Protein AF-0000000081414280 (afdb_homodimer)

Radius of gyration: 25.93 Å; Cα contacts (8 Å, |Δi|>4): 1846; chains: 2; bounding box: 60×74×64 Å

InterPro domains:
  IPR003673 CoA-transferase family III [PF02515] (8-376)
  IPR050509 Coenzyme A-transferase family III [PTHR48228] (6-399)

Solvent-accessible surface area (backbone atoms only — not comparable to full-atom values): 38990 Å² total; per-residue (Å²): 121,80,77,72,66,26,47,34,46,90,38,34,34,40,31,64,24,55,65,49,28,26,32,53,28,50,24,56,42,18,29,28,40,21,46,28,40,34,52,24,42,61,77,80,39,49,70,38,37,52,35,56,59,60,58,95,77,34,10,49,40,30,36,58,51,34,23,41,38,38,28,31,31,34,23,71,88,32,72,65,18,39,51,52,51,50,57,52,53,50,72,28,44,31,39,32,28,44,57,55,57,60,55,49,45,74,72,65,54,30,67,71,52,44,38,71,63,20,51,60,31,30,37,33,42,39,23,28,50,24,85,52,48,87,47,14,75,44,59,48,47,29,66,40,6,26,17,55,19,30,56,28,44,18,10,21,45,73,90,54,76,61,24,39,64,69,57,67,56,22,21,53,50,28,11,52,40,43,44,44,35,50,52,37,44,48,38,22,31,74,72,69,70,48,53,32,40,43,27,42,32,19,17,19,54,44,39,35,64,69,45,53,52,51,42,32,39,26,63,74,69,64,45,67,82,60,27,52,28,46,55,46,84,40,45,29,48,37,35,67,39,48,19,52,74,72,41,58,35,39,37,53,33,43,47,50,71,34,32,30,36,49,29,45,74,72,69,33,54,71,62,39,68,32,76,63,48,54,42,34,57,42,27,35,76,43,36,68,61,52,51,50,54,50,42,54,54,38,37,71,30,45,52,69,56,46,51,53,52,31,54,73,49,61,30,23,60,31,57,58,20,49,64,67,51,46,78,69,30,66,46,41,60,62,63,48,42,64,36,83,48,57,47,96,88,60,48,73,43,42,35,65,37,72,79,47,40,33,72,78,44,50,51,55,80,84,47,52,31,59,55,90,37,66,33,36,67,62,57,41,40,76,72,68,46,50,72,68,55,50,51,48,35,44,74,72,53,20,57,123,79,79,70,66,27,47,35,46,91,38,34,34,40,31,62,25,53,66,49,28,29,32,52,28,49,26,55,42,19,30,27,39,20,46,27,41,34,52,25,43,62,77,80,39,49,69,38,36,50,35,56,60,59,56,96,76,34,11,50,42,32,37,57,52,33,24,42,37,40,29,31,32,34,22,70,87,33,72,65,18,39,51,53,50,50,56,51,53,50,70,29,42,31,40,33,28,43,57,54,57,60,55,49,45,74,72,64,53,29,66,72,52,44,38,71,64,20,52,61,32,29,38,34,42,39,23,29,52,23,85,52,48,86,46,15,74,44,60,50,48,31,66,40,7,26,15,55,18,31,56,29,43,17,10,21,44,72,89,54,74,60,24,39,64,68,56,66,56,22,22,52,49,28,11,53,42,44,44,43,34,50,51,37,43,48,38,23,29,74,73,69,71,48,53,32,38,43,26,40,32,19,18,19,54,42,40,34,66,70,45,53,52,53,43,30,38,26,66,74,69,66,46,66,81,61,27,52,27,46,54,44,84,41,46,28,49,36,36,67,40,49,19,51,74,70,42,59,36,39,39,51,34,41,50,50,72,34,32,30,36,48,28,45,74,72,70,33,53,71,63,39,68,31,76,63,48,54,42,34,55,42,27,37,76,42,37,69,61,52,50,51,54,50,41,55,54,39,35,70,30,45,53,70,57,48,50,52,53,32,54,74,50,61,31,26,60,30,57,59,20,49,65,67,51,46,78,70,30,66,45,42,61,63,63,49,42,63,35,84,48,58,46,96,88,61,51,75,44,40,36,66,37,72,80,46,41,35,72,76,44,51,51,55,80,83,46,52,31,60,57,90,39,68,32,37,68,60,56,41,41,76,72,67,45,49,73,69,55,51,52,49,36,43,74,72,52,20,58

Structure (mmCIF, N/CA/C/O backbone):
data_AF-0000000081414280-model_v1
#
loop_
_entity.id
_entity.type
_entity.pdbx_description
1 polymer 'CoA transferase'
#
loop_
_atom_site.group_PDB
_atom_site.id
_atom_site.type_symbol
_atom_site.label_atom_id
_atom_site.label_alt_id
_atom_site.label_comp_id
_atom_site.label_asym_id
_atom_site.label_entity_id
_atom_site.label_seq_id
_atom_site.pdbx_PDB_ins_code
_atom_site.Cartn_x
_atom_site.Cartn_y
_atom_site.Cartn_z
_atom_site.occupancy
_atom_site.B_iso_or_equiv
_atom_site.auth_seq_id
_atom_site.auth_comp_id
_atom_site.auth_asym_id
_atom_site.auth_atom_id
_atom_site.pdbx_PDB_model_num
ATOM 1 N N . MET A 1 1 ? 22.859 9.977 -25.156 1 25.2 1 MET A N 1
ATOM 2 C CA . MET A 1 1 ? 22.969 10.328 -23.75 1 25.2 1 MET A CA 1
ATOM 3 C C . MET A 1 1 ? 23.219 9.086 -22.891 1 25.2 1 MET A C 1
ATOM 5 O O . MET A 1 1 ? 22.641 8.031 -23.141 1 25.2 1 MET A O 1
ATOM 9 N N . PRO A 1 2 ? 24.219 8.953 -22.219 1 37.75 2 PRO A N 1
ATOM 10 C CA . PRO A 1 2 ? 24.5 7.664 -21.594 1 37.75 2 PRO A CA 1
ATOM 11 C C . PRO A 1 2 ? 23.297 7.074 -20.875 1 37.75 2 PRO A C 1
ATOM 13 O O . PRO A 1 2 ? 22.438 7.816 -20.391 1 37.75 2 PRO A O 1
ATOM 16 N N . PHE A 1 3 ? 22.594 6.043 -21.234 1 42.84 3 PHE A N 1
ATOM 17 C CA . PHE A 1 3 ? 21.391 5.414 -20.688 1 42.84 3 PHE A CA 1
ATOM 18 C C . PHE A 1 3 ? 21.281 5.676 -19.188 1 42.84 3 PHE A C 1
ATOM 20 O O . PHE A 1 3 ? 22.109 5.211 -18.406 1 42.84 3 PHE A O 1
ATOM 27 N N . ALA A 1 4 ? 20.984 6.84 -18.875 1 52.62 4 ALA A N 1
ATOM 28 C CA . ALA A 1 4 ? 20.797 7.172 -17.469 1 52.62 4 ALA A CA 1
ATOM 29 C C . ALA A 1 4 ? 20.266 5.973 -16.68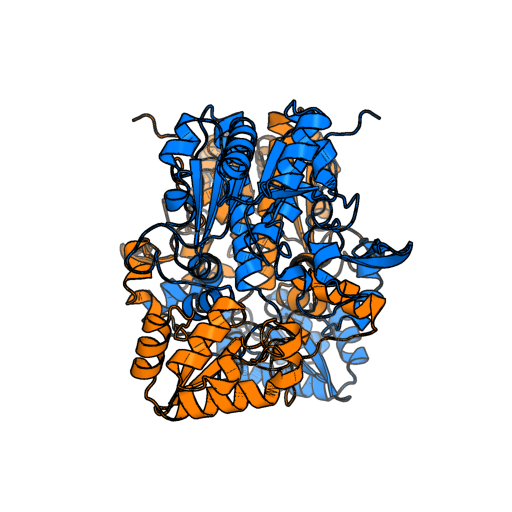8 1 52.62 4 ALA A C 1
ATOM 31 O O . ALA A 1 4 ? 19.219 5.422 -17.031 1 52.62 4 ALA A O 1
ATOM 32 N N . ASN A 1 5 ? 21 5.172 -15.922 1 83.19 5 ASN A N 1
ATOM 33 C CA . ASN A 1 5 ? 20.781 3.926 -15.203 1 83.19 5 ASN A CA 1
ATOM 34 C C . ASN A 1 5 ? 19.609 4.043 -14.234 1 83.19 5 ASN A C 1
ATOM 36 O O . ASN A 1 5 ? 19.5 5.023 -13.492 1 83.19 5 ASN A O 1
ATOM 40 N N . LYS A 1 6 ? 18.484 3.328 -14.602 1 96.38 6 LYS A N 1
ATOM 41 C CA . LYS A 1 6 ? 17.359 3.229 -13.664 1 96.38 6 LYS A CA 1
ATOM 42 C C . LYS A 1 6 ? 17.859 2.879 -12.266 1 96.38 6 LYS A C 1
ATOM 44 O O . LYS A 1 6 ? 18.969 2.379 -12.094 1 96.38 6 LYS A O 1
ATOM 49 N N . PRO A 1 7 ? 17.125 3.229 -11.344 1 98.19 7 PRO A N 1
ATOM 50 C CA . PRO A 1 7 ? 17.594 3.125 -9.961 1 98.19 7 PRO A CA 1
ATOM 51 C C . PRO A 1 7 ? 18.094 1.727 -9.609 1 98.19 7 PRO A C 1
ATOM 53 O O . PRO A 1 7 ? 19.047 1.586 -8.836 1 98.19 7 PRO A O 1
ATOM 56 N N . LEU A 1 8 ? 17.531 0.677 -10.258 1 98.44 8 LEU A N 1
ATOM 57 C CA . LEU A 1 8 ? 17.875 -0.673 -9.828 1 98.44 8 LEU A CA 1
ATOM 58 C C . LEU A 1 8 ? 18.688 -1.39 -10.906 1 98.44 8 LEU A C 1
ATOM 60 O O . LEU A 1 8 ? 18.844 -2.611 -10.859 1 98.44 8 LEU A O 1
ATOM 64 N N . SER A 1 9 ? 19.125 -0.619 -11.883 1 97.44 9 SER A N 1
ATOM 65 C CA . SER A 1 9 ? 20 -1.192 -12.891 1 97.44 9 SER A CA 1
ATOM 66 C C . SER A 1 9 ? 21.219 -1.868 -12.258 1 97.44 9 SER A C 1
ATOM 68 O O . SER A 1 9 ? 21.797 -1.344 -11.305 1 97.44 9 SER A O 1
ATOM 70 N N . GLY A 1 10 ? 21.531 -3.066 -12.781 1 96.69 10 GLY A N 1
ATOM 71 C CA . GLY A 1 10 ? 22.688 -3.801 -12.281 1 96.69 10 GLY A CA 1
ATOM 72 C C . GLY A 1 10 ? 22.328 -4.82 -11.211 1 96.69 10 GLY A C 1
ATOM 73 O O . GLY A 1 10 ? 23.156 -5.645 -10.836 1 96.69 10 GLY A O 1
ATOM 74 N N . LEU A 1 11 ? 21.125 -4.777 -10.75 1 98.31 11 LEU A N 1
ATOM 75 C CA . LEU A 1 11 ? 20.703 -5.73 -9.734 1 98.31 11 LEU A CA 1
ATOM 76 C C . LEU A 1 11 ? 20.031 -6.941 -10.375 1 98.31 11 LEU A C 1
ATOM 78 O O . LEU A 1 11 ? 19.312 -6.805 -11.367 1 98.31 11 LEU A O 1
ATOM 82 N N . LYS A 1 12 ? 20.234 -8.078 -9.805 1 98.75 12 LYS A N 1
ATOM 83 C CA . LYS A 1 12 ? 19.578 -9.328 -10.195 1 98.75 12 LYS A CA 1
ATOM 84 C C . LYS A 1 12 ? 18.578 -9.781 -9.133 1 98.75 12 LYS A C 1
ATOM 86 O O . LYS A 1 12 ? 18.953 -9.969 -7.969 1 98.75 12 LYS A O 1
ATOM 91 N N . VAL A 1 13 ? 17.359 -9.93 -9.531 1 98.94 13 VAL A N 1
ATOM 92 C CA . VAL A 1 13 ? 16.281 -10.375 -8.664 1 98.94 13 VAL A CA 1
ATOM 93 C C . VAL A 1 13 ? 15.789 -11.75 -9.109 1 98.94 13 VAL A C 1
ATOM 95 O O . VAL A 1 13 ? 15.391 -11.93 -10.258 1 98.94 13 VAL A O 1
ATOM 98 N N . ILE A 1 14 ? 15.812 -12.711 -8.188 1 98.94 14 ILE A N 1
ATOM 99 C CA . ILE A 1 14 ? 15.219 -14.023 -8.43 1 98.94 14 ILE A CA 1
ATOM 100 C C . ILE A 1 14 ? 13.844 -14.102 -7.77 1 98.94 14 ILE A C 1
ATOM 102 O O . ILE A 1 14 ? 13.703 -13.828 -6.574 1 98.94 14 ILE A O 1
ATOM 106 N N . GLU A 1 15 ? 12.844 -14.375 -8.57 1 98.94 15 GLU A N 1
ATOM 107 C CA . GLU A 1 15 ? 11.477 -14.492 -8.078 1 98.94 15 GLU A CA 1
ATOM 108 C C . GLU A 1 15 ? 11.047 -15.961 -8.008 1 98.94 15 GLU A C 1
ATOM 110 O O . GLU A 1 15 ? 11.031 -16.656 -9.023 1 98.94 15 GLU A O 1
ATOM 115 N N . LEU A 1 16 ? 10.734 -16.375 -6.824 1 98.75 16 LEU A N 1
ATOM 116 C CA . LEU A 1 16 ? 10.109 -17.672 -6.621 1 98.75 16 LEU A CA 1
ATOM 117 C C . LEU A 1 16 ? 8.625 -17.516 -6.309 1 98.75 16 LEU A C 1
ATOM 119 O O . LEU A 1 16 ? 7.895 -18.5 -6.211 1 98.75 16 LEU A O 1
ATOM 123 N N . GLY A 1 17 ? 8.188 -16.266 -6.195 1 96.5 17 GLY A N 1
ATOM 124 C CA . GLY A 1 17 ? 6.809 -15.984 -5.836 1 96.5 17 GLY A CA 1
ATOM 125 C C . GLY A 1 17 ? 5.82 -16.359 -6.926 1 96.5 17 GLY A C 1
ATOM 126 O O . GLY A 1 17 ? 6.176 -16.391 -8.109 1 96.5 17 GLY A O 1
ATOM 127 N N . THR A 1 18 ? 4.555 -16.578 -6.516 1 95.81 18 THR A N 1
ATOM 128 C CA . THR A 1 18 ? 3.475 -16.891 -7.445 1 95.81 18 THR A CA 1
ATOM 129 C C . THR A 1 18 ? 2.287 -15.953 -7.227 1 95.81 18 THR A C 1
ATOM 131 O O . THR A 1 18 ? 2.215 -15.258 -6.207 1 95.81 18 THR A O 1
ATOM 134 N N . LEU A 1 19 ? 1.47 -15.867 -8.195 1 94.44 19 LEU A N 1
ATOM 135 C CA . LEU A 1 19 ? 0.201 -15.148 -8.156 1 94.44 19 LEU A CA 1
ATOM 136 C C . LEU A 1 19 ? 0.432 -13.648 -7.977 1 94.44 19 LEU A C 1
ATOM 138 O O . LEU A 1 19 ? 0.915 -12.977 -8.891 1 94.44 19 LEU A O 1
ATOM 142 N N . ILE A 1 20 ? 0.331 -13.117 -6.664 1 95.69 20 ILE A N 1
ATOM 143 C CA . ILE A 1 20 ? 0.207 -11.664 -6.664 1 95.69 20 ILE A CA 1
ATOM 144 C C . ILE A 1 20 ? 1.298 -11.047 -5.785 1 95.69 20 ILE A C 1
ATOM 146 O O . ILE A 1 20 ? 2.162 -10.32 -6.281 1 95.69 20 ILE A O 1
ATOM 150 N N . ALA A 1 21 ? 1.458 -11.344 -4.551 1 97.81 21 ALA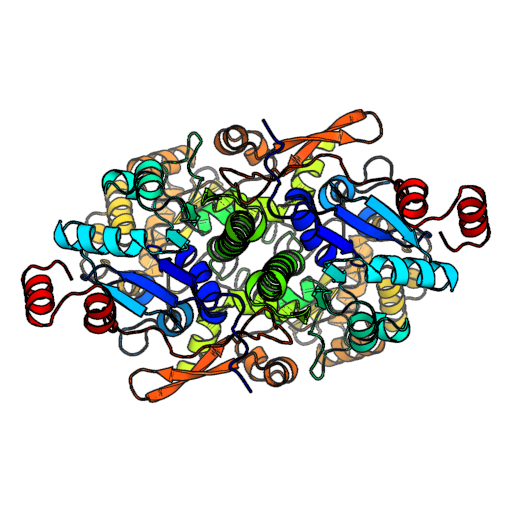 A N 1
ATOM 151 C CA . ALA A 1 21 ? 2.281 -10.578 -3.617 1 97.81 21 ALA A CA 1
ATOM 152 C C . ALA A 1 21 ? 3.738 -10.547 -4.074 1 97.81 21 ALA A C 1
ATOM 154 O O . ALA A 1 21 ? 4.305 -9.469 -4.285 1 97.81 21 ALA A O 1
ATOM 155 N N . GLY A 1 22 ? 4.336 -11.719 -4.219 1 98.44 22 GLY A N 1
ATOM 156 C CA . GLY A 1 22 ? 5.711 -11.789 -4.688 1 98.44 22 GLY A CA 1
ATOM 157 C C . GLY A 1 22 ? 5.902 -11.172 -6.062 1 98.44 22 GLY A C 1
ATOM 158 O O . GLY A 1 22 ? 6.707 -10.258 -6.23 1 98.44 22 GLY A O 1
ATOM 159 N N . PRO A 1 23 ? 5.102 -11.648 -7.016 1 98.62 23 PRO A N 1
ATOM 160 C CA . PRO A 1 23 ? 5.246 -11.18 -8.391 1 98.62 23 PRO A CA 1
ATOM 161 C C . PRO A 1 23 ? 4.992 -9.68 -8.531 1 98.62 23 PRO A C 1
ATOM 163 O O . PRO A 1 23 ? 5.629 -9.016 -9.352 1 98.62 23 PRO A O 1
ATOM 166 N N . PHE A 1 24 ? 4.043 -9.055 -7.762 1 98.69 24 PHE A N 1
ATOM 167 C CA . PHE A 1 24 ? 3.824 -7.609 -7.777 1 98.69 24 PHE A CA 1
ATOM 168 C C . PHE A 1 24 ? 5.074 -6.867 -7.328 1 98.69 24 PHE A C 1
ATOM 170 O O . PHE A 1 24 ? 5.457 -5.859 -7.93 1 98.69 24 PHE A O 1
ATOM 177 N N . ALA A 1 25 ? 5.703 -7.363 -6.305 1 98.88 25 ALA A N 1
ATOM 178 C CA . ALA A 1 25 ? 6.93 -6.766 -5.785 1 98.88 25 ALA A CA 1
ATOM 179 C C . ALA A 1 25 ? 8.047 -6.82 -6.824 1 98.88 25 ALA A C 1
ATOM 181 O O . ALA A 1 25 ? 8.703 -5.812 -7.094 1 98.88 25 ALA A O 1
ATOM 182 N N . SER A 1 26 ? 8.273 -8 -7.418 1 98.88 26 SER A N 1
ATOM 183 C CA . SER A 1 26 ? 9.359 -8.148 -8.383 1 98.88 26 SER A CA 1
ATOM 184 C C . SER A 1 26 ? 9.086 -7.355 -9.656 1 98.88 26 SER A C 1
ATOM 186 O O . SER A 1 26 ? 10.023 -6.883 -10.305 1 98.88 26 SER A O 1
ATOM 188 N N . ARG A 1 27 ? 7.797 -7.199 -9.992 1 98.75 27 ARG A N 1
ATOM 189 C CA . ARG A 1 27 ? 7.461 -6.375 -11.148 1 98.75 27 ARG A CA 1
ATOM 190 C C . ARG A 1 27 ? 7.941 -4.941 -10.953 1 98.75 27 ARG A C 1
ATOM 192 O O . ARG A 1 27 ? 8.516 -4.348 -11.867 1 98.75 27 ARG A O 1
ATOM 199 N N . ILE A 1 28 ? 7.688 -4.414 -9.766 1 98.88 28 ILE A N 1
ATOM 200 C CA . ILE A 1 28 ? 8.141 -3.062 -9.469 1 98.88 28 ILE A CA 1
ATOM 201 C C . ILE A 1 28 ? 9.656 -2.977 -9.656 1 98.88 28 ILE A C 1
ATOM 203 O O . ILE A 1 28 ? 10.164 -2.027 -10.258 1 98.88 28 ILE A O 1
ATOM 207 N N . CYS A 1 29 ? 10.383 -4.012 -9.203 1 98.88 29 CYS A N 1
ATOM 208 C CA . CYS A 1 29 ? 11.828 -4.031 -9.367 1 98.88 29 CYS A CA 1
ATOM 209 C C . CYS A 1 29 ? 12.211 -4.004 -10.844 1 98.88 29 CYS A C 1
ATOM 211 O O . CYS A 1 29 ? 13.086 -3.238 -11.258 1 98.88 29 CYS A O 1
ATOM 213 N N . GLY A 1 30 ? 11.539 -4.809 -11.617 1 98.81 30 GLY A N 1
ATOM 214 C CA . GLY A 1 30 ? 11.82 -4.871 -13.047 1 98.81 30 GLY A CA 1
ATOM 215 C C . GLY A 1 30 ? 11.539 -3.568 -13.766 1 98.81 30 GLY A C 1
ATOM 216 O O . GLY A 1 30 ? 12.289 -3.17 -14.656 1 98.81 30 GLY A O 1
ATOM 217 N N . GLU A 1 31 ? 10.477 -2.869 -13.414 1 98.62 31 GLU A N 1
ATOM 218 C CA . GLU A 1 31 ? 10.094 -1.603 -14.023 1 98.62 31 GLU A CA 1
ATOM 219 C C . GLU A 1 31 ? 11.156 -0.533 -13.805 1 98.62 31 GLU A C 1
ATOM 221 O O . GLU A 1 31 ? 11.305 0.383 -14.609 1 98.62 31 GLU A O 1
ATOM 226 N N . PHE A 1 32 ? 11.906 -0.694 -12.75 1 98.75 32 PHE A N 1
ATOM 227 C CA . PHE A 1 32 ? 12.883 0.334 -12.422 1 98.75 32 PHE A CA 1
ATOM 228 C C . PHE A 1 32 ? 14.305 -0.175 -12.656 1 98.75 32 PHE A C 1
ATOM 230 O O . PHE A 1 32 ? 15.266 0.365 -12.102 1 98.75 32 PHE A O 1
ATOM 237 N N . GLY A 1 33 ? 14.438 -1.302 -13.438 1 98.44 33 GLY A N 1
ATOM 238 C CA . GLY A 1 33 ? 15.727 -1.549 -14.07 1 98.44 33 GLY A CA 1
ATOM 239 C C . GLY A 1 33 ? 16.375 -2.85 -13.625 1 98.44 33 GLY A C 1
ATOM 240 O O . GLY A 1 33 ? 17.344 -3.305 -14.227 1 98.44 33 GLY A O 1
ATOM 241 N N . ALA A 1 34 ? 15.852 -3.539 -12.617 1 98.69 34 ALA A N 1
ATOM 242 C CA . ALA A 1 34 ? 16.438 -4.805 -12.18 1 98.69 34 ALA A CA 1
ATOM 243 C C . ALA A 1 34 ? 16.203 -5.906 -13.211 1 98.69 34 ALA A C 1
ATOM 245 O O . ALA A 1 34 ? 15.188 -5.91 -13.906 1 98.69 34 ALA A O 1
ATOM 246 N N . GLU A 1 35 ? 17.141 -6.75 -13.312 1 98.69 35 GLU A N 1
ATOM 247 C CA . GLU A 1 35 ? 16.906 -7.992 -14.039 1 98.69 35 GLU A CA 1
ATOM 248 C C . GLU A 1 35 ? 16.141 -8.992 -13.18 1 98.69 35 GLU A C 1
ATOM 250 O O . GLU A 1 35 ? 16.656 -9.484 -12.18 1 98.69 35 GLU A O 1
ATOM 255 N N . VAL A 1 36 ? 14.961 -9.266 -13.594 1 98.94 36 VAL A N 1
ATOM 256 C CA . VAL A 1 36 ? 14.125 -10.188 -12.828 1 98.94 36 VAL A CA 1
ATOM 257 C C . VAL A 1 36 ? 14.016 -11.523 -13.562 1 98.94 36 VAL A C 1
ATOM 259 O O . VAL A 1 36 ? 13.539 -11.57 -14.695 1 98.94 36 VAL A O 1
ATOM 262 N N . ILE A 1 37 ? 14.445 -12.578 -12.914 1 98.94 37 ILE A N 1
ATOM 263 C CA . ILE A 1 37 ? 14.281 -13.938 -13.414 1 98.94 37 ILE A CA 1
ATOM 264 C C . ILE A 1 37 ? 13.25 -14.672 -12.57 1 98.94 37 ILE A C 1
ATOM 266 O O . ILE A 1 37 ? 13.477 -14.945 -11.391 1 98.94 37 ILE A O 1
ATOM 270 N N . LYS A 1 38 ? 12.141 -14.891 -13.164 1 98.94 38 LYS A N 1
ATOM 271 C CA . LYS A 1 38 ? 11.078 -15.648 -12.508 1 98.94 38 LYS A CA 1
ATOM 272 C C . LYS A 1 38 ? 11.258 -17.156 -12.719 1 98.94 38 LYS A C 1
ATOM 274 O O . LYS A 1 38 ? 11.375 -17.609 -13.859 1 98.94 38 LYS A O 1
ATOM 279 N N . ILE A 1 39 ? 11.32 -17.859 -11.617 1 98.94 39 ILE A N 1
ATOM 280 C CA . ILE A 1 39 ? 11.398 -19.312 -11.656 1 98.94 39 ILE A CA 1
ATOM 281 C C . ILE A 1 39 ? 9.992 -19.906 -11.664 1 98.94 39 ILE A C 1
ATOM 283 O O . ILE A 1 39 ? 9.164 -19.578 -10.812 1 98.94 39 ILE A O 1
ATOM 287 N N . GLU A 1 40 ? 9.734 -20.719 -12.617 1 98.62 40 GLU A N 1
ATOM 288 C CA . GLU A 1 40 ? 8.414 -21.344 -12.75 1 98.62 40 GLU A CA 1
ATOM 289 C C . GLU A 1 40 ? 8.523 -22.859 -12.891 1 98.62 40 GLU A C 1
ATOM 291 O O . GLU A 1 40 ? 9.516 -23.359 -13.422 1 98.62 40 GLU A O 1
ATOM 296 N N . SER A 1 41 ? 7.539 -23.547 -12.391 1 97.25 41 SER A N 1
ATOM 297 C CA . SER A 1 41 ? 7.461 -24.969 -12.656 1 97.25 41 SER A CA 1
ATOM 298 C C . SER A 1 41 ? 7.305 -25.25 -14.148 1 97.25 41 SER A C 1
ATOM 300 O O . SER A 1 41 ? 6.535 -24.578 -14.828 1 97.25 41 SER A O 1
ATOM 302 N N . PRO A 1 42 ? 8.07 -26.266 -14.656 1 97.44 42 PRO A N 1
ATOM 303 C CA . PRO A 1 42 ? 7.863 -26.609 -16.062 1 97.44 42 PRO A CA 1
ATOM 304 C C . PRO A 1 42 ? 6.453 -27.141 -16.328 1 97.44 42 PRO A C 1
ATOM 306 O O . PRO A 1 42 ? 6.027 -27.203 -17.484 1 97.44 42 PRO A O 1
ATOM 309 N N . ASP A 1 43 ? 5.863 -27.484 -15.211 1 93.69 43 ASP A N 1
ATOM 310 C CA . ASP A 1 43 ? 4.504 -28.016 -15.32 1 93.69 43 ASP A CA 1
ATOM 311 C C . ASP A 1 43 ? 3.473 -26.891 -15.141 1 93.69 43 ASP A C 1
ATOM 313 O O . ASP A 1 43 ? 2.908 -26.75 -14.055 1 93.69 43 ASP A O 1
ATOM 317 N N . GLY A 1 44 ? 3.195 -26.141 -16.141 1 92.38 44 GLY A N 1
ATOM 318 C CA . GLY A 1 44 ? 2.082 -25.203 -16.156 1 92.38 44 GLY A CA 1
ATOM 319 C C . GLY A 1 44 ? 2.471 -23.812 -15.703 1 92.38 44 GLY A C 1
ATOM 320 O O . GLY A 1 44 ? 1.766 -22.844 -16 1 92.38 44 GLY A O 1
ATOM 321 N N . GLY A 1 45 ? 3.604 -23.609 -14.969 1 96.56 45 GLY A N 1
ATOM 322 C CA . GLY A 1 45 ? 4.074 -22.297 -14.586 1 96.56 45 GLY A CA 1
ATOM 323 C C . GLY A 1 45 ? 3.258 -21.672 -13.469 1 96.56 45 GLY A C 1
ATOM 324 O O . GLY A 1 45 ? 2.721 -22.375 -12.617 1 96.56 45 GLY A O 1
ATOM 325 N N . ASP A 1 46 ? 3.246 -20.391 -13.336 1 96.75 46 ASP A N 1
ATOM 326 C CA . ASP A 1 46 ? 2.486 -19.641 -12.344 1 96.75 46 ASP A CA 1
ATOM 327 C C . ASP A 1 46 ? 0.984 -19.781 -12.578 1 96.75 46 ASP A C 1
ATOM 329 O O . ASP A 1 46 ? 0.494 -19.547 -13.688 1 96.75 46 ASP A O 1
ATOM 333 N N . PRO A 1 47 ? 0.25 -20.094 -11.516 1 93.69 47 PRO A N 1
ATOM 334 C CA . PRO A 1 47 ? -1.196 -20.266 -11.664 1 93.69 47 PRO A CA 1
ATOM 335 C C . PRO A 1 47 ? -1.893 -19.016 -12.18 1 93.69 47 PRO A C 1
ATOM 337 O O . PRO A 1 47 ? -2.984 -19.094 -12.75 1 93.69 47 PRO A O 1
ATOM 340 N N . LEU A 1 48 ? -1.265 -17.828 -12.078 1 95.44 48 LEU A N 1
ATOM 341 C CA . LEU A 1 48 ? -1.858 -16.578 -12.547 1 95.44 48 LEU A CA 1
ATOM 342 C C . LEU A 1 48 ? -2.145 -16.641 -14.047 1 95.44 48 LEU A C 1
ATOM 344 O O . LEU A 1 48 ? -3.031 -15.945 -14.539 1 95.44 48 LEU A O 1
ATOM 348 N N . ARG A 1 49 ? -1.443 -17.516 -14.75 1 95.88 49 ARG A N 1
ATOM 349 C CA . ARG A 1 49 ? -1.61 -17.656 -16.188 1 95.88 49 ARG A CA 1
ATOM 350 C C . ARG A 1 49 ? -3.029 -18.094 -16.531 1 95.88 49 ARG A C 1
ATOM 352 O O . ARG A 1 49 ? -3.469 -17.953 -17.688 1 95.88 49 ARG A O 1
ATOM 359 N N . LYS A 1 50 ? -3.766 -18.562 -15.516 1 92.88 50 LYS A N 1
ATOM 360 C CA . LYS A 1 50 ? -5.098 -19.109 -15.766 1 92.88 50 LYS A CA 1
ATOM 361 C C . LYS A 1 50 ? -6.16 -18.359 -14.969 1 92.88 50 LYS A C 1
ATOM 363 O O . LYS A 1 50 ? -7.27 -18.859 -14.781 1 92.88 50 LYS A O 1
ATOM 368 N N . TRP A 1 51 ? -5.824 -17.188 -14.422 1 92.5 51 TRP A N 1
ATOM 369 C CA . TRP A 1 51 ? -6.762 -16.438 -13.586 1 92.5 51 TRP A CA 1
ATOM 370 C C . TRP A 1 51 ? -7.484 -15.375 -14.406 1 92.5 51 TRP A C 1
ATOM 372 O O . TRP A 1 51 ? -6.91 -14.789 -15.32 1 92.5 51 TRP A O 1
ATOM 382 N N . ARG A 1 52 ? -8.781 -15.039 -14.023 1 93.19 52 ARG A N 1
ATOM 383 C CA . ARG A 1 52 ? -9.57 -13.914 -14.516 1 93.19 52 ARG A CA 1
ATOM 384 C C . ARG A 1 52 ? -9.898 -14.07 -15.992 1 93.19 52 ARG A C 1
ATOM 386 O O . ARG A 1 52 ? -10.438 -15.102 -16.406 1 93.19 52 ARG A O 1
ATOM 393 N N . LYS A 1 53 ? -9.57 -13.078 -16.797 1 95.12 53 LYS A N 1
ATOM 394 C CA . LYS A 1 53 ? -9.938 -13.133 -18.203 1 95.12 53 LYS A CA 1
ATOM 395 C C . LYS A 1 53 ? -8.789 -13.664 -19.062 1 95.12 53 LYS A C 1
ATOM 397 O O . LYS A 1 53 ? -7.684 -13.125 -19.031 1 95.12 53 LYS A O 1
ATOM 402 N N . LEU A 1 54 ? -9.047 -14.758 -19.797 1 95.25 54 LEU A N 1
ATOM 403 C CA . LEU A 1 54 ? -8.031 -15.422 -20.594 1 95.25 54 LEU A CA 1
ATOM 404 C C . LEU A 1 54 ? -8.109 -14.984 -22.062 1 95.25 54 LEU A C 1
ATOM 406 O O . LEU A 1 54 ? -9.195 -14.922 -22.641 1 95.25 54 LEU A O 1
ATOM 410 N N . TYR A 1 55 ? -7.035 -14.539 -22.578 1 97.12 55 TYR A N 1
ATOM 411 C CA . TYR A 1 55 ? -6.852 -14.312 -24 1 97.12 55 TYR A CA 1
ATOM 412 C C . TYR A 1 55 ? -6.07 -15.453 -24.641 1 97.12 55 TYR A C 1
ATOM 414 O O . TYR A 1 55 ? -4.879 -15.625 -24.375 1 97.12 55 TYR A O 1
ATOM 422 N N . GLU A 1 56 ? -6.727 -16.266 -25.469 1 96.19 56 GLU A N 1
ATOM 423 C CA . GLU A 1 56 ? -6.137 -17.422 -26.109 1 96.19 56 GLU A CA 1
ATOM 424 C C . GLU A 1 56 ? -5.48 -18.344 -25.094 1 96.19 56 GLU A C 1
ATOM 426 O O . GLU A 1 56 ? -4.324 -18.75 -25.25 1 96.19 56 GLU A O 1
ATOM 431 N N . GLY A 1 57 ? -6.07 -18.484 -24 1 94.12 57 GLY A N 1
ATOM 432 C CA . GLY A 1 57 ? -5.699 -19.484 -23 1 94.12 57 GLY A CA 1
ATOM 433 C C . GLY A 1 57 ? -4.789 -18.938 -21.922 1 94.12 57 GLY A C 1
ATOM 434 O O . GLY A 1 57 ? -4.488 -19.625 -20.953 1 94.12 57 GLY A O 1
ATOM 435 N N . THR A 1 58 ? -4.305 -17.703 -22.078 1 96.44 58 THR A N 1
ATOM 436 C CA . THR A 1 58 ? -3.426 -17.094 -21.078 1 96.44 58 THR A CA 1
ATOM 437 C C . THR A 1 58 ? -4.074 -15.859 -20.469 1 96.44 58 THR A C 1
ATOM 439 O O . THR A 1 58 ? -4.664 -15.047 -21.188 1 96.44 58 THR A O 1
ATOM 442 N N . SER A 1 59 ? -3.98 -15.734 -19.188 1 96.81 59 SER A N 1
ATOM 443 C CA . SER A 1 59 ? -4.547 -14.602 -18.469 1 96.81 59 SER A CA 1
ATOM 444 C C . SER A 1 59 ? -4.004 -13.281 -18.984 1 96.81 59 SER A C 1
ATOM 446 O O . SER A 1 59 ? -2.793 -13.117 -19.141 1 96.81 59 SER A O 1
ATOM 448 N N . LEU A 1 60 ? -4.91 -12.289 -19.25 1 97.88 60 LEU A N 1
ATOM 449 C CA . LEU A 1 60 ? -4.457 -10.945 -19.594 1 97.88 60 LEU A CA 1
ATOM 450 C C . LEU A 1 60 ? -3.627 -10.344 -18.469 1 97.88 60 LEU A C 1
ATOM 452 O O . LEU A 1 60 ? -2.709 -9.555 -18.703 1 97.88 60 LEU A O 1
ATOM 456 N N . TRP A 1 61 ? -3.947 -10.75 -17.25 1 97.75 61 TRP A N 1
ATOM 457 C CA . TRP A 1 61 ? -3.232 -10.273 -16.062 1 97.75 61 TRP A CA 1
ATOM 458 C C . TRP A 1 61 ? -1.773 -10.711 -16.094 1 97.75 61 TRP A C 1
ATOM 460 O O . TRP A 1 61 ? -0.888 -9.984 -15.648 1 97.75 61 TRP A O 1
ATOM 470 N N . TRP A 1 62 ? -1.482 -11.875 -16.625 1 98.31 62 TRP A N 1
ATOM 471 C CA . TRP A 1 62 ? -0.119 -12.391 -16.719 1 98.31 62 TRP A CA 1
ATOM 472 C C . TRP A 1 62 ? 0.765 -11.445 -17.531 1 98.31 62 TRP A C 1
ATOM 474 O O . TRP A 1 62 ? 1.879 -11.117 -17.109 1 98.31 62 TRP A O 1
ATOM 484 N N . PHE A 1 63 ? 0.257 -10.945 -18.625 1 98.31 63 PHE A N 1
ATOM 485 C CA . PHE A 1 63 ? 1.041 -10.109 -19.531 1 98.31 63 PHE A CA 1
ATOM 486 C C . PHE A 1 63 ? 1.431 -8.797 -18.844 1 98.31 63 PHE A C 1
ATOM 488 O O . PHE A 1 63 ? 2.459 -8.203 -19.172 1 98.31 63 PHE A O 1
ATOM 495 N N . VAL A 1 64 ? 0.628 -8.398 -17.875 1 97.88 64 VAL A N 1
ATOM 496 C CA . VAL A 1 64 ? 0.87 -7.164 -17.125 1 97.88 64 VAL A CA 1
ATOM 497 C C . VAL A 1 64 ? 1.77 -7.445 -15.93 1 97.88 64 VAL A C 1
ATOM 499 O O . VAL A 1 64 ? 2.814 -6.809 -15.766 1 97.88 64 VAL A O 1
ATOM 502 N N . GLN A 1 65 ? 1.458 -8.398 -15.172 1 98.12 65 GLN A N 1
ATOM 503 C CA . GLN A 1 65 ? 2.137 -8.688 -13.914 1 98.12 65 GLN A CA 1
ATOM 504 C C . GLN A 1 65 ? 3.562 -9.18 -14.148 1 98.12 65 GLN A C 1
ATOM 506 O O . GLN A 1 65 ? 4.449 -8.953 -13.328 1 98.12 65 GLN A O 1
ATOM 511 N N . ALA A 1 66 ? 3.805 -9.828 -15.258 1 98.69 66 ALA A N 1
ATOM 512 C CA . ALA A 1 66 ? 5.117 -10.422 -15.508 1 98.69 66 ALA A CA 1
ATOM 513 C C . ALA A 1 66 ? 5.914 -9.578 -16.5 1 98.69 66 ALA A C 1
ATOM 515 O O . ALA A 1 66 ? 6.934 -10.031 -17.031 1 98.69 66 ALA A O 1
ATOM 516 N N . ARG A 1 67 ? 5.414 -8.352 -16.75 1 98.5 67 ARG A N 1
ATOM 517 C CA . ARG A 1 67 ? 6.172 -7.48 -17.641 1 98.5 67 ARG A CA 1
ATOM 518 C C . ARG A 1 67 ? 7.594 -7.277 -17.125 1 98.5 67 ARG A C 1
ATOM 520 O O . ARG A 1 67 ? 7.824 -7.207 -15.922 1 98.5 67 ARG A O 1
ATOM 527 N N . ASN A 1 68 ? 8.562 -7.203 -18.031 1 98.62 68 ASN A N 1
ATOM 528 C CA . ASN A 1 68 ? 9.984 -6.961 -17.812 1 98.62 68 ASN A CA 1
ATOM 529 C C . ASN A 1 68 ? 10.664 -8.172 -17.188 1 98.62 68 ASN A C 1
ATOM 531 O O . ASN A 1 68 ? 11.867 -8.133 -16.906 1 98.62 68 ASN A O 1
ATOM 535 N N . LYS A 1 69 ? 9.945 -9.344 -17 1 98.81 69 LYS A N 1
ATOM 536 C CA . LYS A 1 69 ? 10.57 -10.5 -16.359 1 98.81 69 LYS A CA 1
ATOM 537 C C . LYS A 1 69 ? 11.031 -11.516 -17.406 1 98.81 69 LYS A C 1
ATOM 539 O O . LYS A 1 69 ? 10.453 -11.602 -18.5 1 98.81 69 LYS A O 1
ATOM 544 N N . LYS A 1 70 ? 12.055 -12.258 -17.047 1 98.88 70 LYS A N 1
ATOM 545 C CA . LYS A 1 70 ? 12.453 -13.453 -17.766 1 98.88 70 LYS A CA 1
ATOM 546 C C . LYS A 1 70 ? 11.883 -14.711 -17.125 1 98.88 70 LYS A C 1
ATOM 548 O O . LYS A 1 70 ? 11.852 -14.82 -15.891 1 98.88 70 LYS A O 1
ATOM 553 N N . SER A 1 71 ? 11.375 -15.586 -17.891 1 98.88 71 SER A N 1
ATOM 554 C CA . SER A 1 71 ? 10.836 -16.844 -17.391 1 98.88 71 SER A CA 1
ATOM 555 C C . SER A 1 71 ? 11.836 -17.984 -17.547 1 98.88 71 SER A C 1
ATOM 557 O O . SER A 1 71 ? 12.25 -18.297 -18.672 1 98.88 71 SER A O 1
ATOM 559 N N . LEU A 1 72 ? 12.234 -18.547 -16.484 1 98.94 72 LEU A N 1
ATOM 560 C CA . LEU A 1 72 ? 13.047 -19.75 -16.422 1 98.94 72 LEU A CA 1
ATOM 561 C C . LEU A 1 72 ? 12.281 -20.891 -15.758 1 98.94 72 LEU A C 1
ATOM 563 O O . LEU A 1 72 ? 11.797 -20.734 -14.633 1 98.94 72 LEU A O 1
ATOM 567 N N . THR A 1 73 ? 12.156 -22 -16.453 1 98.88 73 THR A N 1
ATOM 568 C CA . THR A 1 73 ? 11.5 -23.141 -15.844 1 98.88 73 THR A CA 1
ATOM 569 C C . THR A 1 73 ? 12.516 -24.016 -15.102 1 98.88 73 THR A C 1
ATOM 571 O O . THR A 1 73 ? 13.586 -24.312 -15.633 1 98.88 73 THR A O 1
ATOM 574 N N . LEU A 1 74 ? 12.219 -24.344 -13.875 1 98.81 74 LEU A N 1
ATOM 575 C CA . LEU A 1 74 ? 13.016 -25.266 -13.07 1 98.81 74 LEU A CA 1
ATOM 576 C C . LEU A 1 74 ? 12.109 -26.219 -12.297 1 98.81 74 LEU A C 1
ATOM 578 O O . LEU A 1 74 ? 11.203 -25.781 -11.586 1 98.81 74 LEU A O 1
ATOM 582 N N . ASN A 1 75 ? 12.328 -27.453 -12.477 1 98.56 75 ASN A N 1
ATOM 583 C CA . ASN A 1 75 ? 11.758 -28.453 -11.586 1 98.56 75 ASN A CA 1
ATOM 584 C C . ASN A 1 75 ? 12.555 -28.578 -10.289 1 98.56 75 ASN A C 1
ATOM 586 O O . ASN A 1 75 ? 13.602 -29.234 -10.25 1 98.56 75 ASN A O 1
ATOM 590 N N . LEU A 1 76 ? 12.055 -28.078 -9.211 1 97.38 76 LEU A N 1
ATOM 591 C CA . LEU A 1 76 ? 12.82 -27.953 -7.984 1 97.38 76 LEU A CA 1
ATOM 592 C C . LEU A 1 76 ? 12.844 -29.281 -7.219 1 97.38 76 LEU A C 1
ATOM 594 O O . LEU A 1 76 ? 13.578 -29.422 -6.238 1 97.38 76 LEU A O 1
ATOM 598 N N . LYS A 1 77 ? 12.078 -30.25 -7.742 1 95.69 77 LYS A N 1
ATOM 599 C CA . LYS A 1 77 ? 12.156 -31.609 -7.199 1 95.69 77 LYS A CA 1
ATOM 600 C C . LYS A 1 77 ? 13.312 -32.375 -7.824 1 95.69 77 LYS A C 1
ATOM 602 O O . LYS A 1 77 ? 13.711 -33.438 -7.309 1 95.69 77 LYS A O 1
ATOM 607 N N . HIS A 1 78 ? 13.734 -31.953 -8.938 1 97.25 78 HIS A N 1
ATOM 608 C CA . HIS A 1 78 ? 14.883 -32.531 -9.617 1 97.25 78 HIS A CA 1
ATOM 609 C C . HIS A 1 78 ? 16.188 -31.953 -9.102 1 97.25 78 HIS A C 1
ATOM 611 O O . HIS A 1 78 ? 16.328 -30.734 -8.961 1 97.25 78 HIS A O 1
ATOM 617 N N . PRO A 1 79 ? 17.219 -32.781 -8.852 1 97.62 79 PRO A N 1
ATOM 618 C CA . PRO A 1 79 ? 18.484 -32.281 -8.305 1 97.62 79 PRO A CA 1
ATOM 619 C C . PRO A 1 79 ? 19.141 -31.234 -9.203 1 97.62 79 PRO A C 1
ATOM 621 O O . PRO A 1 79 ? 19.688 -30.25 -8.695 1 97.62 79 PRO A O 1
ATOM 624 N N . ASP A 1 80 ? 19.016 -31.406 -10.484 1 98.19 80 ASP A N 1
ATOM 625 C CA . ASP A 1 80 ? 19.625 -30.453 -11.391 1 98.19 80 ASP A CA 1
ATOM 626 C C . ASP A 1 80 ? 18.906 -29.109 -11.359 1 98.19 80 ASP A C 1
ATOM 628 O O . ASP A 1 80 ? 19.531 -28.062 -11.469 1 98.19 80 ASP A O 1
ATOM 632 N N . GLY A 1 81 ? 17.562 -29.156 -11.258 1 98.44 81 GLY A N 1
ATOM 633 C CA . GLY A 1 81 ? 16.812 -27.922 -11.117 1 98.44 81 GLY A CA 1
ATOM 634 C C . GLY A 1 81 ? 17.188 -27.141 -9.883 1 98.44 81 GLY A C 1
ATOM 635 O O . GLY A 1 81 ? 17.359 -25.922 -9.945 1 98.44 81 GLY A O 1
ATOM 636 N N . LEU A 1 82 ? 17.375 -27.844 -8.82 1 98.31 82 LEU A N 1
ATOM 637 C CA . LEU A 1 82 ? 17.766 -27.219 -7.559 1 98.31 82 LEU A CA 1
ATOM 638 C C . LEU A 1 82 ? 19.172 -26.656 -7.648 1 98.31 82 LEU A C 1
ATOM 640 O O . LEU A 1 82 ? 19.453 -25.578 -7.113 1 98.31 82 LEU A O 1
ATOM 644 N N . ALA A 1 83 ? 20.078 -27.391 -8.305 1 98.06 83 ALA A N 1
ATOM 645 C CA . ALA A 1 83 ? 21.469 -26.953 -8.461 1 98.06 83 ALA A CA 1
ATOM 646 C C . ALA A 1 83 ? 21.531 -25.641 -9.25 1 98.06 83 ALA A C 1
ATOM 648 O O . ALA A 1 83 ? 22.328 -24.75 -8.938 1 98.06 83 ALA A O 1
ATOM 649 N N . ILE A 1 84 ? 20.734 -25.547 -10.273 1 98.62 84 ILE A N 1
ATOM 650 C CA . ILE A 1 84 ? 20.688 -24.344 -11.094 1 98.62 84 ILE A CA 1
ATOM 651 C C . ILE A 1 84 ? 20.172 -23.172 -10.266 1 98.62 84 ILE A C 1
ATOM 653 O O . ILE A 1 84 ? 20.734 -22.062 -10.328 1 98.62 84 ILE A O 1
ATOM 657 N N . LEU A 1 85 ? 19.109 -23.391 -9.477 1 98.81 85 LEU A N 1
ATOM 658 C CA . LEU A 1 85 ? 18.578 -22.328 -8.617 1 98.81 85 LEU A CA 1
ATOM 659 C C . LEU A 1 85 ? 19.641 -21.844 -7.629 1 98.81 85 LEU A C 1
ATOM 661 O O . LEU A 1 85 ? 19.797 -20.641 -7.414 1 98.81 85 LEU A O 1
ATOM 665 N N . LYS A 1 86 ? 20.359 -22.734 -7.062 1 98.38 86 LYS A N 1
ATOM 666 C CA . LYS A 1 86 ? 21.406 -22.375 -6.109 1 98.38 86 LYS A CA 1
ATOM 667 C C . LYS A 1 86 ? 22.5 -21.531 -6.773 1 98.38 86 LYS A C 1
ATOM 669 O O . LYS A 1 86 ? 23 -20.594 -6.176 1 98.38 86 LYS A O 1
ATOM 674 N N . LYS A 1 87 ? 22.859 -21.922 -7.992 1 98.19 87 LYS A N 1
ATOM 675 C CA . LYS A 1 87 ? 23.828 -21.141 -8.742 1 98.19 87 LYS A CA 1
ATOM 676 C C . LYS A 1 87 ? 23.344 -19.719 -8.969 1 98.19 87 LYS A C 1
ATOM 678 O O . LYS A 1 87 ? 24.094 -18.766 -8.805 1 98.19 87 LYS A O 1
ATOM 683 N N . LEU A 1 88 ? 22.094 -19.578 -9.344 1 98.69 88 LEU A N 1
ATOM 684 C CA . LEU A 1 88 ? 21.5 -18.266 -9.555 1 98.69 88 LEU A CA 1
ATOM 685 C C . LEU A 1 88 ? 21.5 -17.438 -8.273 1 98.69 88 LEU A C 1
ATOM 687 O O . LEU A 1 88 ? 21.828 -16.25 -8.297 1 98.69 88 LEU A O 1
ATOM 691 N N . LEU A 1 89 ? 21.141 -18.062 -7.172 1 98.69 89 LEU A N 1
ATOM 692 C CA . LEU A 1 89 ? 21.031 -17.375 -5.891 1 98.69 89 LEU A CA 1
ATOM 693 C C . LEU A 1 89 ? 22.406 -16.969 -5.375 1 98.69 89 LEU A C 1
ATOM 695 O O . LEU A 1 89 ? 22.531 -15.992 -4.629 1 98.69 89 LEU A O 1
ATOM 699 N N . GLY A 1 90 ? 23.422 -17.672 -5.82 1 98.12 90 GLY A N 1
ATOM 700 C CA . GLY A 1 90 ? 24.781 -17.328 -5.453 1 98.12 90 GLY A CA 1
ATOM 701 C C . GLY A 1 90 ? 25.234 -15.984 -6.008 1 98.12 90 GLY A C 1
ATOM 702 O O . GLY A 1 90 ? 26.156 -15.367 -5.473 1 98.12 90 GLY A O 1
ATOM 703 N N . GLU A 1 91 ? 24.516 -15.523 -7.043 1 96.56 91 GLU A N 1
ATOM 704 C CA . GLU A 1 91 ? 24.922 -14.281 -7.703 1 96.56 91 GLU A CA 1
ATOM 705 C C . GLU A 1 91 ? 23.812 -13.234 -7.617 1 96.56 91 GLU A C 1
ATOM 707 O O . GLU A 1 91 ? 23.984 -12.102 -8.078 1 96.56 91 GLU A O 1
ATOM 712 N N . ALA A 1 92 ? 22.75 -13.586 -7.004 1 98.69 92 ALA A N 1
ATOM 713 C CA . ALA A 1 92 ? 21.578 -12.711 -6.973 1 98.69 92 ALA A CA 1
ATOM 714 C C . ALA A 1 92 ? 21.75 -11.602 -5.934 1 98.69 92 ALA A C 1
ATOM 716 O O . ALA A 1 92 ? 22.453 -11.781 -4.941 1 98.69 92 ALA A O 1
ATOM 717 N N . ASP A 1 93 ? 21.094 -10.484 -6.18 1 98.81 93 ASP A N 1
ATOM 718 C CA . ASP A 1 93 ? 21.031 -9.414 -5.188 1 98.81 93 ASP A CA 1
ATOM 719 C C . ASP A 1 93 ? 19.828 -9.594 -4.27 1 98.81 93 ASP A C 1
ATOM 721 O O . ASP A 1 93 ? 19.906 -9.328 -3.066 1 98.81 93 ASP A O 1
ATOM 725 N N . ILE A 1 94 ? 18.734 -9.977 -4.82 1 98.94 94 ILE A N 1
ATOM 726 C CA . ILE A 1 94 ? 17.484 -10.109 -4.078 1 98.94 94 ILE A CA 1
ATOM 727 C C . ILE A 1 94 ? 16.797 -11.414 -4.457 1 98.94 94 ILE A C 1
ATOM 729 O O . ILE A 1 94 ? 16.75 -11.789 -5.633 1 98.94 94 ILE A O 1
ATOM 733 N N . LEU A 1 95 ? 16.312 -12.148 -3.496 1 98.94 95 LEU A N 1
ATOM 734 C CA . LEU A 1 95 ? 15.359 -13.234 -3.652 1 98.94 95 LEU A CA 1
ATOM 735 C C . LEU A 1 95 ? 13.992 -12.844 -3.105 1 98.94 95 LEU A C 1
ATOM 737 O O . LEU A 1 95 ? 13.875 -12.414 -1.955 1 98.94 95 LEU A O 1
ATOM 741 N N . ILE A 1 96 ? 12.938 -12.953 -3.924 1 98.94 96 ILE A N 1
ATOM 742 C CA . ILE A 1 96 ? 11.57 -12.688 -3.494 1 98.94 96 ILE A CA 1
ATOM 743 C C . ILE A 1 96 ? 10.742 -13.969 -3.568 1 98.94 96 ILE A C 1
ATOM 745 O O . ILE A 1 96 ? 10.633 -14.578 -4.633 1 98.94 96 ILE A O 1
ATOM 749 N N . GLU A 1 97 ? 10.203 -14.344 -2.461 1 98.62 97 GLU A N 1
ATOM 750 C CA . GLU A 1 97 ? 9.352 -15.539 -2.412 1 98.62 97 GLU A CA 1
ATOM 751 C C . GLU A 1 97 ? 8.117 -15.297 -1.547 1 98.62 97 GLU A C 1
ATOM 753 O O . GLU A 1 97 ? 8.102 -14.391 -0.711 1 98.62 97 GLU A O 1
ATOM 758 N N . ASN A 1 98 ? 7.031 -16.016 -1.792 1 97.81 98 ASN A N 1
ATOM 759 C CA . ASN A 1 98 ? 5.836 -15.93 -0.963 1 97.81 98 ASN A CA 1
ATOM 760 C C . ASN A 1 98 ? 5.281 -17.312 -0.631 1 97.81 98 ASN A C 1
ATOM 762 O O . ASN A 1 98 ? 4.074 -17.547 -0.751 1 97.81 98 ASN A O 1
ATOM 766 N N . PHE A 1 99 ? 6.168 -18.219 -0.256 1 95.62 99 PHE A N 1
ATOM 767 C CA . PHE A 1 99 ? 5.797 -19.547 0.184 1 95.62 99 PHE A CA 1
ATOM 768 C C . PHE A 1 99 ? 5.391 -19.547 1.652 1 95.62 99 PHE A C 1
ATOM 770 O O . PHE A 1 99 ? 5.766 -18.641 2.402 1 95.62 99 PHE A O 1
ATOM 777 N N . ARG A 1 100 ? 4.648 -20.578 1.979 1 93.5 100 ARG A N 1
ATOM 778 C CA . ARG A 1 100 ? 4.496 -20.875 3.4 1 93.5 100 ARG A CA 1
ATOM 779 C C . ARG A 1 100 ? 5.848 -21.156 4.051 1 93.5 100 ARG A C 1
ATOM 781 O O . ARG A 1 100 ? 6.688 -21.844 3.471 1 93.5 100 ARG A O 1
ATOM 788 N N . PRO A 1 101 ? 6 -20.578 5.297 1 95.88 101 PRO A N 1
ATOM 789 C CA . PRO A 1 101 ? 7.262 -20.875 5.977 1 95.88 101 PRO A CA 1
ATOM 790 C C . PRO A 1 101 ? 7.555 -22.375 6.039 1 95.88 101 PRO A C 1
ATOM 7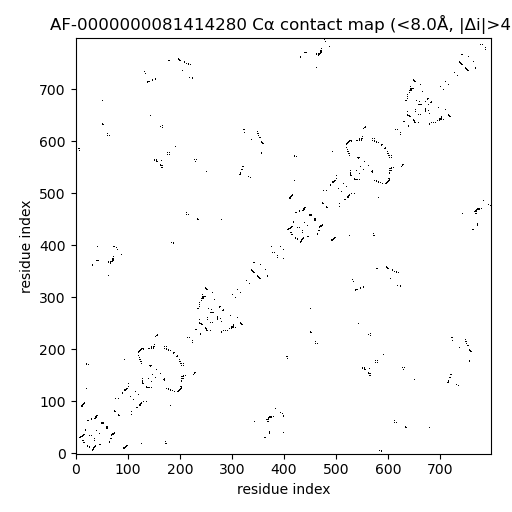92 O O . PRO A 1 101 ? 6.648 -23.172 6.277 1 95.88 101 PRO A O 1
ATOM 795 N N . GLY A 1 102 ? 8.859 -22.766 5.754 1 95.62 102 GLY A N 1
ATOM 796 C CA . GLY A 1 102 ? 9.25 -24.172 5.781 1 95.62 102 GLY A CA 1
ATOM 797 C C . GLY A 1 102 ? 9.461 -24.75 4.398 1 95.62 102 GLY A C 1
ATOM 798 O O . GLY A 1 102 ? 10.234 -25.703 4.23 1 95.62 102 GLY A O 1
ATOM 799 N N . VAL A 1 103 ? 8.852 -24.172 3.391 1 94.94 103 VAL A N 1
ATOM 800 C CA . VAL A 1 103 ? 8.922 -24.734 2.041 1 94.94 103 VAL A CA 1
ATOM 801 C C . VAL A 1 103 ? 10.344 -24.625 1.506 1 94.94 103 VAL A C 1
ATOM 803 O O . VAL A 1 103 ? 10.906 -25.594 1.015 1 94.94 103 VAL A O 1
ATOM 806 N N . LEU A 1 104 ? 10.961 -23.453 1.552 1 96.62 104 LEU A N 1
ATOM 807 C CA . LEU A 1 104 ? 12.328 -23.281 1.069 1 96.62 104 LEU A CA 1
ATOM 808 C C . LEU A 1 104 ? 13.312 -24.078 1.914 1 96.62 104 LEU A C 1
ATOM 810 O O . LEU A 1 104 ? 14.305 -24.594 1.396 1 96.62 104 LEU A O 1
ATOM 814 N N . GLU A 1 105 ? 13.008 -24.156 3.225 1 97.25 105 GLU A N 1
ATOM 815 C CA . GLU A 1 105 ? 13.852 -24.938 4.125 1 97.25 105 GLU A CA 1
ATOM 816 C C . GLU A 1 105 ? 13.859 -26.422 3.732 1 97.25 105 GLU A C 1
ATOM 818 O O . GLU A 1 105 ? 14.914 -27.062 3.734 1 97.25 105 GLU A O 1
ATOM 823 N N . LYS A 1 106 ? 12.727 -26.922 3.348 1 96.69 106 LYS A N 1
ATOM 824 C CA . LYS A 1 106 ? 12.609 -28.312 2.934 1 96.69 106 LYS A CA 1
ATOM 825 C C . LYS A 1 106 ? 13.398 -28.578 1.654 1 96.69 106 LYS A C 1
ATOM 827 O O . LYS A 1 106 ? 13.852 -29.703 1.412 1 96.69 106 LYS A O 1
ATOM 832 N N . LEU A 1 107 ? 13.602 -27.531 0.88 1 96.62 107 LEU A N 1
ATOM 833 C CA . LEU A 1 107 ? 14.367 -27.641 -0.362 1 96.62 107 LEU A CA 1
ATOM 834 C C . LEU A 1 107 ? 15.852 -27.438 -0.108 1 96.62 107 LEU A C 1
ATOM 836 O O . LEU A 1 107 ? 16.656 -27.438 -1.047 1 96.62 107 LEU A O 1
ATOM 840 N N . GLY A 1 108 ? 16.188 -27.172 1.149 1 97.06 108 GLY A N 1
ATOM 841 C CA . GLY A 1 108 ? 17.578 -26.906 1.489 1 97.06 108 GLY A CA 1
ATOM 842 C C . GLY A 1 108 ? 18 -25.469 1.208 1 97.06 108 GLY A C 1
ATOM 843 O O . GLY A 1 108 ? 19.188 -25.188 1.039 1 97.06 108 GLY A O 1
ATOM 844 N N . LEU A 1 109 ? 17.062 -24.609 1.112 1 98.19 109 LEU A N 1
ATOM 845 C CA . LEU A 1 109 ? 17.328 -23.219 0.792 1 98.19 109 LEU A CA 1
ATOM 846 C C . LEU A 1 109 ? 16.906 -22.312 1.943 1 98.19 109 LEU A C 1
ATOM 848 O O . LEU A 1 109 ? 16.219 -21.297 1.729 1 98.19 109 LEU A O 1
ATOM 852 N N . SER A 1 110 ? 17.234 -22.75 3.162 1 98.06 110 SER A N 1
ATOM 853 C CA . SER A 1 110 ? 17 -21.906 4.332 1 98.06 110 SER A CA 1
A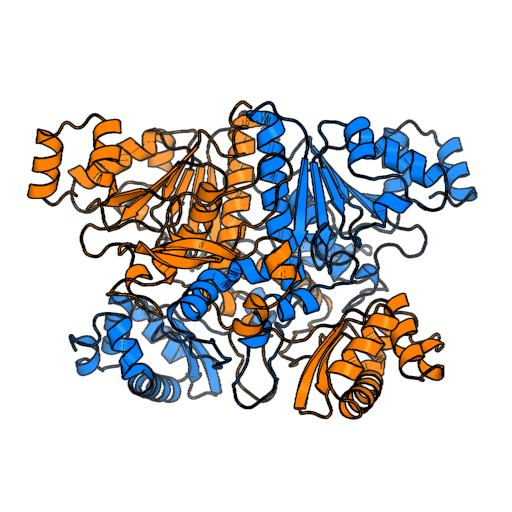TOM 854 C C . SER A 1 110 ? 17.828 -20.625 4.27 1 98.06 110 SER A C 1
ATOM 856 O O . SER A 1 110 ? 18.781 -20.531 3.49 1 98.06 110 SER A O 1
ATOM 858 N N . TRP A 1 111 ? 17.406 -19.688 5.039 1 98.19 111 TRP A N 1
ATOM 859 C CA . TRP A 1 111 ? 18.172 -18.453 5.105 1 98.19 111 TRP A CA 1
ATOM 860 C C . TRP A 1 111 ? 19.625 -18.734 5.457 1 98.19 111 TRP A C 1
ATOM 862 O O . TRP A 1 111 ? 20.531 -18.172 4.848 1 98.19 111 TRP A O 1
ATOM 872 N N . GLU A 1 112 ? 19.844 -19.562 6.461 1 98.12 112 GLU A N 1
ATOM 873 C CA . GLU A 1 112 ? 21.203 -19.875 6.879 1 98.12 112 GLU A CA 1
ATOM 874 C C . GLU A 1 112 ? 22.031 -20.422 5.715 1 98.12 112 GLU A C 1
ATOM 876 O O . GLU A 1 112 ? 23.172 -20 5.512 1 98.12 112 GLU A O 1
ATOM 881 N N . THR A 1 113 ? 21.438 -21.281 4.992 1 98.44 113 THR A N 1
ATOM 882 C CA . THR A 1 113 ? 22.109 -21.875 3.842 1 98.44 113 THR A CA 1
ATOM 883 C C . THR A 1 113 ? 22.391 -20.812 2.781 1 98.44 113 THR A C 1
ATOM 885 O O . THR A 1 113 ? 23.5 -20.719 2.266 1 98.44 113 THR A O 1
ATOM 888 N N . LEU A 1 114 ? 21.422 -20.031 2.465 1 98.69 114 LEU A N 1
ATOM 889 C CA . LEU A 1 114 ? 21.547 -19.031 1.408 1 98.69 114 LEU A CA 1
ATOM 890 C C . LEU A 1 114 ? 22.531 -17.938 1.805 1 98.69 114 LEU A C 1
ATOM 892 O O . LEU A 1 114 ? 23.281 -17.438 0.965 1 98.69 114 LEU A O 1
ATOM 896 N N . HIS A 1 115 ? 22.484 -17.578 3.074 1 98.38 115 HIS A N 1
ATOM 897 C CA . HIS A 1 115 ? 23.391 -16.531 3.561 1 98.38 115 HIS A CA 1
ATOM 898 C C . HIS A 1 115 ? 24.828 -17.016 3.52 1 98.38 115 HIS A C 1
ATOM 900 O O . HIS A 1 115 ? 25.75 -16.219 3.287 1 98.38 115 HIS A O 1
ATOM 906 N N . ALA A 1 116 ? 25.047 -18.219 3.811 1 98.38 116 ALA A N 1
ATOM 907 C CA . ALA A 1 116 ? 26.375 -18.797 3.697 1 98.38 116 ALA A CA 1
ATOM 908 C C . ALA A 1 116 ? 26.859 -18.797 2.246 1 98.38 116 ALA A C 1
ATOM 910 O O . ALA A 1 116 ? 28.031 -18.547 1.973 1 98.38 116 ALA A O 1
ATOM 911 N N . LEU A 1 117 ? 25.984 -19.031 1.364 1 98.38 117 LEU A N 1
ATOM 912 C CA . LEU A 1 117 ? 26.281 -19.094 -0.065 1 98.38 117 LEU A CA 1
ATOM 913 C C . LEU A 1 117 ? 26.531 -17.688 -0.619 1 98.38 117 LEU A C 1
ATOM 915 O O . LEU A 1 117 ? 27.422 -17.5 -1.454 1 98.38 117 LEU A O 1
ATOM 919 N N . ASN A 1 118 ? 25.781 -16.734 -0.202 1 98.69 118 ASN A N 1
ATOM 920 C CA . ASN A 1 118 ? 25.781 -15.352 -0.671 1 98.69 118 ASN A CA 1
ATOM 921 C C . ASN A 1 118 ? 25.453 -14.375 0.458 1 98.69 118 ASN A C 1
ATOM 923 O O . ASN A 1 118 ? 24.312 -13.945 0.607 1 98.69 118 ASN A O 1
ATOM 927 N N . PRO A 1 119 ? 26.453 -13.953 1.185 1 98.44 119 PRO A N 1
ATOM 928 C CA . PRO A 1 119 ? 26.234 -13.117 2.367 1 98.44 119 PRO A CA 1
ATOM 929 C C . PRO A 1 119 ? 25.578 -11.781 2.033 1 98.44 119 PRO A C 1
ATOM 931 O O . PRO A 1 119 ? 25.062 -11.102 2.924 1 98.44 119 PRO A O 1
ATOM 934 N N . LYS A 1 120 ? 25.547 -11.406 0.774 1 98.19 120 LYS A N 1
ATOM 935 C CA . LYS A 1 120 ? 25.031 -10.102 0.376 1 98.19 120 LYS A CA 1
ATOM 936 C C . LYS A 1 120 ? 23.562 -10.203 -0.054 1 98.19 120 LYS A C 1
ATOM 938 O O . LYS A 1 120 ? 22.922 -9.188 -0.306 1 98.19 120 LYS A O 1
ATOM 943 N N . LEU A 1 121 ? 23 -11.383 -0.027 1 98.81 121 LEU A N 1
ATOM 944 C CA . LEU A 1 121 ? 21.641 -11.625 -0.529 1 98.81 121 LEU A CA 1
ATOM 945 C C . LEU A 1 121 ? 20.609 -10.953 0.363 1 98.81 121 LEU A C 1
ATOM 947 O O . LEU A 1 121 ? 20.656 -11.094 1.588 1 98.81 121 LEU A O 1
ATOM 951 N N . VAL A 1 122 ? 19.75 -10.164 -0.202 1 98.94 122 VAL A N 1
ATOM 952 C CA . VAL A 1 122 ? 18.516 -9.719 0.459 1 98.94 122 VAL A CA 1
ATOM 953 C C . VAL A 1 122 ? 17.391 -10.688 0.163 1 98.94 122 VAL A C 1
ATOM 955 O O . VAL A 1 122 ? 17.031 -10.906 -0.999 1 98.94 122 VAL A O 1
ATOM 958 N N . MET A 1 123 ? 16.828 -11.312 1.172 1 98.94 123 MET A N 1
ATOM 959 C CA . MET A 1 123 ? 15.75 -12.281 1.007 1 98.94 123 MET A CA 1
ATOM 960 C C . MET A 1 123 ? 14.422 -11.703 1.491 1 98.94 123 MET A C 1
ATOM 962 O O . MET A 1 123 ? 14.25 -11.453 2.686 1 98.94 123 MET A O 1
ATOM 966 N N . VAL A 1 124 ? 13.492 -11.508 0.558 1 98.94 124 VAL A N 1
ATOM 967 C CA . VAL A 1 124 ? 12.156 -11.008 0.873 1 98.94 124 VAL A CA 1
ATOM 968 C C . VAL A 1 124 ? 11.18 -12.18 0.971 1 98.94 124 VAL A C 1
ATOM 970 O O . VAL A 1 124 ? 10.977 -12.914 -0.001 1 98.94 124 VAL A O 1
ATOM 973 N N . ARG A 1 125 ? 10.602 -12.312 2.129 1 98.81 125 ARG A N 1
ATOM 974 C CA . ARG A 1 125 ? 9.672 -13.414 2.387 1 98.81 125 ARG A CA 1
ATOM 975 C C . ARG A 1 125 ? 8.273 -12.883 2.713 1 98.81 125 ARG A C 1
ATOM 977 O O . ARG A 1 125 ? 8.07 -12.25 3.75 1 98.81 125 ARG A O 1
ATOM 984 N N . LEU A 1 126 ? 7.352 -13.094 1.798 1 98.44 126 LEU A N 1
ATOM 985 C CA . LEU A 1 126 ? 5.965 -12.68 1.971 1 98.44 126 LEU A CA 1
ATOM 986 C C . LEU A 1 126 ? 5.078 -13.875 2.311 1 98.44 126 LEU A C 1
ATOM 988 O O . LEU A 1 126 ? 4.879 -14.758 1.477 1 98.44 126 LEU A O 1
ATOM 992 N N . SER A 1 127 ? 4.586 -13.945 3.506 1 97.38 127 SER A N 1
ATOM 993 C CA . SER A 1 127 ? 3.742 -15.062 3.926 1 97.38 127 SER A CA 1
ATOM 994 C C . SER A 1 127 ? 2.492 -14.57 4.648 1 97.38 127 SER A C 1
ATOM 996 O O . SER A 1 127 ? 2.361 -13.375 4.93 1 97.38 127 SER A O 1
ATOM 998 N N . GLY A 1 128 ? 1.562 -15.43 4.867 1 95.94 128 GLY A N 1
ATOM 999 C CA . GLY A 1 128 ? 0.297 -15.055 5.477 1 95.94 128 GLY A CA 1
ATOM 1000 C C . GLY A 1 128 ? 0.458 -14.445 6.855 1 95.94 128 GLY A C 1
ATOM 1001 O O . GLY A 1 128 ? -0.098 -13.383 7.141 1 95.94 128 GLY A O 1
ATOM 1002 N N . PHE A 1 129 ? 1.372 -15.133 7.648 1 96.81 129 PHE A N 1
ATOM 1003 C CA . PHE A 1 129 ? 1.347 -14.812 9.07 1 96.81 129 PHE A CA 1
ATOM 1004 C C . PHE A 1 129 ? 2.746 -14.477 9.57 1 96.81 129 PHE A C 1
ATOM 1006 O O . PHE A 1 129 ? 2.953 -14.305 10.773 1 96.81 129 PHE A O 1
ATOM 1013 N N . GLY A 1 130 ? 3.76 -14.359 8.664 1 97.5 130 GLY A N 1
ATOM 1014 C CA . GLY A 1 130 ? 5.133 -14.094 9.062 1 97.5 130 GLY A CA 1
ATOM 1015 C C . GLY A 1 130 ? 5.949 -15.359 9.281 1 97.5 130 GLY A C 1
ATOM 1016 O O . GLY A 1 130 ? 5.406 -16.469 9.242 1 97.5 130 GLY A O 1
ATOM 1017 N N . GLN A 1 131 ? 7.227 -15.203 9.484 1 98.06 131 GLN A N 1
ATOM 1018 C CA . GLN A 1 131 ? 8.164 -16.312 9.594 1 98.06 131 GLN A CA 1
ATOM 1019 C C . GLN A 1 131 ? 8.219 -16.844 11.023 1 98.06 131 GLN A C 1
ATOM 1021 O O . GLN A 1 131 ? 8.844 -17.891 11.281 1 98.06 131 GLN A O 1
ATOM 1026 N N . THR A 1 132 ? 7.594 -16.141 11.945 1 98.06 132 THR A N 1
ATOM 1027 C CA . THR A 1 132 ? 7.609 -16.531 13.352 1 98.06 132 THR A CA 1
ATOM 1028 C C . THR A 1 132 ? 6.203 -16.469 13.945 1 98.06 132 THR A C 1
ATOM 1030 O O . THR A 1 132 ? 5.262 -16.031 13.281 1 98.06 132 THR A O 1
ATOM 1033 N N . GLY A 1 133 ? 6.047 -16.984 15.172 1 97.69 133 GLY A N 1
ATOM 1034 C CA . GLY A 1 133 ? 4.766 -16.969 15.859 1 97.69 133 GLY A CA 1
ATOM 1035 C C . GLY A 1 133 ? 3.977 -18.25 15.688 1 97.69 133 GLY A C 1
ATOM 1036 O O . GLY A 1 133 ? 4.34 -19.094 14.875 1 97.69 133 GLY A O 1
ATOM 1037 N N . PRO A 1 134 ? 2.902 -18.375 16.438 1 97.19 134 PRO A N 1
ATOM 1038 C CA . PRO A 1 134 ? 2.168 -19.641 16.5 1 97.19 134 PRO A CA 1
ATOM 1039 C C . PRO A 1 134 ? 1.445 -19.969 15.195 1 97.19 134 PRO A C 1
ATOM 1041 O O . PRO A 1 134 ? 1.109 -21.125 14.945 1 97.19 134 PRO A O 1
ATOM 1044 N N . MET A 1 135 ? 1.22 -18.984 14.344 1 94.31 135 MET A N 1
ATOM 1045 C CA . MET A 1 135 ? 0.443 -19.234 13.133 1 94.31 135 MET A CA 1
ATOM 1046 C C . MET A 1 135 ? 1.348 -19.266 11.906 1 94.31 135 MET A C 1
ATOM 1048 O O . MET A 1 135 ? 0.864 -19.328 10.773 1 94.31 135 MET A O 1
ATOM 1052 N N . LYS A 1 136 ? 2.645 -19.234 12.094 1 95.5 136 LYS A N 1
ATOM 1053 C CA . LYS A 1 136 ? 3.59 -19.062 10.992 1 95.5 136 LYS A CA 1
ATOM 1054 C C . LYS A 1 136 ? 3.42 -20.172 9.945 1 95.5 136 LYS A C 1
ATOM 1056 O O . LYS A 1 136 ? 3.689 -19.953 8.766 1 95.5 136 LYS A O 1
ATOM 1061 N N . ASP A 1 137 ? 2.906 -21.359 10.336 1 92.88 137 ASP A N 1
ATOM 1062 C CA . ASP A 1 137 ? 2.842 -22.5 9.438 1 92.88 137 ASP A CA 1
ATOM 1063 C C . ASP A 1 137 ? 1.48 -22.594 8.75 1 92.88 137 ASP A C 1
ATOM 1065 O O . ASP A 1 137 ? 1.254 -23.469 7.91 1 92.88 137 ASP A O 1
ATOM 1069 N N . GLN A 1 138 ? 0.607 -21.719 9.086 1 90.19 138 GLN A N 1
ATOM 1070 C CA . GLN A 1 138 ? -0.721 -21.719 8.484 1 90.19 138 GLN A CA 1
ATOM 1071 C C . GLN A 1 138 ? -0.691 -21.109 7.086 1 90.19 138 GLN A C 1
ATOM 1073 O O . GLN A 1 138 ? 0.039 -20.141 6.84 1 90.19 138 GLN A O 1
ATOM 1078 N N . PRO A 1 139 ? -1.472 -21.766 6.238 1 89 139 PRO A N 1
ATOM 1079 C CA . PRO A 1 139 ? -1.582 -21.156 4.91 1 89 139 PRO A CA 1
ATOM 1080 C C . PRO A 1 139 ? -2.35 -19.844 4.93 1 89 139 PRO A C 1
ATOM 1082 O O . PRO A 1 139 ? -3.271 -19.672 5.734 1 89 139 PRO A O 1
ATOM 1085 N N . GLY A 1 140 ? -1.915 -18.906 4.129 1 86.56 140 GLY A N 1
ATOM 1086 C CA . GLY A 1 140 ? -2.594 -17.609 4.078 1 86.56 140 GLY A CA 1
ATOM 1087 C C . GLY A 1 140 ? -2.525 -16.953 2.715 1 86.56 140 GLY A C 1
ATOM 1088 O O . GLY A 1 140 ? -1.511 -17.047 2.021 1 86.56 140 GLY A O 1
ATOM 1089 N N . PHE A 1 141 ? -3.688 -16.344 2.307 1 84.19 141 PHE A N 1
ATOM 1090 C CA . PHE A 1 141 ? -3.795 -15.531 1.102 1 84.19 141 PHE A CA 1
ATOM 1091 C C . PHE A 1 141 ? -4.129 -14.086 1.453 1 84.19 141 PHE A C 1
ATOM 1093 O O . PHE A 1 141 ? -4.312 -13.75 2.627 1 84.19 141 PHE A O 1
ATOM 1100 N N . GLY A 1 142 ? -4.109 -13.289 0.453 1 87.94 142 GLY A N 1
ATOM 1101 C CA . GLY A 1 142 ? -4.41 -11.875 0.623 1 87.94 142 GLY A CA 1
ATOM 1102 C C . GLY A 1 142 ? -5.727 -11.625 1.334 1 87.94 142 GLY A C 1
ATOM 1103 O O . GLY A 1 142 ? -5.836 -10.703 2.141 1 87.94 142 GLY A O 1
ATOM 1104 N N . ALA A 1 143 ? -6.668 -12.461 1.082 1 89.38 143 ALA A N 1
ATOM 1105 C CA . ALA A 1 143 ? -7.992 -12.297 1.68 1 89.38 143 ALA A CA 1
ATOM 1106 C C . ALA A 1 143 ? -7.941 -12.516 3.189 1 89.38 143 ALA A C 1
ATOM 1108 O O . ALA A 1 143 ? -8.625 -11.828 3.947 1 89.38 143 ALA A O 1
ATOM 1109 N N . VAL A 1 144 ? -7.219 -13.492 3.531 1 89.06 144 VAL A N 1
ATOM 1110 C CA . VAL A 1 144 ? -7.047 -13.758 4.957 1 89.06 144 VAL A CA 1
ATOM 1111 C C . VAL A 1 144 ? -6.328 -12.594 5.621 1 89.06 144 VAL A C 1
ATOM 1113 O O . VAL A 1 144 ? -6.68 -12.188 6.734 1 89.06 144 VAL A O 1
ATOM 1116 N N . GLY A 1 145 ? -5.348 -12.023 4.922 1 93.12 145 GLY A N 1
ATOM 1117 C CA . GLY A 1 145 ? -4.668 -10.844 5.426 1 93.12 145 GLY A CA 1
ATOM 1118 C C . GLY A 1 145 ? -5.598 -9.664 5.641 1 93.12 145 GLY A C 1
ATOM 1119 O O . GLY A 1 145 ? -5.535 -8.992 6.672 1 93.12 145 GLY A O 1
ATOM 1120 N N . GLU A 1 146 ? -6.48 -9.461 4.719 1 95.06 146 GLU A N 1
ATOM 1121 C CA . GLU A 1 146 ? -7.457 -8.375 4.805 1 95.06 146 GLU A CA 1
ATOM 1122 C C . GLU A 1 146 ? -8.398 -8.57 5.996 1 95.06 146 GLU A C 1
ATOM 1124 O O . GLU A 1 146 ? -8.828 -7.602 6.621 1 95.06 146 GLU A O 1
ATOM 1129 N N . SER A 1 147 ? -8.711 -9.781 6.246 1 95.69 147 SER A N 1
ATOM 1130 C CA . SER A 1 147 ? -9.656 -10.117 7.309 1 95.69 147 SER A CA 1
ATOM 1131 C C . SER A 1 147 ? -9.008 -9.984 8.68 1 95.69 147 SER A C 1
ATOM 1133 O O . SER A 1 147 ? -9.531 -9.289 9.562 1 95.69 147 SER A O 1
ATOM 1135 N N . MET A 1 148 ? -7.855 -10.562 8.781 1 96.19 148 MET A N 1
ATOM 1136 C CA . MET A 1 148 ? -7.16 -10.547 10.062 1 96.19 148 MET A CA 1
ATOM 1137 C C . MET A 1 148 ? -6.535 -9.18 10.32 1 96.19 148 MET A C 1
ATOM 1139 O O . MET A 1 148 ? -6.387 -8.766 11.477 1 96.19 148 MET A O 1
ATOM 1143 N N . GLY A 1 149 ? -6.207 -8.477 9.25 1 97.06 149 GLY A N 1
ATOM 1144 C CA . GLY A 1 149 ? -5.594 -7.164 9.375 1 97.06 149 GLY A CA 1
ATOM 1145 C C . GLY A 1 149 ? -6.598 -6.066 9.688 1 97.06 149 GLY A C 1
ATOM 1146 O O . GLY A 1 149 ? -6.215 -4.918 9.922 1 97.06 149 GLY A O 1
ATOM 1147 N N . GLY A 1 150 ? -7.859 -6.383 9.648 1 96.62 150 GLY A N 1
ATOM 1148 C CA . GLY A 1 150 ? -8.875 -5.484 10.172 1 96.62 150 GLY A CA 1
ATOM 1149 C C . GLY A 1 150 ? -9.633 -4.742 9.086 1 96.62 150 GLY A C 1
ATOM 1150 O O . GLY A 1 150 ? -10.719 -4.223 9.328 1 96.62 150 GLY A O 1
ATOM 1151 N N . LEU A 1 151 ? -9.094 -4.652 7.879 1 96.88 151 LEU A N 1
ATOM 1152 C CA . LEU A 1 151 ? -9.695 -3.838 6.828 1 96.88 151 LEU A CA 1
ATOM 1153 C C . LEU A 1 151 ? -11.086 -4.352 6.465 1 96.88 151 LEU A C 1
ATOM 1155 O O . LEU A 1 151 ? -12.023 -3.566 6.297 1 96.88 151 LEU A O 1
ATOM 1159 N N . ARG A 1 152 ? -11.219 -5.664 6.383 1 95.94 152 ARG A N 1
ATOM 1160 C CA . ARG A 1 152 ? -12.5 -6.266 6.02 1 95.94 152 ARG A CA 1
ATOM 1161 C C . ARG A 1 152 ? -13.578 -5.918 7.039 1 95.94 152 ARG A C 1
ATOM 1163 O O . ARG A 1 152 ? -14.719 -5.645 6.676 1 95.94 152 ARG A O 1
ATOM 1170 N N . TYR A 1 153 ? -13.234 -5.891 8.258 1 95.75 153 TYR A N 1
ATOM 1171 C CA . TYR A 1 153 ? -14.172 -5.668 9.352 1 95.75 153 TYR A CA 1
ATOM 1172 C C . TYR A 1 153 ? -14.836 -4.301 9.227 1 95.75 153 TYR A C 1
ATOM 1174 O O . TYR A 1 153 ? -16.016 -4.148 9.531 1 95.75 153 TYR A O 1
ATOM 1182 N N . ILE A 1 154 ? -14.109 -3.32 8.75 1 95.06 154 ILE A N 1
ATOM 1183 C CA . ILE A 1 154 ? -14.602 -1.948 8.82 1 95.06 154 ILE A CA 1
ATOM 1184 C C . ILE A 1 154 ? -15.031 -1.483 7.43 1 95.06 154 ILE A C 1
ATOM 1186 O O . ILE A 1 154 ? -15.227 -0.287 7.199 1 95.06 154 ILE A O 1
ATOM 1190 N N . THR A 1 155 ? -15.141 -2.363 6.473 1 95.25 155 THR A N 1
ATOM 1191 C CA . THR A 1 155 ? -15.57 -2.018 5.125 1 95.25 155 THR A CA 1
ATOM 1192 C C . THR A 1 155 ? -16.984 -2.529 4.867 1 95.25 155 THR A C 1
ATOM 1194 O O . THR A 1 155 ? -17.25 -3.727 4.996 1 95.25 155 THR A O 1
ATOM 1197 N N . GLY A 1 156 ? -17.844 -1.654 4.508 1 94.06 156 GLY A N 1
ATOM 1198 C CA . GLY A 1 156 ? -19.219 -2.029 4.219 1 94.06 156 GLY A CA 1
ATOM 1199 C C . GLY A 1 156 ? -20.234 -1.238 5.023 1 94.06 156 GLY A C 1
ATOM 1200 O O . GLY A 1 156 ? -19.859 -0.339 5.781 1 94.06 156 GLY A O 1
ATOM 1201 N N . PHE A 1 157 ? -21.484 -1.518 4.75 1 92.75 157 PHE A N 1
ATOM 1202 C CA . PHE A 1 157 ? -22.609 -0.965 5.508 1 92.75 157 PHE A CA 1
ATOM 1203 C C . PHE A 1 157 ? -22.875 -1.799 6.758 1 92.75 157 PHE A C 1
ATOM 1205 O O . PHE A 1 157 ? -22.531 -2.984 6.801 1 92.75 157 PHE A O 1
ATOM 1212 N N . ASP A 1 158 ? -23.438 -1.215 7.762 1 89.88 158 ASP A N 1
ATOM 1213 C CA . ASP A 1 158 ? -23.609 -1.877 9.055 1 89.88 158 ASP A CA 1
ATOM 1214 C C . ASP A 1 158 ? -24.812 -2.816 9.031 1 89.88 158 ASP A C 1
ATOM 1216 O O . ASP A 1 158 ? -25.016 -3.596 9.969 1 89.88 158 ASP A O 1
ATOM 1220 N N . ASP A 1 159 ? -25.594 -2.873 7.988 1 90.75 159 ASP A N 1
ATOM 1221 C CA . ASP A 1 159 ? -26.828 -3.645 7.953 1 90.75 159 ASP A CA 1
ATOM 1222 C C . ASP A 1 159 ? -26.625 -4.961 7.207 1 90.75 159 ASP A C 1
ATOM 1224 O O . ASP A 1 159 ? -27.594 -5.668 6.922 1 90.75 159 ASP A O 1
ATOM 1228 N N . ARG A 1 160 ? -25.453 -5.305 6.828 1 88.75 160 ARG A N 1
ATOM 1229 C CA . ARG A 1 160 ? -25.125 -6.535 6.113 1 88.75 160 ARG A CA 1
ATOM 1230 C C . ARG A 1 160 ? -23.688 -6.953 6.375 1 88.75 160 ARG A C 1
ATOM 1232 O O . ARG A 1 160 ? -22.922 -6.223 7.016 1 88.75 160 ARG A O 1
ATOM 1239 N N . PRO A 1 161 ? -23.281 -8.172 5.922 1 88.06 161 PRO A N 1
ATOM 1240 C CA . PRO A 1 161 ? -21.922 -8.633 6.172 1 88.06 161 PRO A CA 1
ATOM 1241 C C . PRO A 1 161 ? -20.859 -7.703 5.586 1 88.06 161 PRO A C 1
ATOM 1243 O O . PRO A 1 161 ? -21.141 -6.965 4.641 1 88.06 161 PRO A O 1
ATOM 1246 N N . PRO A 1 162 ? -19.672 -7.727 6.199 1 92.94 162 PRO A N 1
ATOM 1247 C CA . PRO A 1 162 ? -18.578 -6.945 5.633 1 92.94 162 PRO A CA 1
ATOM 1248 C C . PRO A 1 162 ? -18.297 -7.281 4.168 1 92.94 162 PRO A C 1
ATOM 1250 O O . PRO A 1 162 ? -18.641 -8.375 3.709 1 92.94 162 PRO A O 1
ATOM 1253 N N . VAL A 1 163 ? -17.734 -6.355 3.486 1 93.12 163 VAL A N 1
ATOM 1254 C CA . VAL A 1 163 ? -17.5 -6.566 2.062 1 93.12 163 VAL A CA 1
ATOM 1255 C C . VAL A 1 163 ? -16 -6.445 1.761 1 93.12 163 VAL A C 1
ATOM 1257 O O . VAL A 1 163 ? -15.281 -5.742 2.469 1 93.12 163 VAL A O 1
ATOM 1260 N N . ARG A 1 164 ? -15.539 -7.18 0.773 1 91.75 164 ARG A N 1
ATOM 1261 C CA . ARG A 1 164 ? -14.148 -7.09 0.332 1 91.75 164 ARG A CA 1
ATOM 1262 C C . ARG A 1 164 ? -13.961 -5.941 -0.652 1 91.75 164 ARG A C 1
ATOM 1264 O O . ARG A 1 164 ? -14.922 -5.5 -1.289 1 91.75 164 ARG A O 1
ATOM 1271 N N . THR A 1 165 ? -12.68 -5.562 -0.696 1 90.81 165 THR A N 1
ATOM 1272 C CA . THR A 1 165 ? -12.344 -4.691 -1.817 1 90.81 165 THR A CA 1
ATOM 1273 C C . THR A 1 165 ? -12.336 -5.477 -3.127 1 90.81 165 THR A C 1
ATOM 1275 O O . THR A 1 165 ? -12.102 -6.688 -3.131 1 90.81 165 THR A O 1
ATOM 1278 N N . GLY A 1 166 ? -12.672 -4.988 -4.238 1 89.12 166 GLY A N 1
ATOM 1279 C CA . GLY A 1 166 ? -12.836 -5.652 -5.523 1 89.12 166 GLY A CA 1
ATOM 1280 C C . GLY A 1 166 ? -11.523 -6.094 -6.141 1 89.12 166 GLY A C 1
ATOM 1281 O O . GLY A 1 166 ? -11.477 -6.43 -7.328 1 89.12 166 GLY A O 1
ATOM 1282 N N . ILE A 1 167 ? -10.391 -6.078 -5.352 1 92.75 167 ILE A N 1
ATOM 1283 C CA . ILE A 1 167 ? -9.086 -6.551 -5.797 1 92.75 167 ILE A CA 1
ATOM 1284 C C . ILE A 1 167 ? -8.375 -7.262 -4.648 1 92.75 167 ILE A C 1
ATOM 1286 O O . ILE A 1 167 ? -8.883 -7.301 -3.525 1 92.75 167 ILE A O 1
ATOM 1290 N N . SER A 1 168 ? -7.238 -7.918 -4.988 1 92.31 168 SER A N 1
ATOM 1291 C CA . SER A 1 168 ? -6.418 -8.57 -3.975 1 92.31 168 SER A CA 1
ATOM 1292 C C . SER A 1 168 ? -5.516 -7.566 -3.264 1 92.31 168 SER A C 1
ATOM 1294 O O . SER A 1 168 ? -4.289 -7.695 -3.301 1 92.31 168 SER A O 1
ATOM 1296 N N . ILE A 1 169 ? -6.152 -6.668 -2.545 1 94.88 169 ILE A N 1
ATOM 1297 C CA . ILE A 1 169 ? -5.477 -5.496 -1.997 1 94.88 169 ILE A CA 1
ATOM 1298 C C . ILE A 1 169 ? -4.492 -5.93 -0.91 1 94.88 169 ILE A C 1
ATOM 1300 O O . ILE A 1 169 ? -3.441 -5.312 -0.734 1 94.88 169 ILE A O 1
ATOM 1304 N N . GLY A 1 170 ? -4.852 -7.027 -0.192 1 95.56 170 GLY A N 1
ATOM 1305 C CA . GLY A 1 170 ? -3.938 -7.539 0.818 1 95.56 170 GLY A CA 1
ATOM 1306 C C . GLY A 1 170 ? -2.598 -7.965 0.251 1 95.56 170 GLY A C 1
ATOM 1307 O O . GLY A 1 170 ? -1.551 -7.676 0.835 1 95.56 170 GLY A O 1
ATOM 1308 N N . ASP A 1 171 ? -2.613 -8.609 -0.872 1 96.81 171 ASP A N 1
ATOM 1309 C CA . ASP A 1 171 ? -1.393 -9.047 -1.545 1 96.81 171 ASP A CA 1
ATOM 1310 C C . ASP A 1 171 ? -0.607 -7.848 -2.078 1 96.81 171 ASP A C 1
ATOM 1312 O O . ASP A 1 171 ? 0.613 -7.777 -1.92 1 96.81 171 ASP A O 1
ATOM 1316 N N . SER A 1 172 ? -1.328 -6.934 -2.676 1 97.88 172 SER A N 1
ATOM 1317 C CA . SER A 1 172 ? -0.673 -5.797 -3.318 1 97.88 172 SER A CA 1
ATOM 1318 C C . SER A 1 172 ? -0.001 -4.895 -2.291 1 97.88 172 SER A C 1
ATOM 1320 O O . SER A 1 172 ? 1.119 -4.426 -2.506 1 97.88 172 SER A O 1
ATOM 1322 N N . ILE A 1 173 ? -0.679 -4.652 -1.184 1 98.38 173 ILE A N 1
ATOM 1323 C CA . ILE A 1 173 ? -0.099 -3.809 -0.145 1 98.38 173 ILE A CA 1
ATOM 1324 C C . ILE A 1 173 ? 1.104 -4.512 0.478 1 98.38 173 ILE A C 1
ATOM 1326 O O . ILE A 1 173 ? 2.129 -3.879 0.748 1 98.38 173 ILE A O 1
ATOM 1330 N N . ALA A 1 174 ? 0.985 -5.805 0.681 1 98.69 174 ALA A N 1
ATOM 1331 C CA . ALA A 1 174 ? 2.121 -6.566 1.191 1 98.69 174 ALA A CA 1
ATOM 1332 C C . ALA A 1 174 ? 3.322 -6.457 0.254 1 98.69 174 ALA A C 1
ATOM 1334 O O . ALA A 1 174 ? 4.461 -6.344 0.708 1 98.69 174 ALA A O 1
ATOM 1335 N N . ALA A 1 175 ? 3.068 -6.512 -1.013 1 98.81 175 ALA A N 1
ATOM 1336 C CA . ALA A 1 175 ? 4.133 -6.375 -2.006 1 98.81 175 ALA A CA 1
ATOM 1337 C C . ALA A 1 175 ? 4.844 -5.031 -1.867 1 98.81 175 ALA A C 1
ATOM 1339 O O . ALA A 1 175 ? 6.07 -4.961 -1.962 1 98.81 175 ALA A O 1
ATOM 1340 N N . LEU A 1 176 ? 4.07 -3.955 -1.643 1 98.88 176 LEU A N 1
ATOM 1341 C CA . LEU A 1 176 ? 4.672 -2.635 -1.482 1 98.88 176 LEU A CA 1
ATOM 1342 C C . LEU A 1 176 ? 5.586 -2.6 -0.261 1 98.88 176 LEU A C 1
ATOM 1344 O O . LEU A 1 176 ? 6.703 -2.08 -0.331 1 98.88 176 LEU A O 1
ATOM 1348 N N . TRP A 1 177 ? 5.137 -3.18 0.825 1 98.94 177 TRP A N 1
ATOM 1349 C CA . TRP A 1 177 ? 5.969 -3.268 2.02 1 98.94 177 TRP A CA 1
ATOM 1350 C C . TRP A 1 177 ? 7.223 -4.09 1.75 1 98.94 177 TRP A C 1
ATOM 1352 O O . TRP A 1 177 ? 8.305 -3.777 2.262 1 98.94 177 TRP A O 1
ATOM 1362 N N . GLY A 1 178 ? 7.055 -5.176 0.955 1 98.94 178 GLY A N 1
ATOM 1363 C CA . GLY A 1 178 ? 8.203 -5.984 0.573 1 98.94 178 GLY A CA 1
ATOM 1364 C C . GLY A 1 178 ? 9.258 -5.203 -0.188 1 98.94 178 GLY A C 1
ATOM 1365 O O . GLY A 1 178 ? 10.453 -5.34 0.084 1 98.94 178 GLY A O 1
ATOM 1366 N N . VAL A 1 179 ? 8.828 -4.371 -1.129 1 98.94 179 VAL A N 1
ATOM 1367 C CA . VAL A 1 179 ? 9.742 -3.564 -1.929 1 98.94 179 VAL A CA 1
ATOM 1368 C C . VAL A 1 179 ? 10.438 -2.537 -1.038 1 98.94 179 VAL A C 1
ATOM 1370 O O . VAL A 1 179 ? 11.641 -2.322 -1.153 1 98.94 179 VAL A O 1
ATOM 1373 N N . ILE A 1 180 ? 9.695 -1.904 -0.112 1 98.94 180 ILE A N 1
ATOM 1374 C CA . ILE A 1 180 ? 10.273 -0.947 0.826 1 98.94 180 ILE A CA 1
ATOM 1375 C C . ILE A 1 180 ? 11.359 -1.629 1.656 1 98.94 180 ILE A C 1
ATOM 1377 O O . ILE A 1 180 ? 12.469 -1.115 1.776 1 98.94 180 ILE A O 1
ATOM 1381 N N . GLY A 1 181 ? 11 -2.83 2.172 1 98.94 181 GLY A N 1
ATOM 1382 C CA . GLY A 1 181 ? 11.977 -3.584 2.945 1 98.94 181 GLY A CA 1
ATOM 1383 C C . GLY A 1 181 ? 13.211 -3.965 2.145 1 98.94 181 GLY A C 1
ATOM 1384 O O . GLY A 1 181 ? 14.328 -3.877 2.645 1 98.94 181 GLY A O 1
ATOM 1385 N N . ALA A 1 182 ? 13.008 -4.402 0.911 1 98.94 182 ALA A N 1
ATOM 1386 C CA . ALA A 1 182 ? 14.117 -4.789 0.045 1 98.94 182 ALA A CA 1
ATOM 1387 C C . ALA A 1 182 ? 15.055 -3.611 -0.207 1 98.94 182 ALA A C 1
ATOM 1389 O O . ALA A 1 182 ? 16.281 -3.754 -0.133 1 98.94 182 ALA A O 1
ATOM 1390 N N . LEU A 1 183 ? 14.469 -2.422 -0.487 1 98.88 183 LEU A N 1
ATOM 1391 C CA . LEU A 1 183 ? 15.266 -1.231 -0.775 1 98.88 183 LEU A CA 1
ATOM 1392 C C . LEU A 1 183 ? 16.016 -0.765 0.468 1 98.88 183 LEU A C 1
ATOM 1394 O O . LEU A 1 183 ? 17.156 -0.302 0.373 1 98.88 183 LEU A O 1
ATOM 1398 N N . MET A 1 184 ? 15.414 -0.9 1.649 1 98.75 184 MET A N 1
ATOM 1399 C CA . MET A 1 184 ? 16.078 -0.573 2.908 1 98.75 184 MET A CA 1
ATOM 1400 C C . MET A 1 184 ? 17.25 -1.514 3.162 1 98.75 184 MET A C 1
ATOM 1402 O O . MET A 1 184 ? 18.344 -1.068 3.525 1 98.75 184 MET A O 1
ATOM 1406 N N . ALA A 1 185 ? 16.984 -2.799 2.953 1 98.69 185 ALA A N 1
ATOM 1407 C CA . ALA A 1 185 ? 18.031 -3.803 3.141 1 98.69 185 ALA A CA 1
ATOM 1408 C C . ALA A 1 185 ? 19.172 -3.594 2.152 1 98.69 185 ALA A C 1
ATOM 1410 O O . ALA A 1 185 ? 20.344 -3.754 2.508 1 98.69 185 ALA A O 1
ATOM 1411 N N . LEU A 1 186 ? 18.859 -3.254 0.896 1 98.5 186 LEU A N 1
ATOM 1412 C CA . LEU A 1 186 ? 19.875 -2.965 -0.121 1 98.5 186 LEU A CA 1
ATOM 1413 C C . LEU A 1 186 ? 20.734 -1.771 0.287 1 98.5 186 LEU A C 1
ATOM 1415 O O . LEU A 1 186 ? 21.953 -1.795 0.121 1 98.5 186 LEU A O 1
ATOM 1419 N N . ARG A 1 187 ? 20.094 -0.715 0.792 1 97.75 187 ARG A N 1
ATOM 1420 C CA . ARG A 1 187 ? 20.859 0.463 1.199 1 97.75 187 ARG A CA 1
ATOM 1421 C C . ARG A 1 187 ? 21.812 0.132 2.34 1 97.75 187 ARG A C 1
ATOM 1423 O O . ARG A 1 187 ? 22.953 0.6 2.355 1 97.75 187 ARG A O 1
ATOM 1430 N N . HIS A 1 188 ? 21.312 -0.65 3.291 1 97.06 188 HIS A N 1
ATOM 1431 C CA . HIS A 1 188 ? 22.156 -1.092 4.391 1 97.06 188 HIS A CA 1
ATOM 1432 C C . HIS A 1 188 ? 23.406 -1.785 3.877 1 97.06 188 HIS A C 1
ATOM 1434 O O . HIS A 1 188 ? 24.516 -1.509 4.352 1 97.06 188 HIS A O 1
ATOM 1440 N N . ARG A 1 189 ? 23.266 -2.576 2.906 1 95.56 189 ARG A N 1
ATOM 1441 C CA . ARG A 1 189 ? 24.375 -3.354 2.371 1 95.56 189 ARG A CA 1
ATOM 1442 C C . ARG A 1 189 ? 25.266 -2.488 1.494 1 95.56 189 ARG A C 1
ATOM 1444 O O . ARG A 1 189 ? 26.5 -2.611 1.543 1 95.56 189 ARG A O 1
ATOM 1451 N N . GLU A 1 190 ? 24.672 -1.571 0.729 1 96.31 190 GLU A N 1
ATOM 1452 C CA . GLU A 1 190 ? 25.422 -0.843 -0.294 1 96.31 190 GLU A CA 1
ATOM 1453 C C . GLU A 1 190 ? 26.047 0.429 0.277 1 96.31 190 GLU A C 1
ATOM 1455 O O . GLU A 1 190 ? 27.078 0.883 -0.197 1 96.31 190 GLU A O 1
ATOM 1460 N N . VAL A 1 191 ? 25.422 1.003 1.303 1 94.94 191 VAL A N 1
ATOM 1461 C CA . VAL A 1 191 ? 25.828 2.328 1.76 1 94.94 191 VAL A CA 1
ATOM 1462 C C . VAL A 1 191 ? 26.344 2.242 3.191 1 94.94 191 VAL A C 1
ATOM 1464 O O . VAL A 1 191 ? 27.344 2.881 3.535 1 94.94 191 VAL A O 1
ATOM 1467 N N . ASN A 1 192 ? 25.734 1.374 4.02 1 93.44 192 ASN A N 1
ATOM 1468 C CA . ASN A 1 192 ? 26.078 1.338 5.434 1 93.44 192 ASN A CA 1
ATOM 1469 C C . ASN A 1 192 ? 27.141 0.283 5.719 1 93.44 192 ASN A C 1
ATOM 1471 O O . ASN A 1 192 ? 27.578 0.125 6.863 1 93.44 192 ASN A O 1
ATOM 1475 N N . GLY A 1 193 ? 27.516 -0.496 4.727 1 92.19 193 GLY A N 1
ATOM 1476 C CA . GLY A 1 193 ? 28.578 -1.469 4.883 1 92.19 193 GLY A CA 1
ATOM 1477 C C . GLY A 1 193 ? 28.125 -2.773 5.5 1 92.19 193 GLY A C 1
ATOM 1478 O O . GLY A 1 193 ? 28.922 -3.545 6.02 1 92.19 193 GLY A O 1
ATOM 1479 N N . GLY A 1 194 ? 26.828 -2.992 5.406 1 95 194 GLY A N 1
ATOM 1480 C CA . GLY A 1 194 ? 26.281 -4.215 5.973 1 95 194 GLY A CA 1
ATOM 1481 C C . GLY A 1 194 ? 26.25 -5.371 4.988 1 95 194 GLY A C 1
ATOM 1482 O O . GLY A 1 194 ? 26.922 -5.324 3.955 1 95 194 GLY A O 1
ATOM 1483 N N . LEU A 1 195 ? 25.594 -6.461 5.418 1 96.88 195 LEU A N 1
ATOM 1484 C CA . LEU A 1 195 ? 25.375 -7.645 4.598 1 96.88 195 LEU A CA 1
ATOM 1485 C C . LEU A 1 195 ? 23.906 -7.762 4.199 1 96.88 195 LEU A C 1
ATOM 1487 O O . LEU A 1 195 ? 23.141 -6.82 4.383 1 96.88 195 LEU A O 1
ATOM 1491 N N . GLY A 1 196 ? 23.609 -8.812 3.49 1 98 196 GLY A N 1
ATOM 1492 C CA . GLY A 1 196 ? 22.219 -9.109 3.223 1 98 196 GLY A CA 1
ATOM 1493 C C . GLY A 1 196 ? 21.438 -9.477 4.469 1 98 196 GLY A C 1
ATOM 1494 O O . GLY A 1 196 ? 22.016 -9.688 5.535 1 98 196 GLY A O 1
ATOM 1495 N N . GLN A 1 197 ? 20.141 -9.461 4.375 1 98.56 197 GLN A N 1
ATOM 1496 C CA . GLN A 1 197 ? 19.266 -9.805 5.492 1 98.56 197 GLN A CA 1
ATOM 1497 C C . GLN A 1 197 ? 17.906 -10.258 4.996 1 98.56 197 GLN A C 1
ATOM 1499 O O . GLN A 1 197 ? 17.609 -10.164 3.803 1 98.56 197 GLN A O 1
ATOM 1504 N N . VAL A 1 198 ? 17.094 -10.719 5.898 1 98.81 198 VAL A N 1
ATOM 1505 C CA . VAL A 1 198 ? 15.734 -11.164 5.605 1 98.81 198 VAL A CA 1
ATOM 1506 C C . VAL A 1 198 ? 14.766 -10 5.805 1 98.81 198 VAL A C 1
ATOM 1508 O O . VAL A 1 198 ? 14.852 -9.273 6.797 1 98.81 198 VAL A O 1
ATOM 1511 N N . VAL A 1 199 ? 13.961 -9.766 4.832 1 98.88 199 VAL A N 1
ATOM 1512 C CA . VAL A 1 199 ? 12.781 -8.914 4.938 1 98.88 199 VAL A CA 1
ATOM 1513 C C . VAL A 1 199 ? 11.539 -9.781 5.129 1 98.88 199 VAL A C 1
ATOM 1515 O O . VAL A 1 199 ? 11.117 -10.492 4.207 1 98.88 199 VAL A O 1
ATOM 1518 N N . ASP A 1 200 ? 10.945 -9.719 6.273 1 98.88 200 ASP A N 1
ATOM 1519 C CA . ASP A 1 200 ? 9.797 -10.539 6.641 1 98.88 200 ASP A CA 1
ATOM 1520 C C . ASP A 1 200 ? 8.508 -9.719 6.629 1 98.88 200 ASP A C 1
ATOM 1522 O O . ASP A 1 200 ? 8.328 -8.828 7.457 1 98.88 200 ASP A O 1
ATOM 1526 N N . VAL A 1 201 ? 7.605 -10.031 5.695 1 98.69 201 VAL A N 1
ATOM 1527 C CA . VAL A 1 201 ? 6.324 -9.344 5.574 1 98.69 201 VAL A CA 1
ATOM 1528 C C . VAL A 1 201 ? 5.18 -10.344 5.734 1 98.69 201 VAL A C 1
ATOM 1530 O O . VAL A 1 201 ? 5.051 -11.273 4.938 1 98.69 201 VAL A O 1
ATOM 1533 N N . ALA A 1 202 ? 4.398 -10.156 6.719 1 98.62 202 ALA A N 1
ATOM 1534 C CA . ALA A 1 202 ? 3.168 -10.93 6.887 1 98.62 202 ALA A CA 1
ATOM 1535 C C . ALA A 1 202 ? 1.979 -10.195 6.266 1 98.62 202 ALA A C 1
ATOM 1537 O O . ALA A 1 202 ? 1.805 -8.992 6.469 1 98.62 202 ALA A O 1
ATOM 1538 N N . LEU A 1 203 ? 1.164 -10.93 5.559 1 97.94 203 LEU A N 1
ATOM 1539 C CA . LEU A 1 203 ? 0.054 -10.312 4.836 1 97.94 203 LEU A CA 1
ATOM 1540 C C . LEU A 1 203 ? -0.879 -9.586 5.797 1 97.94 203 LEU A C 1
ATOM 1542 O O . LEU A 1 203 ? -1.329 -8.477 5.508 1 97.94 203 LEU A O 1
ATOM 1546 N N . TYR A 1 204 ? -1.18 -10.164 6.938 1 97.69 204 TYR A N 1
ATOM 1547 C CA . TYR A 1 204 ? -2.102 -9.508 7.863 1 97.69 204 TYR A CA 1
ATOM 1548 C C . TYR A 1 204 ? -1.471 -8.266 8.477 1 97.69 204 TYR A C 1
ATOM 1550 O O . TYR A 1 204 ? -2.15 -7.262 8.695 1 97.69 204 TYR A O 1
ATOM 1558 N N . GLU A 1 205 ? -0.123 -8.32 8.719 1 98.56 205 GLU A N 1
ATOM 1559 C CA . GLU A 1 205 ? 0.574 -7.164 9.281 1 98.56 205 GLU A CA 1
ATOM 1560 C C . GLU A 1 205 ? 0.629 -6.012 8.289 1 98.56 205 GLU A C 1
ATOM 1562 O O . GLU A 1 205 ? 0.58 -4.844 8.672 1 98.56 205 GLU A O 1
ATOM 1567 N N . ALA A 1 206 ? 0.761 -6.414 7.012 1 98.5 206 ALA A N 1
ATOM 1568 C CA . ALA A 1 206 ? 0.784 -5.398 5.957 1 98.5 206 ALA A CA 1
ATOM 1569 C C . ALA A 1 206 ? -0.492 -4.562 5.973 1 98.5 206 ALA A C 1
ATOM 1571 O O . ALA A 1 206 ? -0.441 -3.34 5.832 1 98.5 206 ALA A O 1
ATOM 1572 N N . ILE A 1 207 ? -1.643 -5.195 6.16 1 98.12 207 ILE A N 1
ATOM 1573 C CA . ILE A 1 207 ? -2.93 -4.512 6.223 1 98.12 207 ILE A CA 1
ATOM 1574 C C . ILE A 1 207 ? -3.061 -3.785 7.559 1 98.12 207 ILE A C 1
ATOM 1576 O O . ILE A 1 207 ? -3.469 -2.621 7.602 1 98.12 207 ILE A O 1
ATOM 1580 N N . PHE A 1 208 ? -2.568 -4.445 8.664 1 98.5 208 PHE A N 1
ATOM 1581 C CA . PHE A 1 208 ? -2.629 -3.881 10.008 1 98.5 208 PHE A CA 1
ATOM 1582 C C . PHE A 1 208 ? -1.874 -2.559 10.078 1 98.5 208 PHE A C 1
ATOM 1584 O O . PHE A 1 208 ? -2.318 -1.615 10.734 1 98.5 208 PHE A O 1
ATOM 1591 N N . ALA A 1 209 ? -0.826 -2.48 9.336 1 98.19 209 ALA A N 1
ATOM 1592 C CA . ALA A 1 209 ? 0.034 -1.3 9.344 1 98.19 209 ALA A CA 1
ATOM 1593 C C . ALA A 1 209 ? -0.689 -0.088 8.766 1 98.19 209 ALA A C 1
ATOM 1595 O O . ALA A 1 209 ? -0.265 1.052 8.969 1 98.19 209 ALA A O 1
ATOM 1596 N N . MET A 1 210 ? -1.77 -0.318 8.039 1 97.12 210 MET A N 1
ATOM 1597 C CA . MET A 1 210 ? -2.551 0.77 7.461 1 97.12 210 MET A CA 1
ATOM 1598 C C . MET A 1 210 ? -3.635 1.237 8.43 1 97.12 210 MET A C 1
ATOM 1600 O O . MET A 1 210 ? -4.281 2.258 8.188 1 97.12 210 MET A O 1
ATOM 1604 N N . MET A 1 211 ? -3.842 0.541 9.531 1 95.38 211 MET A N 1
ATOM 1605 C CA . MET A 1 211 ? -4.969 0.761 10.43 1 95.38 211 MET A CA 1
ATOM 1606 C C . MET A 1 211 ? -4.555 1.626 11.617 1 95.38 211 MET A C 1
ATOM 1608 O O . MET A 1 211 ? -5.129 1.517 12.703 1 95.38 211 MET A O 1
ATOM 1612 N N . GLU A 1 212 ? -3.734 2.494 11.562 1 90.94 212 GLU A N 1
ATOM 1613 C CA . GLU A 1 212 ? -2.93 3.152 12.586 1 90.94 212 GLU A CA 1
ATOM 1614 C C . GLU A 1 212 ? -3.795 3.613 13.758 1 90.94 212 GLU A C 1
ATOM 1616 O O . GLU A 1 212 ? -3.662 3.105 14.875 1 90.94 212 GLU A O 1
ATOM 1621 N N . SER A 1 213 ? -4.789 4.465 13.461 1 92.81 213 SER A N 1
ATOM 1622 C CA . SER A 1 213 ? -5.492 5.141 14.547 1 92.81 213 SER A CA 1
ATOM 1623 C C . SER A 1 213 ? -6.34 4.16 15.352 1 92.81 213 SER A C 1
ATOM 1625 O O . SER A 1 213 ? -6.684 4.43 16.5 1 92.81 213 SER A O 1
ATOM 1627 N N . MET A 1 214 ? -6.625 3.025 14.797 1 94.81 214 MET A N 1
ATOM 1628 C CA . MET A 1 214 ? -7.535 2.064 15.414 1 94.81 214 MET A CA 1
ATOM 1629 C C . MET A 1 214 ? -6.938 1.494 16.688 1 94.81 214 MET A C 1
ATOM 1631 O O . MET A 1 214 ? -7.66 1.24 17.656 1 94.81 214 MET A O 1
ATOM 1635 N N . VAL A 1 215 ? -5.648 1.379 16.75 1 96.31 215 VAL A N 1
ATOM 1636 C CA . VAL A 1 215 ? -4.977 0.708 17.859 1 96.31 215 VAL A CA 1
ATOM 1637 C C . VAL A 1 215 ? -5.074 1.565 19.125 1 96.31 215 VAL A C 1
ATOM 1639 O O . VAL A 1 215 ? -5.641 1.137 20.125 1 96.31 215 VAL A O 1
ATOM 1642 N N . PRO A 1 216 ? -4.605 2.82 19.031 1 97.62 216 PRO A N 1
ATOM 1643 C CA . PRO A 1 216 ? -4.707 3.607 20.266 1 97.62 216 PRO A CA 1
ATOM 1644 C C . PRO A 1 216 ? -6.152 3.949 20.625 1 97.62 216 PRO A C 1
ATOM 1646 O O . PRO A 1 216 ? -6.473 4.105 21.812 1 97.62 216 PRO A O 1
ATOM 1649 N N . GLU A 1 217 ? -7.023 4.086 19.672 1 97.38 217 GLU A N 1
ATOM 1650 C CA . GLU A 1 217 ? -8.422 4.375 19.953 1 97.38 217 GLU A CA 1
ATOM 1651 C C . GLU A 1 217 ? -9.07 3.238 20.75 1 97.38 217 GLU A C 1
ATOM 1653 O O . GLU A 1 217 ? -9.836 3.482 21.672 1 97.38 217 GLU A O 1
ATOM 1658 N N . PHE A 1 218 ? -8.758 2.051 20.359 1 98.06 218 PHE A N 1
ATOM 1659 C CA . PHE A 1 218 ? -9.266 0.909 21.109 1 98.06 218 PHE A CA 1
ATOM 1660 C C . PHE A 1 218 ? -8.586 0.81 22.469 1 98.06 218 PHE A C 1
ATOM 1662 O O . PHE A 1 218 ? -9.25 0.625 23.5 1 98.06 218 PHE A O 1
ATOM 1669 N N . ASP A 1 219 ? -7.316 0.932 22.469 1 98.12 219 ASP A N 1
ATOM 1670 C CA . ASP A 1 219 ? -6.543 0.722 23.688 1 98.12 219 ASP A CA 1
ATOM 1671 C C . ASP A 1 219 ? -6.918 1.743 24.766 1 98.12 219 ASP A C 1
ATOM 1673 O O . ASP A 1 219 ? -7.129 1.385 25.922 1 98.12 219 ASP A O 1
ATOM 1677 N N . VAL A 1 220 ? -7.016 3.02 24.422 1 98.12 220 VAL A N 1
ATOM 1678 C CA . VAL A 1 220 ? -7.195 4.109 25.375 1 98.12 220 VAL A CA 1
ATOM 1679 C C . VAL A 1 220 ? -8.68 4.273 25.703 1 98.12 220 VAL A C 1
ATOM 1681 O O . VAL A 1 220 ? -9.047 4.508 26.859 1 98.12 220 VAL A O 1
ATOM 1684 N N . PHE A 1 221 ? -9.578 4.102 24.672 1 97.44 221 PHE A N 1
ATOM 1685 C CA . PHE A 1 221 ? -10.977 4.465 24.875 1 97.44 221 PHE A CA 1
ATOM 1686 C C . PHE A 1 221 ? -11.875 3.238 24.781 1 97.44 221 PHE A C 1
ATOM 1688 O O . PHE A 1 221 ? -13.086 3.326 25 1 97.44 221 PHE A O 1
ATOM 1695 N N . GLY A 1 222 ? -11.336 2.082 24.406 1 97.44 222 GLY A N 1
ATOM 1696 C CA . GLY A 1 222 ? -12.164 0.914 24.172 1 97.44 222 GLY A CA 1
ATOM 1697 C C . GLY A 1 222 ? -13.023 1.039 22.922 1 97.44 222 GLY A C 1
ATOM 1698 O O . GLY A 1 222 ? -13.992 0.294 22.75 1 97.44 222 GLY A O 1
ATOM 1699 N N . PHE A 1 223 ? -12.68 1.961 22.078 1 96.12 223 PHE A N 1
ATOM 1700 C CA . PHE A 1 223 ? -13.484 2.24 20.891 1 96.12 223 PHE A CA 1
ATOM 1701 C C . PHE A 1 223 ? -13.219 1.203 19.797 1 96.12 223 PHE A C 1
ATOM 1703 O O . PHE A 1 223 ? -12.086 1.049 19.344 1 96.12 223 PHE A O 1
ATOM 1710 N N . ILE A 1 224 ? -14.188 0.472 19.406 1 96.19 224 ILE A N 1
ATOM 1711 C CA . ILE A 1 224 ? -14.109 -0.473 18.297 1 96.19 224 ILE A CA 1
ATOM 1712 C C . ILE A 1 224 ? -14.719 0.15 17.047 1 96.19 224 ILE A C 1
ATOM 1714 O O . ILE A 1 224 ? -15.93 0.38 16.984 1 96.19 224 ILE A O 1
ATOM 1718 N N . ARG A 1 225 ? -13.938 0.449 16.078 1 94.31 225 ARG A N 1
ATOM 1719 C CA . ARG A 1 225 ? -14.422 1.008 14.82 1 94.31 225 ARG A CA 1
ATOM 1720 C C . ARG A 1 225 ? -15.266 -0.008 14.062 1 94.31 225 ARG A C 1
ATOM 1722 O O . ARG A 1 225 ? -14.867 -1.164 13.906 1 94.31 225 ARG A O 1
ATOM 1729 N N . GLU A 1 226 ? -16.359 0.404 13.578 1 94.19 226 GLU A N 1
ATOM 1730 C CA . GLU A 1 226 ? -17.297 -0.453 12.867 1 94.19 226 GLU A CA 1
ATOM 1731 C C . GLU A 1 226 ? -17.453 -0.015 11.414 1 94.19 226 GLU A C 1
ATOM 1733 O O . GLU A 1 226 ? -16.938 1.033 11.016 1 94.19 226 GLU A O 1
ATOM 1738 N N . ARG A 1 227 ? -18.031 -0.922 10.609 1 93.12 227 ARG A N 1
ATOM 1739 C CA . ARG A 1 227 ? -18.406 -0.516 9.258 1 93.12 227 ARG A CA 1
ATOM 1740 C C . ARG A 1 227 ? -19.484 0.561 9.289 1 93.12 227 ARG A C 1
ATOM 1742 O O . ARG A 1 227 ? -20.5 0.401 9.961 1 93.12 227 ARG A O 1
ATOM 1749 N N . THR A 1 228 ? -19.25 1.654 8.578 1 91.44 228 THR A N 1
ATOM 1750 C CA . THR A 1 228 ? -20.172 2.797 8.641 1 91.44 228 THR A CA 1
ATOM 1751 C C . THR A 1 228 ? -20.578 3.23 7.234 1 91.44 228 THR A C 1
ATOM 1753 O O . THR A 1 228 ? -20.984 4.375 7.031 1 91.44 228 THR A O 1
ATOM 1756 N N . GLY A 1 229 ? -20.453 2.324 6.332 1 91.81 229 GLY A N 1
ATOM 1757 C CA . GLY A 1 229 ? -20.75 2.719 4.961 1 91.81 229 GLY A CA 1
ATOM 1758 C C . GLY A 1 229 ? -19.812 3.789 4.434 1 91.81 229 GLY A C 1
ATOM 1759 O O . GLY A 1 229 ? -18.594 3.629 4.477 1 91.81 229 GLY A O 1
ATOM 1760 N N . ASN A 1 230 ? -20.422 5.012 4.066 1 91.44 230 ASN A N 1
ATOM 1761 C CA . ASN A 1 230 ? -19.594 6.023 3.408 1 91.44 230 ASN A CA 1
ATOM 1762 C C . ASN A 1 230 ? -19.266 7.18 4.348 1 91.44 230 ASN A C 1
ATOM 1764 O O . ASN A 1 230 ? -18.688 8.18 3.928 1 91.44 230 ASN A O 1
ATOM 1768 N N . ILE A 1 231 ? -19.625 6.996 5.566 1 86.56 231 ILE A N 1
ATOM 1769 C CA . ILE A 1 231 ? -19.266 7.98 6.582 1 86.56 231 ILE A CA 1
ATOM 1770 C C . ILE A 1 231 ? -17.922 7.602 7.215 1 86.56 231 ILE A C 1
ATOM 1772 O O . ILE A 1 231 ? -17.719 6.445 7.594 1 86.56 231 ILE A O 1
ATOM 1776 N N . MET A 1 232 ? -16.984 8.547 7.227 1 84.25 232 MET A N 1
ATOM 1777 C CA . MET A 1 232 ? -15.734 8.367 7.969 1 84.25 232 MET A CA 1
ATOM 1778 C C . MET A 1 232 ? -15.875 8.898 9.391 1 84.25 232 MET A C 1
ATOM 1780 O O . MET A 1 232 ? -15.812 10.109 9.625 1 84.25 232 MET A O 1
ATOM 1784 N N . PRO A 1 233 ? -15.93 8 10.273 1 82.88 233 PRO A N 1
ATOM 1785 C CA . PRO A 1 233 ? -16.141 8.477 11.641 1 82.88 233 PRO A CA 1
ATOM 1786 C C . PRO A 1 233 ? -15.039 9.422 12.117 1 82.88 233 PRO A C 1
ATOM 1788 O O . PRO A 1 233 ? -13.852 9.086 12.016 1 82.88 233 PRO A O 1
ATOM 1791 N N . GLY A 1 234 ? -15.477 10.57 12.57 1 86.62 234 GLY A N 1
ATOM 1792 C CA . GLY A 1 234 ? -14.539 11.516 13.156 1 86.62 234 GLY A CA 1
ATOM 1793 C C . GLY A 1 234 ? -13.961 12.484 12.148 1 86.62 234 GLY A C 1
ATOM 1794 O O . GLY A 1 234 ? -13.188 13.375 12.508 1 86.62 234 GLY A O 1
ATOM 1795 N N . ILE A 1 235 ? -14.242 12.289 10.891 1 89.56 235 ILE A N 1
ATOM 1796 C CA . ILE A 1 235 ? -13.781 13.172 9.828 1 89.56 235 ILE A CA 1
ATOM 1797 C C . ILE A 1 235 ? -14.977 13.672 9.016 1 89.56 235 ILE A C 1
ATOM 1799 O O . ILE A 1 235 ? -15.508 12.945 8.164 1 89.56 235 ILE A O 1
ATOM 1803 N N . THR A 1 236 ? -15.391 14.922 9.234 1 93.12 236 THR A N 1
ATOM 1804 C CA . THR A 1 236 ? -16.656 15.43 8.727 1 93.12 236 THR A CA 1
ATOM 1805 C C . THR A 1 236 ? -16.469 16.797 8.078 1 93.12 236 THR A C 1
ATOM 1807 O O . THR A 1 236 ? -15.883 17.703 8.688 1 93.12 236 THR A O 1
ATOM 1810 N N . PRO A 1 237 ? -16.938 16.953 6.855 1 94.62 237 PRO A N 1
ATOM 1811 C CA . PRO A 1 237 ? -17.672 15.992 6.023 1 94.62 237 PRO A CA 1
ATOM 1812 C C . PRO A 1 237 ? -16.797 15.352 4.953 1 94.62 237 PRO A C 1
ATOM 1814 O O . PRO A 1 237 ? -15.969 16.031 4.34 1 94.62 237 PRO A O 1
ATOM 1817 N N . SER A 1 238 ? -16.844 14.164 4.77 1 92.88 238 SER A N 1
ATOM 1818 C CA . SER A 1 238 ? -16.234 13.383 3.691 1 92.88 238 SER A CA 1
ATOM 1819 C C . SER A 1 238 ? -17.062 12.141 3.381 1 92.88 238 SER A C 1
ATOM 1821 O O . SER A 1 238 ? -17.031 11.164 4.141 1 92.88 238 SER A O 1
ATOM 1823 N N . SER A 1 239 ? -17.766 12.156 2.246 1 93.38 239 SER A N 1
ATOM 1824 C CA . SER A 1 239 ? -18.688 11.055 1.98 1 93.38 239 SER A CA 1
ATOM 1825 C C . SER A 1 239 ? -19.109 11.023 0.514 1 93.38 239 SER A C 1
ATOM 1827 O O . SER A 1 239 ? -18.75 11.922 -0.255 1 93.38 239 SER A O 1
ATOM 1829 N N . ILE A 1 240 ? -19.75 9.922 0.173 1 93.56 240 ILE A N 1
ATOM 1830 C CA . ILE A 1 240 ? -20.391 9.789 -1.134 1 93.56 240 ILE A CA 1
ATOM 1831 C C . ILE A 1 240 ? -21.844 10.234 -1.05 1 93.56 240 ILE A C 1
ATOM 1833 O O . ILE A 1 240 ? -22.531 9.938 -0.072 1 93.56 240 ILE A O 1
ATOM 1837 N N . HIS A 1 241 ? -22.25 10.984 -2.037 1 95.12 241 HIS A N 1
ATOM 1838 C CA . HIS A 1 241 ? -23.625 11.461 -2.15 1 95.12 241 HIS A CA 1
ATOM 1839 C C . HIS A 1 241 ? -24.219 11.125 -3.514 1 95.12 241 HIS A C 1
ATOM 1841 O O . HIS A 1 241 ? -23.484 10.82 -4.457 1 95.12 241 HIS A O 1
ATOM 1847 N N . THR A 1 242 ? -25.5 11.109 -3.574 1 95.31 242 THR A N 1
ATOM 1848 C CA . THR A 1 242 ? -26.203 10.789 -4.812 1 95.31 242 THR A CA 1
ATOM 1849 C C . THR A 1 242 ? -26.891 12.023 -5.379 1 95.31 242 THR A C 1
ATOM 1851 O O . THR A 1 242 ? -27.641 12.703 -4.668 1 95.31 242 THR A O 1
ATOM 1854 N N . SER A 1 243 ? -26.609 12.273 -6.602 1 97.62 243 SER A N 1
ATOM 1855 C CA . SER A 1 243 ? -27.172 13.445 -7.277 1 97.62 243 SER A CA 1
ATOM 1856 C C . SER A 1 243 ? -28.594 13.172 -7.754 1 97.62 243 SER A C 1
ATOM 1858 O O . SER A 1 243 ? -29.094 12.055 -7.629 1 97.62 243 SER A O 1
ATOM 1860 N N . ALA A 1 244 ? -29.219 14.219 -8.289 1 97.88 244 ALA A N 1
ATOM 1861 C CA . ALA A 1 244 ? -30.625 14.148 -8.727 1 97.88 244 ALA A CA 1
ATOM 1862 C C . ALA A 1 244 ? -30.781 13.148 -9.867 1 97.88 244 ALA A C 1
ATOM 1864 O O . ALA A 1 244 ? -31.828 12.508 -9.984 1 97.88 244 ALA A O 1
ATOM 1865 N N . ASP A 1 245 ? -29.828 12.953 -10.641 1 97.25 245 ASP A N 1
ATOM 1866 C CA . ASP A 1 245 ? -29.906 12.047 -11.789 1 97.25 245 ASP A CA 1
ATOM 1867 C C . ASP A 1 245 ? -29.406 10.656 -11.414 1 97.25 245 ASP A C 1
ATOM 1869 O O . ASP A 1 245 ? -29.094 9.852 -12.289 1 97.25 245 ASP A O 1
ATOM 1873 N N . GLY A 1 246 ? -29.203 10.398 -10.227 1 93.5 246 GLY A N 1
ATOM 1874 C CA . GLY A 1 246 ? -28.953 9.055 -9.727 1 93.5 246 GLY A CA 1
ATOM 1875 C C . GLY A 1 246 ? -27.484 8.672 -9.758 1 93.5 246 GLY A C 1
ATOM 1876 O O . GLY A 1 246 ? -27.141 7.516 -9.531 1 93.5 246 GLY A O 1
ATOM 1877 N N . LYS A 1 247 ? -26.656 9.625 -9.992 1 93.5 247 LYS A N 1
ATOM 1878 C CA . LYS A 1 247 ? -25.219 9.367 -10.031 1 93.5 247 LYS A CA 1
ATOM 1879 C C . LYS A 1 247 ? -24.562 9.68 -8.688 1 93.5 247 LYS A C 1
ATOM 1881 O O . LYS A 1 247 ? -25.156 10.375 -7.852 1 93.5 247 LYS A O 1
ATOM 1886 N N . HIS A 1 248 ? -23.375 9.133 -8.5 1 93.88 248 HIS A N 1
ATOM 1887 C CA . HIS A 1 248 ? -22.703 9.266 -7.215 1 93.88 248 HIS A CA 1
ATOM 1888 C C . HIS A 1 248 ? -21.5 10.195 -7.316 1 93.88 248 HIS A C 1
ATOM 1890 O O . HIS A 1 248 ? -20.828 10.234 -8.352 1 93.88 248 HIS A O 1
ATOM 1896 N N . VAL A 1 249 ? -21.312 10.93 -6.207 1 95.5 249 VAL A N 1
ATOM 1897 C CA . VAL A 1 249 ? -20.203 11.859 -6.156 1 95.5 249 VAL A CA 1
ATOM 1898 C C . VAL A 1 249 ? -19.516 11.781 -4.789 1 95.5 249 VAL A C 1
ATOM 1900 O O . VAL A 1 249 ? -20.203 11.719 -3.758 1 95.5 249 VAL A O 1
ATOM 1903 N N . GLN A 1 250 ? -18.219 11.609 -4.809 1 95.31 250 GLN A N 1
ATOM 1904 C CA . GLN A 1 250 ? -17.406 11.734 -3.604 1 95.31 250 GLN A CA 1
ATOM 1905 C C . GLN A 1 250 ? -17.062 13.188 -3.318 1 95.31 250 GLN A C 1
ATOM 1907 O O . GLN A 1 250 ? -16.516 13.883 -4.184 1 95.31 250 GLN A O 1
ATOM 1912 N N . ILE A 1 251 ? -17.375 13.664 -2.102 1 95.38 251 ILE A N 1
ATOM 1913 C CA . ILE A 1 251 ? -17.031 15.016 -1.682 1 95.38 251 ILE A CA 1
ATOM 1914 C C . ILE A 1 251 ? -16.141 14.961 -0.446 1 95.38 251 ILE A C 1
ATOM 1916 O O . ILE A 1 251 ? -16.469 14.305 0.543 1 95.38 251 ILE A O 1
ATOM 1920 N N . GLY A 1 252 ? -14.953 15.484 -0.552 1 93.56 252 GLY A N 1
ATOM 1921 C CA . GLY A 1 252 ? -14.039 15.641 0.57 1 93.56 252 GLY A CA 1
ATOM 1922 C C . GLY A 1 252 ? -13.898 17.078 1.026 1 93.56 252 GLY A C 1
ATOM 1923 O O . GLY A 1 252 ? -13.016 17.797 0.556 1 93.56 252 GLY A O 1
ATOM 1924 N N . ALA A 1 253 ? -14.695 17.453 2.012 1 93.81 253 ALA A N 1
ATOM 1925 C CA . ALA A 1 253 ? -14.727 18.844 2.457 1 93.81 253 ALA A CA 1
ATOM 1926 C C . ALA A 1 253 ? -14.391 18.953 3.941 1 93.81 253 ALA A C 1
ATOM 1928 O O . ALA A 1 253 ? -14.93 19.812 4.645 1 93.81 253 ALA A O 1
ATOM 1929 N N . ASN A 1 254 ? -13.508 18.094 4.387 1 91.12 254 ASN A N 1
ATOM 1930 C CA . ASN A 1 254 ? -13.227 18 5.816 1 91.12 254 ASN A CA 1
ATOM 1931 C C . ASN A 1 254 ? -12.164 19 6.25 1 91.12 254 ASN A C 1
ATOM 1933 O O . ASN A 1 254 ? -11.984 19.25 7.445 1 91.12 254 ASN A O 1
ATOM 1937 N N . GLY A 1 255 ? -11.43 19.609 5.363 1 90.38 255 GLY A N 1
ATOM 1938 C CA . GLY A 1 255 ? -10.555 20.703 5.734 1 90.38 255 GLY A CA 1
ATOM 1939 C C . GLY A 1 255 ? -11.305 21.938 6.191 1 90.38 255 GLY A C 1
ATOM 1940 O O . GLY A 1 255 ? -12.344 22.281 5.625 1 90.38 255 GLY A O 1
ATOM 1941 N N . ASP A 1 256 ? -10.766 22.641 7.133 1 91.12 256 ASP A N 1
ATOM 1942 C CA . ASP A 1 256 ? -11.492 23.75 7.762 1 91.12 256 ASP A CA 1
ATOM 1943 C C . ASP A 1 256 ? -11.859 24.812 6.738 1 91.12 256 ASP A C 1
ATOM 1945 O O . ASP A 1 256 ? -13.023 25.203 6.625 1 91.12 256 ASP A O 1
ATOM 1949 N N . ALA A 1 257 ? -10.852 25.25 6.031 1 91.94 257 ALA A N 1
ATOM 1950 C CA . ALA A 1 257 ? -11.109 26.281 5.027 1 91.94 257 ALA A CA 1
ATOM 1951 C C . ALA A 1 257 ? -12 25.75 3.91 1 91.94 257 ALA A C 1
ATOM 1953 O O . ALA A 1 257 ? -12.82 26.484 3.354 1 91.94 257 ALA A O 1
ATOM 1954 N N . ILE A 1 258 ? -11.883 24.5 3.598 1 94.31 258 ILE A N 1
ATOM 1955 C CA . ILE A 1 258 ? -12.656 23.859 2.535 1 94.31 258 ILE A CA 1
ATOM 1956 C C . ILE A 1 258 ? -14.125 23.766 2.945 1 94.31 258 ILE A C 1
ATOM 1958 O O . ILE A 1 258 ? -15.016 24.047 2.143 1 94.31 258 ILE A O 1
ATOM 1962 N N . PHE A 1 259 ? -14.336 23.391 4.223 1 96.56 259 PHE A N 1
ATOM 1963 C CA . PHE A 1 259 ? -15.695 23.297 4.738 1 96.56 259 PHE A CA 1
ATOM 1964 C C . PHE A 1 259 ? -16.406 24.641 4.602 1 96.56 259 PHE A C 1
ATOM 1966 O O . PHE A 1 259 ? -17.547 24.703 4.133 1 96.56 259 PHE A O 1
ATOM 1973 N N . LYS A 1 260 ? -15.75 25.625 4.984 1 97.19 260 LYS A N 1
ATOM 1974 C CA . LYS A 1 260 ? -16.328 26.969 4.922 1 97.19 260 LYS A CA 1
ATOM 1975 C C . LYS A 1 260 ? -16.719 27.328 3.49 1 97.19 260 LYS A C 1
ATOM 1977 O O . LYS A 1 260 ? -17.828 27.781 3.236 1 97.19 260 LYS A O 1
ATOM 1982 N N . ARG A 1 261 ? -15.836 27.109 2.527 1 97.25 261 ARG A N 1
ATOM 1983 C CA . ARG A 1 261 ? -16.109 27.422 1.13 1 97.25 261 ARG A CA 1
ATOM 1984 C C . ARG A 1 261 ? -17.281 26.578 0.607 1 97.25 261 ARG A C 1
ATOM 1986 O O . ARG A 1 261 ? -18.094 27.062 -0.174 1 97.25 261 ARG A O 1
ATOM 1993 N N . PHE A 1 262 ? -17.312 25.297 1.039 1 98 262 PHE A N 1
ATOM 1994 C CA . PHE A 1 262 ? -18.375 24.406 0.621 1 98 262 PHE A CA 1
ATOM 1995 C C . PHE A 1 262 ? -19.734 24.906 1.099 1 98 262 PHE A C 1
ATOM 1997 O O . PHE A 1 262 ? -20.672 25.016 0.311 1 98 262 PHE A O 1
ATOM 2004 N N . MET A 1 263 ? -19.812 25.281 2.371 1 98.44 263 MET A N 1
ATOM 2005 C CA . MET A 1 263 ? -21.078 25.766 2.924 1 98.44 263 MET A CA 1
ATOM 2006 C C . MET A 1 263 ? -21.5 27.078 2.262 1 98.44 263 MET A C 1
ATOM 2008 O O . MET A 1 263 ? -22.688 27.312 2.018 1 98.44 263 MET A O 1
ATOM 2012 N N . LEU A 1 264 ? -20.562 27.953 1.926 1 98.12 264 LEU A N 1
ATOM 2013 C CA . LEU A 1 264 ? -20.875 29.219 1.278 1 98.12 264 LEU A CA 1
ATOM 2014 C C . LEU A 1 264 ? -21.453 28.984 -0.113 1 98.12 264 LEU A C 1
ATOM 2016 O O . LEU A 1 264 ? -22.469 29.594 -0.472 1 98.12 264 LEU A O 1
ATOM 2020 N N . ILE A 1 265 ? -20.828 28.078 -0.925 1 97.75 265 ILE A N 1
ATOM 2021 C CA . ILE A 1 265 ? -21.25 27.891 -2.312 1 97.75 265 ILE A CA 1
ATOM 2022 C C . ILE A 1 265 ? -22.625 27.25 -2.359 1 97.75 265 ILE A C 1
ATOM 2024 O O . ILE A 1 265 ? -23.359 27.406 -3.328 1 97.75 265 ILE A O 1
ATOM 2028 N N . ILE A 1 266 ? -23 26.547 -1.266 1 97.62 266 ILE A N 1
ATOM 2029 C CA . ILE A 1 266 ? -24.297 25.891 -1.301 1 97.62 266 ILE A CA 1
ATOM 2030 C C . ILE A 1 266 ? -25.328 26.734 -0.564 1 97.62 266 ILE A C 1
ATOM 2032 O O . ILE A 1 266 ? -26.422 26.266 -0.254 1 97.62 266 ILE A O 1
ATOM 2036 N N . GLY A 1 267 ? -24.953 27.953 -0.18 1 97.12 267 GLY A N 1
ATOM 2037 C CA . GLY A 1 267 ? -25.875 28.953 0.342 1 97.12 267 GLY A CA 1
ATOM 2038 C C . GLY A 1 267 ? -26.125 28.797 1.828 1 97.12 267 GLY A C 1
ATOM 2039 O O . GLY A 1 267 ? -27.188 29.188 2.32 1 97.12 267 GLY A O 1
ATOM 2040 N N . ARG A 1 268 ? -25.281 28.141 2.449 1 98 268 ARG A N 1
ATOM 2041 C CA . ARG A 1 268 ? -25.438 27.953 3.887 1 98 268 ARG A CA 1
ATOM 2042 C C . ARG A 1 268 ? -24.422 28.781 4.668 1 98 268 ARG A C 1
ATOM 2044 O O . ARG A 1 268 ? -23.578 28.219 5.379 1 98 268 ARG A O 1
ATOM 2051 N N . GLU A 1 269 ? -24.547 30.047 4.723 1 97.94 269 GLU A N 1
ATOM 2052 C CA . GLU A 1 269 ? -23.672 30.984 5.426 1 97.94 269 GLU A CA 1
ATOM 2053 C C . GLU A 1 269 ? -23.734 30.781 6.934 1 97.94 269 GLU A C 1
ATOM 2055 O O . GLU A 1 269 ? -22.75 30.984 7.637 1 97.94 269 GLU A O 1
ATOM 2060 N N . ASP A 1 270 ? -24.906 30.391 7.352 1 98.06 270 ASP A N 1
ATOM 2061 C CA . ASP A 1 270 ? -25.094 30.125 8.773 1 98.06 270 ASP A CA 1
ATOM 2062 C C . ASP A 1 270 ? -24.156 29.031 9.258 1 98.06 270 ASP A C 1
ATOM 2064 O O . ASP A 1 270 ? -23.547 29.141 10.328 1 98.06 270 ASP A O 1
ATOM 2068 N N . LEU A 1 271 ? -23.953 28 8.469 1 98.25 271 LEU A N 1
ATOM 2069 C CA . LEU A 1 271 ? -23.062 26.906 8.828 1 98.25 271 LEU A CA 1
ATOM 2070 C C . LEU A 1 271 ? -21.609 27.297 8.57 1 98.25 271 LEU A C 1
ATOM 2072 O O . LEU A 1 271 ? -20.719 26.953 9.359 1 98.25 271 LEU A O 1
ATOM 2076 N N . ALA A 1 272 ? -21.344 28.062 7.523 1 97.88 272 ALA A N 1
ATOM 2077 C CA . ALA A 1 272 ? -20 28.484 7.145 1 97.88 272 ALA A CA 1
ATOM 2078 C C . ALA A 1 272 ? -19.359 29.328 8.242 1 97.88 272 ALA A C 1
ATOM 2080 O O . ALA A 1 272 ? -18.141 29.266 8.453 1 97.88 272 ALA A O 1
ATOM 2081 N N . ASN A 1 273 ? -20.188 30.078 8.93 1 97.38 273 ASN A N 1
ATOM 2082 C CA . ASN A 1 273 ? -19.656 31.078 9.859 1 97.38 273 ASN A CA 1
ATOM 2083 C C . ASN A 1 273 ? -19.938 30.688 11.312 1 97.38 273 ASN A C 1
ATOM 2085 O O . ASN A 1 273 ? -19.719 31.484 12.227 1 97.38 273 ASN A O 1
ATOM 2089 N N . ASP A 1 274 ? -20.453 29.5 11.539 1 97.62 274 ASP A N 1
ATOM 2090 C CA . ASP A 1 274 ? -20.656 29 12.891 1 97.62 274 ASP A CA 1
ATOM 2091 C C . ASP A 1 274 ? -19.328 28.625 13.547 1 97.62 274 ASP A C 1
ATOM 2093 O O . ASP A 1 274 ? -18.656 27.688 13.109 1 97.62 274 ASP A O 1
ATOM 2097 N N . PRO A 1 275 ? -18.953 29.312 14.609 1 96.75 275 PRO A N 1
ATOM 2098 C CA . PRO A 1 275 ? -17.672 29.047 15.266 1 96.75 275 PRO A CA 1
ATOM 2099 C C . PRO A 1 275 ? -17.547 27.594 15.742 1 96.75 275 PRO A C 1
ATOM 2101 O O . PRO A 1 275 ? -16.438 27.047 15.781 1 96.75 275 PRO A O 1
ATOM 2104 N N . ALA A 1 276 ? -18.656 26.984 15.984 1 96.38 276 ALA A N 1
ATOM 2105 C CA . ALA A 1 276 ? -18.656 25.594 16.469 1 96.38 276 ALA A CA 1
ATOM 2106 C C . ALA A 1 276 ? -18.234 24.625 15.375 1 96.38 276 ALA A C 1
ATOM 2108 O O . ALA A 1 276 ? -17.844 23.5 15.648 1 96.38 276 ALA A O 1
ATOM 2109 N N . LEU A 1 277 ? -18.266 25.109 14.109 1 97.19 277 LEU A N 1
ATOM 2110 C CA . LEU A 1 277 ? -17.984 24.234 12.977 1 97.19 277 LEU A CA 1
ATOM 2111 C C . LEU A 1 277 ? -16.641 24.578 12.344 1 97.19 277 LEU A C 1
ATOM 2113 O O . LEU A 1 277 ? -16.312 24.062 11.273 1 97.19 277 LEU A O 1
ATOM 2117 N N . ALA A 1 278 ? -15.906 25.375 13.07 1 93.31 278 ALA A N 1
ATOM 2118 C CA . ALA A 1 278 ? -14.656 25.875 12.516 1 93.31 278 ALA A CA 1
ATOM 2119 C C . ALA A 1 278 ? -13.609 24.781 12.414 1 93.31 278 ALA A C 1
ATOM 2121 O O . ALA A 1 278 ? -12.695 24.859 11.594 1 93.31 278 ALA A O 1
ATOM 2122 N N . SER A 1 279 ? -13.75 23.766 13.258 1 91.62 279 SER A N 1
ATOM 2123 C CA . SER A 1 279 ? -12.805 22.656 13.273 1 91.62 279 SER A CA 1
ATOM 2124 C C . SER A 1 279 ? -13.516 21.328 13.133 1 91.62 279 SER A C 1
ATOM 2126 O O . SER A 1 279 ? -14.734 21.234 13.32 1 91.62 279 SER A O 1
ATOM 2128 N N . ASN A 1 280 ? -12.734 20.297 12.773 1 93.12 280 ASN A N 1
ATOM 2129 C CA . ASN A 1 280 ? -13.297 18.984 12.477 1 93.12 280 ASN A CA 1
ATOM 2130 C C . ASN A 1 280 ? -14.094 18.438 13.648 1 93.12 280 ASN A C 1
ATOM 2132 O O . ASN A 1 280 ? -15.141 17.812 13.453 1 93.12 280 ASN A O 1
ATOM 2136 N N . ASP A 1 281 ? -13.523 18.578 14.859 1 92 281 ASP A N 1
ATOM 2137 C CA . ASP A 1 281 ? -14.188 18 16.016 1 92 281 ASP A CA 1
ATOM 2138 C C . ASP A 1 281 ? -15.594 18.578 16.188 1 92 281 ASP A C 1
ATOM 2140 O O . ASP A 1 281 ? -16.547 17.859 16.484 1 92 281 ASP A O 1
ATOM 2144 N N . GLY A 1 282 ? -15.773 19.875 16 1 93.94 282 GLY A N 1
ATOM 2145 C CA . GLY A 1 282 ? -17.078 20.5 16.047 1 93.94 282 GLY A CA 1
ATOM 2146 C C . GLY A 1 282 ? -18.016 20.016 14.961 1 93.94 282 GLY A C 1
ATOM 2147 O O . GLY A 1 282 ? -19.203 19.781 15.211 1 93.94 282 GLY A O 1
ATOM 2148 N N . ARG A 1 283 ? -17.516 19.859 13.781 1 96.75 283 ARG A N 1
ATOM 2149 C CA . ARG A 1 283 ? -18.297 19.375 12.656 1 96.75 283 ARG A CA 1
ATOM 2150 C C . ARG A 1 283 ? -18.734 17.922 12.867 1 96.75 283 ARG A C 1
ATOM 2152 O O . ARG A 1 283 ? -19.875 17.562 12.57 1 96.75 283 ARG A O 1
ATOM 2159 N N . ASP A 1 284 ? -17.828 17.141 13.414 1 93.88 284 ASP A N 1
ATOM 2160 C CA . ASP A 1 284 ? -18.156 15.734 13.633 1 93.88 284 ASP A CA 1
ATOM 2161 C C . ASP A 1 284 ? -19.266 15.578 14.672 1 93.88 284 ASP A C 1
ATOM 2163 O O . ASP A 1 284 ? -20.078 14.656 14.602 1 93.88 284 ASP A O 1
ATOM 2167 N N . ALA A 1 285 ? -19.266 16.469 15.633 1 94.31 285 ALA A N 1
ATOM 2168 C CA . ALA A 1 285 ? -20.312 16.453 16.656 1 94.31 285 ALA A CA 1
ATOM 2169 C C . ALA A 1 285 ? -21.688 16.734 16.047 1 94.31 285 ALA A C 1
ATOM 2171 O O . ALA A 1 285 ? -22.719 16.344 16.594 1 94.31 285 ALA A O 1
ATOM 2172 N N . ARG A 1 286 ? -21.766 17.344 14.922 1 96.62 286 ARG A N 1
ATOM 2173 C CA . ARG A 1 286 ? -23 17.688 14.234 1 96.62 286 ARG A CA 1
ATOM 2174 C C . ARG A 1 286 ? -23.062 17 12.867 1 96.62 286 ARG A C 1
ATOM 2176 O O . ARG A 1 286 ? -23.625 17.547 11.922 1 96.62 286 ARG A O 1
ATOM 2183 N N . ARG A 1 287 ? -22.516 15.906 12.75 1 95 287 ARG A N 1
ATOM 2184 C CA . ARG A 1 287 ? -22.297 15.195 11.5 1 95 287 ARG A CA 1
ATOM 2185 C C . ARG A 1 287 ? -23.609 14.906 10.789 1 95 287 ARG A C 1
ATOM 2187 O O . ARG A 1 287 ? -23.719 15.109 9.578 1 95 287 ARG A O 1
ATOM 2194 N N . ASP A 1 288 ? -24.641 14.445 11.492 1 94.75 288 ASP A N 1
ATOM 2195 C CA . ASP A 1 288 ? -25.906 14.078 10.867 1 94.75 288 ASP A CA 1
ATOM 2196 C C . ASP A 1 288 ? -26.578 15.281 10.211 1 94.75 288 ASP A C 1
ATOM 2198 O O . ASP A 1 288 ? -27.109 15.18 9.109 1 94.75 288 ASP A O 1
ATOM 2202 N N . GLU A 1 289 ? -26.516 16.344 10.938 1 97.06 289 GLU A N 1
ATOM 2203 C CA . GLU A 1 289 ? -27.062 17.578 10.383 1 97.06 289 GLU A CA 1
ATOM 2204 C C . GLU A 1 289 ? -26.328 17.984 9.109 1 97.06 289 GLU A C 1
ATOM 2206 O O . GLU A 1 289 ? -26.969 18.297 8.094 1 97.06 289 GLU A O 1
ATOM 2211 N N . LEU A 1 290 ? -25.047 17.969 9.18 1 97.81 290 LEU A N 1
ATOM 2212 C CA . LEU A 1 290 ? -24.219 18.406 8.055 1 97.81 290 LEU A CA 1
ATOM 2213 C C . LEU A 1 290 ? -24.422 17.516 6.844 1 97.81 290 LEU A C 1
ATOM 2215 O O . LEU A 1 290 ? -24.578 18 5.723 1 97.81 290 LEU A O 1
ATOM 2219 N N . TYR A 1 291 ? -24.438 16.234 7.027 1 96.38 291 TYR A N 1
ATOM 2220 C CA . TYR A 1 291 ? -24.641 15.312 5.91 1 96.38 291 TYR A CA 1
ATOM 2221 C C . TYR A 1 291 ? -26.047 15.438 5.348 1 96.38 291 TYR A C 1
ATOM 2223 O O . TYR A 1 291 ? -26.266 15.281 4.145 1 96.38 291 TYR A O 1
ATOM 2231 N N . GLY A 1 292 ? -27.031 15.68 6.242 1 97.12 292 GLY A N 1
ATOM 2232 C CA . GLY A 1 292 ? -28.375 15.945 5.75 1 97.12 292 GLY A CA 1
ATOM 2233 C C . GLY A 1 292 ? -28.453 17.141 4.809 1 97.12 292 GLY A C 1
ATOM 2234 O O . GLY A 1 292 ? -29.094 17.062 3.758 1 97.12 292 GLY A O 1
ATOM 2235 N N . VAL A 1 293 ? -27.781 18.188 5.219 1 98.06 293 VAL A N 1
ATOM 2236 C CA . VAL A 1 293 ? -27.734 19.406 4.418 1 98.06 293 VAL A CA 1
ATOM 2237 C C . VAL A 1 293 ? -27.062 19.125 3.074 1 98.06 293 VAL A C 1
ATOM 2239 O O . VAL A 1 293 ? -27.578 19.5 2.023 1 98.06 293 VAL A O 1
ATOM 2242 N N . ILE A 1 294 ? -25.984 18.453 3.059 1 98.19 294 ILE A N 1
ATOM 2243 C CA . ILE A 1 294 ? -25.203 18.172 1.863 1 98.19 294 ILE A CA 1
ATOM 2244 C C . ILE A 1 294 ? -25.969 17.219 0.945 1 98.19 294 ILE A C 1
ATOM 2246 O O . ILE A 1 294 ? -26.047 17.453 -0.266 1 98.19 294 ILE A O 1
ATOM 2250 N N . ASP A 1 295 ? -26.562 16.219 1.502 1 97.5 295 ASP A N 1
ATOM 2251 C CA . ASP A 1 295 ? -27.328 15.242 0.725 1 97.5 295 ASP A CA 1
ATOM 2252 C C . ASP A 1 295 ? -28.5 15.906 -0.001 1 97.5 295 ASP A C 1
ATOM 2254 O O . ASP A 1 295 ? -28.75 15.617 -1.172 1 97.5 295 ASP A O 1
ATOM 2258 N N . ARG A 1 296 ? -29.234 16.734 0.741 1 98 296 ARG A N 1
ATOM 2259 C CA . ARG A 1 296 ? -30.359 17.438 0.131 1 98 296 ARG A CA 1
ATOM 2260 C C . ARG A 1 296 ? -29.891 18.312 -1.029 1 98 296 ARG A C 1
ATOM 2262 O O . ARG A 1 296 ? -30.531 18.344 -2.08 1 98 296 ARG A O 1
ATOM 2269 N N . TRP A 1 297 ? -28.812 18.953 -0.802 1 98.5 297 TRP A N 1
ATOM 2270 C CA . TRP A 1 297 ? -28.281 19.828 -1.845 1 98.5 297 TRP A CA 1
ATOM 2271 C C . TRP A 1 297 ? -27.844 19.016 -3.064 1 98.5 297 TRP A C 1
ATOM 2273 O O . TRP A 1 297 ? -28.234 19.328 -4.195 1 98.5 297 TRP A O 1
ATOM 2283 N N . VAL A 1 298 ? -27.062 17.984 -2.918 1 98.5 298 VAL A N 1
ATOM 2284 C CA . VAL A 1 298 ? -26.562 17.172 -4.02 1 98.5 298 VAL A CA 1
ATOM 2285 C C . VAL A 1 298 ? -27.719 16.531 -4.762 1 98.5 298 VAL A C 1
ATOM 2287 O O . VAL A 1 298 ? -27.719 16.453 -5.996 1 98.5 298 VAL A O 1
ATOM 2290 N N . ASN A 1 299 ? -28.703 16.125 -4 1 98.12 299 ASN A N 1
ATOM 2291 C CA . ASN A 1 299 ? -29.859 15.445 -4.582 1 98.12 299 ASN A CA 1
ATOM 2292 C C . ASN A 1 299 ? -30.75 16.406 -5.352 1 98.12 299 ASN A C 1
ATOM 2294 O O . ASN A 1 299 ? -31.656 15.984 -6.078 1 98.12 299 ASN A O 1
ATOM 2298 N N . SER A 1 300 ? -30.531 17.641 -5.215 1 98.31 300 SER A N 1
ATOM 2299 C CA . SER A 1 300 ? -31.359 18.641 -5.883 1 98.31 300 SER A CA 1
ATOM 2300 C C . SER A 1 300 ? -30.781 19.016 -7.242 1 98.31 300 SER A C 1
ATOM 2302 O O . SER A 1 300 ? -31.438 19.719 -8.023 1 98.31 300 SER A O 1
ATOM 2304 N N . LEU A 1 301 ? -29.578 18.594 -7.605 1 98.44 301 LEU A N 1
ATOM 2305 C CA . LEU A 1 301 ? -28.891 19 -8.828 1 98.44 301 LEU A CA 1
ATOM 2306 C C . LEU A 1 301 ? -28.359 17.781 -9.586 1 98.44 301 LEU A C 1
ATOM 2308 O O . LEU A 1 301 ? -28.031 16.766 -8.984 1 98.44 301 LEU A O 1
ATOM 2312 N N . PRO A 1 302 ? -28.344 17.891 -10.922 1 98.06 302 PRO A N 1
ATOM 2313 C CA . PRO A 1 302 ? -27.609 16.859 -11.641 1 98.06 302 PRO A CA 1
ATOM 2314 C C . PRO A 1 302 ? -26.125 16.844 -11.281 1 98.06 302 PRO A C 1
ATOM 2316 O O . PRO A 1 302 ? -25.562 17.875 -10.898 1 98.06 302 PRO A O 1
ATOM 2319 N N . LEU A 1 303 ? -25.516 15.703 -11.469 1 97.25 303 LEU A N 1
ATOM 2320 C CA . LEU A 1 303 ? -24.141 15.484 -11.039 1 97.25 303 LEU A CA 1
ATOM 2321 C C . LEU A 1 303 ? -23.203 16.547 -11.609 1 97.25 303 LEU A C 1
ATOM 2323 O O . LEU A 1 303 ? -22.375 17.109 -10.891 1 97.25 303 LEU A O 1
ATOM 2327 N N . GLN A 1 304 ? -23.344 16.844 -12.883 1 97 304 GLN A N 1
ATOM 2328 C CA . GLN A 1 304 ? -22.438 17.797 -13.523 1 97 304 GLN A CA 1
ATOM 2329 C C . GLN A 1 304 ? -22.531 19.172 -12.875 1 97 304 GLN A C 1
ATOM 2331 O O . GLN A 1 304 ? -21.516 19.844 -12.695 1 97 304 GLN A O 1
ATOM 2336 N N . SER A 1 305 ? -23.719 19.562 -12.477 1 98.19 305 SER A N 1
ATOM 2337 C CA . SER A 1 305 ? -23.906 20.844 -11.789 1 98.19 305 SER A CA 1
ATOM 2338 C C . SER A 1 305 ? -23.266 20.844 -10.414 1 98.19 305 SER A C 1
ATOM 2340 O O . SER A 1 305 ? -22.672 21.828 -10 1 98.19 305 SER A O 1
ATOM 2342 N N . VAL A 1 306 ? -23.422 19.719 -9.758 1 98.25 306 VAL A N 1
ATOM 2343 C CA . VAL A 1 306 ? -22.781 19.562 -8.453 1 98.25 306 VAL A CA 1
ATOM 2344 C C . VAL A 1 306 ? -21.266 19.734 -8.586 1 98.25 306 VAL A C 1
ATOM 2346 O O . VAL A 1 306 ? -20.656 20.516 -7.852 1 98.25 306 VAL A O 1
ATOM 2349 N N . LEU A 1 307 ? -20.703 19.062 -9.562 1 96.38 307 LEU A N 1
ATOM 2350 C CA . LEU A 1 307 ? -19.266 19.078 -9.773 1 96.38 307 LEU A CA 1
ATOM 2351 C C . LEU A 1 307 ? -18.781 20.484 -10.164 1 96.38 307 LEU A C 1
ATOM 2353 O O . LEU A 1 307 ? -17.75 20.938 -9.68 1 96.38 307 LEU A O 1
ATOM 2357 N N . ASP A 1 308 ? -19.516 21.141 -10.984 1 96.62 308 ASP A N 1
ATOM 2358 C CA . ASP A 1 308 ? -19.156 22.484 -11.422 1 96.62 308 ASP A CA 1
ATOM 2359 C C . ASP A 1 308 ? -19.125 23.453 -10.242 1 96.62 308 ASP A C 1
ATOM 2361 O O . ASP A 1 308 ? -18.188 24.266 -10.117 1 96.62 308 ASP A O 1
ATOM 2365 N N . LEU A 1 309 ? -20.078 23.391 -9.391 1 97.56 309 LEU A N 1
ATOM 2366 C CA . LEU A 1 309 ? -20.156 24.281 -8.234 1 97.56 309 LEU A CA 1
ATOM 2367 C C . LEU A 1 309 ? -19.047 23.984 -7.242 1 97.56 309 LEU A C 1
ATOM 2369 O O . LEU A 1 309 ? -18.422 24.906 -6.703 1 97.56 309 LEU A O 1
ATOM 2373 N N . LEU A 1 310 ? -18.812 22.719 -7.008 1 96.81 310 LEU A N 1
ATOM 2374 C CA . LEU A 1 310 ? -17.75 22.328 -6.102 1 96.81 310 LEU A CA 1
ATOM 2375 C C . LEU A 1 310 ? -16.391 22.766 -6.645 1 96.81 310 LEU A C 1
ATOM 2377 O O . LEU A 1 310 ? -15.531 23.234 -5.887 1 96.81 310 LEU A O 1
ATOM 2381 N N . ASN A 1 311 ? -16.219 22.594 -7.914 1 92.88 311 ASN A N 1
ATOM 2382 C CA . ASN A 1 311 ? -14.992 23.031 -8.555 1 92.88 311 ASN A CA 1
ATOM 2383 C C . ASN A 1 311 ? -14.82 24.547 -8.43 1 92.88 311 ASN A C 1
ATOM 2385 O O . ASN A 1 311 ? -13.711 25.031 -8.188 1 92.88 311 ASN A O 1
ATOM 2389 N N . GLN A 1 312 ? -15.852 25.281 -8.594 1 94.94 312 GLN A N 1
ATOM 2390 C CA . GLN A 1 312 ? -15.828 26.734 -8.461 1 94.94 312 GLN A CA 1
ATOM 2391 C C . GLN A 1 312 ? -15.359 27.156 -7.074 1 94.94 312 GLN A C 1
ATOM 2393 O O . GLN A 1 312 ? -14.664 28.156 -6.926 1 94.94 312 GLN A O 1
ATOM 2398 N N . ALA A 1 313 ? -15.719 26.406 -6.117 1 96 313 ALA A N 1
ATOM 2399 C CA . ALA A 1 313 ? -15.398 26.734 -4.73 1 96 313 ALA A CA 1
ATOM 2400 C C . ALA A 1 313 ? -14.117 26.047 -4.281 1 96 313 ALA A C 1
ATOM 2402 O O . ALA A 1 313 ? -13.75 26.094 -3.105 1 96 313 ALA A O 1
ATOM 2403 N N . ASP A 1 314 ? -13.453 25.281 -5.121 1 93.5 314 ASP A N 1
ATOM 2404 C CA . ASP A 1 314 ? -12.227 24.547 -4.816 1 93.5 314 ASP A CA 1
ATOM 2405 C C . ASP A 1 314 ? -12.469 23.5 -3.723 1 93.5 314 ASP A C 1
ATOM 2407 O O . ASP A 1 314 ? -11.68 23.391 -2.781 1 93.5 314 ASP A O 1
ATOM 2411 N N . VAL A 1 315 ? -13.602 22.891 -3.811 1 95.19 315 VAL A N 1
ATOM 2412 C CA . VAL A 1 315 ? -13.93 21.781 -2.928 1 95.19 315 VAL A CA 1
ATOM 2413 C C . VAL A 1 315 ? -13.578 20.453 -3.611 1 95.19 315 VAL A C 1
ATOM 2415 O O . VAL A 1 315 ? -14.086 20.156 -4.699 1 95.19 315 VAL A O 1
ATOM 2418 N N . PRO A 1 316 ? -12.695 19.656 -2.986 1 93.81 316 PRO A N 1
ATOM 2419 C CA . PRO A 1 316 ? -12.344 18.359 -3.602 1 93.81 316 PRO A CA 1
ATOM 2420 C C . PRO A 1 316 ? -13.562 17.469 -3.82 1 93.81 316 PRO A C 1
ATOM 2422 O O . PRO A 1 316 ? -14.32 17.203 -2.881 1 93.81 316 PRO A O 1
ATOM 2425 N N . ALA A 1 317 ? -13.789 17.078 -5.035 1 94.56 317 ALA A N 1
ATOM 2426 C CA . ALA A 1 317 ? -14.883 16.188 -5.406 1 94.56 317 ALA A CA 1
ATOM 2427 C C . ALA A 1 317 ? -14.523 15.367 -6.645 1 94.56 317 ALA A C 1
ATOM 2429 O O . ALA A 1 317 ? -13.664 15.766 -7.434 1 94.56 317 ALA A O 1
ATOM 2430 N N . SER A 1 318 ? -15.102 14.219 -6.684 1 93.38 318 SER A N 1
ATOM 2431 C CA . SER A 1 318 ? -14.852 13.367 -7.84 1 93.38 318 SER A CA 1
ATOM 2432 C C . SER A 1 318 ? -16.047 12.461 -8.125 1 93.38 318 SER A C 1
ATOM 2434 O O . SER A 1 318 ? -16.75 12.039 -7.207 1 93.38 318 SER A O 1
ATOM 2436 N N . ARG A 1 319 ? -16.234 12.211 -9.422 1 94.31 319 ARG A N 1
ATOM 2437 C CA . ARG A 1 319 ? -17.062 11.07 -9.797 1 94.31 319 ARG A CA 1
ATOM 2438 C C . ARG A 1 319 ? -16.406 9.758 -9.359 1 94.31 319 ARG A C 1
ATOM 2440 O O . ARG A 1 319 ? -15.242 9.742 -8.961 1 94.31 319 ARG A O 1
ATOM 2447 N N . ILE A 1 320 ? -17.141 8.766 -9.359 1 95.69 320 ILE A N 1
ATOM 2448 C CA . ILE A 1 320 ? -16.625 7.422 -9.117 1 95.69 320 ILE A CA 1
ATOM 2449 C C . ILE A 1 320 ? -16.312 6.738 -10.445 1 95.69 320 ILE A C 1
ATOM 2451 O O . ILE A 1 320 ? -17.219 6.367 -11.195 1 95.69 320 ILE A O 1
ATOM 2455 N N . PHE A 1 321 ? -15.008 6.477 -10.703 1 96.75 321 PHE A N 1
ATOM 2456 C CA . PHE A 1 321 ? -14.562 6.09 -12.039 1 96.75 321 PHE A CA 1
ATOM 2457 C C . PHE A 1 321 ? -14.672 4.582 -12.234 1 96.75 321 PHE A C 1
ATOM 2459 O O . PHE A 1 321 ? -14.219 3.807 -11.383 1 96.75 321 PHE A O 1
ATOM 2466 N N . SER A 1 322 ? -15.297 4.172 -13.305 1 96.06 322 SER A N 1
ATOM 2467 C CA . SER A 1 322 ? -15.141 2.838 -13.867 1 96.06 322 SER A CA 1
ATOM 2468 C C . SER A 1 322 ? -13.891 2.754 -14.75 1 96.06 322 SER A C 1
ATOM 2470 O O . SER A 1 322 ? -13.242 3.766 -15.008 1 96.06 322 SER A O 1
ATOM 2472 N N . ALA A 1 323 ? -13.602 1.552 -15.203 1 96.88 323 ALA A N 1
ATOM 2473 C CA . ALA A 1 323 ? -12.5 1.395 -16.156 1 96.88 323 ALA A CA 1
ATOM 2474 C C . ALA A 1 323 ? -12.734 2.24 -17.406 1 96.88 323 ALA A C 1
ATOM 2476 O O . ALA A 1 323 ? -11.805 2.865 -17.922 1 96.88 323 ALA A O 1
ATOM 2477 N N . GLU A 1 324 ? -13.945 2.26 -17.844 1 97.38 324 GLU A N 1
ATOM 2478 C CA . GLU A 1 324 ? -14.281 3.041 -19.031 1 97.38 324 GLU A CA 1
ATOM 2479 C C . GLU A 1 324 ? -14.023 4.527 -18.812 1 97.38 324 GLU A C 1
ATOM 2481 O O . GLU A 1 324 ? -13.492 5.215 -19.688 1 97.38 324 GLU A O 1
ATOM 2486 N N . ASP A 1 325 ? -14.414 5.023 -17.656 1 96.75 325 ASP A N 1
ATOM 2487 C CA . ASP A 1 325 ? -14.18 6.426 -17.312 1 96.75 325 ASP A CA 1
ATOM 2488 C C . ASP A 1 325 ? -12.688 6.754 -17.344 1 96.75 325 ASP A C 1
ATOM 2490 O O . ASP A 1 325 ? -12.297 7.824 -17.812 1 96.75 325 ASP A O 1
ATOM 2494 N N . MET A 1 326 ? -11.875 5.883 -16.875 1 97.69 326 MET A N 1
ATOM 2495 C CA . MET A 1 326 ? -10.438 6.09 -16.812 1 97.69 326 MET A CA 1
ATOM 2496 C C . MET A 1 326 ? -9.844 6.219 -18.219 1 97.69 326 MET A C 1
ATOM 2498 O O . MET A 1 326 ? -9.039 7.113 -18.469 1 97.69 326 MET A O 1
ATOM 2502 N N . PHE A 1 327 ? -10.266 5.355 -19.109 1 97.31 327 PHE A N 1
ATOM 2503 C CA . PHE A 1 327 ? -9.695 5.273 -20.453 1 97.31 327 PHE A CA 1
ATOM 2504 C C . PHE A 1 327 ? -9.977 6.551 -21.234 1 97.31 327 PHE A C 1
ATOM 2506 O O . PHE A 1 327 ? -9.234 6.898 -22.156 1 97.31 327 PHE A O 1
ATOM 2513 N N . ASN A 1 328 ? -11.008 7.23 -20.812 1 96.19 328 ASN A N 1
ATOM 2514 C CA . ASN A 1 328 ? -11.422 8.422 -21.562 1 96.19 328 ASN A CA 1
ATOM 2515 C C . ASN A 1 328 ? -11.07 9.695 -20.812 1 96.19 328 ASN A C 1
ATOM 2517 O O . ASN A 1 328 ? -11.359 10.797 -21.281 1 96.19 328 ASN A O 1
ATOM 2521 N N . ASP A 1 329 ? -10.445 9.617 -19.688 1 97.12 329 ASP A N 1
ATOM 2522 C CA . ASP A 1 329 ? -10.18 10.773 -18.844 1 97.12 329 ASP A CA 1
ATOM 2523 C C . ASP A 1 329 ? -8.945 11.531 -19.297 1 97.12 329 ASP A C 1
ATOM 2525 O O . ASP A 1 329 ? -7.875 10.938 -19.469 1 97.12 329 ASP A O 1
ATOM 2529 N N . PRO A 1 330 ? -9.023 12.852 -19.438 1 97.56 330 PRO A N 1
ATOM 2530 C CA . PRO A 1 330 ? -7.898 13.641 -19.953 1 97.56 330 PRO A CA 1
ATOM 2531 C C . PRO A 1 330 ? -6.68 13.602 -19.047 1 97.56 330 PRO A C 1
ATOM 2533 O O . PRO A 1 330 ? -5.543 13.672 -19.516 1 97.56 330 PRO A O 1
ATOM 2536 N N . GLN A 1 331 ? -6.859 13.555 -17.781 1 97.75 331 GLN A N 1
ATOM 2537 C CA . GLN A 1 331 ? -5.746 13.508 -16.828 1 97.75 331 GLN A CA 1
ATOM 2538 C C . GLN A 1 331 ? -4.988 12.188 -16.938 1 97.75 331 GLN A C 1
ATOM 2540 O O . GLN A 1 331 ? -3.754 12.18 -16.953 1 97.75 331 GLN A O 1
ATOM 2545 N N . TYR A 1 332 ? -5.719 11.062 -17.047 1 98.25 332 TYR A N 1
ATOM 2546 C CA . TYR A 1 332 ? -5.102 9.758 -17.234 1 98.25 332 TYR A CA 1
ATOM 2547 C C . TYR A 1 332 ? -4.234 9.742 -18.484 1 98.25 332 TYR A C 1
ATOM 2549 O O . TYR A 1 332 ? -3.111 9.234 -18.469 1 98.25 332 TYR A O 1
ATOM 2557 N N . LEU A 1 333 ? -4.805 10.273 -19.547 1 98.19 333 LEU A N 1
ATOM 2558 C CA . LEU A 1 333 ? -4.105 10.281 -20.828 1 98.19 333 LEU A CA 1
ATOM 2559 C C . LEU A 1 333 ? -2.879 11.188 -20.766 1 98.19 333 LEU A C 1
ATOM 2561 O O . LEU A 1 333 ? -1.797 10.805 -21.219 1 98.19 333 LEU A O 1
ATOM 2565 N N . ALA A 1 334 ? -3 12.352 -20.156 1 98.44 334 ALA A N 1
ATOM 2566 C CA . ALA A 1 334 ? -1.911 13.32 -20.078 1 98.44 334 ALA A CA 1
ATOM 2567 C C . ALA A 1 334 ? -0.759 12.797 -19.234 1 98.44 334 ALA A C 1
ATOM 2569 O O . ALA A 1 334 ? 0.405 13.117 -19.484 1 98.44 334 ALA A O 1
ATOM 2570 N N . ARG A 1 335 ? -1.103 11.961 -18.297 1 98.25 335 ARG A N 1
ATOM 2571 C CA . ARG A 1 335 ? -0.084 11.484 -17.359 1 98.25 335 ARG A CA 1
ATOM 2572 C C . ARG A 1 335 ? 0.393 10.086 -17.734 1 98.25 335 ARG A C 1
ATOM 2574 O O . ARG A 1 335 ? 1.048 9.414 -16.938 1 98.25 335 ARG A O 1
ATOM 2581 N N . GLU A 1 336 ? 0.022 9.633 -18.875 1 97.81 336 GLU A N 1
ATOM 2582 C CA . GLU A 1 336 ? 0.53 8.406 -19.5 1 97.81 336 GLU A CA 1
ATOM 2583 C C . GLU A 1 336 ? 0.27 7.195 -18.609 1 97.81 336 GLU A C 1
ATOM 2585 O O . GLU A 1 336 ? 1.176 6.395 -18.359 1 97.81 336 GLU A O 1
ATOM 2590 N N . MET A 1 337 ? -0.966 7.066 -18.203 1 98.38 337 MET A N 1
ATOM 2591 C CA . MET A 1 337 ? -1.305 5.977 -17.297 1 98.38 337 MET A CA 1
ATOM 2592 C C . MET A 1 337 ? -1.729 4.73 -18.062 1 98.38 337 MET A C 1
ATOM 2594 O O . MET A 1 337 ? -2.029 3.697 -17.469 1 98.38 337 MET A O 1
ATOM 2598 N N . PHE A 1 338 ? -1.721 4.844 -19.406 1 98.25 338 PHE A N 1
ATOM 2599 C CA . PHE A 1 338 ? -1.939 3.684 -20.266 1 98.25 338 PHE A CA 1
ATOM 2600 C C . PHE A 1 338 ? -0.769 3.488 -21.219 1 98.25 338 PHE A C 1
ATOM 2602 O O . PHE A 1 338 ? -0.515 4.332 -22.078 1 98.25 338 PHE A O 1
ATOM 2609 N N . LEU A 1 339 ? -0.068 2.402 -21.062 1 97.88 339 LEU A N 1
ATOM 2610 C CA . LEU A 1 339 ? 1.052 2.047 -21.922 1 97.88 339 LEU A CA 1
ATOM 2611 C C . LEU A 1 339 ? 0.59 1.16 -23.078 1 97.88 339 LEU A C 1
ATOM 2613 O O . LEU A 1 339 ? -0.3 0.324 -22.906 1 97.88 339 LEU A O 1
ATOM 2617 N N . HIS A 1 340 ? 1.235 1.338 -24.141 1 97.5 340 HIS A N 1
ATOM 2618 C CA . HIS A 1 340 ? 0.949 0.503 -25.312 1 97.5 340 HIS A CA 1
ATOM 2619 C C . HIS A 1 340 ? 1.855 -0.723 -25.344 1 97.5 340 HIS A C 1
ATOM 2621 O O . HIS A 1 340 ? 3.055 -0.621 -25.078 1 97.5 340 HIS A O 1
ATOM 2627 N N . ALA A 1 341 ? 1.243 -1.863 -25.594 1 97.81 341 ALA A N 1
ATOM 2628 C CA . ALA A 1 341 ? 1.959 -3.129 -25.734 1 97.81 341 ALA A CA 1
ATOM 2629 C C . ALA A 1 341 ? 1.259 -4.043 -26.734 1 97.81 341 ALA A C 1
ATOM 2631 O O . ALA A 1 341 ? 0.275 -3.645 -27.375 1 97.81 341 ALA A O 1
ATOM 2632 N N . ARG A 1 342 ? 1.875 -5.156 -27.016 1 97.94 342 ARG A N 1
ATOM 2633 C CA . ARG A 1 342 ? 1.292 -6.121 -27.938 1 97.94 342 ARG A CA 1
ATOM 2634 C C . ARG A 1 342 ? 1.224 -7.508 -27.312 1 97.94 342 ARG A C 1
ATOM 2636 O O . ARG A 1 342 ? 2.145 -7.922 -26.609 1 97.94 342 ARG A O 1
ATOM 2643 N N . LEU A 1 343 ? 0.164 -8.172 -27.562 1 97.5 343 LEU A N 1
ATOM 2644 C CA . LEU A 1 343 ? 0.018 -9.578 -27.188 1 97.5 343 LEU A CA 1
ATOM 2645 C C . LEU A 1 343 ? 0.848 -10.469 -28.109 1 97.5 343 LEU A C 1
ATOM 2647 O O . LEU A 1 343 ? 1.374 -10.008 -29.125 1 97.5 343 LEU A O 1
ATOM 2651 N N . PRO A 1 344 ? 0.987 -11.719 -27.734 1 95 344 PRO A N 1
ATOM 2652 C CA . PRO A 1 344 ? 1.875 -12.602 -28.5 1 95 344 PRO A CA 1
ATOM 2653 C C . PRO A 1 344 ? 1.516 -12.68 -29.984 1 95 344 PRO A C 1
ATOM 2655 O O . PRO A 1 344 ? 2.396 -12.859 -30.828 1 95 344 PRO A O 1
ATOM 2658 N N . ASP A 1 345 ? 0.283 -12.555 -30.312 1 96.44 345 ASP A N 1
ATOM 2659 C CA . ASP A 1 345 ? -0.144 -12.648 -31.703 1 96.44 345 ASP A CA 1
ATOM 2660 C C . ASP A 1 345 ? -0.016 -11.297 -32.406 1 96.44 345 ASP A C 1
ATOM 2662 O O . ASP A 1 345 ? -0.409 -11.164 -33.562 1 96.44 345 ASP A O 1
ATOM 2666 N N . GLY A 1 346 ? 0.447 -10.25 -31.719 1 96.81 346 GLY A N 1
ATOM 2667 C CA . GLY A 1 346 ? 0.677 -8.938 -32.312 1 96.81 346 GLY A CA 1
ATOM 2668 C C . GLY A 1 346 ? -0.452 -7.961 -32.062 1 96.81 346 GLY A C 1
ATOM 2669 O O . GLY A 1 346 ? -0.321 -6.766 -32.344 1 96.81 346 GLY A O 1
ATOM 2670 N N . LYS A 1 347 ? -1.485 -8.391 -31.453 1 97.5 347 LYS A N 1
ATOM 2671 C CA . LYS A 1 347 ? -2.609 -7.508 -31.156 1 97.5 347 LYS A CA 1
ATOM 2672 C C . LYS A 1 347 ? -2.215 -6.43 -30.141 1 97.5 347 LYS A C 1
ATOM 2674 O O . LYS A 1 347 ? -1.65 -6.738 -29.094 1 97.5 347 LYS A O 1
ATOM 2679 N N . PRO A 1 348 ? -2.508 -5.223 -30.5 1 98 348 PRO A N 1
ATOM 2680 C CA . PRO A 1 348 ? -2.215 -4.156 -29.547 1 98 348 PRO A CA 1
ATOM 2681 C C . PRO A 1 348 ? -3.15 -4.176 -28.328 1 98 348 PRO A C 1
ATOM 2683 O O . PRO A 1 348 ? -4.328 -4.52 -28.469 1 98 348 PRO A O 1
ATOM 2686 N N . PHE A 1 349 ? -2.641 -3.83 -27.188 1 98.12 349 PHE A N 1
ATOM 2687 C CA . PHE A 1 349 ? -3.455 -3.629 -26 1 98.12 349 PHE A CA 1
ATOM 2688 C C . PHE A 1 349 ? -2.781 -2.656 -25.031 1 98.12 349 PHE A C 1
ATOM 2690 O O . PHE A 1 349 ? -1.65 -2.227 -25.266 1 98.12 349 PHE A O 1
ATOM 2697 N N . LYS A 1 350 ? -3.549 -2.279 -23.969 1 98 350 LYS A N 1
ATOM 2698 C CA . LYS A 1 350 ? -3.062 -1.293 -23.016 1 98 350 LYS A CA 1
ATOM 2699 C C . LYS A 1 350 ? -2.803 -1.932 -21.641 1 98 350 LYS A C 1
ATOM 2701 O O . LYS A 1 350 ? -3.508 -2.861 -21.25 1 98 350 LYS A O 1
ATOM 2706 N N . MET A 1 351 ? -1.783 -1.481 -21.016 1 97.06 351 MET A N 1
ATOM 2707 C CA . MET A 1 351 ? -1.411 -1.855 -19.656 1 97.06 351 MET A CA 1
ATOM 2708 C C . MET A 1 351 ? -1.28 -0.622 -18.766 1 97.06 351 MET A C 1
ATOM 2710 O O . MET A 1 351 ? -1.1 0.49 -19.266 1 97.06 351 MET A O 1
ATOM 2714 N N . PRO A 1 352 ? -1.407 -0.791 -17.484 1 97.94 352 PRO A N 1
ATOM 2715 C CA . PRO A 1 352 ? -1.259 0.361 -16.594 1 97.94 352 PRO A CA 1
ATOM 2716 C C . PRO A 1 352 ? 0.122 1.005 -16.688 1 97.94 352 PRO A C 1
ATOM 2718 O O . PRO A 1 352 ? 1.126 0.304 -16.844 1 97.94 352 PRO A O 1
ATOM 2721 N N . GLY A 1 353 ? 0.143 2.326 -16.547 1 98 353 GLY A N 1
ATOM 2722 C CA . GLY A 1 353 ? 1.392 3.07 -16.516 1 98 353 GLY A CA 1
ATOM 2723 C C . GLY A 1 353 ? 2.223 2.783 -15.281 1 98 353 GLY A C 1
ATOM 2724 O O . GLY A 1 353 ? 1.882 1.903 -14.484 1 98 353 GLY A O 1
ATOM 2725 N N . ILE A 1 354 ? 3.369 3.479 -15.172 1 97.81 354 ILE A N 1
ATOM 2726 C CA . ILE A 1 354 ? 4.359 3.209 -14.141 1 97.81 354 ILE A CA 1
ATOM 2727 C C . ILE A 1 354 ? 4.195 4.203 -12.992 1 97.81 354 ILE A C 1
ATOM 2729 O O . ILE A 1 354 ? 4.062 5.41 -13.219 1 97.81 354 ILE A O 1
ATOM 2733 N N . VAL A 1 355 ? 4.121 3.701 -11.805 1 98 355 VAL A N 1
ATOM 2734 C CA . VAL A 1 355 ? 4.105 4.484 -10.57 1 98 355 VAL A CA 1
ATOM 2735 C C . VAL A 1 355 ? 5.242 4.031 -9.656 1 98 355 VAL A C 1
ATOM 2737 O O . VAL A 1 355 ? 5.594 2.852 -9.625 1 98 355 VAL A O 1
ATOM 2740 N N . PRO A 1 356 ? 5.887 4.957 -8.875 1 98.12 356 PRO A N 1
ATOM 2741 C CA . PRO A 1 356 ? 5.746 6.41 -8.984 1 98.12 356 PRO A CA 1
ATOM 2742 C C . PRO A 1 356 ? 6.469 6.988 -10.195 1 98.12 356 PRO A C 1
ATOM 2744 O O . PRO A 1 356 ? 7.152 6.258 -10.922 1 98.12 356 PRO A O 1
ATOM 2747 N N . LYS A 1 357 ? 6.242 8.242 -10.484 1 98.56 357 LYS A N 1
ATOM 2748 C CA . LYS A 1 357 ? 6.984 8.93 -11.539 1 98.56 357 LYS A CA 1
ATOM 2749 C C . LYS A 1 357 ? 8.25 9.578 -10.992 1 98.56 357 LYS A C 1
ATOM 2751 O O . LYS A 1 357 ? 8.18 10.414 -10.086 1 98.56 357 LYS A O 1
ATOM 2756 N N . LEU A 1 358 ? 9.398 9.156 -11.484 1 98.62 358 LEU A N 1
ATOM 2757 C CA . LEU A 1 358 ? 10.688 9.758 -11.164 1 98.62 358 LEU A CA 1
ATOM 2758 C C . LEU A 1 358 ? 11.141 10.695 -12.281 1 98.62 358 LEU A C 1
ATOM 2760 O O . LEU A 1 358 ? 11.109 10.328 -13.461 1 98.62 358 LEU A O 1
ATOM 2764 N N . SER A 1 359 ? 11.57 11.844 -11.898 1 98.19 359 SER A N 1
ATOM 2765 C CA . SER A 1 359 ? 11.836 12.875 -12.898 1 98.19 359 SER A CA 1
ATOM 2766 C C . SER A 1 359 ? 13.078 12.547 -13.711 1 98.19 359 SER A C 1
ATOM 2768 O O . SER A 1 359 ? 13.133 12.82 -14.914 1 98.19 359 SER A O 1
ATOM 2770 N N . GLU A 1 360 ? 14.094 11.914 -13.102 1 97.56 360 GLU A N 1
ATOM 2771 C CA . GLU A 1 360 ? 15.375 11.703 -13.773 1 97.56 360 GLU A CA 1
ATOM 2772 C C . GLU A 1 360 ? 15.531 10.25 -14.203 1 97.56 360 GLU A C 1
ATOM 2774 O O . GLU A 1 360 ? 16.188 9.961 -15.203 1 97.56 360 GLU A O 1
ATOM 2779 N N . THR A 1 361 ? 14.961 9.367 -13.484 1 98 361 THR A N 1
ATOM 2780 C CA . THR A 1 361 ? 15.133 7.938 -13.734 1 98 361 THR A CA 1
ATOM 2781 C C . THR A 1 361 ? 13.789 7.227 -13.773 1 98 361 THR A C 1
ATOM 2783 O O . THR A 1 361 ? 13.555 6.285 -13.016 1 98 361 THR A O 1
ATOM 2786 N N . PRO A 1 362 ? 12.914 7.605 -14.688 1 97.94 362 PRO A N 1
ATOM 2787 C CA . PRO A 1 362 ? 11.578 7.012 -14.75 1 97.94 362 PRO A CA 1
ATOM 2788 C C . PRO A 1 362 ? 11.609 5.512 -15.039 1 97.94 362 PRO A C 1
ATOM 2790 O O . PRO A 1 362 ? 12.516 5.031 -15.719 1 97.94 362 PRO A O 1
ATOM 2793 N N . GLY A 1 363 ? 10.648 4.789 -14.477 1 97.75 363 GLY A N 1
ATOM 2794 C CA . GLY A 1 363 ? 10.477 3.391 -14.836 1 97.75 363 GLY A CA 1
ATOM 2795 C C . GLY A 1 363 ? 9.906 3.199 -16.234 1 97.75 363 GLY A C 1
ATOM 2796 O O . GLY A 1 363 ? 9.492 4.164 -16.875 1 97.75 363 GLY A O 1
ATOM 2797 N N . SER A 1 364 ? 9.969 1.921 -16.672 1 97.69 364 SER A N 1
ATOM 2798 C CA . SER A 1 364 ? 9.43 1.605 -17.984 1 97.69 364 SER A CA 1
ATOM 2799 C C . SER A 1 364 ? 9.016 0.142 -18.078 1 97.69 364 SER A C 1
ATOM 2801 O O . SER A 1 364 ? 9.359 -0.665 -17.219 1 97.69 364 SER A O 1
ATOM 2803 N N . SER A 1 365 ? 8.195 -0.137 -18.969 1 97.5 365 SER A N 1
ATOM 2804 C CA . SER A 1 365 ? 7.855 -1.491 -19.391 1 97.5 365 SER A CA 1
ATOM 2805 C C . SER A 1 365 ? 8.438 -1.8 -20.766 1 97.5 365 SER A C 1
ATOM 2807 O O . SER A 1 365 ? 8.062 -1.17 -21.766 1 97.5 365 SER A O 1
ATOM 2809 N N . GLU A 1 366 ? 9.281 -2.775 -20.828 1 97.19 366 GLU A N 1
ATOM 2810 C CA . GLU A 1 366 ? 10.008 -3.045 -22.062 1 97.19 366 GLU A CA 1
ATOM 2811 C C . GLU A 1 366 ? 9.375 -4.199 -22.828 1 97.19 366 GLU A C 1
AT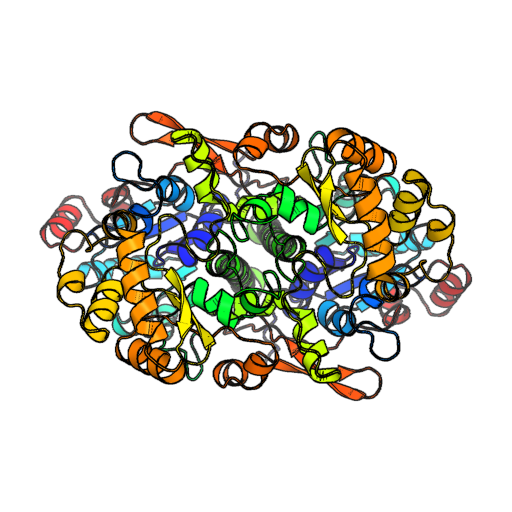OM 2813 O O . GLU A 1 366 ? 9.406 -4.219 -24.062 1 97.19 366 GLU A O 1
ATOM 2818 N N . TRP A 1 367 ? 8.914 -5.23 -22.188 1 97.94 367 TRP A N 1
ATOM 2819 C CA . TRP A 1 367 ? 8.203 -6.344 -22.812 1 97.94 367 TRP A CA 1
ATOM 2820 C C . TRP A 1 367 ? 7.117 -6.887 -21.875 1 97.94 367 TRP A C 1
ATOM 2822 O O . TRP A 1 367 ? 7.105 -6.582 -20.688 1 97.94 367 TRP A O 1
ATOM 2832 N N . VAL A 1 368 ? 6.148 -7.648 -22.406 1 98.25 368 VAL A N 1
ATOM 2833 C CA . VAL A 1 368 ? 5.027 -8.195 -21.656 1 98.25 368 VAL A CA 1
ATOM 2834 C C . VAL A 1 368 ? 5.426 -9.547 -21.047 1 98.25 368 VAL A C 1
ATOM 2836 O O . VAL A 1 368 ? 6.523 -10.039 -21.297 1 98.25 368 VAL A O 1
ATOM 2839 N N . GLY A 1 369 ? 4.527 -10.109 -20.234 1 98.56 369 GLY A N 1
ATOM 2840 C CA . GLY A 1 369 ? 4.809 -11.406 -19.641 1 98.56 369 GLY A CA 1
ATOM 2841 C C . GLY A 1 369 ? 5.195 -12.461 -20.656 1 98.56 369 GLY A C 1
ATOM 2842 O O . GLY A 1 369 ? 4.504 -12.641 -21.672 1 98.56 369 GLY A O 1
ATOM 2843 N N . PRO A 1 370 ? 6.211 -13.188 -20.422 1 98.5 370 PRO A N 1
ATOM 2844 C CA . PRO A 1 370 ? 6.742 -14.141 -21.391 1 98.5 370 PRO A CA 1
ATOM 2845 C C . PRO A 1 370 ? 5.98 -15.469 -21.391 1 98.5 370 PRO A C 1
ATOM 2847 O O . PRO A 1 370 ? 5.199 -15.734 -20.469 1 98.5 370 PRO A O 1
ATOM 2850 N N . THR A 1 371 ? 6.199 -16.188 -22.484 1 98.06 371 THR A N 1
ATOM 2851 C CA . THR A 1 371 ? 5.727 -17.578 -22.469 1 98.06 371 THR A CA 1
ATOM 2852 C C . THR A 1 371 ? 6.523 -18.406 -21.484 1 98.06 371 THR A C 1
ATOM 2854 O O . THR A 1 371 ? 7.609 -18.016 -21.062 1 98.06 371 THR A O 1
ATOM 2857 N N . LEU A 1 372 ? 5.961 -19.531 -21.109 1 98.25 372 LEU A N 1
ATOM 2858 C CA . LEU A 1 372 ? 6.586 -20.391 -20.109 1 98.25 372 LEU A CA 1
ATOM 2859 C C . LEU A 1 372 ? 7.938 -20.891 -20.594 1 98.25 372 LEU A C 1
ATOM 2861 O O . LEU A 1 372 ? 8.016 -21.547 -21.641 1 98.25 372 LEU A O 1
ATOM 2865 N N . GLY A 1 373 ? 9.023 -20.547 -19.938 1 98.5 373 GLY A N 1
ATOM 2866 C CA . GLY A 1 373 ? 10.367 -21 -20.281 1 98.5 373 GLY A CA 1
ATOM 2867 C C . GLY A 1 373 ? 10.961 -20.266 -21.469 1 98.5 373 GLY A C 1
ATOM 2868 O O . GLY A 1 373 ? 11.961 -20.719 -22.031 1 98.5 373 GLY A O 1
ATOM 2869 N N . GLU A 1 374 ? 10.406 -19.172 -21.781 1 98.25 374 GLU A N 1
ATOM 2870 C CA . GLU A 1 374 ? 10.852 -18.391 -22.953 1 98.25 374 GLU A CA 1
ATOM 2871 C C . GLU A 1 374 ? 12.344 -18.094 -22.859 1 98.25 374 GLU A C 1
ATOM 2873 O O . GLU A 1 374 ? 13.023 -18.016 -23.891 1 98.25 374 GLU A O 1
ATOM 2878 N N . HIS A 1 375 ? 12.891 -17.984 -21.703 1 98.75 375 HIS A N 1
ATOM 2879 C CA . HIS A 1 375 ? 14.258 -17.5 -21.531 1 98.75 375 HIS A CA 1
ATOM 2880 C C . HIS A 1 375 ? 15.164 -18.594 -21 1 98.75 375 HIS A C 1
ATOM 2882 O O . HIS A 1 375 ? 16.25 -18.312 -20.5 1 98.75 375 HIS A O 1
ATOM 2888 N N . ASN A 1 376 ? 14.75 -19.859 -21.078 1 98.75 376 ASN A N 1
ATOM 2889 C CA . ASN A 1 376 ? 15.562 -20.969 -20.609 1 98.75 376 ASN A CA 1
ATOM 2890 C C . ASN A 1 376 ? 16.953 -20.938 -21.203 1 98.75 376 ASN A C 1
ATOM 2892 O O . ASN A 1 376 ? 17.953 -20.922 -20.484 1 98.75 376 ASN A O 1
ATOM 2896 N N . ALA A 1 377 ? 17.016 -20.906 -22.516 1 98.38 377 ALA A N 1
ATOM 2897 C CA . ALA A 1 377 ? 18.297 -20.969 -23.203 1 98.38 377 ALA A CA 1
ATOM 2898 C C . ALA A 1 377 ? 19.188 -19.797 -22.828 1 98.38 377 ALA A C 1
ATOM 2900 O O . ALA A 1 377 ? 20.359 -20 -22.484 1 98.38 377 ALA A O 1
ATOM 2901 N N . GLN A 1 378 ? 18.656 -18.625 -22.828 1 98.38 378 GLN A N 1
ATOM 2902 C CA . GLN A 1 378 ? 19.438 -17.422 -22.562 1 98.38 378 GLN A CA 1
ATOM 2903 C C . GLN A 1 378 ? 20.016 -17.438 -21.141 1 98.38 378 GLN A C 1
ATOM 2905 O O . GLN A 1 378 ? 21.219 -17.234 -20.953 1 98.38 378 GLN A O 1
ATOM 2910 N N . VAL A 1 379 ? 19.141 -17.672 -20.172 1 98.69 379 VAL A N 1
ATOM 2911 C CA . VAL A 1 379 ? 19.547 -17.609 -18.766 1 98.69 379 VAL A CA 1
ATOM 2912 C C . VAL A 1 379 ? 20.547 -18.734 -18.469 1 98.69 379 VAL A C 1
ATOM 2914 O O . VAL A 1 379 ? 21.547 -18.516 -17.766 1 98.69 379 VAL A O 1
ATOM 2917 N N . LEU A 1 380 ? 20.312 -19.938 -19.016 1 98.75 380 LEU A N 1
ATOM 2918 C CA . LEU A 1 380 ? 21.203 -21.062 -18.75 1 98.75 380 LEU A CA 1
ATOM 2919 C C . LEU A 1 380 ? 22.531 -20.875 -19.453 1 98.75 380 LEU A C 1
ATOM 2921 O O . LEU A 1 380 ? 23.578 -21.234 -18.906 1 98.75 380 LEU A O 1
ATOM 2925 N N . HIS A 1 381 ? 22.547 -20.297 -20.656 1 98.31 381 HIS A N 1
ATOM 2926 C CA . HIS A 1 381 ? 23.797 -19.969 -21.328 1 98.31 381 HIS A CA 1
ATOM 2927 C C . HIS A 1 381 ? 24.625 -18.984 -20.5 1 98.31 381 HIS A C 1
ATOM 2929 O O . HIS A 1 381 ? 25.844 -19.125 -20.391 1 98.31 381 HIS A O 1
ATOM 2935 N N . ASP A 1 382 ? 23.938 -18.016 -19.953 1 97.38 382 ASP A N 1
ATOM 2936 C CA . ASP A 1 382 ? 24.625 -17.016 -19.125 1 97.38 382 ASP A CA 1
ATOM 2937 C C . ASP A 1 382 ? 25.234 -17.656 -17.891 1 97.38 382 ASP A C 1
ATOM 2939 O O . ASP A 1 382 ? 26.219 -17.156 -17.344 1 97.38 382 ASP A O 1
ATOM 2943 N N . LEU A 1 383 ? 24.703 -18.844 -17.469 1 97.62 383 LEU A N 1
ATOM 2944 C CA . LEU A 1 383 ? 25.188 -19.562 -16.312 1 97.62 383 LEU A CA 1
ATOM 2945 C C . LEU A 1 383 ? 26.297 -20.547 -16.703 1 97.62 383 LEU A C 1
ATOM 2947 O O . LEU A 1 383 ? 26.859 -21.219 -15.852 1 97.62 383 LEU A O 1
ATOM 2951 N N . GLY A 1 384 ? 26.516 -20.719 -18.031 1 97.44 384 GLY A N 1
ATOM 2952 C CA . GLY A 1 384 ? 27.641 -21.531 -18.5 1 97.44 384 GLY A CA 1
ATOM 2953 C C . GLY A 1 384 ? 27.203 -22.859 -19.094 1 97.44 384 GLY A C 1
ATOM 2954 O O . GLY A 1 384 ? 28.047 -23.656 -19.5 1 97.44 384 GLY A O 1
ATOM 2955 N N . TYR A 1 385 ? 25.938 -23.047 -19.203 1 98.19 385 TYR A N 1
ATOM 2956 C CA . TYR A 1 385 ? 25.469 -24.297 -19.812 1 98.19 385 TYR A CA 1
ATOM 2957 C C . TYR A 1 385 ? 25.516 -24.203 -21.344 1 98.19 385 TYR A C 1
ATOM 2959 O O . TYR A 1 385 ? 25.156 -23.188 -21.922 1 98.19 385 TYR A O 1
ATOM 2967 N N . ASP A 1 386 ? 25.984 -25.234 -21.969 1 97.88 386 ASP A N 1
ATOM 2968 C CA . ASP A 1 386 ? 25.984 -25.234 -23.438 1 97.88 386 ASP A CA 1
ATOM 2969 C C . ASP A 1 386 ? 24.703 -25.859 -23.984 1 97.88 386 ASP A C 1
ATOM 2971 O O . ASP A 1 386 ? 23.844 -26.281 -23.203 1 97.88 386 ASP A O 1
ATOM 2975 N N . GLU A 1 387 ? 24.625 -25.938 -25.25 1 97.81 387 GLU A N 1
ATOM 2976 C CA . GLU A 1 387 ? 23.406 -26.391 -25.906 1 97.81 387 GLU A CA 1
ATOM 2977 C C . GLU A 1 387 ? 23.109 -27.844 -25.594 1 97.81 387 GLU A C 1
ATOM 2979 O O . GLU A 1 387 ? 21.938 -28.219 -25.406 1 97.81 387 GLU A O 1
ATOM 2984 N N . LYS A 1 388 ? 24.141 -28.594 -25.562 1 98.06 388 LYS A N 1
ATOM 2985 C CA . LYS A 1 388 ? 23.969 -30.016 -25.281 1 98.06 388 LYS A CA 1
ATOM 2986 C C . LYS A 1 388 ? 23.5 -30.234 -23.844 1 98.06 388 LYS A C 1
ATOM 2988 O O . LYS A 1 388 ? 22.625 -31.078 -23.594 1 98.06 388 LYS A O 1
ATOM 2993 N N . GLN A 1 389 ? 24.047 -29.516 -22.922 1 98 389 GLN A N 1
ATOM 2994 C CA . GLN A 1 389 ? 23.656 -29.609 -21.516 1 98 389 GLN A CA 1
ATOM 2995 C C . GLN A 1 389 ? 22.203 -29.188 -21.328 1 98 389 GLN A C 1
ATOM 2997 O O . GLN A 1 389 ? 21.453 -29.844 -20.594 1 98 389 GLN A O 1
ATOM 3002 N N . ILE A 1 390 ? 21.797 -28.172 -21.984 1 98.25 390 ILE A N 1
ATOM 3003 C CA . ILE A 1 390 ? 20.438 -27.656 -21.875 1 98.25 390 ILE A CA 1
ATOM 3004 C C . ILE A 1 390 ? 19.453 -28.672 -22.438 1 98.25 390 ILE A C 1
ATOM 3006 O O . ILE A 1 390 ? 18.391 -28.906 -21.844 1 98.25 390 ILE A O 1
ATOM 3010 N N . ALA A 1 391 ? 19.828 -29.281 -23.531 1 98 391 ALA A N 1
ATOM 3011 C CA . ALA A 1 391 ? 18.969 -30.312 -24.125 1 98 391 ALA A CA 1
ATOM 3012 C C . ALA A 1 391 ? 18.781 -31.484 -23.172 1 98 391 ALA A C 1
ATOM 3014 O O . ALA A 1 391 ? 17.688 -32.031 -23.062 1 98 391 ALA A O 1
ATOM 3015 N N . ARG A 1 392 ? 19.812 -31.844 -22.5 1 98.12 392 ARG A N 1
ATOM 3016 C CA . ARG A 1 392 ? 19.766 -32.938 -21.547 1 98.12 392 ARG A CA 1
ATOM 3017 C C . ARG A 1 392 ? 18.875 -32.594 -20.359 1 98.12 392 ARG A C 1
ATOM 3019 O O . ARG A 1 392 ? 18.109 -33.438 -19.875 1 98.12 392 ARG A O 1
ATOM 3026 N N . LEU A 1 393 ? 19.031 -31.375 -19.828 1 98.5 393 LEU A N 1
ATOM 3027 C CA . LEU A 1 393 ? 18.203 -30.906 -18.734 1 98.5 393 LEU A CA 1
ATOM 3028 C C . LEU A 1 393 ? 16.719 -30.984 -19.078 1 98.5 393 LEU A C 1
ATOM 3030 O O . LEU A 1 393 ? 15.898 -31.344 -18.234 1 98.5 393 LEU A O 1
ATOM 3034 N N . ARG A 1 394 ? 16.422 -30.625 -20.344 1 97.69 394 ARG A N 1
ATOM 3035 C CA . ARG A 1 394 ? 15.039 -30.688 -20.828 1 97.69 394 ARG A CA 1
ATOM 3036 C C . ARG A 1 394 ? 14.539 -32.125 -20.891 1 97.69 394 ARG A C 1
ATOM 3038 O O . ARG A 1 394 ? 13.445 -32.438 -20.422 1 97.69 394 ARG A O 1
ATOM 3045 N N . GLU A 1 395 ? 15.352 -32.938 -21.422 1 97.75 395 GLU A N 1
ATOM 3046 C CA . GLU A 1 395 ? 15.008 -34.344 -21.578 1 97.75 395 GLU A CA 1
ATOM 3047 C C . GLU A 1 395 ? 14.812 -35.031 -20.234 1 97.75 395 GLU A C 1
ATOM 3049 O O . GLU A 1 395 ? 13.938 -35.875 -20.078 1 97.75 395 GLU A O 1
ATOM 3054 N N . ASP A 1 396 ? 15.57 -34.594 -19.281 1 97.62 396 ASP A N 1
ATOM 3055 C CA . ASP A 1 396 ? 15.547 -35.219 -17.953 1 97.62 396 ASP A CA 1
ATOM 3056 C C . ASP A 1 396 ? 14.43 -34.656 -17.094 1 97.62 396 ASP A C 1
ATOM 3058 O O . ASP A 1 396 ? 14.141 -35.156 -16.016 1 97.62 396 ASP A O 1
ATOM 3062 N N . GLY A 1 397 ? 13.867 -33.562 -17.531 1 97.75 397 GLY A N 1
ATOM 3063 C CA . GLY A 1 397 ? 12.734 -33 -16.812 1 97.75 397 GLY A CA 1
ATOM 3064 C C . GLY A 1 397 ? 13.133 -31.953 -15.781 1 97.75 397 GLY A C 1
ATOM 3065 O O . GLY A 1 397 ? 12.32 -31.562 -14.945 1 97.75 397 GLY A O 1
ATOM 3066 N N . ALA A 1 398 ? 14.391 -31.484 -15.859 1 98.5 398 ALA A N 1
ATOM 3067 C CA . ALA A 1 398 ? 14.875 -30.5 -14.898 1 98.5 398 ALA A CA 1
ATOM 3068 C C . ALA A 1 398 ? 14.375 -29.109 -15.242 1 98.5 398 ALA A C 1
ATOM 3070 O O . ALA A 1 398 ? 14.273 -28.234 -14.367 1 98.5 398 ALA A O 1
ATOM 3071 N N . ILE A 1 399 ? 14.156 -28.938 -16.578 1 98.38 399 ILE A N 1
ATOM 3072 C CA . ILE A 1 399 ? 13.656 -27.641 -17.031 1 98.38 399 ILE A CA 1
ATOM 3073 C C . ILE A 1 399 ? 12.43 -27.828 -17.922 1 98.38 399 ILE A C 1
ATOM 3075 O O . ILE A 1 399 ? 12.203 -28.922 -18.438 1 98.38 399 ILE A O 1
ATOM 3079 N N . MET B 1 1 ? 27.453 -3.875 21.172 1 25.7 1 MET B N 1
ATOM 3080 C CA . MET B 1 1 ? 27.5 -4.16 19.734 1 25.7 1 MET B CA 1
ATOM 3081 C C . MET B 1 1 ? 27.328 -2.885 18.922 1 25.7 1 MET B C 1
ATOM 3083 O O . MET B 1 1 ? 26.5 -2.037 19.25 1 25.7 1 MET B O 1
ATOM 3087 N N . PRO B 1 2 ? 28.141 -2.516 18.172 1 38.41 2 PRO B N 1
ATOM 3088 C CA . PRO B 1 2 ? 28.016 -1.174 17.609 1 38.41 2 PRO B CA 1
ATOM 3089 C C . PRO B 1 2 ? 26.625 -0.905 17.016 1 38.41 2 PRO B C 1
ATOM 3091 O O . PRO B 1 2 ? 25.969 -1.83 16.562 1 38.41 2 PRO B O 1
ATOM 3094 N N . PHE B 1 3 ? 25.719 -0.058 17.516 1 43.28 3 PHE B N 1
ATOM 3095 C CA . PHE B 1 3 ? 24.391 0.344 17.062 1 43.28 3 PHE B CA 1
ATOM 3096 C C . PHE B 1 3 ? 24.219 0.082 15.57 1 43.28 3 PHE B C 1
ATOM 3098 O O . PHE B 1 3 ? 24.844 0.743 14.742 1 43.28 3 PHE B O 1
ATOM 3105 N N . ALA B 1 4 ? 24.172 -1.148 15.289 1 52.06 4 ALA B N 1
ATOM 3106 C CA . ALA B 1 4 ? 23.969 -1.469 13.883 1 52.06 4 ALA B CA 1
ATOM 3107 C C . ALA B 1 4 ? 23.078 -0.426 13.203 1 52.06 4 ALA B C 1
ATOM 3109 O O . ALA B 1 4 ? 21.953 -0.173 13.656 1 52.06 4 ALA B O 1
ATOM 3110 N N . ASN B 1 5 ? 23.484 0.486 12.445 1 83.44 5 ASN B N 1
ATOM 3111 C CA . ASN B 1 5 ? 22.859 1.634 11.797 1 83.44 5 ASN B CA 1
ATOM 3112 C C . ASN B 1 5 ? 21.625 1.221 10.977 1 83.44 5 ASN B C 1
ATOM 3114 O O . ASN B 1 5 ? 21.688 0.25 10.219 1 83.44 5 ASN B O 1
ATOM 3118 N N . LYS B 1 6 ? 20.406 1.642 11.477 1 96.44 6 LYS B N 1
ATOM 3119 C CA . LYS B 1 6 ? 19.188 1.45 10.688 1 96.44 6 LYS B CA 1
ATOM 3120 C C . LYS B 1 6 ? 19.391 1.894 9.242 1 96.44 6 LYS B C 1
ATOM 3122 O O . LYS B 1 6 ? 20.312 2.664 8.945 1 96.44 6 LYS B O 1
ATOM 3127 N N . PRO B 1 7 ? 18.672 1.362 8.414 1 98.25 7 PRO B N 1
ATOM 3128 C CA . PRO B 1 7 ? 18.906 1.56 6.984 1 98.25 7 PRO B CA 1
ATOM 3129 C C . PRO B 1 7 ? 19 3.033 6.598 1 98.25 7 PRO B C 1
ATOM 3131 O O . PRO B 1 7 ? 19.781 3.4 5.715 1 98.25 7 PRO B O 1
ATOM 3134 N N . LEU B 1 8 ? 18.25 3.916 7.32 1 98.44 8 LEU B N 1
ATOM 3135 C CA . LEU B 1 8 ? 18.203 5.305 6.875 1 98.44 8 LEU B CA 1
ATOM 3136 C C . LEU B 1 8 ? 18.922 6.219 7.852 1 98.44 8 LEU B C 1
ATOM 3138 O O . LEU B 1 8 ? 18.766 7.438 7.809 1 98.44 8 LEU B O 1
ATOM 3142 N N . SER B 1 9 ? 19.672 5.609 8.742 1 97.5 9 SER B N 1
ATOM 3143 C CA . SER B 1 9 ? 20.5 6.402 9.648 1 97.5 9 SER B CA 1
ATOM 3144 C C . SER B 1 9 ? 21.422 7.352 8.875 1 97.5 9 SER B C 1
ATOM 3146 O O . SER B 1 9 ? 21.984 6.973 7.844 1 97.5 9 SER B O 1
ATOM 3148 N N . GLY B 1 10 ? 21.484 8.594 9.367 1 96.75 10 GLY B N 1
ATOM 3149 C CA . GLY B 1 10 ? 22.344 9.586 8.742 1 96.75 10 GLY B CA 1
ATOM 3150 C C . GLY B 1 10 ? 21.609 10.461 7.746 1 96.75 10 GLY B C 1
ATOM 3151 O O . GLY B 1 10 ? 22.156 11.461 7.273 1 96.75 10 GLY B O 1
ATOM 3152 N N . LEU B 1 11 ? 20.391 10.117 7.449 1 98.38 11 LEU B N 1
ATOM 3153 C CA . LEU B 1 11 ? 19.609 10.914 6.516 1 98.38 11 LEU B CA 1
ATOM 3154 C C . LEU B 1 11 ? 18.75 11.922 7.254 1 98.38 11 LEU B C 1
ATOM 3156 O O . LEU B 1 11 ? 18.219 11.625 8.328 1 98.38 11 LEU B O 1
ATOM 3160 N N . LYS B 1 12 ? 18.578 13.07 6.68 1 98.75 12 LYS B N 1
ATOM 3161 C CA . LYS B 1 12 ? 17.688 14.117 7.164 1 98.75 12 LYS B CA 1
ATOM 3162 C C . LYS B 1 12 ? 16.484 14.289 6.246 1 98.75 12 LYS B C 1
ATOM 3164 O O . LYS B 1 12 ? 16.641 14.539 5.051 1 98.75 12 LYS B O 1
ATOM 3169 N N . VAL B 1 13 ? 15.312 14.125 6.801 1 98.94 13 VAL B N 1
ATOM 3170 C CA . VAL B 1 13 ? 14.055 14.266 6.086 1 98.94 13 VAL B CA 1
ATOM 3171 C C . VAL B 1 13 ? 13.297 15.484 6.613 1 98.94 13 VAL B C 1
ATOM 3173 O O . VAL B 1 13 ? 13.008 15.578 7.809 1 98.94 13 VAL B O 1
ATOM 3176 N N . ILE B 1 14 ? 12.953 16.422 5.719 1 98.94 14 ILE B N 1
ATOM 3177 C CA . ILE B 1 14 ? 12.086 17.531 6.055 1 98.94 14 ILE B CA 1
ATOM 3178 C C . ILE B 1 14 ? 10.664 17.25 5.582 1 98.94 14 ILE B C 1
ATOM 3180 O O . ILE B 1 14 ? 10.445 16.922 4.41 1 98.94 14 ILE B O 1
ATOM 3184 N N . GLU B 1 15 ? 9.742 17.266 6.504 1 98.94 15 GLU B N 1
ATOM 3185 C CA . GLU B 1 15 ? 8.336 17.031 6.188 1 98.94 15 GLU B CA 1
ATOM 3186 C C . GLU B 1 15 ? 7.539 18.344 6.199 1 98.94 15 GLU B C 1
ATOM 3188 O O . GLU B 1 15 ? 7.477 19.031 7.223 1 98.94 15 GLU B O 1
ATOM 3193 N N . LEU B 1 16 ? 6.98 18.641 5.07 1 98.75 16 LEU B N 1
ATOM 3194 C CA . LEU B 1 16 ? 6.02 19.734 4.973 1 98.75 16 LEU B CA 1
ATOM 3195 C C . LEU B 1 16 ? 4.598 19.203 4.852 1 98.75 16 LEU B C 1
ATOM 3197 O O . LEU B 1 16 ? 3.637 19.984 4.875 1 98.75 16 LEU B O 1
ATOM 3201 N N . GLY B 1 17 ? 4.488 17.891 4.766 1 96.56 17 GLY B N 1
ATOM 3202 C CA . GLY B 1 17 ? 3.189 17.266 4.586 1 96.56 17 GLY B CA 1
ATOM 3203 C C . GLY B 1 17 ? 2.289 17.391 5.797 1 96.56 17 GLY B C 1
ATOM 3204 O O . GLY B 1 17 ? 2.773 17.531 6.922 1 96.56 17 GLY B O 1
ATOM 3205 N N . THR B 1 18 ? 0.969 17.266 5.559 1 95.94 18 THR B N 1
ATOM 3206 C CA . THR B 1 18 ? -0.025 17.297 6.625 1 95.94 18 THR B CA 1
ATOM 3207 C C . THR B 1 18 ? -0.954 16.094 6.543 1 95.94 18 THR B C 1
ATOM 3209 O O . THR B 1 18 ? -0.974 15.391 5.531 1 95.94 18 THR B O 1
ATOM 3212 N N . LEU B 1 19 ? -1.597 15.82 7.613 1 94.62 19 LEU B N 1
ATOM 3213 C CA . LEU B 1 19 ? -2.635 14.805 7.723 1 94.62 19 LEU B CA 1
ATOM 3214 C C . LEU B 1 19 ? -2.059 13.406 7.488 1 94.62 19 LEU B C 1
ATOM 3216 O O . LEU B 1 19 ? -1.309 12.898 8.32 1 94.62 19 LEU B O 1
ATOM 3220 N N . ILE B 1 20 ? -2.18 12.844 6.191 1 95.81 20 ILE B N 1
ATOM 3221 C CA . ILE B 1 20 ? -1.932 11.406 6.184 1 95.81 20 ILE B CA 1
ATOM 3222 C C . ILE B 1 20 ? -0.843 11.078 5.164 1 95.81 20 ILE B C 1
ATOM 3224 O O . ILE B 1 20 ? 0.234 10.602 5.527 1 95.81 20 ILE B O 1
ATOM 3228 N N . ALA B 1 21 ? -0.919 11.383 3.918 1 97.81 21 ALA B N 1
ATOM 3229 C CA . ALA B 1 21 ? -0.054 10.836 2.875 1 97.81 21 ALA B CA 1
ATOM 3230 C C . ALA B 1 21 ? 1.409 11.18 3.143 1 97.81 21 ALA B C 1
ATOM 3232 O O . ALA B 1 21 ? 2.25 10.289 3.262 1 97.81 21 ALA B O 1
ATOM 3233 N N . GLY B 1 22 ? 1.703 12.477 3.229 1 98.44 22 GLY B N 1
ATOM 3234 C CA . GLY B 1 22 ? 3.062 12.898 3.521 1 98.44 22 GLY B CA 1
ATOM 3235 C C . GLY B 1 22 ? 3.578 12.375 4.848 1 98.44 22 GLY B C 1
ATOM 3236 O O . GLY B 1 22 ? 4.602 11.688 4.898 1 98.44 22 GLY B O 1
ATOM 3237 N N . PRO B 1 23 ? 2.803 12.648 5.906 1 98.69 23 PRO B N 1
ATOM 3238 C CA . PRO B 1 23 ? 3.24 12.25 7.246 1 98.69 23 PRO B CA 1
ATOM 3239 C C . PRO B 1 23 ? 3.395 10.742 7.391 1 98.69 23 PRO B C 1
ATOM 3241 O O . PRO B 1 23 ? 4.273 10.273 8.117 1 98.69 23 PRO B O 1
ATOM 3244 N N . PHE B 1 24 ? 2.555 9.875 6.734 1 98.69 24 PHE B N 1
ATOM 3245 C CA . PHE B 1 24 ? 2.715 8.43 6.758 1 98.69 24 PHE B CA 1
ATOM 3246 C C . PHE B 1 24 ? 4.047 8.023 6.137 1 98.69 24 PHE B C 1
ATOM 3248 O O . PHE B 1 24 ? 4.746 7.156 6.664 1 98.69 24 PHE B O 1
ATOM 3255 N N . ALA B 1 25 ? 4.383 8.641 5.047 1 98.88 25 ALA B N 1
ATOM 3256 C CA . ALA B 1 25 ? 5.645 8.367 4.363 1 98.88 25 ALA B CA 1
ATOM 3257 C C . ALA B 1 25 ? 6.836 8.719 5.25 1 98.88 25 ALA B C 1
ATOM 3259 O O . ALA B 1 25 ? 7.754 7.914 5.418 1 98.88 25 ALA B O 1
ATOM 3260 N N . SER B 1 26 ? 6.824 9.938 5.84 1 98.88 26 SER B N 1
ATOM 3261 C CA . SER B 1 26 ? 7.957 10.367 6.652 1 98.88 26 SER B CA 1
ATOM 3262 C C . SER B 1 26 ? 8.055 9.555 7.938 1 98.88 26 SER B C 1
ATOM 3264 O O . SER B 1 26 ? 9.156 9.344 8.461 1 98.88 26 SER B O 1
ATOM 3266 N N . ARG B 1 27 ? 6.906 9.07 8.438 1 98.75 27 ARG B N 1
ATOM 3267 C CA . ARG B 1 27 ? 6.941 8.211 9.617 1 98.75 27 ARG B CA 1
ATOM 3268 C C . ARG B 1 27 ? 7.738 6.938 9.336 1 98.75 27 ARG B C 1
ATOM 3270 O O . ARG B 1 27 ? 8.562 6.52 10.164 1 98.75 27 ARG B O 1
ATOM 3277 N N . ILE B 1 28 ? 7.48 6.348 8.188 1 98.88 28 ILE B N 1
ATOM 3278 C CA . ILE B 1 28 ? 8.227 5.152 7.809 1 98.88 28 ILE B CA 1
ATOM 3279 C C . ILE B 1 28 ? 9.719 5.453 7.793 1 98.88 28 ILE B C 1
ATOM 3281 O O . ILE B 1 28 ? 10.523 4.676 8.312 1 98.88 28 ILE B O 1
ATOM 3285 N N . CYS B 1 29 ? 10.086 6.633 7.266 1 98.88 29 CYS B N 1
ATOM 3286 C CA . CYS B 1 29 ? 11.492 7.023 7.25 1 98.88 29 CYS B CA 1
ATOM 3287 C C . CYS B 1 29 ? 12.047 7.117 8.664 1 98.88 29 CYS B C 1
ATOM 3289 O O . CYS B 1 29 ? 13.133 6.605 8.945 1 98.88 29 CYS B O 1
ATOM 3291 N N . GLY B 1 30 ? 11.305 7.746 9.531 1 98.81 30 GLY B N 1
ATOM 3292 C CA . GLY B 1 30 ? 11.734 7.902 10.906 1 98.81 30 GLY B CA 1
ATOM 3293 C C . GLY B 1 30 ? 11.891 6.578 11.641 1 98.81 30 GLY B C 1
ATOM 3294 O O . GLY B 1 30 ? 12.82 6.398 12.422 1 98.81 30 GLY B O 1
ATOM 3295 N N . GLU B 1 31 ? 11.008 5.617 11.414 1 98.69 31 GLU B N 1
ATOM 3296 C CA . GLU B 1 31 ? 11.039 4.305 12.055 1 98.69 31 GLU B CA 1
ATOM 3297 C C . GLU B 1 31 ? 12.297 3.535 11.68 1 98.69 31 GLU B C 1
ATOM 3299 O O . GLU B 1 31 ? 12.773 2.699 12.445 1 98.69 31 GLU B O 1
ATOM 3304 N N . PHE B 1 32 ? 12.844 3.867 10.539 1 98.75 32 PHE B N 1
ATOM 3305 C CA . PHE B 1 32 ? 14.008 3.113 10.07 1 98.75 32 PHE B CA 1
ATOM 3306 C C . PHE B 1 32 ? 15.266 3.969 10.133 1 98.75 32 PHE B C 1
ATOM 3308 O O . PHE B 1 32 ? 16.25 3.68 9.445 1 98.75 32 PHE B O 1
ATOM 3315 N N . GLY B 1 33 ? 15.219 5.109 10.906 1 98.44 33 GLY B N 1
ATOM 3316 C CA . GLY B 1 33 ? 16.469 5.684 11.367 1 98.44 33 GLY B CA 1
ATOM 3317 C C . GLY B 1 33 ? 16.703 7.098 10.867 1 98.44 33 GLY B C 1
ATOM 3318 O O . GLY B 1 33 ? 17.594 7.793 11.344 1 98.44 33 GLY B O 1
ATOM 3319 N N . ALA B 1 34 ? 15.891 7.613 9.953 1 98.69 34 ALA B N 1
ATOM 3320 C CA . ALA B 1 34 ? 16.078 8.977 9.453 1 98.69 34 ALA B CA 1
ATOM 3321 C C . ALA B 1 34 ? 15.703 10 10.531 1 98.69 34 ALA B C 1
ATOM 3323 O O . ALA B 1 34 ? 14.812 9.758 11.344 1 98.69 34 ALA B O 1
ATOM 3324 N N . GLU B 1 35 ? 16.406 11.055 10.531 1 98.75 35 GLU B N 1
ATOM 3325 C CA . GLU B 1 35 ? 15.961 12.211 11.305 1 98.75 35 GLU B CA 1
ATOM 3326 C C . GLU B 1 35 ? 14.859 12.969 10.57 1 98.75 35 GLU B C 1
ATOM 3328 O O . GLU B 1 35 ? 15.102 13.562 9.516 1 98.75 35 GLU B O 1
ATOM 3333 N N . VAL B 1 36 ? 13.703 12.945 11.133 1 98.94 36 VAL B N 1
ATOM 3334 C CA . VAL B 1 36 ? 12.57 13.609 10.492 1 98.94 36 VAL B CA 1
ATOM 3335 C C . VAL B 1 36 ? 12.227 14.883 11.258 1 98.94 36 VAL B C 1
ATOM 3337 O O . VAL B 1 36 ? 11.906 14.836 12.445 1 98.94 36 VAL B O 1
ATOM 3340 N N . ILE B 1 37 ? 12.289 16.016 10.578 1 98.94 37 ILE B N 1
ATOM 3341 C CA . ILE B 1 37 ? 11.852 17.297 11.117 1 98.94 37 ILE B CA 1
ATOM 3342 C C . ILE B 1 37 ? 10.562 17.734 10.422 1 98.94 37 ILE B C 1
ATOM 3344 O O . ILE B 1 37 ? 10.57 18.031 9.227 1 98.94 37 ILE B O 1
ATOM 3348 N N . LYS B 1 38 ? 9.523 17.672 11.164 1 98.94 38 LYS B N 1
ATOM 3349 C CA . LYS B 1 38 ? 8.227 18.125 10.656 1 98.94 38 LYS B CA 1
ATOM 3350 C C . LYS B 1 38 ? 8.047 19.625 10.867 1 98.94 38 LYS B C 1
ATOM 3352 O O . LYS B 1 38 ? 8.195 20.125 11.984 1 98.94 38 LYS B O 1
ATOM 3357 N N . ILE B 1 39 ? 7.789 20.312 9.781 1 98.94 39 ILE B N 1
ATOM 3358 C CA . ILE B 1 39 ? 7.496 21.734 9.828 1 98.94 39 ILE B CA 1
ATOM 3359 C C . ILE B 1 39 ? 5.996 21.953 10.031 1 98.94 39 ILE B C 1
ATOM 3361 O O . ILE B 1 39 ? 5.18 21.406 9.281 1 98.94 39 ILE B O 1
ATOM 3365 N N . GLU B 1 40 ? 5.664 22.688 11.023 1 98.62 40 GLU B N 1
ATOM 3366 C CA . GLU B 1 40 ? 4.262 22.953 11.328 1 98.62 40 GLU B CA 1
ATOM 3367 C C . GLU B 1 40 ? 4.004 24.453 11.484 1 98.62 40 GLU B C 1
ATOM 3369 O O . GLU B 1 40 ? 4.895 25.203 11.891 1 98.62 40 GLU B O 1
ATOM 3374 N N . SER B 1 41 ? 2.814 24.859 11.125 1 97.25 41 SER B N 1
ATOM 3375 C CA . SER B 1 41 ? 2.416 26.234 11.422 1 97.25 41 SER B CA 1
ATOM 3376 C C . SER B 1 41 ? 2.387 26.484 12.922 1 97.25 41 SER B C 1
ATOM 3378 O O . SER B 1 41 ? 1.91 25.656 13.695 1 97.25 41 SER B O 1
ATOM 3380 N N . PRO B 1 42 ? 2.941 27.656 13.344 1 97.38 42 PRO B N 1
ATOM 3381 C CA . PRO B 1 42 ? 2.83 27.969 14.773 1 97.38 42 PRO B CA 1
ATOM 3382 C C . PRO B 1 42 ? 1.383 28.125 15.234 1 97.38 42 PRO B C 1
ATOM 3384 O O . PRO B 1 42 ? 1.107 28.109 16.438 1 97.38 42 PRO B O 1
ATOM 3387 N N . ASP B 1 43 ? 0.577 28.297 14.211 1 93.75 43 ASP B N 1
ATOM 3388 C CA . ASP B 1 43 ? -0.844 28.453 14.5 1 93.75 43 ASP B CA 1
ATOM 3389 C C . ASP B 1 43 ? -1.573 27.109 14.43 1 93.75 43 ASP B C 1
ATOM 3391 O O . ASP B 1 43 ? -2.217 26.797 13.43 1 93.75 43 ASP B O 1
ATOM 3395 N N . GLY B 1 44 ? -1.519 26.344 15.445 1 92.5 44 GLY B N 1
ATOM 3396 C CA . GLY B 1 44 ? -2.346 25.156 15.586 1 92.5 44 GLY B CA 1
ATOM 3397 C C . GLY B 1 44 ? -1.678 23.891 15.07 1 92.5 44 GLY B C 1
ATOM 3398 O O . GLY B 1 44 ? -2.074 22.781 15.43 1 92.5 44 GLY B O 1
ATOM 3399 N N . GLY B 1 45 ? -0.648 23.984 14.188 1 96.62 45 GLY B N 1
ATOM 3400 C CA . GLY B 1 45 ? 0.089 22.812 13.727 1 96.62 45 GLY B CA 1
ATOM 3401 C C . GLY B 1 45 ? -0.678 21.984 12.711 1 96.62 45 GLY B C 1
ATOM 3402 O O . GLY B 1 45 ? -1.485 22.516 11.953 1 96.62 45 GLY B O 1
ATOM 3403 N N . ASP B 1 46 ? -0.379 20.734 12.562 1 96.75 46 ASP B N 1
ATOM 3404 C CA . ASP B 1 46 ? -1.043 19.797 11.664 1 96.75 46 ASP B CA 1
ATOM 3405 C C . ASP B 1 46 ? -2.492 19.562 12.086 1 96.75 46 ASP B C 1
ATOM 3407 O O . ASP B 1 46 ? -2.76 19.234 13.242 1 96.75 46 ASP B O 1
ATOM 3411 N N . PRO B 1 47 ? -3.414 19.672 11.125 1 93.94 47 PRO B N 1
ATOM 3412 C CA . PRO B 1 47 ? -4.824 19.484 11.461 1 93.94 47 PRO B CA 1
ATOM 3413 C C . PRO B 1 47 ? -5.109 18.094 12.039 1 93.94 47 PRO B C 1
ATOM 3415 O O . PRO B 1 47 ? -6.098 17.906 12.75 1 93.94 47 PRO B O 1
ATOM 3418 N N . LEU B 1 48 ? -4.215 17.109 11.844 1 95.56 48 LEU B N 1
ATOM 3419 C CA . LEU B 1 48 ? -4.406 15.75 12.359 1 95.56 48 LEU B CA 1
ATOM 3420 C C . LEU B 1 48 ? -4.508 15.758 13.883 1 95.56 48 LEU B C 1
ATOM 3422 O O . LEU B 1 48 ? -5.125 14.875 14.477 1 95.56 48 LEU B O 1
ATOM 3426 N N . ARG B 1 49 ? -3.959 16.797 14.508 1 96 49 ARG B N 1
ATOM 3427 C CA . ARG B 1 49 ? -3.973 16.906 15.961 1 96 49 ARG B CA 1
ATOM 3428 C C . ARG B 1 49 ? -5.398 16.984 16.484 1 96 49 ARG B C 1
ATOM 3430 O O . ARG B 1 49 ? -5.637 16.75 17.672 1 96 49 ARG B O 1
ATOM 3437 N N . LYS B 1 50 ? -6.367 17.234 15.578 1 93 50 LYS B N 1
ATOM 3438 C CA . LYS B 1 50 ? -7.746 17.438 16.016 1 93 50 LYS B CA 1
ATOM 3439 C C . LYS B 1 50 ? -8.68 16.438 15.344 1 93 50 LYS B C 1
ATOM 3441 O O . LYS B 1 50 ? -9.898 16.625 15.32 1 93 50 LYS B O 1
ATOM 3446 N N . TRP B 1 51 ? -8.125 15.359 14.742 1 92.69 51 TRP B N 1
ATOM 3447 C CA . TRP B 1 51 ? -8.945 14.391 14.023 1 92.69 51 TRP B CA 1
ATOM 3448 C C . TRP B 1 51 ? -9.258 13.188 14.906 1 92.69 51 TRP B C 1
ATOM 3450 O O . TRP B 1 51 ? -8.438 12.781 15.727 1 92.69 51 TRP B O 1
ATOM 3460 N N . ARG B 1 52 ? -10.461 12.523 14.688 1 93.25 52 ARG B N 1
ATOM 3461 C CA . ARG B 1 52 ? -10.867 11.242 15.258 1 93.25 52 ARG B CA 1
ATOM 3462 C C . ARG B 1 52 ? -11.023 11.344 16.766 1 93.25 52 ARG B C 1
ATOM 3464 O O . ARG B 1 52 ? -11.742 12.219 17.266 1 93.25 52 ARG B O 1
ATOM 3471 N N . LYS B 1 53 ? -10.367 10.469 17.5 1 95.19 53 LYS B N 1
ATOM 3472 C CA . LYS B 1 53 ? -10.555 10.453 18.953 1 95.19 53 LYS B CA 1
ATOM 3473 C C . LYS B 1 53 ? -9.477 11.281 19.656 1 95.19 53 LYS B C 1
ATOM 3475 O O . LYS B 1 53 ? -8.289 11.031 19.484 1 95.19 53 LYS B O 1
ATOM 3480 N N . LEU B 1 54 ? -9.906 12.281 20.438 1 95.25 54 LEU B N 1
ATOM 3481 C CA . LEU B 1 54 ? -9 13.203 21.109 1 95.25 54 LEU B CA 1
ATOM 3482 C C . LEU B 1 54 ? -8.773 12.781 22.562 1 95.25 54 LEU B C 1
ATOM 3484 O O . LEU B 1 54 ? -9.727 12.453 23.266 1 95.25 54 LEU B O 1
ATOM 3488 N N . TYR B 1 55 ? -7.566 12.641 22.938 1 97.12 55 TYR B N 1
ATOM 3489 C CA . TYR B 1 55 ? -7.152 12.492 24.328 1 97.12 55 TYR B CA 1
ATOM 3490 C C . TYR B 1 55 ? -6.609 13.805 24.875 1 97.12 55 TYR B C 1
ATOM 3492 O O . TYR B 1 55 ? -5.547 14.273 24.453 1 97.12 55 TYR B O 1
ATOM 3500 N N . GLU B 1 56 ? -7.332 14.43 25.797 1 96.12 56 GLU B N 1
ATOM 3501 C CA . GLU B 1 56 ? -6.98 15.719 26.375 1 96.12 56 GLU B CA 1
ATOM 3502 C C . GLU B 1 56 ? -6.719 16.766 25.297 1 96.12 56 GLU B C 1
ATOM 3504 O O . GLU B 1 56 ? -5.688 17.438 25.312 1 96.12 56 GLU B O 1
ATOM 3509 N N . GLY B 1 57 ? -7.469 16.719 24.281 1 94.12 57 GLY B N 1
ATOM 3510 C CA . GLY B 1 57 ? -7.492 17.766 23.266 1 94.12 57 GLY B CA 1
ATOM 3511 C C . GLY B 1 57 ? -6.621 17.438 22.062 1 94.12 57 GLY B C 1
ATOM 3512 O O . GLY B 1 57 ? -6.633 18.172 21.078 1 94.12 57 GLY B O 1
ATOM 3513 N N . THR B 1 58 ? -5.824 16.375 22.141 1 96.44 58 THR B N 1
ATOM 3514 C CA . THR B 1 58 ? -4.953 16 21.031 1 96.44 58 THR B CA 1
ATOM 3515 C C . THR B 1 58 ? -5.34 14.625 20.484 1 96.44 58 THR B C 1
ATOM 3517 O O . THR B 1 58 ? -5.613 13.703 21.266 1 96.44 58 THR B O 1
ATOM 3520 N N . SER B 1 59 ? -5.371 14.5 19.203 1 96.88 59 SER B N 1
ATOM 3521 C CA . SER B 1 59 ? -5.723 13.25 18.547 1 96.88 59 SER B CA 1
ATOM 3522 C C . SER B 1 59 ? -4.797 12.117 18.969 1 96.88 59 SER B C 1
ATOM 3524 O O . SER B 1 59 ? -3.576 12.273 18.969 1 96.88 59 SER B O 1
ATOM 3526 N N . LEU B 1 60 ? -5.387 10.93 19.328 1 97.88 60 LEU B N 1
ATOM 3527 C CA . LEU B 1 60 ? -4.566 9.75 19.594 1 97.88 60 LEU B CA 1
ATOM 3528 C C . LEU B 1 60 ? -3.768 9.359 18.359 1 97.88 60 LEU B C 1
ATOM 3530 O O . LEU B 1 60 ? -2.658 8.836 18.469 1 97.88 60 LEU B O 1
ATOM 3534 N N . TRP B 1 61 ? -4.328 9.656 17.203 1 97.75 61 TRP B N 1
ATOM 3535 C CA . TRP B 1 61 ? -3.672 9.352 15.93 1 97.75 61 TRP B CA 1
ATOM 3536 C C . TRP B 1 61 ? -2.379 10.148 15.789 1 97.75 61 TRP B C 1
ATOM 3538 O O . TRP B 1 61 ? -1.401 9.656 15.219 1 97.75 61 TRP B O 1
ATOM 3548 N N . TRP B 1 62 ? -2.328 11.367 16.297 1 98.31 62 TRP B N 1
ATOM 3549 C CA . TRP B 1 62 ? -1.139 12.211 16.219 1 98.31 62 TRP B CA 1
ATOM 3550 C C . TRP B 1 62 ? 0.05 11.531 16.891 1 98.31 62 TRP B C 1
ATOM 3552 O O . TRP B 1 62 ? 1.148 11.492 16.328 1 98.31 62 TRP B O 1
ATOM 3562 N N . PHE B 1 63 ? -0.174 10.93 18.031 1 98.31 63 PHE B N 1
ATOM 3563 C CA . PHE B 1 63 ? 0.904 10.336 18.812 1 98.31 63 PHE B CA 1
ATOM 3564 C C . PHE B 1 63 ? 1.521 9.156 18.078 1 98.31 63 PHE B C 1
ATOM 3566 O O . PHE B 1 63 ? 2.699 8.844 18.266 1 98.31 63 PHE B O 1
ATOM 3573 N N . VAL B 1 64 ? 0.733 8.555 17.188 1 97.88 64 VAL B N 1
ATOM 3574 C CA . VAL B 1 64 ? 1.183 7.406 16.406 1 97.88 64 VAL B CA 1
ATOM 3575 C C . VAL B 1 64 ? 1.818 7.887 15.109 1 97.88 64 VAL B C 1
ATOM 3577 O O . VAL B 1 64 ? 2.959 7.535 14.797 1 97.88 64 VAL B O 1
ATOM 3580 N N . GLN B 1 65 ? 1.176 8.727 14.414 1 98.12 65 GLN B N 1
ATOM 3581 C CA . GLN B 1 65 ? 1.589 9.156 13.078 1 98.12 65 GLN B CA 1
ATOM 3582 C C . GLN B 1 65 ? 2.865 9.992 13.148 1 98.12 65 GLN B C 1
ATOM 3584 O O . GLN B 1 65 ? 3.664 9.984 12.203 1 98.12 65 GLN B O 1
ATOM 3589 N N . ALA B 1 66 ? 3.074 10.703 14.219 1 98.69 66 ALA B N 1
ATOM 3590 C CA . ALA B 1 66 ? 4.215 11.609 14.312 1 98.69 66 ALA B CA 1
ATOM 3591 C C . ALA B 1 66 ? 5.32 11.016 15.172 1 98.69 66 ALA B C 1
ATOM 3593 O O . ALA B 1 66 ? 6.254 11.719 15.57 1 98.69 66 ALA B O 1
ATOM 3594 N N . ARG B 1 67 ? 5.188 9.695 15.461 1 98.5 67 ARG B N 1
ATOM 3595 C CA . ARG B 1 67 ? 6.246 9.062 16.234 1 98.5 67 ARG B CA 1
ATOM 3596 C C . ARG B 1 67 ? 7.602 9.219 15.547 1 98.5 67 ARG B C 1
ATOM 3598 O O . ARG B 1 67 ? 7.684 9.188 14.32 1 98.5 67 ARG B O 1
ATOM 3605 N N . ASN B 1 68 ? 8.664 9.406 16.328 1 98.62 68 ASN B N 1
ATOM 3606 C CA . ASN B 1 68 ? 10.062 9.531 15.922 1 98.62 68 ASN B CA 1
ATOM 3607 C C . ASN B 1 68 ? 10.328 10.867 15.234 1 98.62 68 ASN B C 1
ATOM 3609 O O . ASN B 1 68 ? 11.453 11.125 14.797 1 98.62 68 ASN B O 1
ATOM 3613 N N . LYS B 1 69 ? 9.32 11.805 15.156 1 98.81 69 LYS B N 1
ATOM 3614 C CA . LYS B 1 69 ? 9.547 13.07 14.461 1 98.81 69 LYS B CA 1
ATOM 3615 C C . LYS B 1 69 ? 9.867 14.188 15.453 1 98.81 69 LYS B C 1
ATOM 3617 O O . LYS B 1 69 ? 9.43 14.156 16.609 1 98.81 69 LYS B O 1
ATOM 3622 N N . LYS B 1 70 ? 10.617 15.164 14.969 1 98.88 70 LYS B N 1
ATOM 3623 C CA . LYS B 1 70 ? 10.789 16.438 15.664 1 98.88 70 LYS B CA 1
ATOM 3624 C C . LYS B 1 70 ? 9.836 17.5 15.109 1 98.88 70 LYS B C 1
ATOM 3626 O O . LYS B 1 70 ? 9.617 17.578 13.898 1 98.88 70 LYS B O 1
ATOM 3631 N N . SER B 1 71 ? 9.227 18.219 15.961 1 98.88 71 SER B N 1
ATOM 3632 C CA . SER B 1 71 ? 8.32 19.297 15.547 1 98.88 71 SER B CA 1
ATOM 3633 C C . SER B 1 71 ? 9.008 20.656 15.602 1 98.88 71 SER B C 1
ATOM 3635 O O . SER B 1 71 ? 9.469 21.078 16.656 1 98.88 71 SER B O 1
ATOM 3637 N N . LEU B 1 72 ? 9.109 21.281 14.5 1 98.94 72 LEU B N 1
ATOM 3638 C CA . LEU B 1 72 ? 9.578 22.656 14.352 1 98.94 72 LEU B CA 1
ATOM 3639 C C . LEU B 1 72 ? 8.469 23.562 13.805 1 98.94 72 LEU B C 1
ATOM 3641 O O . LEU B 1 72 ? 7.895 23.266 12.758 1 98.94 72 LEU B O 1
ATOM 3645 N N . THR B 1 73 ? 8.156 24.594 14.539 1 98.88 73 THR B N 1
ATOM 3646 C CA . THR B 1 73 ? 7.16 25.531 14.031 1 98.88 73 THR B CA 1
ATOM 3647 C C . THR B 1 73 ? 7.816 26.625 13.18 1 98.88 73 THR B C 1
ATOM 3649 O O . THR B 1 73 ? 8.836 27.188 13.57 1 98.88 73 THR B O 1
ATOM 3652 N N . LEU B 1 74 ? 7.301 26.844 12.008 1 98.81 74 LEU B N 1
ATOM 3653 C CA . LEU B 1 74 ? 7.727 27.922 11.125 1 98.81 74 LEU B CA 1
ATOM 3654 C C . LEU B 1 74 ? 6.52 28.609 10.484 1 98.81 74 LEU B C 1
ATOM 3656 O O . LEU B 1 74 ? 5.664 27.938 9.898 1 98.81 74 LEU B O 1
ATOM 3660 N N . ASN B 1 75 ? 6.434 29.859 10.656 1 98.56 75 ASN B N 1
ATOM 3661 C CA . ASN B 1 75 ? 5.52 30.672 9.859 1 98.56 75 ASN B CA 1
ATOM 3662 C C . ASN B 1 75 ? 6.086 30.969 8.477 1 98.56 75 ASN B C 1
ATOM 3664 O O . ASN B 1 75 ? 6.914 31.859 8.312 1 98.56 75 ASN B O 1
ATOM 3668 N N . LEU B 1 76 ? 5.586 30.328 7.473 1 97.38 76 LEU B N 1
ATOM 3669 C CA . LEU B 1 76 ? 6.199 30.391 6.148 1 97.38 76 LEU B CA 1
ATOM 3670 C C . LEU B 1 76 ? 5.785 31.656 5.41 1 97.38 76 LEU B C 1
ATOM 3672 O O . LEU B 1 76 ? 6.324 31.969 4.344 1 97.38 76 LEU B O 1
ATOM 3676 N N . LYS B 1 77 ? 4.875 32.438 6.043 1 95.69 77 LYS B N 1
ATOM 3677 C CA . LYS B 1 77 ? 4.543 33.75 5.516 1 95.69 77 LYS B CA 1
ATOM 3678 C C . LYS B 1 77 ? 5.535 34.781 6 1 95.69 77 LYS B C 1
ATOM 3680 O O . LYS B 1 77 ? 5.594 35.906 5.453 1 95.69 77 LYS B O 1
ATOM 3685 N N . HIS B 1 78 ? 6.191 34.5 7.031 1 97.25 78 HIS B N 1
ATOM 3686 C CA . HIS B 1 78 ? 7.227 35.375 7.574 1 97.25 78 HIS B CA 1
ATOM 3687 C C . HIS B 1 78 ? 8.562 35.125 6.887 1 97.25 78 HIS B C 1
ATOM 3689 O O . HIS B 1 78 ? 8.984 34 6.715 1 97.25 78 HIS B O 1
ATOM 3695 N N . PRO B 1 79 ? 9.305 36.188 6.523 1 97.62 79 PRO B N 1
ATOM 3696 C CA . PRO B 1 79 ? 10.578 36 5.812 1 97.62 79 PRO B CA 1
ATOM 3697 C C . PRO B 1 79 ? 11.586 35.188 6.598 1 97.62 79 PRO B C 1
ATOM 3699 O O . PRO B 1 79 ? 12.305 34.375 6.016 1 97.62 79 PRO B O 1
ATOM 3702 N N . ASP B 1 80 ? 11.578 35.344 7.895 1 98.19 80 ASP B N 1
ATOM 3703 C CA . ASP B 1 80 ? 12.531 34.594 8.703 1 98.19 80 ASP B CA 1
ATOM 3704 C C . ASP B 1 80 ? 12.172 33.125 8.742 1 98.19 80 ASP B C 1
ATOM 3706 O O . ASP B 1 80 ? 13.055 32.25 8.75 1 98.19 80 ASP B O 1
ATOM 3710 N N . GLY B 1 81 ? 10.859 32.812 8.812 1 98.44 81 GLY B N 1
ATOM 3711 C CA . GLY B 1 81 ? 10.43 31.438 8.742 1 98.44 81 GLY B CA 1
ATOM 3712 C C . GLY B 1 81 ? 10.844 30.734 7.453 1 98.44 81 GLY B C 1
ATOM 3713 O O . GLY B 1 81 ? 11.312 29.609 7.477 1 98.44 81 GLY B O 1
ATOM 3714 N N . LEU B 1 82 ? 10.711 31.453 6.398 1 98.31 82 LEU B N 1
ATOM 3715 C CA . LEU B 1 82 ? 11.078 30.938 5.09 1 98.31 82 LEU B CA 1
ATOM 3716 C C . LEU B 1 82 ? 12.586 30.734 4.988 1 98.31 82 LEU B C 1
ATOM 3718 O O . LEU B 1 82 ? 13.055 29.75 4.406 1 98.31 82 LEU B O 1
ATOM 3722 N N . ALA B 1 83 ? 13.344 31.703 5.531 1 98.06 83 ALA B N 1
ATOM 3723 C CA . ALA B 1 83 ? 14.805 31.609 5.504 1 98.06 83 ALA B CA 1
ATOM 3724 C C . ALA B 1 83 ? 15.297 30.391 6.262 1 98.06 83 ALA B C 1
ATOM 3726 O O . ALA B 1 83 ? 16.25 29.734 5.828 1 98.06 83 ALA B O 1
ATOM 3727 N N . ILE B 1 84 ? 14.68 30.109 7.375 1 98.62 84 ILE B N 1
ATOM 3728 C CA . ILE B 1 84 ? 15.055 28.938 8.172 1 98.62 84 ILE B CA 1
ATOM 3729 C C . ILE B 1 84 ? 14.758 27.672 7.391 1 98.62 84 ILE B C 1
ATOM 3731 O O . ILE B 1 84 ? 15.57 26.75 7.367 1 98.62 84 ILE B O 1
ATOM 3735 N N . LEU B 1 85 ? 13.578 27.594 6.742 1 98.81 85 LEU B N 1
ATOM 3736 C CA . LEU B 1 85 ? 13.227 26.422 5.945 1 98.81 85 LEU B CA 1
ATOM 3737 C C . LEU B 1 85 ? 14.234 26.203 4.82 1 98.81 85 LEU B C 1
ATOM 3739 O O . LEU B 1 85 ? 14.656 25.078 4.566 1 98.81 85 LEU B O 1
ATOM 3743 N N . LYS B 1 86 ? 14.641 27.25 4.184 1 98.31 86 LYS B N 1
ATOM 3744 C CA . LYS B 1 86 ? 15.609 27.156 3.1 1 98.31 86 LYS B CA 1
ATOM 3745 C C . LYS B 1 86 ? 16.953 26.625 3.605 1 98.31 86 LYS B C 1
ATOM 3747 O O . LYS B 1 86 ? 17.594 25.812 2.934 1 98.31 86 LYS B O 1
ATOM 3752 N N . LYS B 1 87 ? 17.344 27.109 4.777 1 98.12 87 LYS B N 1
ATOM 3753 C CA . LYS B 1 87 ? 18.578 26.609 5.383 1 98.12 87 LYS B CA 1
ATOM 3754 C C . LYS B 1 87 ? 18.484 25.109 5.648 1 98.12 87 LYS B C 1
ATOM 3756 O O . LYS B 1 87 ? 19.438 24.375 5.371 1 98.12 87 LYS B O 1
ATOM 3761 N N . LEU B 1 88 ? 17.391 24.656 6.168 1 98.69 88 LEU B N 1
ATOM 3762 C CA . LEU B 1 88 ? 17.172 23.234 6.438 1 98.69 88 LEU B CA 1
ATOM 3763 C C . LEU B 1 88 ? 17.219 22.422 5.148 1 98.69 88 LEU B C 1
ATOM 3765 O O . LEU B 1 88 ? 17.844 21.359 5.109 1 98.69 88 LEU B O 1
ATOM 3769 N N . LEU B 1 89 ? 16.578 22.922 4.109 1 98.69 89 LEU B N 1
ATOM 3770 C CA . LEU B 1 89 ? 16.484 22.203 2.84 1 98.69 89 LEU B CA 1
ATOM 3771 C C . LEU B 1 89 ? 17.828 22.141 2.148 1 98.69 89 LEU B C 1
ATOM 3773 O O . LEU B 1 89 ? 18.109 21.219 1.375 1 98.69 89 LEU B O 1
ATOM 3777 N N . GLY B 1 90 ? 18.688 23.094 2.475 1 98.12 90 GLY B N 1
ATOM 3778 C CA . GLY B 1 90 ? 20.047 23.109 1.931 1 98.12 90 GLY B CA 1
ATOM 3779 C C . GLY B 1 90 ? 20.875 21.938 2.402 1 98.12 90 GLY B C 1
ATOM 3780 O O . GLY B 1 90 ? 21.844 21.547 1.742 1 98.12 90 GLY B O 1
ATOM 3781 N N . GLU B 1 91 ? 20.438 21.328 3.516 1 96.5 91 GLU B N 1
ATOM 3782 C CA . GLU B 1 91 ? 21.219 20.234 4.102 1 96.5 91 GLU B CA 1
ATOM 3783 C C . GLU B 1 91 ? 20.422 18.938 4.137 1 96.5 91 GLU B C 1
ATOM 3785 O O . GLU B 1 91 ? 20.938 17.891 4.555 1 96.5 91 GLU B O 1
ATOM 3790 N N . ALA B 1 92 ? 19.234 18.984 3.668 1 98.69 92 ALA B N 1
ATOM 3791 C CA . ALA B 1 92 ? 18.328 17.844 3.773 1 98.69 92 ALA B CA 1
ATOM 3792 C C . ALA B 1 92 ? 18.641 16.797 2.701 1 98.69 92 ALA B C 1
ATOM 3794 O O . ALA B 1 92 ? 19.141 17.141 1.626 1 98.69 92 ALA B O 1
ATOM 3795 N N . ASP B 1 93 ? 18.344 15.562 3.006 1 98.81 93 ASP B N 1
ATOM 3796 C CA . ASP B 1 93 ? 18.422 14.492 2.012 1 98.81 93 ASP B CA 1
ATOM 3797 C C . ASP B 1 93 ? 17.109 14.344 1.259 1 98.81 93 ASP B C 1
ATOM 3799 O O . ASP B 1 93 ? 17.094 14.086 0.053 1 98.81 93 ASP B O 1
ATOM 3803 N N . ILE B 1 94 ? 16.031 14.453 1.957 1 98.94 94 ILE B N 1
ATOM 3804 C CA . ILE B 1 94 ? 14.703 14.242 1.385 1 98.94 94 ILE B CA 1
ATOM 3805 C C . ILE B 1 94 ? 13.758 15.344 1.869 1 98.94 94 ILE B C 1
ATOM 3807 O O . ILE B 1 94 ? 13.773 15.703 3.047 1 98.94 94 ILE B O 1
ATOM 3811 N N . LEU B 1 95 ? 12.984 15.922 0.985 1 98.94 95 LEU B N 1
ATOM 3812 C CA . LEU B 1 95 ? 11.812 16.734 1.279 1 98.94 95 LEU B CA 1
ATOM 3813 C C . LEU B 1 95 ? 10.531 16 0.907 1 98.94 95 LEU B C 1
ATOM 3815 O O . LEU B 1 95 ? 10.383 15.531 -0.226 1 98.94 95 LEU B O 1
ATOM 3819 N N . ILE B 1 96 ? 9.594 15.836 1.857 1 98.94 96 ILE B N 1
ATOM 3820 C CA . ILE B 1 96 ? 8.297 15.227 1.602 1 98.94 96 ILE B CA 1
ATOM 3821 C C . ILE B 1 96 ? 7.191 16.266 1.803 1 98.94 96 ILE B C 1
ATOM 3823 O O . ILE B 1 96 ? 7.07 16.844 2.881 1 98.94 96 ILE B O 1
ATOM 3827 N N . GLU B 1 97 ? 6.434 16.484 0.777 1 98.62 97 GLU B N 1
ATOM 3828 C CA . GLU B 1 97 ? 5.312 17.406 0.859 1 98.62 97 GLU B CA 1
ATOM 3829 C C . GLU B 1 97 ? 4.078 16.859 0.157 1 98.62 97 GLU B C 1
ATOM 3831 O O . GLU B 1 97 ? 4.188 15.961 -0.684 1 98.62 97 GLU B O 1
ATOM 3836 N N . ASN B 1 98 ? 2.887 17.266 0.556 1 97.81 98 ASN B N 1
ATOM 3837 C CA . ASN B 1 98 ? 1.654 16.875 -0.112 1 97.81 98 ASN B CA 1
ATOM 3838 C C . ASN B 1 98 ? 0.729 18.062 -0.349 1 97.81 98 ASN B C 1
ATOM 3840 O O . ASN B 1 98 ? -0.469 17.984 -0.072 1 97.81 98 ASN B O 1
ATOM 3844 N N . PHE B 1 99 ? 1.303 19.156 -0.821 1 95.75 99 PHE B N 1
ATOM 3845 C CA . PHE B 1 99 ? 0.553 20.359 -1.187 1 95.75 99 PHE B CA 1
ATOM 3846 C C . PHE B 1 99 ? -0.031 20.219 -2.588 1 95.75 99 PHE B C 1
ATOM 3848 O O . PHE B 1 99 ? 0.454 19.422 -3.395 1 95.75 99 PHE B O 1
ATOM 3855 N N . ARG B 1 100 ? -1.044 21.031 -2.797 1 93.56 100 ARG B N 1
ATOM 3856 C CA . ARG B 1 100 ? -1.449 21.25 -4.18 1 93.56 100 ARG B CA 1
ATOM 3857 C C . ARG B 1 100 ? -0.311 21.859 -4.992 1 93.56 100 ARG B C 1
ATOM 3859 O O . ARG B 1 100 ? 0.396 22.75 -4.516 1 93.56 100 ARG B O 1
ATOM 3866 N N . PRO B 1 101 ? -0.177 21.312 -6.254 1 95.88 101 PRO B N 1
ATOM 3867 C CA . PRO B 1 101 ? 0.868 21.906 -7.086 1 95.88 101 PRO B CA 1
ATOM 3868 C C . PRO B 1 101 ? 0.764 23.438 -7.16 1 95.88 101 PRO B C 1
ATOM 3870 O O . PRO B 1 101 ? -0.338 23.969 -7.27 1 95.88 101 PRO B O 1
ATOM 3873 N N . GLY B 1 102 ? 1.951 24.156 -7.039 1 95.56 102 GLY B N 1
ATOM 3874 C CA . GLY B 1 102 ? 1.968 25.609 -7.094 1 95.56 102 GLY B CA 1
ATOM 3875 C C . GLY B 1 102 ? 2.203 26.25 -5.738 1 95.56 102 GLY B C 1
ATOM 3876 O O . GLY B 1 102 ? 2.729 27.359 -5.66 1 95.56 102 GLY B O 1
ATOM 3877 N N . VAL B 1 103 ? 1.901 25.547 -4.676 1 94.94 103 VAL B N 1
ATOM 3878 C CA . VAL B 1 103 ? 2 26.125 -3.338 1 94.94 103 VAL B CA 1
ATOM 3879 C C . VAL B 1 103 ? 3.465 26.375 -2.992 1 94.94 103 VAL B C 1
ATOM 3881 O O . VAL B 1 103 ? 3.822 27.484 -2.562 1 94.94 103 VAL B O 1
ATOM 3884 N N . LEU B 1 104 ? 4.344 25.422 -3.146 1 96.56 104 LEU B N 1
ATOM 3885 C CA . LEU B 1 104 ? 5.762 25.594 -2.848 1 96.56 104 LEU B CA 1
ATOM 3886 C C . LEU B 1 104 ? 6.391 26.609 -3.797 1 96.56 104 LEU B C 1
ATOM 3888 O O . LEU B 1 104 ? 7.281 27.359 -3.4 1 96.56 104 LEU B O 1
ATOM 3892 N N . GLU B 1 105 ? 5.914 26.594 -5.043 1 97.19 105 GLU B N 1
ATOM 3893 C CA . GLU B 1 105 ? 6.41 27.547 -6.031 1 97.19 105 GLU B CA 1
ATOM 3894 C C . GLU B 1 105 ? 6.09 28.984 -5.617 1 97.19 105 GLU B C 1
ATOM 3896 O O . GLU B 1 105 ? 6.938 29.875 -5.742 1 97.19 105 GLU B O 1
ATOM 3901 N N . LYS B 1 106 ? 4.926 29.188 -5.086 1 96.69 106 LYS B N 1
ATOM 3902 C CA . LYS B 1 106 ? 4.52 30.516 -4.637 1 96.69 106 LYS B CA 1
ATOM 3903 C C . LYS B 1 106 ? 5.375 30.984 -3.463 1 96.69 106 LYS B C 1
ATOM 3905 O O . LYS B 1 106 ? 5.551 32.188 -3.262 1 96.69 106 LYS B O 1
ATOM 3910 N N . LEU B 1 107 ? 5.934 30.031 -2.748 1 96.56 107 LEU B N 1
ATOM 3911 C CA . LEU B 1 107 ? 6.797 30.344 -1.612 1 96.56 107 LEU B CA 1
ATOM 3912 C C . LEU B 1 107 ? 8.242 30.516 -2.059 1 96.56 107 LEU B C 1
ATOM 3914 O O . LEU B 1 107 ? 9.133 30.75 -1.231 1 96.56 107 LEU B O 1
ATOM 3918 N N . GLY B 1 108 ? 8.477 30.344 -3.348 1 97 108 GLY B N 1
ATOM 3919 C CA . GLY B 1 108 ? 9.828 30.438 -3.869 1 97 108 GLY B CA 1
ATOM 3920 C C . GLY B 1 108 ? 10.625 29.156 -3.67 1 97 108 GLY B C 1
ATOM 3921 O O . GLY B 1 108 ? 11.859 29.188 -3.668 1 97 108 GLY B O 1
ATOM 3922 N N . LEU B 1 109 ? 9.961 28.094 -3.467 1 98.12 109 LEU B N 1
ATOM 3923 C CA . LEU B 1 109 ? 10.609 26.812 -3.207 1 98.12 109 LEU B CA 1
ATOM 3924 C C . LEU B 1 109 ? 10.289 25.797 -4.309 1 98.12 109 LEU B C 1
ATOM 3926 O O . LEU B 1 109 ? 9.914 24.656 -4.023 1 98.12 109 LEU B O 1
ATOM 3930 N N . SER B 1 110 ? 10.336 26.297 -5.547 1 98 110 SER B N 1
ATOM 3931 C CA . SER B 1 110 ? 10.172 25.406 -6.688 1 98 110 SER B CA 1
ATOM 3932 C C . SER B 1 110 ? 11.289 24.375 -6.754 1 98 110 SER B C 1
ATOM 3934 O O . SER B 1 110 ? 12.328 24.531 -6.109 1 98 110 SER B O 1
ATOM 3936 N N . TRP B 1 111 ? 11.023 23.328 -7.484 1 98.12 111 TRP B N 1
ATOM 3937 C CA . TRP B 1 111 ? 12.062 22.328 -7.672 1 98.12 111 TRP B CA 1
ATOM 3938 C C . TRP B 1 111 ? 13.344 22.953 -8.203 1 98.12 111 TRP B C 1
ATOM 3940 O O . TRP B 1 111 ? 14.438 22.656 -7.73 1 98.12 111 TRP B O 1
ATOM 3950 N N . GLU B 1 112 ? 13.219 23.797 -9.211 1 98.12 112 GLU B N 1
ATOM 3951 C CA . GLU B 1 112 ? 14.383 24.453 -9.805 1 98.12 112 GLU B CA 1
ATOM 3952 C C . GLU B 1 112 ? 15.188 25.203 -8.742 1 98.12 112 GLU B C 1
ATOM 3954 O O . GLU B 1 112 ? 16.422 25.094 -8.695 1 98.12 112 GLU B O 1
ATOM 3959 N N . THR B 1 113 ? 14.484 25.906 -7.934 1 98.44 113 THR B N 1
ATOM 3960 C CA . THR B 1 113 ? 15.125 26.656 -6.871 1 98.44 113 THR B CA 1
ATOM 3961 C C . THR B 1 113 ? 15.805 25.734 -5.871 1 98.44 113 THR B C 1
ATOM 3963 O O . THR B 1 113 ? 16.969 25.938 -5.508 1 98.44 113 THR B O 1
ATOM 3966 N N . LEU B 1 114 ? 15.125 24.734 -5.453 1 98.69 114 LEU B N 1
ATOM 3967 C CA . LEU B 1 114 ? 15.625 23.812 -4.434 1 98.69 114 LEU B CA 1
ATOM 3968 C C . LEU B 1 114 ? 16.797 23 -4.969 1 98.69 114 LEU B C 1
ATOM 3970 O O . LEU B 1 114 ? 17.75 22.719 -4.242 1 98.69 114 LEU B O 1
ATOM 3974 N N . HIS B 1 115 ? 16.672 22.609 -6.227 1 98.38 115 HIS B N 1
ATOM 3975 C CA . HIS B 1 115 ? 17.75 21.828 -6.836 1 98.38 115 HIS B CA 1
ATOM 3976 C C . HIS B 1 115 ? 19.016 22.656 -6.977 1 98.38 115 HIS B C 1
ATOM 3978 O O . HIS B 1 115 ? 20.125 22.109 -6.871 1 98.38 115 HIS B O 1
ATOM 3984 N N . ALA B 1 116 ? 18.875 23.875 -7.273 1 98.38 116 ALA B N 1
ATOM 3985 C CA . ALA B 1 116 ? 20.031 24.766 -7.324 1 98.38 116 ALA B CA 1
ATOM 3986 C C . ALA B 1 116 ? 20.672 24.922 -5.945 1 98.38 116 ALA B C 1
ATOM 3988 O O . ALA B 1 116 ? 21.891 24.984 -5.828 1 98.38 116 ALA B O 1
ATOM 3989 N N . LEU B 1 117 ? 19.906 24.953 -4.953 1 98.38 117 LEU B N 1
ATOM 3990 C CA . LEU B 1 117 ? 20.344 25.094 -3.574 1 98.38 117 LEU B CA 1
ATOM 3991 C C . LEU B 1 117 ? 21.016 23.812 -3.078 1 98.38 117 LEU B C 1
ATOM 3993 O O . LEU B 1 117 ? 22.016 23.875 -2.367 1 98.38 117 LEU B O 1
ATOM 3997 N N . ASN B 1 118 ? 20.469 22.703 -3.412 1 98.62 118 ASN B N 1
ATOM 3998 C CA . ASN B 1 118 ? 20.891 21.375 -2.971 1 98.62 118 ASN B CA 1
ATOM 3999 C C . ASN B 1 118 ? 20.688 20.328 -4.062 1 98.62 118 ASN B C 1
ATOM 4001 O O . ASN B 1 118 ? 19.672 19.609 -4.074 1 98.62 118 ASN B O 1
ATOM 4005 N N . PRO B 1 119 ? 21.656 20.141 -4.918 1 98.44 119 PRO B N 1
ATOM 4006 C CA . PRO B 1 119 ? 21.5 19.266 -6.078 1 98.44 119 PRO B CA 1
ATOM 4007 C C . PRO B 1 119 ? 21.25 17.812 -5.684 1 98.44 119 PRO B C 1
ATOM 4009 O O . PRO B 1 119 ? 20.812 17 -6.512 1 98.44 119 PRO B O 1
ATOM 4012 N N . LYS B 1 120 ? 21.484 17.469 -4.441 1 98.25 120 LYS B N 1
ATOM 4013 C CA . LYS B 1 120 ? 21.359 16.078 -4 1 98.25 120 LYS B CA 1
ATOM 4014 C C . LYS B 1 120 ? 19.984 15.812 -3.381 1 98.25 120 LYS B C 1
ATOM 4016 O O . LYS B 1 120 ? 19.656 14.672 -3.064 1 98.25 120 LYS B O 1
ATOM 4021 N N . LEU B 1 121 ? 19.141 16.812 -3.312 1 98.81 121 LEU B N 1
ATOM 4022 C CA . LEU B 1 121 ? 17.844 16.703 -2.639 1 98.81 121 LEU B CA 1
ATOM 4023 C C . LEU B 1 121 ? 16.906 15.781 -3.4 1 98.81 121 LEU B C 1
ATOM 4025 O O . LEU B 1 121 ? 16.75 15.906 -4.617 1 98.81 121 LEU B O 1
ATOM 4029 N N . VAL B 1 122 ? 16.359 14.812 -2.75 1 98.94 122 VAL B N 1
ATOM 4030 C CA . VAL B 1 122 ? 15.211 14.055 -3.254 1 98.94 122 VAL B CA 1
ATOM 4031 C C . VAL B 1 122 ? 13.914 14.711 -2.797 1 98.94 122 VAL B C 1
ATOM 4033 O O . VAL B 1 122 ? 13.664 14.852 -1.596 1 98.94 122 VAL B O 1
ATOM 4036 N N . MET B 1 123 ? 13.094 15.156 -3.717 1 98.94 123 MET B N 1
ATOM 4037 C CA . MET B 1 123 ? 11.836 15.828 -3.398 1 98.94 123 MET B CA 1
ATOM 4038 C C . MET B 1 123 ? 10.641 14.93 -3.719 1 98.94 123 MET B C 1
ATOM 4040 O O . MET B 1 123 ? 10.391 14.617 -4.883 1 98.94 123 MET B O 1
ATOM 4044 N N . VAL B 1 124 ? 9.93 14.5 -2.68 1 98.94 124 VAL B N 1
ATOM 4045 C CA . VAL B 1 124 ? 8.727 13.68 -2.828 1 98.94 124 VAL B CA 1
ATOM 4046 C C . VAL B 1 124 ? 7.484 14.562 -2.779 1 98.94 124 VAL B C 1
ATOM 4048 O O . VAL B 1 124 ? 7.234 15.234 -1.778 1 98.94 124 VAL B O 1
ATOM 4051 N N . ARG B 1 125 ? 6.746 14.531 -3.854 1 98.81 125 ARG B N 1
ATOM 4052 C CA . ARG B 1 125 ? 5.547 15.352 -3.969 1 98.81 125 ARG B CA 1
ATOM 4053 C C . ARG B 1 125 ? 4.301 14.484 -4.121 1 98.81 125 ARG B C 1
ATOM 4055 O O . ARG B 1 125 ? 4.129 13.805 -5.137 1 98.81 125 ARG B O 1
ATOM 4062 N N . LEU B 1 126 ? 3.475 14.461 -3.096 1 98.44 126 LEU B N 1
ATOM 4063 C CA . LEU B 1 126 ? 2.225 13.711 -3.096 1 98.44 126 LEU B CA 1
ATOM 4064 C C . LEU B 1 126 ? 1.031 14.641 -3.301 1 98.44 126 LEU B C 1
ATOM 4066 O O . LEU B 1 126 ? 0.719 15.453 -2.434 1 98.44 126 LEU B O 1
ATOM 4070 N N . SER B 1 127 ? 0.387 14.57 -4.418 1 97.44 127 SER B N 1
ATOM 4071 C CA . SER B 1 127 ? -0.753 15.43 -4.711 1 97.44 127 SER B CA 1
ATOM 4072 C C . SER B 1 127 ? -1.923 14.633 -5.277 1 97.44 127 SER B C 1
ATOM 4074 O O . SER B 1 127 ? -1.785 13.438 -5.562 1 97.44 127 SER B O 1
ATOM 4076 N N . GLY B 1 128 ? -3.064 15.227 -5.359 1 96 128 GLY B N 1
ATOM 4077 C CA . GLY B 1 128 ? -4.262 14.531 -5.809 1 96 128 GLY B CA 1
ATOM 4078 C C . GLY B 1 128 ? -4.133 13.961 -7.207 1 96 128 GLY B C 1
ATOM 4079 O O . GLY B 1 128 ? -4.434 12.789 -7.434 1 96 128 GLY B O 1
ATOM 4080 N N . PHE B 1 129 ? -3.527 14.844 -8.094 1 96.94 129 PHE B N 1
ATOM 4081 C CA . PHE B 1 129 ? -3.652 14.5 -9.508 1 96.94 129 PHE B CA 1
ATOM 4082 C C . PHE B 1 129 ? -2.291 14.516 -10.188 1 96.94 129 PHE B C 1
ATOM 4084 O O . PHE B 1 129 ? -2.201 14.367 -11.414 1 96.94 129 PHE B O 1
ATOM 4091 N N . GLY B 1 130 ? -1.174 14.68 -9.422 1 97.56 130 GLY B N 1
ATOM 4092 C CA . GLY B 1 130 ? 0.16 14.766 -9.992 1 97.56 130 GLY B CA 1
ATOM 4093 C C . GLY B 1 130 ? 0.597 16.188 -10.289 1 97.56 130 GLY B C 1
ATOM 4094 O O . GLY B 1 130 ? -0.193 17.125 -10.148 1 97.56 130 GLY B O 1
ATOM 4095 N N . GLN B 1 131 ? 1.834 16.359 -10.664 1 98.12 131 GLN B N 1
ATOM 4096 C CA . GLN B 1 131 ? 2.438 17.672 -10.875 1 98.12 131 GLN B CA 1
ATOM 4097 C C . GLN B 1 131 ? 2.174 18.172 -12.289 1 98.12 131 GLN B C 1
ATOM 4099 O O . GLN B 1 131 ? 2.484 19.328 -12.609 1 98.12 131 GLN B O 1
ATOM 4104 N N . THR B 1 132 ? 1.628 17.312 -13.133 1 98.12 132 THR B N 1
ATOM 4105 C CA . THR B 1 132 ? 1.365 17.672 -14.523 1 98.12 132 THR B CA 1
ATOM 4106 C C . THR B 1 132 ? -0.043 17.25 -14.93 1 98.12 132 THR B C 1
ATOM 4108 O O . THR B 1 132 ? -0.749 16.594 -14.164 1 98.12 132 THR B O 1
ATOM 4111 N N . GLY B 1 133 ? -0.478 17.688 -16.125 1 97.75 133 GLY B N 1
ATOM 4112 C CA . GLY B 1 133 ? -1.791 17.328 -16.641 1 97.75 133 GLY B CA 1
ATOM 4113 C C . GLY B 1 133 ? -2.85 18.375 -16.344 1 97.75 133 GLY B C 1
ATOM 4114 O O . GLY B 1 133 ? -2.615 19.297 -15.57 1 97.75 133 GLY B O 1
ATOM 4115 N N . PRO B 1 134 ? -4.004 18.219 -16.953 1 97.19 134 PRO B N 1
ATOM 4116 C CA . PRO B 1 134 ? -5.031 19.25 -16.906 1 97.19 134 PRO B CA 1
ATOM 4117 C C . PRO B 1 134 ? -5.645 19.406 -15.508 1 97.19 134 PRO B C 1
ATOM 4119 O O . PRO B 1 134 ? -6.223 20.453 -15.195 1 97.19 134 PRO B O 1
ATOM 4122 N N . MET B 1 135 ? -5.508 18.422 -14.648 1 94.38 135 MET B N 1
ATOM 4123 C CA . MET B 1 135 ? -6.16 18.469 -13.344 1 94.38 135 MET B CA 1
ATOM 4124 C C . MET B 1 135 ? -5.145 18.75 -12.242 1 94.38 135 MET B C 1
ATOM 4126 O O . MET B 1 135 ? -5.484 18.719 -11.055 1 94.38 135 MET B O 1
ATOM 4130 N N . LYS B 1 136 ? -3.924 19.047 -12.602 1 95.56 136 LYS B N 1
ATOM 4131 C CA . LYS B 1 136 ? -2.834 19.141 -11.633 1 95.56 136 LYS B CA 1
ATOM 4132 C C . LYS B 1 136 ? -3.141 20.188 -10.555 1 95.56 136 LYS B C 1
ATOM 4134 O O . LYS B 1 136 ? -2.682 20.062 -9.414 1 95.56 136 LYS B O 1
ATOM 4139 N N . ASP B 1 137 ? -3.979 21.203 -10.852 1 93 137 ASP B N 1
ATOM 4140 C CA . ASP B 1 137 ? -4.211 22.312 -9.93 1 93 137 ASP B CA 1
ATOM 4141 C C . ASP B 1 137 ? -5.445 22.062 -9.07 1 93 137 ASP B C 1
ATOM 4143 O O . ASP B 1 137 ? -5.773 22.859 -8.195 1 93 137 ASP B O 1
ATOM 4147 N N . GLN B 1 138 ? -6.113 20.984 -9.312 1 90.38 138 GLN B N 1
ATOM 4148 C CA . GLN B 1 138 ? -7.309 20.672 -8.539 1 90.38 138 GLN B CA 1
ATOM 4149 C C . GLN B 1 138 ? -6.949 20.109 -7.164 1 90.38 138 GLN B C 1
ATOM 4151 O O . GLN B 1 138 ? -5.965 19.375 -7.027 1 90.38 138 GLN B O 1
ATOM 4156 N N . PRO B 1 139 ? -7.758 20.547 -6.211 1 89.19 139 PRO B N 1
ATOM 4157 C CA . PRO B 1 139 ? -7.539 19.953 -4.887 1 89.19 139 PRO B CA 1
ATOM 4158 C C . PRO B 1 139 ? -7.941 18.484 -4.828 1 89.19 139 PRO B C 1
ATOM 4160 O O . PRO B 1 139 ? -8.883 18.078 -5.508 1 89.19 139 PRO B O 1
ATOM 4163 N N . GLY B 1 140 ? -7.18 17.719 -4.105 1 86.75 140 GLY B N 1
ATOM 4164 C CA . GLY B 1 140 ? -7.496 16.297 -3.988 1 86.75 140 GLY B CA 1
ATOM 4165 C C . GLY B 1 140 ? -7.094 15.711 -2.652 1 86.75 140 GLY B C 1
ATOM 4166 O O . GLY B 1 140 ? -6.07 16.094 -2.084 1 86.75 140 GLY B O 1
ATOM 4167 N N . PHE B 1 141 ? -7.996 14.82 -2.125 1 84.44 141 PHE B N 1
ATOM 4168 C CA . PHE B 1 141 ? -7.734 14.023 -0.932 1 84.44 141 PHE B CA 1
ATOM 4169 C C . PHE B 1 141 ? -7.738 12.531 -1.261 1 84.44 141 PHE B C 1
ATOM 4171 O O . PHE B 1 141 ? -7.984 12.148 -2.404 1 84.44 141 PHE B O 1
ATOM 4178 N N . GLY B 1 142 ? -7.395 11.781 -0.282 1 88.06 142 GLY B N 1
ATOM 4179 C CA . GLY B 1 142 ? -7.344 10.336 -0.435 1 88.06 142 GLY B CA 1
ATOM 4180 C C . GLY B 1 142 ? -8.633 9.75 -0.973 1 88.06 142 GLY B C 1
ATOM 4181 O O . GLY B 1 142 ? -8.609 8.805 -1.766 1 88.06 142 GLY B O 1
ATOM 4182 N N . ALA B 1 143 ? -9.711 10.328 -0.598 1 89.56 143 ALA B N 1
ATOM 4183 C CA . ALA B 1 143 ? -11.016 9.828 -1.027 1 89.56 143 ALA B CA 1
ATOM 4184 C C . ALA B 1 143 ? -11.211 10.023 -2.527 1 89.56 143 ALA B C 1
ATOM 4186 O O . ALA B 1 143 ? -11.797 9.172 -3.201 1 89.56 143 ALA B O 1
ATOM 4187 N N . VAL B 1 144 ? -10.797 11.141 -2.947 1 89.19 144 VAL B N 1
ATOM 4188 C CA . VAL B 1 144 ? -10.883 11.422 -4.375 1 89.19 144 VAL B CA 1
ATOM 4189 C C . VAL B 1 144 ? -9.984 10.453 -5.145 1 89.19 144 VAL B C 1
ATOM 4191 O O . VAL B 1 144 ? -10.359 9.953 -6.207 1 89.19 144 VAL B O 1
ATOM 4194 N N . GLY B 1 145 ? -8.812 10.148 -4.578 1 93.19 145 GLY B N 1
ATOM 4195 C CA . GLY B 1 145 ? -7.93 9.164 -5.18 1 93.19 145 GLY B CA 1
ATOM 4196 C C . GLY B 1 145 ? -8.555 7.785 -5.285 1 93.19 145 GLY B C 1
ATOM 4197 O O . GLY B 1 145 ? -8.461 7.129 -6.324 1 93.19 145 GLY B O 1
ATOM 4198 N N . GLU B 1 146 ? -9.227 7.391 -4.254 1 95 146 GLU B N 1
ATOM 4199 C CA . GLU B 1 146 ? -9.906 6.102 -4.227 1 95 146 GLU B CA 1
ATOM 4200 C C . GLU B 1 146 ? -11.008 6.039 -5.285 1 95 146 GLU B C 1
ATOM 4202 O O . GLU B 1 146 ? -11.258 4.977 -5.863 1 95 146 GLU B O 1
ATOM 4207 N N . SER B 1 147 ? -11.656 7.133 -5.496 1 95.69 147 SER B N 1
ATOM 4208 C CA . SER B 1 147 ? -12.773 7.199 -6.426 1 95.69 147 SER B CA 1
ATOM 4209 C C . SER B 1 147 ? -12.297 7.211 -7.871 1 95.69 147 SER B C 1
ATOM 4211 O O . SER B 1 147 ? -12.727 6.391 -8.68 1 95.69 147 SER B O 1
ATOM 4213 N N . MET B 1 148 ? -11.352 8.07 -8.102 1 96.19 148 MET B N 1
ATOM 4214 C CA . MET B 1 148 ? -10.844 8.211 -9.469 1 96.19 148 MET B CA 1
ATOM 4215 C C . MET B 1 148 ? -9.938 7.039 -9.828 1 96.19 148 MET B C 1
ATOM 4217 O O . MET B 1 148 ? -9.836 6.664 -10.992 1 96.19 148 MET B O 1
ATOM 4221 N N . GLY B 1 149 ? -9.312 6.453 -8.812 1 97.06 149 GLY B N 1
ATOM 4222 C CA . GLY B 1 149 ? -8.414 5.332 -9.047 1 97.06 149 GLY B CA 1
ATOM 4223 C C . GLY B 1 149 ? -9.141 4.02 -9.242 1 97.06 149 GLY B C 1
ATOM 4224 O O . GLY B 1 149 ? -8.516 2.996 -9.539 1 97.06 149 GLY B O 1
ATOM 4225 N N . GLY B 1 150 ? -10.43 4.004 -9.039 1 96.69 150 GLY B N 1
ATOM 4226 C CA . GLY B 1 150 ? -11.25 2.869 -9.445 1 96.69 150 GLY B CA 1
ATOM 4227 C C . GLY B 1 150 ? -11.641 1.976 -8.281 1 96.69 150 GLY B C 1
ATOM 4228 O O . GLY B 1 150 ? -12.594 1.195 -8.391 1 96.69 150 GLY B O 1
ATOM 4229 N N . LEU B 1 151 ? -10.945 2.033 -7.16 1 96.94 151 LEU B N 1
ATOM 4230 C CA . LEU B 1 151 ? -11.18 1.108 -6.055 1 96.94 151 LEU B CA 1
ATOM 4231 C C . LEU B 1 151 ? -12.594 1.265 -5.508 1 96.94 151 LEU B C 1
ATOM 4233 O O . LEU B 1 151 ? -13.273 0.271 -5.238 1 96.94 151 LEU B O 1
ATOM 4237 N N . ARG B 1 152 ? -13.047 2.514 -5.375 1 95.94 152 ARG B N 1
ATOM 4238 C CA . ARG B 1 152 ? -14.375 2.777 -4.844 1 95.94 152 ARG B CA 1
ATOM 4239 C C . ARG B 1 152 ? -15.453 2.152 -5.723 1 95.94 152 ARG B C 1
ATOM 4241 O O . ARG B 1 152 ? -16.438 1.608 -5.219 1 95.94 152 ARG B O 1
ATOM 4248 N N . TYR B 1 153 ? -15.273 2.191 -6.977 1 95.75 153 TYR B N 1
ATOM 4249 C CA . TYR B 1 153 ? -16.25 1.718 -7.945 1 95.75 153 TYR B CA 1
ATOM 4250 C C . TYR B 1 153 ? -16.531 0.23 -7.762 1 95.75 153 TYR B C 1
ATOM 4252 O O . TYR B 1 153 ? -17.672 -0.221 -7.91 1 95.75 153 TYR B O 1
ATOM 4260 N N . ILE B 1 154 ? -15.523 -0.525 -7.395 1 95.06 154 ILE B N 1
ATOM 4261 C CA . ILE B 1 154 ? -15.664 -1.978 -7.426 1 95.06 154 ILE B CA 1
ATOM 4262 C C . ILE B 1 154 ? -15.781 -2.514 -6 1 95.06 154 ILE B C 1
ATOM 4264 O O . ILE B 1 154 ? -15.641 -3.715 -5.766 1 95.06 154 ILE B O 1
ATOM 4268 N N . THR B 1 155 ? -15.984 -1.675 -5.027 1 95.25 155 THR B N 1
ATOM 4269 C CA . THR B 1 155 ? -16.141 -2.096 -3.639 1 95.25 155 THR B CA 1
ATOM 4270 C C . THR B 1 155 ? -17.594 -1.957 -3.193 1 95.25 155 THR B C 1
ATOM 4272 O O . THR B 1 155 ? -18.172 -0.871 -3.27 1 95.25 155 THR B O 1
ATOM 4275 N N . GLY B 1 156 ? -18.141 -3.008 -2.748 1 93.94 156 GLY B N 1
ATOM 4276 C CA . GLY B 1 156 ? -19.516 -2.99 -2.279 1 93.94 156 GLY B CA 1
ATOM 4277 C C . GLY B 1 156 ? -20.391 -4.02 -2.963 1 93.94 156 GLY B C 1
ATOM 4278 O O . GLY B 1 156 ? -19.906 -4.805 -3.783 1 93.94 156 GLY B O 1
ATOM 4279 N N . PHE B 1 157 ? -21.625 -4.066 -2.533 1 92.62 157 PHE B N 1
ATOM 4280 C CA . PHE B 1 157 ? -22.656 -4.891 -3.158 1 92.62 157 PHE B CA 1
ATOM 4281 C C . PHE B 1 157 ? -23.281 -4.168 -4.348 1 92.62 157 PHE B C 1
ATOM 4283 O O . PHE B 1 157 ? -23.266 -2.938 -4.414 1 92.62 157 PHE B O 1
ATOM 4290 N N . ASP B 1 158 ? -23.797 -4.887 -5.285 1 89.75 158 ASP B N 1
ATOM 4291 C CA . ASP B 1 158 ? -24.297 -4.309 -6.531 1 89.75 158 ASP B CA 1
ATOM 4292 C C . ASP B 1 158 ? -25.688 -3.707 -6.348 1 89.75 158 ASP B C 1
ATOM 4294 O O . ASP B 1 158 ? -26.188 -3.025 -7.238 1 89.75 158 ASP B O 1
ATOM 4298 N N . ASP B 1 159 ? -26.312 -3.822 -5.215 1 90.56 159 ASP B N 1
ATOM 4299 C CA . ASP B 1 159 ? -27.688 -3.389 -5.008 1 90.56 159 ASP B CA 1
ATOM 4300 C C . ASP B 1 159 ? -27.75 -2.051 -4.273 1 90.56 159 ASP B C 1
ATOM 4302 O O . ASP B 1 159 ? -28.812 -1.602 -3.863 1 90.56 159 ASP B O 1
ATOM 4306 N N . ARG B 1 160 ? -26.656 -1.421 -4.027 1 88.69 160 ARG B N 1
ATOM 4307 C CA . ARG B 1 160 ? -26.562 -0.138 -3.34 1 88.69 160 ARG B CA 1
ATOM 4308 C C . ARG B 1 160 ? -25.312 0.626 -3.779 1 88.69 160 ARG B C 1
ATOM 4310 O O . ARG B 1 160 ? -24.469 0.094 -4.512 1 88.69 160 ARG B O 1
ATOM 4317 N N . PRO B 1 161 ? -25.188 1.908 -3.357 1 88.06 161 PRO B N 1
ATOM 4318 C CA . PRO B 1 161 ? -24.016 2.699 -3.773 1 88.06 161 PRO B CA 1
ATOM 4319 C C . PRO B 1 161 ? -22.688 2.074 -3.34 1 88.06 161 PRO B C 1
ATOM 4321 O O . PRO B 1 161 ? -22.656 1.306 -2.375 1 88.06 161 PRO B O 1
ATOM 4324 N N . PRO B 1 162 ? -21.641 2.389 -4.102 1 93 162 PRO B N 1
ATOM 4325 C CA . PRO B 1 162 ? -20.312 1.917 -3.689 1 93 162 PRO B CA 1
ATOM 4326 C C . PRO B 1 162 ? -19.953 2.338 -2.266 1 93 162 PRO B C 1
ATOM 4328 O O . PRO B 1 162 ? -20.5 3.32 -1.754 1 93 162 PRO B O 1
ATOM 4331 N N . VAL B 1 163 ? -19.094 1.593 -1.667 1 93.25 163 VAL B N 1
ATOM 4332 C CA . VAL B 1 163 ? -18.734 1.883 -0.281 1 93.25 163 VAL B CA 1
ATOM 4333 C C . VAL B 1 163 ? -17.234 2.139 -0.172 1 93.25 163 VAL B C 1
ATOM 4335 O O . VAL B 1 163 ? -16.453 1.626 -0.975 1 93.25 163 VAL B O 1
ATOM 4338 N N . ARG B 1 164 ? -16.859 2.98 0.75 1 91.94 164 ARG B N 1
ATOM 4339 C CA . ARG B 1 164 ? -15.445 3.252 1.003 1 91.94 164 ARG B CA 1
ATOM 4340 C C . ARG B 1 164 ? -14.844 2.201 1.928 1 91.94 164 ARG B C 1
ATOM 4342 O O . ARG B 1 164 ? -15.562 1.538 2.676 1 91.94 164 ARG B O 1
ATOM 4349 N N . THR B 1 165 ? -13.508 2.152 1.802 1 91 165 THR B N 1
ATOM 4350 C CA . THR B 1 165 ? -12.812 1.416 2.854 1 91 165 THR B CA 1
ATOM 4351 C C . THR B 1 165 ? -12.828 2.197 4.164 1 91 165 THR B C 1
ATOM 4353 O O . THR B 1 165 ? -12.883 3.43 4.156 1 91 165 THR B O 1
ATOM 4356 N N . GLY B 1 166 ? -12.898 1.667 5.293 1 89.19 166 GLY B N 1
ATOM 4357 C CA . GLY B 1 166 ? -13.062 2.289 6.598 1 89.19 166 GLY B CA 1
ATOM 4358 C C . GLY B 1 166 ? -11.844 3.057 7.055 1 89.19 166 GLY B C 1
ATOM 4359 O O . GLY B 1 166 ? -11.727 3.414 8.227 1 89.19 166 GLY B O 1
ATOM 4360 N N . ILE B 1 167 ? -10.852 3.309 6.133 1 92.75 167 ILE B N 1
ATOM 4361 C CA . ILE B 1 167 ? -9.664 4.105 6.418 1 92.75 167 ILE B CA 1
ATOM 4362 C C . ILE B 1 167 ? -9.305 4.953 5.199 1 92.75 167 ILE B C 1
ATOM 4364 O O . ILE B 1 167 ? -9.953 4.848 4.152 1 92.75 167 ILE B O 1
ATOM 4368 N N . SER B 1 168 ? -8.344 5.879 5.418 1 92.38 168 SER B N 1
ATOM 4369 C CA . SER B 1 168 ? -7.848 6.703 4.316 1 92.38 168 SER B CA 1
ATOM 4370 C C . SER B 1 168 ? -6.824 5.953 3.477 1 92.38 168 SER B C 1
ATOM 4372 O O . SER B 1 168 ? -5.676 6.387 3.354 1 92.38 168 SER B O 1
ATOM 4374 N N . ILE B 1 169 ? -7.297 4.91 2.826 1 94.88 169 ILE B N 1
ATOM 4375 C CA . ILE B 1 169 ? -6.43 3.939 2.168 1 94.88 169 ILE B CA 1
ATOM 4376 C C . ILE B 1 169 ? -5.734 4.594 0.976 1 94.88 169 ILE B C 1
ATOM 4378 O O . ILE B 1 169 ? -4.59 4.262 0.658 1 94.88 169 ILE B O 1
ATOM 4382 N N . GLY B 1 170 ? -6.449 5.555 0.327 1 95.62 170 GLY B N 1
ATOM 4383 C CA . GLY B 1 170 ? -5.836 6.266 -0.781 1 95.62 170 GLY B CA 1
ATOM 4384 C C . GLY B 1 170 ? -4.586 7.027 -0.381 1 95.62 170 GLY B C 1
ATOM 4385 O O . GLY B 1 170 ? -3.586 7.012 -1.102 1 95.62 170 GLY B O 1
ATOM 4386 N N . ASP B 1 171 ? -4.613 7.668 0.751 1 96.88 171 ASP B N 1
ATOM 4387 C CA . ASP B 1 171 ? -3.467 8.406 1.271 1 96.88 171 ASP B CA 1
ATOM 4388 C C . ASP B 1 171 ? -2.344 7.453 1.679 1 96.88 171 ASP B C 1
ATOM 4390 O O . ASP B 1 171 ? -1.176 7.691 1.363 1 96.88 171 ASP B O 1
ATOM 4394 N N . SER B 1 172 ? -2.725 6.391 2.35 1 97.88 172 SER B N 1
ATOM 4395 C CA . SER B 1 172 ? -1.728 5.469 2.889 1 97.88 172 SER B CA 1
ATOM 4396 C C . SER B 1 172 ? -0.985 4.746 1.771 1 97.88 172 SER B C 1
ATOM 4398 O O . SER B 1 172 ? 0.235 4.578 1.835 1 97.88 172 SER B O 1
ATOM 4400 N N . ILE B 1 173 ? -1.71 4.324 0.752 1 98.38 173 ILE B N 1
ATOM 4401 C CA . ILE B 1 173 ? -1.073 3.635 -0.364 1 98.38 173 ILE B CA 1
ATOM 4402 C C . ILE B 1 173 ? -0.176 4.605 -1.127 1 98.38 173 ILE B C 1
ATOM 4404 O O . ILE B 1 173 ? 0.932 4.25 -1.535 1 98.38 173 ILE B O 1
ATOM 4408 N N . ALA B 1 174 ? -0.652 5.832 -1.296 1 98.69 174 ALA B N 1
ATOM 4409 C CA . ALA B 1 174 ? 0.181 6.848 -1.937 1 98.69 174 ALA B CA 1
ATOM 4410 C C . ALA B 1 174 ? 1.479 7.059 -1.163 1 98.69 174 ALA B C 1
ATOM 4412 O O . ALA B 1 174 ? 2.545 7.23 -1.762 1 98.69 174 ALA B O 1
ATOM 4413 N N . ALA B 1 175 ? 1.39 7.062 0.131 1 98.81 175 ALA B N 1
ATOM 4414 C CA . ALA B 1 175 ? 2.57 7.219 0.976 1 98.81 175 ALA B CA 1
ATOM 4415 C C . ALA B 1 175 ? 3.576 6.098 0.726 1 98.81 175 ALA B C 1
ATOM 4417 O O . ALA B 1 175 ? 4.781 6.34 0.662 1 98.81 175 ALA B O 1
ATOM 4418 N N . LEU B 1 176 ? 3.08 4.855 0.585 1 98.88 176 LEU B N 1
ATOM 4419 C CA . LEU B 1 176 ? 3.971 3.729 0.329 1 98.88 176 LEU B CA 1
ATOM 4420 C C . LEU B 1 176 ? 4.699 3.902 -1 1 98.88 176 LEU B C 1
ATOM 4422 O O . LEU B 1 176 ? 5.91 3.68 -1.083 1 98.88 176 LEU B O 1
ATOM 4426 N N . TRP B 1 177 ? 3.98 4.328 -2.012 1 98.94 177 TRP B N 1
ATOM 4427 C CA . TRP B 1 177 ? 4.605 4.602 -3.303 1 98.94 177 TRP B CA 1
ATOM 4428 C C . TRP B 1 177 ? 5.633 5.719 -3.186 1 98.94 177 TRP B C 1
ATOM 4430 O O . TRP B 1 177 ? 6.68 5.68 -3.836 1 98.94 177 TRP B O 1
ATOM 4440 N N . GLY B 1 178 ? 5.297 6.746 -2.359 1 98.94 178 GLY B N 1
ATOM 4441 C CA . GLY B 1 178 ? 6.238 7.828 -2.115 1 98.94 178 GLY B CA 1
ATOM 4442 C C . GLY B 1 178 ? 7.547 7.352 -1.508 1 98.94 178 GLY B C 1
ATOM 4443 O O . GLY B 1 178 ? 8.625 7.777 -1.928 1 98.94 178 GLY B O 1
ATOM 4444 N N . VAL B 1 179 ? 7.465 6.453 -0.534 1 98.94 179 VAL B N 1
ATOM 4445 C CA . VAL B 1 179 ? 8.648 5.918 0.13 1 98.94 179 VAL B CA 1
ATOM 4446 C C . VAL B 1 179 ? 9.461 5.082 -0.856 1 98.94 179 VAL B C 1
ATOM 4448 O O . VAL B 1 179 ? 10.688 5.184 -0.9 1 98.94 179 VAL B O 1
ATOM 4451 N N . ILE B 1 180 ? 8.797 4.27 -1.689 1 98.94 180 ILE B N 1
ATOM 4452 C CA . ILE B 1 180 ? 9.469 3.473 -2.707 1 98.94 180 ILE B CA 1
ATOM 4453 C C . ILE B 1 180 ? 10.234 4.391 -3.658 1 98.94 180 ILE B C 1
ATOM 4455 O O . ILE B 1 180 ? 11.422 4.176 -3.926 1 98.94 180 ILE B O 1
ATOM 4459 N N . GLY B 1 181 ? 9.523 5.453 -4.113 1 98.94 181 GLY B N 1
ATOM 4460 C CA . GLY B 1 181 ? 10.172 6.418 -4.992 1 98.94 181 GLY B CA 1
ATOM 4461 C C . GLY B 1 181 ? 11.352 7.109 -4.348 1 98.94 181 GLY B C 1
ATOM 4462 O O . GLY B 1 181 ? 12.391 7.305 -4.988 1 98.94 181 GLY B O 1
ATOM 4463 N N . ALA B 1 182 ? 11.219 7.508 -3.092 1 98.94 182 ALA B N 1
ATOM 4464 C CA . ALA B 1 182 ? 12.297 8.18 -2.369 1 98.94 182 ALA B CA 1
ATOM 4465 C C . ALA B 1 182 ? 13.523 7.277 -2.256 1 98.94 182 ALA B C 1
ATOM 4467 O O . ALA B 1 182 ? 14.648 7.723 -2.482 1 98.94 182 ALA B O 1
ATOM 4468 N N . LEU B 1 183 ? 13.297 5.984 -1.927 1 98.88 183 LEU B N 1
ATOM 4469 C CA . LEU B 1 183 ? 14.391 5.039 -1.762 1 98.88 183 LEU B CA 1
ATOM 4470 C C . LEU B 1 183 ? 15.07 4.754 -3.098 1 98.88 183 LEU B C 1
ATOM 4472 O O . LEU B 1 183 ? 16.297 4.598 -3.156 1 98.88 183 LEU B O 1
ATOM 4476 N N . MET B 1 184 ? 14.312 4.711 -4.188 1 98.75 184 MET B N 1
ATOM 4477 C CA . MET B 1 184 ? 14.867 4.539 -5.523 1 98.75 184 MET B CA 1
ATOM 4478 C C . MET B 1 184 ? 15.727 5.742 -5.914 1 98.75 184 MET B C 1
ATOM 4480 O O . MET B 1 184 ? 16.844 5.582 -6.418 1 98.75 184 MET B O 1
ATOM 4484 N N . ALA B 1 185 ? 15.164 6.926 -5.648 1 98.69 185 ALA B N 1
ATOM 4485 C CA . ALA B 1 185 ? 15.891 8.156 -5.957 1 98.69 185 ALA B CA 1
ATOM 4486 C C . ALA B 1 185 ? 17.172 8.266 -5.125 1 98.69 185 ALA B C 1
ATOM 4488 O O . ALA B 1 185 ? 18.203 8.711 -5.621 1 98.69 185 ALA B O 1
ATOM 4489 N N . LEU B 1 186 ? 17.125 7.879 -3.848 1 98.5 186 LEU B N 1
ATOM 4490 C CA . LEU B 1 186 ? 18.281 7.875 -2.971 1 98.5 186 LEU B CA 1
ATOM 4491 C C . LEU B 1 186 ? 19.359 6.93 -3.502 1 98.5 186 LEU B C 1
ATOM 4493 O O . LEU B 1 186 ? 20.547 7.262 -3.49 1 98.5 186 LEU B O 1
ATOM 4497 N N . ARG B 1 187 ? 18.953 5.738 -3.934 1 97.75 187 ARG B N 1
ATOM 4498 C CA . ARG B 1 187 ? 19.938 4.781 -4.453 1 97.75 187 ARG B CA 1
ATOM 4499 C C . ARG B 1 187 ? 20.625 5.324 -5.699 1 97.75 187 ARG B C 1
ATOM 4501 O O . ARG B 1 187 ? 21.828 5.156 -5.867 1 97.75 187 ARG B O 1
ATOM 4508 N N . HIS B 1 188 ? 19.812 5.934 -6.566 1 97.06 188 HIS B N 1
ATOM 4509 C CA . HIS B 1 188 ? 20.375 6.555 -7.758 1 97.06 188 HIS B CA 1
ATOM 4510 C C . HIS B 1 188 ? 21.484 7.551 -7.398 1 97.06 188 HIS B C 1
ATOM 4512 O O . HIS B 1 188 ? 22.547 7.551 -8.008 1 97.06 188 HIS B O 1
ATOM 4518 N N . ARG B 1 189 ? 21.25 8.305 -6.402 1 95.56 189 ARG B N 1
ATOM 4519 C CA . ARG B 1 189 ? 22.188 9.344 -5.996 1 95.56 189 ARG B CA 1
ATOM 4520 C C . ARG B 1 189 ? 23.375 8.742 -5.258 1 95.56 189 ARG B C 1
ATOM 4522 O O . ARG B 1 189 ? 24.516 9.172 -5.457 1 95.56 189 ARG B O 1
ATOM 4529 N N . GLU B 1 190 ? 23.141 7.715 -4.438 1 96.38 190 GLU B N 1
ATOM 4530 C CA . GLU B 1 190 ? 24.172 7.211 -3.533 1 96.38 190 GLU B CA 1
ATOM 4531 C C . GLU B 1 190 ? 25.016 6.129 -4.203 1 96.38 190 GLU B C 1
ATOM 4533 O O . GLU B 1 190 ? 26.188 5.965 -3.875 1 96.38 190 GLU B O 1
ATOM 4538 N N . VAL B 1 191 ? 24.422 5.402 -5.152 1 95 191 VAL B N 1
ATOM 4539 C CA . VAL B 1 191 ? 25.094 4.219 -5.68 1 95 191 VAL B CA 1
ATOM 4540 C C . VAL B 1 191 ? 25.391 4.41 -7.168 1 95 191 VAL B C 1
ATOM 4542 O O . VAL B 1 191 ? 26.469 4.039 -7.648 1 95 191 VAL B O 1
ATOM 4545 N N . ASN B 1 192 ? 24.469 5.074 -7.895 1 93.5 192 ASN B N 1
ATOM 4546 C CA . ASN B 1 192 ? 24.609 5.184 -9.344 1 93.5 192 ASN B CA 1
ATOM 4547 C C . ASN B 1 192 ? 25.344 6.465 -9.742 1 93.5 192 ASN B C 1
ATOM 4549 O O . ASN B 1 192 ? 25.578 6.711 -10.922 1 93.5 192 ASN B O 1
ATOM 4553 N N . GLY B 1 193 ? 25.625 7.332 -8.781 1 92.38 193 GLY B N 1
ATOM 4554 C CA . GLY B 1 193 ? 26.391 8.539 -9.055 1 92.38 193 GLY B CA 1
ATOM 4555 C C . GLY B 1 193 ? 25.531 9.68 -9.586 1 92.38 193 GLY B C 1
ATOM 4556 O O . GLY B 1 193 ? 26.062 10.625 -10.18 1 92.38 193 GLY B O 1
ATOM 4557 N N . GLY B 1 194 ? 24.25 9.562 -9.336 1 95.12 194 GLY B N 1
ATOM 4558 C CA . GLY B 1 194 ? 23.344 10.602 -9.805 1 95.12 194 GLY B CA 1
ATOM 4559 C C . GLY B 1 194 ? 23.156 11.727 -8.805 1 95.12 194 GLY B C 1
ATOM 4560 O O . GLY B 1 194 ? 23.938 11.867 -7.863 1 95.12 194 GLY B O 1
ATOM 4561 N N . LEU B 1 195 ? 22.203 12.617 -9.125 1 96.94 195 LEU B N 1
ATOM 4562 C CA . LEU B 1 195 ? 21.797 13.711 -8.258 1 96.94 195 LEU B CA 1
ATOM 4563 C C . LEU B 1 195 ? 20.406 13.461 -7.676 1 96.94 195 LEU B C 1
ATOM 4565 O O . LEU B 1 195 ? 19.875 12.352 -7.773 1 96.94 195 LEU B O 1
ATOM 4569 N N . GLY B 1 196 ? 19.938 14.414 -6.922 1 98 196 GLY B N 1
ATOM 4570 C CA . GLY B 1 196 ? 18.547 14.352 -6.473 1 98 196 GLY B CA 1
ATOM 4571 C C . GLY B 1 196 ? 17.547 14.484 -7.602 1 98 196 GLY B C 1
ATOM 4572 O O . GLY B 1 196 ? 17.922 14.82 -8.727 1 98 196 GLY B O 1
ATOM 4573 N N . GLN B 1 197 ? 16.328 14.141 -7.348 1 98.56 197 GLN B N 1
ATOM 4574 C CA . GLN B 1 197 ? 15.266 14.242 -8.336 1 98.56 197 GLN B CA 1
ATOM 4575 C C . GLN B 1 197 ? 13.898 14.336 -7.66 1 98.56 197 GLN B C 1
ATOM 4577 O O . GLN B 1 197 ? 13.789 14.188 -6.441 1 98.56 197 GLN B O 1
ATOM 4582 N N . VAL B 1 198 ? 12.891 14.57 -8.453 1 98.81 198 VAL B N 1
ATOM 4583 C CA . VAL B 1 198 ? 11.516 14.656 -7.973 1 98.81 198 VAL B CA 1
ATOM 4584 C C . VAL B 1 198 ? 10.844 13.281 -8.07 1 98.81 198 VAL B C 1
ATOM 4586 O O . VAL B 1 198 ? 10.984 12.586 -9.078 1 98.81 198 VAL B O 1
ATOM 4589 N N . VAL B 1 199 ? 10.266 12.867 -7.008 1 98.88 199 VAL B N 1
ATOM 4590 C CA . VAL B 1 199 ? 9.328 11.75 -6.969 1 98.88 199 VAL B CA 1
ATOM 4591 C C . VAL B 1 199 ? 7.895 12.273 -6.984 1 98.88 199 VAL B C 1
ATOM 4593 O O . VAL B 1 199 ? 7.434 12.867 -6.008 1 98.88 199 VAL B O 1
ATOM 4596 N N . ASP B 1 200 ? 7.199 12.031 -8.055 1 98.88 200 ASP B N 1
ATOM 4597 C CA . ASP B 1 200 ? 5.84 12.531 -8.258 1 98.88 200 ASP B CA 1
ATOM 4598 C C . ASP B 1 200 ? 4.816 11.414 -8.094 1 98.88 200 ASP B C 1
ATOM 4600 O O . ASP B 1 200 ? 4.762 10.484 -8.914 1 98.88 200 ASP B O 1
ATOM 4604 N N . VAL B 1 201 ? 3.988 11.5 -7.051 1 98.69 201 VAL B N 1
ATOM 4605 C CA . VAL B 1 201 ? 2.947 10.516 -6.777 1 98.69 201 VAL B CA 1
ATOM 4606 C C . VAL B 1 201 ? 1.58 11.195 -6.773 1 98.69 201 VAL B C 1
ATOM 4608 O O . VAL B 1 201 ? 1.32 12.078 -5.949 1 98.69 201 VAL B O 1
ATOM 4611 N N . ALA B 1 202 ? 0.748 10.805 -7.648 1 98.62 202 ALA B N 1
ATOM 4612 C CA . ALA B 1 202 ? -0.649 11.234 -7.645 1 98.62 202 ALA B CA 1
ATOM 4613 C C . ALA B 1 202 ? -1.525 10.242 -6.887 1 98.62 202 ALA B C 1
ATOM 4615 O O . ALA B 1 202 ? -1.417 9.031 -7.086 1 98.62 202 ALA B O 1
ATOM 4616 N N . LEU B 1 203 ? -2.393 10.75 -6.07 1 97.94 203 LEU B N 1
ATOM 4617 C CA . LEU B 1 203 ? -3.207 9.891 -5.219 1 97.94 203 LEU B CA 1
ATOM 4618 C C . LEU B 1 203 ? -4.043 8.93 -6.062 1 97.94 203 LEU B C 1
ATOM 4620 O O . LEU B 1 203 ? -4.16 7.746 -5.73 1 97.94 203 LEU B O 1
ATOM 4624 N N . TYR B 1 204 ? -4.625 9.398 -7.148 1 97.75 204 TYR B N 1
ATOM 4625 C CA . TYR B 1 204 ? -5.465 8.523 -7.957 1 97.75 204 TYR B CA 1
ATOM 4626 C C . TYR B 1 204 ? -4.625 7.469 -8.672 1 97.75 204 TYR B C 1
ATOM 4628 O O . TYR B 1 204 ? -5.055 6.32 -8.812 1 97.75 204 TYR B O 1
ATOM 4636 N N . GLU B 1 205 ? -3.377 7.848 -9.086 1 98.56 205 GLU B N 1
ATOM 4637 C CA . GLU B 1 205 ? -2.49 6.898 -9.75 1 98.56 205 GLU B CA 1
ATOM 4638 C C . GLU B 1 205 ? -2.018 5.816 -8.781 1 98.56 205 GLU B C 1
ATOM 4640 O O . GLU B 1 205 ? -1.82 4.664 -9.18 1 98.56 205 GLU B O 1
ATOM 4645 N N . ALA B 1 206 ? -1.825 6.254 -7.527 1 98.56 206 ALA B N 1
ATOM 4646 C CA . ALA B 1 206 ? -1.412 5.297 -6.504 1 98.56 206 ALA B CA 1
ATOM 4647 C C . ALA B 1 206 ? -2.428 4.164 -6.371 1 98.56 206 ALA B C 1
ATOM 4649 O O . ALA B 1 206 ? -2.051 2.996 -6.258 1 98.56 206 ALA B O 1
ATOM 4650 N N . ILE B 1 207 ? -3.717 4.484 -6.398 1 98.19 207 ILE B N 1
ATOM 4651 C CA . ILE B 1 207 ? -4.785 3.496 -6.309 1 98.19 207 ILE B CA 1
ATOM 4652 C C . ILE B 1 207 ? -4.898 2.738 -7.633 1 98.19 207 ILE B C 1
ATOM 4654 O O . ILE B 1 207 ? -4.996 1.509 -7.645 1 98.19 207 ILE B O 1
ATOM 4658 N N . PHE B 1 208 ? -4.734 3.48 -8.781 1 98.5 208 PHE B N 1
ATOM 4659 C CA . PHE B 1 208 ? -4.82 2.898 -10.117 1 98.5 208 PHE B CA 1
ATOM 4660 C C . PHE B 1 208 ? -3.77 1.811 -10.297 1 98.5 208 PHE B C 1
ATOM 4662 O O . PHE B 1 208 ? -4.039 0.775 -10.914 1 98.5 208 PHE B O 1
ATOM 4669 N N . ALA B 1 209 ? -2.645 2.02 -9.695 1 98.19 209 ALA B N 1
ATOM 4670 C CA . ALA B 1 209 ? -1.523 1.095 -9.836 1 98.19 209 ALA B CA 1
ATOM 4671 C C . ALA B 1 209 ? -1.836 -0.251 -9.188 1 98.19 209 ALA B C 1
ATOM 4673 O O . ALA B 1 209 ? -1.167 -1.25 -9.461 1 98.19 209 ALA B O 1
ATOM 4674 N N . MET B 1 210 ? -2.838 -0.292 -8.328 1 97.12 210 MET B N 1
ATOM 4675 C CA . MET B 1 210 ? -3.236 -1.533 -7.668 1 97.12 210 MET B CA 1
ATOM 4676 C C . MET B 1 210 ? -4.277 -2.275 -8.5 1 97.12 210 MET B C 1
ATOM 4678 O O . MET B 1 210 ? -4.609 -3.428 -8.203 1 97.12 210 MET B O 1
ATOM 4682 N N . MET B 1 211 ? -4.801 -1.676 -9.547 1 95.44 211 MET B N 1
ATOM 4683 C CA . MET B 1 211 ? -5.934 -2.189 -10.312 1 95.44 211 MET B CA 1
ATOM 4684 C C . MET B 1 211 ? -5.465 -2.922 -11.562 1 95.44 211 MET B C 1
ATOM 4686 O O . MET B 1 211 ? -6.164 -2.941 -12.578 1 95.44 211 MET B O 1
ATOM 4690 N N . GLU B 1 212 ? -4.453 -3.576 -11.594 1 91.62 212 GLU B N 1
ATOM 4691 C CA . GLU B 1 212 ? -3.646 -4.02 -12.727 1 91.62 212 GLU B CA 1
ATOM 4692 C C . GLU B 1 212 ? -4.508 -4.699 -13.781 1 91.62 212 GLU B C 1
ATOM 4694 O O . GLU B 1 212 ? -4.633 -4.203 -14.906 1 91.62 212 GLU B O 1
ATOM 4699 N N . SER B 1 213 ? -5.211 -5.762 -13.391 1 93.06 213 SER B N 1
ATOM 4700 C CA . SER B 1 213 ? -5.852 -6.613 -14.383 1 93.06 213 SER B CA 1
ATOM 4701 C C . SER B 1 213 ? -7.02 -5.898 -15.055 1 93.06 213 SER B C 1
ATOM 4703 O O . SER B 1 213 ? -7.418 -6.262 -16.156 1 93.06 213 SER B O 1
ATOM 4705 N N . MET B 1 214 ? -7.516 -4.863 -14.453 1 94.81 214 MET B N 1
ATOM 4706 C CA . MET B 1 214 ? -8.711 -4.184 -14.938 1 94.81 214 MET B CA 1
ATOM 4707 C C . MET B 1 214 ? -8.445 -3.502 -16.281 1 94.81 214 MET B C 1
ATOM 4709 O O . MET B 1 214 ? -9.32 -3.453 -17.141 1 94.81 214 MET B O 1
ATOM 4713 N N . VAL B 1 215 ? -7.242 -3.07 -16.484 1 96.38 215 VAL B N 1
ATOM 4714 C CA . VAL B 1 215 ? -6.91 -2.27 -17.656 1 96.38 215 VAL B CA 1
ATOM 4715 C C . VAL B 1 215 ? -6.945 -3.145 -18.906 1 96.38 215 VAL B C 1
ATOM 4717 O O . VAL B 1 215 ? -7.723 -2.889 -19.828 1 96.38 215 VAL B O 1
ATOM 4720 N N . PRO B 1 216 ? -6.164 -4.23 -18.906 1 97.62 216 PRO B N 1
ATOM 4721 C CA . PRO B 1 216 ? -6.219 -5.039 -20.125 1 97.62 216 PRO B CA 1
ATOM 4722 C C . PRO B 1 216 ? -7.562 -5.738 -20.312 1 97.62 216 PRO B C 1
ATOM 4724 O O . PRO B 1 216 ? -7.984 -5.992 -21.438 1 97.62 216 PRO B O 1
ATOM 4727 N N . GLU B 1 217 ? -8.242 -6.078 -19.25 1 97.38 217 GLU B N 1
ATOM 4728 C CA . GLU B 1 217 ? -9.547 -6.719 -19.375 1 97.38 217 GLU B CA 1
ATOM 4729 C C . GLU B 1 217 ? -10.555 -5.797 -20.047 1 97.38 217 GLU B C 1
ATOM 4731 O O . GLU B 1 217 ? -11.352 -6.246 -20.875 1 97.38 217 GLU B O 1
ATOM 4736 N N . PHE B 1 218 ? -10.523 -4.559 -19.688 1 98.06 218 PHE B N 1
ATOM 4737 C CA . PHE B 1 218 ? -11.398 -3.596 -20.344 1 98.06 218 PHE B CA 1
ATOM 4738 C C . PHE B 1 218 ? -10.945 -3.348 -21.781 1 98.06 218 PHE B C 1
ATOM 4740 O O . PHE B 1 218 ? -11.758 -3.354 -22.703 1 98.06 218 PHE B O 1
ATOM 4747 N N . ASP B 1 219 ? -9.695 -3.145 -21.938 1 98.19 219 ASP B N 1
ATOM 4748 C CA . ASP B 1 219 ? -9.156 -2.766 -23.25 1 98.19 219 ASP B CA 1
ATOM 4749 C C . ASP B 1 219 ? -9.398 -3.865 -24.281 1 98.19 219 ASP B C 1
ATOM 4751 O O . ASP B 1 219 ? -9.836 -3.592 -25.391 1 98.19 219 ASP B O 1
ATOM 4755 N N . VAL B 1 220 ? -9.117 -5.121 -23.953 1 98.19 220 VAL B N 1
ATOM 4756 C CA . VAL B 1 220 ? -9.133 -6.238 -24.891 1 98.19 220 VAL B CA 1
ATOM 4757 C C . VAL B 1 220 ? -10.555 -6.777 -25.031 1 98.19 220 VAL B C 1
ATOM 4759 O O . VAL B 1 220 ? -11 -7.117 -26.125 1 98.19 220 VAL B O 1
ATOM 4762 N N . PHE B 1 221 ? -11.336 -6.82 -23.891 1 97.44 221 PHE B N 1
ATOM 4763 C CA . PHE B 1 221 ? -12.609 -7.531 -23.922 1 97.44 221 PHE B CA 1
ATOM 4764 C C . PHE B 1 221 ? -13.766 -6.57 -23.688 1 97.44 221 PHE B C 1
ATOM 4766 O O . PHE B 1 221 ? -14.93 -6.965 -23.75 1 97.44 221 PHE B O 1
ATOM 4773 N N . GLY B 1 222 ? -13.492 -5.309 -23.375 1 97.44 222 GLY B N 1
ATOM 4774 C CA . GLY B 1 222 ? -14.562 -4.387 -23 1 97.44 222 GLY B CA 1
ATOM 4775 C C . GLY B 1 222 ? -15.188 -4.707 -21.656 1 97.44 222 GLY B C 1
ATOM 4776 O O . GLY B 1 222 ? -16.281 -4.23 -21.359 1 97.44 222 GLY B O 1
ATOM 4777 N N . PHE B 1 223 ? -14.523 -5.496 -20.875 1 96.06 223 PHE B N 1
ATOM 4778 C CA . PHE B 1 223 ? -15.07 -5.953 -19.594 1 96.06 223 PHE B CA 1
ATOM 4779 C C . PHE B 1 223 ? -14.945 -4.867 -18.531 1 96.06 223 PHE B C 1
ATOM 4781 O O . PHE B 1 223 ? -13.836 -4.434 -18.203 1 96.06 223 PHE B O 1
ATOM 4788 N N . ILE B 1 224 ? -16 -4.398 -18.016 1 96.19 224 ILE B N 1
ATOM 4789 C CA . ILE B 1 224 ? -16.031 -3.445 -16.906 1 96.19 224 ILE B CA 1
ATOM 4790 C C . ILE B 1 224 ? -16.297 -4.184 -15.602 1 96.19 224 ILE B C 1
ATOM 4792 O O . ILE B 1 224 ? -17.391 -4.711 -15.391 1 96.19 224 ILE B O 1
ATOM 4796 N N . ARG B 1 225 ? -15.344 -4.254 -14.758 1 94.31 225 ARG B N 1
ATOM 4797 C CA . ARG B 1 225 ? -15.508 -4.895 -13.453 1 94.31 225 ARG B CA 1
ATOM 4798 C C . ARG B 1 225 ? -16.484 -4.113 -12.578 1 94.31 225 ARG B C 1
ATOM 4800 O O . ARG B 1 225 ? -16.375 -2.893 -12.453 1 94.31 225 ARG B O 1
ATOM 4807 N N . GLU B 1 226 ? -17.359 -4.781 -11.969 1 94.12 226 GLU B N 1
ATOM 4808 C CA . GLU B 1 226 ? -18.391 -4.176 -11.133 1 94.12 226 GLU B CA 1
ATOM 4809 C C . GLU B 1 226 ? -18.25 -4.617 -9.672 1 94.12 226 GLU B C 1
ATOM 4811 O O . GLU B 1 226 ? -17.438 -5.492 -9.367 1 94.12 226 GLU B O 1
ATOM 4816 N N . ARG B 1 227 ? -18.938 -3.879 -8.797 1 93.12 227 ARG B N 1
ATOM 4817 C CA . ARG B 1 227 ? -19.031 -4.344 -7.414 1 93.12 227 ARG B CA 1
ATOM 4818 C C . ARG B 1 227 ? -19.781 -5.66 -7.328 1 93.12 227 ARG B C 1
ATOM 4820 O O . ARG B 1 227 ? -20.891 -5.781 -7.852 1 93.12 227 ARG B O 1
ATOM 4827 N N . THR B 1 228 ? -19.203 -6.637 -6.668 1 91.38 228 THR B N 1
ATOM 4828 C CA . THR B 1 228 ? -19.797 -7.973 -6.621 1 91.38 228 THR B CA 1
ATOM 4829 C C . THR B 1 228 ? -19.891 -8.469 -5.184 1 91.38 228 THR B C 1
ATOM 4831 O O . THR B 1 228 ? -19.969 -9.68 -4.941 1 91.38 228 THR B O 1
ATOM 4834 N N . GLY B 1 229 ? -19.891 -7.543 -4.285 1 91.75 229 GLY B N 1
ATOM 4835 C CA . GLY B 1 229 ? -19.891 -7.973 -2.896 1 91.75 229 GLY B CA 1
ATOM 4836 C C . GLY B 1 229 ? -18.656 -8.758 -2.51 1 91.75 229 GLY B C 1
ATOM 4837 O O . GLY B 1 229 ? -17.531 -8.297 -2.709 1 91.75 229 GLY B O 1
ATOM 4838 N N . ASN B 1 230 ? -18.875 -10.094 -2.09 1 91.56 230 ASN B N 1
ATOM 4839 C CA . ASN B 1 230 ? -17.75 -10.852 -1.56 1 91.56 230 ASN B CA 1
ATOM 4840 C C . ASN B 1 230 ? -17.266 -11.914 -2.549 1 91.56 230 ASN B C 1
ATOM 4842 O O . ASN B 1 230 ? -16.391 -12.719 -2.225 1 91.56 230 ASN B O 1
ATOM 4846 N N . ILE B 1 231 ? -17.812 -11.844 -3.703 1 86.69 231 ILE B N 1
ATOM 4847 C CA . ILE B 1 231 ? -17.344 -12.719 -4.773 1 86.69 231 ILE B CA 1
ATOM 4848 C C . ILE B 1 231 ? -16.25 -12.031 -5.574 1 86.69 231 ILE B C 1
ATOM 4850 O O . ILE B 1 231 ? -16.391 -10.867 -5.953 1 86.69 231 ILE B O 1
ATOM 4854 N N . MET B 1 232 ? -15.102 -12.719 -5.727 1 84.31 232 MET B N 1
ATOM 4855 C CA . MET B 1 232 ? -14.047 -12.25 -6.625 1 84.31 232 MET B CA 1
ATOM 4856 C C . MET B 1 232 ? -14.234 -12.82 -8.023 1 84.31 232 MET B C 1
ATOM 4858 O O . MET B 1 232 ? -13.914 -13.984 -8.273 1 84.31 232 MET B O 1
ATOM 4862 N N . PRO B 1 233 ? -14.633 -11.969 -8.883 1 82.81 233 PRO B N 1
ATOM 4863 C CA . PRO B 1 233 ? -14.891 -12.508 -10.219 1 82.81 233 PRO B CA 1
ATOM 4864 C C . PRO B 1 233 ? -13.656 -13.156 -10.844 1 82.81 233 PRO B C 1
ATOM 4866 O O . PRO B 1 233 ? -12.594 -12.531 -10.898 1 82.81 233 PRO B O 1
ATOM 4869 N N . GLY B 1 234 ? -13.828 -14.383 -11.258 1 86.44 234 GLY B N 1
ATOM 4870 C CA . GLY B 1 234 ? -12.766 -15.07 -11.969 1 86.44 234 GLY B CA 1
ATOM 4871 C C . GLY B 1 234 ? -11.836 -15.844 -11.062 1 86.44 234 GLY B C 1
ATOM 4872 O O . GLY B 1 234 ? -10.914 -16.516 -11.531 1 86.44 234 GLY B O 1
ATOM 4873 N N . ILE B 1 235 ? -11.992 -15.703 -9.773 1 89.44 235 ILE B N 1
ATOM 4874 C CA . ILE B 1 235 ? -11.188 -16.422 -8.789 1 89.44 235 ILE B CA 1
ATOM 4875 C C . ILE B 1 235 ? -12.102 -17.188 -7.84 1 89.44 235 ILE B C 1
ATOM 4877 O O . ILE B 1 235 ? -12.688 -16.609 -6.922 1 89.44 235 ILE B O 1
ATOM 4881 N N . THR B 1 236 ? -12.211 -18.5 -8.016 1 92.94 236 THR B N 1
ATOM 4882 C CA . THR B 1 236 ? -13.234 -19.297 -7.352 1 92.94 236 THR B CA 1
ATOM 4883 C C . THR B 1 236 ? -12.617 -20.562 -6.754 1 92.94 236 THR B C 1
ATOM 4885 O O . THR B 1 236 ? -11.906 -21.297 -7.445 1 92.94 236 THR B O 1
ATOM 4888 N N . PRO B 1 237 ? -12.875 -20.812 -5.484 1 94.56 237 PRO B N 1
ATOM 4889 C CA . PRO B 1 237 ? -13.711 -20.062 -4.551 1 94.56 237 PRO B CA 1
ATOM 4890 C C . PRO B 1 237 ? -12.898 -19.203 -3.592 1 94.56 237 PRO B C 1
ATOM 4892 O O . PRO B 1 237 ? -11.844 -19.625 -3.109 1 94.56 237 PRO B O 1
ATOM 4895 N N . SER B 1 238 ? -13.219 -18.062 -3.387 1 92.88 238 SER B N 1
ATOM 4896 C CA . SER B 1 238 ? -12.695 -17.141 -2.383 1 92.88 238 SER B CA 1
ATOM 4897 C C . SER B 1 238 ? -13.758 -16.141 -1.945 1 92.88 238 SER B C 1
ATOM 4899 O O . SER B 1 238 ? -14.078 -15.203 -2.684 1 92.88 238 SER B O 1
ATOM 4901 N N . SER B 1 239 ? -14.305 -16.312 -0.735 1 93.44 239 SER B N 1
ATOM 4902 C CA . SER B 1 239 ? -15.43 -15.469 -0.336 1 93.44 239 SER B CA 1
ATOM 4903 C C . SER B 1 239 ? -15.648 -15.523 1.172 1 93.44 239 SER B C 1
ATOM 4905 O O . SER B 1 239 ? -14.984 -16.281 1.876 1 93.44 239 SER B O 1
ATOM 4907 N N . ILE B 1 240 ? -16.5 -14.625 1.605 1 93.62 240 ILE B N 1
ATOM 4908 C CA . ILE B 1 240 ? -16.969 -14.625 2.984 1 93.62 240 ILE B CA 1
ATOM 4909 C C . ILE B 1 240 ? -18.266 -15.43 3.082 1 93.62 240 ILE B C 1
ATOM 4911 O O . ILE B 1 240 ? -19.141 -15.336 2.207 1 93.62 240 ILE B O 1
ATOM 4915 N N . HIS B 1 241 ? -18.344 -16.234 4.113 1 95.12 241 HIS B N 1
ATOM 4916 C CA . HIS B 1 241 ? -19.531 -17.047 4.395 1 95.12 241 HIS B CA 1
ATOM 4917 C C . HIS B 1 241 ? -20 -16.844 5.828 1 95.12 241 HIS B C 1
ATOM 4919 O O . HIS B 1 241 ? -19.25 -16.344 6.672 1 95.12 241 HIS B O 1
ATOM 4925 N N . THR B 1 242 ? -21.219 -17.156 6.039 1 95.38 242 THR B N 1
ATOM 4926 C CA . THR B 1 242 ? -21.812 -17 7.363 1 95.38 242 THR B CA 1
ATOM 4927 C C . THR B 1 242 ? -22.109 -18.359 7.992 1 95.38 242 THR B C 1
ATOM 4929 O O . THR B 1 242 ? -22.734 -19.219 7.371 1 95.38 242 THR B O 1
ATOM 4932 N N . SER B 1 243 ? -21.609 -18.516 9.172 1 97.62 243 SER B N 1
ATOM 4933 C CA . SER B 1 243 ? -21.766 -19.766 9.891 1 97.62 243 SER B CA 1
ATOM 4934 C C . SER B 1 243 ? -23.141 -19.859 10.555 1 97.62 243 SER B C 1
ATOM 4936 O O . SER B 1 243 ? -23.922 -18.906 10.508 1 97.62 243 SER B O 1
ATOM 4938 N N . ALA B 1 244 ? -23.422 -21.016 11.156 1 97.88 244 ALA B N 1
ATOM 4939 C CA . ALA B 1 244 ? -24.703 -21.297 11.766 1 97.88 244 ALA B CA 1
ATOM 4940 C C . ALA B 1 244 ? -24.984 -20.359 12.93 1 97.88 244 ALA B C 1
ATOM 4942 O O . ALA B 1 244 ? -26.125 -20 13.195 1 97.88 244 ALA B O 1
ATOM 4943 N N . ASP B 1 245 ? -24 -19.922 13.586 1 97.25 245 ASP B N 1
ATOM 4944 C CA . ASP B 1 245 ? -24.156 -19.031 14.742 1 97.25 245 ASP B CA 1
ATOM 4945 C C . ASP B 1 245 ? -24.078 -17.562 14.336 1 97.25 245 ASP B C 1
ATOM 4947 O O . ASP B 1 245 ? -23.875 -16.688 15.18 1 97.25 245 ASP B O 1
ATOM 4951 N N . GLY B 1 246 ? -24.125 -17.297 13.125 1 93.5 246 GLY B N 1
ATOM 4952 C CA . GLY B 1 246 ? -24.281 -15.938 12.617 1 93.5 246 GLY B CA 1
ATOM 4953 C C . GLY B 1 246 ? -22.969 -15.203 12.469 1 93.5 246 GLY B C 1
ATOM 4954 O O . GLY B 1 246 ? -22.953 -13.992 12.219 1 93.5 246 GLY B O 1
ATOM 4955 N N . LYS B 1 247 ? -21.891 -15.906 12.57 1 93.56 247 LYS B N 1
ATOM 4956 C CA . LYS B 1 247 ? -20.578 -15.289 12.43 1 93.56 247 LYS B CA 1
ATOM 4957 C C . LYS B 1 247 ? -20.047 -15.453 11.008 1 93.56 247 LYS B C 1
ATOM 4959 O O . LYS B 1 247 ? -20.547 -16.281 10.242 1 93.56 247 LYS B O 1
ATOM 4964 N N . HIS B 1 248 ? -19.047 -14.625 10.695 1 93.88 248 HIS B N 1
ATOM 4965 C CA . HIS B 1 248 ? -18.547 -14.602 9.328 1 93.88 248 HIS B CA 1
ATOM 4966 C C . HIS B 1 248 ? -17.141 -15.195 9.258 1 93.88 248 HIS B C 1
ATOM 4968 O O . HIS B 1 248 ? -16.344 -15.047 10.195 1 93.88 248 HIS B O 1
ATOM 4974 N N . VAL B 1 249 ? -16.922 -15.883 8.117 1 95.56 249 VAL B N 1
ATOM 4975 C C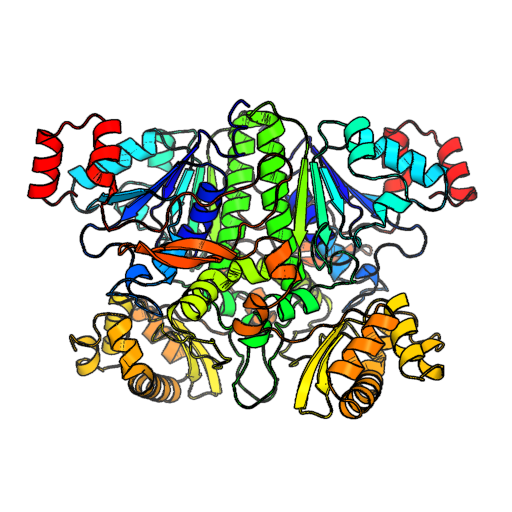A . VAL B 1 249 ? -15.609 -16.5 7.898 1 95.56 249 VAL B CA 1
ATOM 4976 C C . VAL B 1 249 ? -15.164 -16.266 6.461 1 95.56 249 VAL B C 1
ATOM 4978 O O . VAL B 1 249 ? -15.961 -16.406 5.527 1 95.56 249 VAL B O 1
ATOM 4981 N N . GLN B 1 250 ? -13.961 -15.781 6.316 1 95.38 250 GLN B N 1
ATOM 4982 C CA . GLN B 1 250 ? -13.305 -15.711 5.012 1 95.38 250 GLN B CA 1
ATOM 4983 C C . GLN B 1 250 ? -12.641 -17.031 4.66 1 95.38 250 GLN B C 1
ATOM 4985 O O . GLN B 1 250 ? -11.828 -17.562 5.434 1 95.38 250 GLN B O 1
ATOM 4990 N N . ILE B 1 251 ? -12.977 -17.609 3.494 1 95.44 251 ILE B N 1
ATOM 4991 C CA . ILE B 1 251 ? -12.352 -18.828 3.014 1 95.44 251 ILE B CA 1
ATOM 4992 C C . ILE B 1 251 ? -11.664 -18.562 1.674 1 95.44 251 ILE B C 1
ATOM 4994 O O . ILE B 1 251 ? -12.281 -18.047 0.746 1 95.44 251 ILE B O 1
ATOM 4998 N N . GLY B 1 252 ? -10.391 -18.781 1.619 1 93.56 252 GLY B N 1
ATOM 4999 C CA . GLY B 1 252 ? -9.617 -18.719 0.387 1 93.56 252 GLY B CA 1
ATOM 5000 C C . GLY B 1 252 ? -9.18 -20.078 -0.11 1 93.56 252 GLY B C 1
ATOM 5001 O O . GLY B 1 252 ? -8.086 -20.547 0.224 1 93.56 252 GLY B O 1
ATOM 5002 N N . ALA B 1 253 ? -9.977 -20.656 -0.972 1 93.75 253 ALA B N 1
ATOM 5003 C CA . ALA B 1 253 ? -9.711 -22.016 -1.433 1 93.75 253 ALA B CA 1
ATOM 5004 C C . ALA B 1 253 ? -9.555 -22.062 -2.949 1 93.75 253 ALA B C 1
ATOM 5006 O O . ALA B 1 253 ? -9.945 -23.047 -3.592 1 93.75 253 ALA B O 1
ATOM 5007 N N . ASN B 1 254 ? -8.984 -21.016 -3.5 1 91.12 254 ASN B N 1
ATOM 5008 C CA . ASN B 1 254 ? -8.93 -20.891 -4.953 1 91.12 254 ASN B CA 1
ATOM 5009 C C . ASN B 1 254 ? -7.715 -21.594 -5.539 1 91.12 254 ASN B C 1
ATOM 5011 O O . ASN B 1 254 ? -7.637 -21.797 -6.75 1 91.12 254 ASN B O 1
ATOM 5015 N N . GLY B 1 255 ? -6.73 -21.969 -4.762 1 90.25 255 GLY B N 1
ATOM 5016 C CA . GLY B 1 255 ? -5.66 -22.828 -5.262 1 90.25 255 GLY B CA 1
ATOM 5017 C C . GLY B 1 255 ? -6.125 -24.219 -5.637 1 90.25 255 GLY B C 1
ATOM 5018 O O . GLY B 1 255 ? -6.961 -24.797 -4.945 1 90.25 255 GLY B O 1
ATOM 5019 N N . ASP B 1 256 ? -5.559 -24.781 -6.652 1 90.75 256 ASP B N 1
ATOM 5020 C CA . ASP B 1 256 ? -6.051 -26.031 -7.199 1 90.75 256 ASP B CA 1
ATOM 5021 C C . ASP B 1 256 ? -5.996 -27.141 -6.152 1 90.75 256 ASP B C 1
ATOM 5023 O O . ASP B 1 256 ? -7.004 -27.812 -5.891 1 90.75 256 ASP B O 1
ATOM 5027 N N . ALA B 1 257 ? -4.828 -27.297 -5.586 1 91.75 257 ALA B N 1
ATOM 5028 C CA . ALA B 1 257 ? -4.688 -28.344 -4.57 1 91.75 257 ALA B CA 1
ATOM 5029 C C . ALA B 1 257 ? -5.531 -28.031 -3.34 1 91.75 257 ALA B C 1
ATOM 5031 O O . ALA B 1 257 ? -6.059 -28.938 -2.693 1 91.75 257 ALA B O 1
ATOM 5032 N N . ILE B 1 258 ? -5.691 -26.781 -3.033 1 94.19 258 ILE B N 1
ATOM 5033 C CA . ILE B 1 258 ? -6.457 -26.344 -1.871 1 94.19 258 ILE B CA 1
ATOM 5034 C C . ILE B 1 258 ? -7.938 -26.641 -2.086 1 94.19 258 ILE B C 1
ATOM 5036 O O . ILE B 1 258 ? -8.625 -27.125 -1.179 1 94.19 258 ILE B O 1
ATOM 5040 N N . PHE B 1 259 ? -8.406 -26.344 -3.32 1 96.5 259 PHE B N 1
ATOM 5041 C CA . PHE B 1 259 ? -9.797 -26.625 -3.65 1 96.5 259 PHE B CA 1
ATOM 5042 C C . PHE B 1 259 ? -10.125 -28.094 -3.439 1 96.5 259 PHE B C 1
ATOM 5044 O O . PHE B 1 259 ? -11.148 -28.422 -2.83 1 96.5 259 PHE B O 1
ATOM 5051 N N . LYS B 1 260 ? -9.289 -28.891 -3.922 1 97.12 260 LYS B N 1
ATOM 5052 C CA . LYS B 1 260 ? -9.5 -30.328 -3.805 1 97.12 260 LYS B CA 1
ATOM 5053 C C . LYS B 1 260 ? -9.586 -30.75 -2.34 1 97.12 260 LYS B C 1
ATOM 5055 O O . LYS B 1 260 ? -10.508 -31.469 -1.95 1 97.12 260 LYS B O 1
ATOM 5060 N N . ARG B 1 261 ? -8.672 -30.297 -1.494 1 97.19 261 ARG B N 1
ATOM 5061 C CA . ARG B 1 261 ? -8.688 -30.641 -0.075 1 97.19 261 ARG B CA 1
ATOM 5062 C C . ARG B 1 261 ? -9.945 -30.125 0.605 1 97.19 261 ARG B C 1
ATOM 5064 O O . ARG B 1 261 ? -10.508 -30.781 1.477 1 97.19 261 ARG B O 1
ATOM 5071 N N . PHE B 1 262 ? -10.352 -28.906 0.21 1 98 262 PHE B N 1
ATOM 5072 C CA . PHE B 1 262 ? -11.555 -28.297 0.777 1 98 262 PHE B CA 1
ATOM 5073 C C . PHE B 1 262 ? -12.781 -29.141 0.471 1 98 262 PHE B C 1
ATOM 5075 O O . PHE B 1 262 ? -13.555 -29.469 1.372 1 98 262 PHE B O 1
ATOM 5082 N N . MET B 1 263 ? -12.938 -29.547 -0.79 1 98.38 263 MET B N 1
ATOM 5083 C CA . MET B 1 263 ? -14.102 -30.344 -1.183 1 98.38 263 MET B CA 1
ATOM 5084 C C . MET B 1 263 ? -14.078 -31.703 -0.495 1 98.38 263 MET B C 1
ATOM 5086 O O . MET B 1 263 ? -15.133 -32.219 -0.104 1 98.38 263 MET B O 1
ATOM 5090 N N . LEU B 1 264 ? -12.93 -32.312 -0.303 1 98.12 264 LEU B N 1
ATOM 5091 C CA . LEU B 1 264 ? -12.82 -33.594 0.36 1 98.12 264 LEU B CA 1
ATOM 5092 C C . LEU B 1 264 ? -13.258 -33.5 1.817 1 98.12 264 LEU B C 1
ATOM 5094 O O . LEU B 1 264 ? -14.031 -34.312 2.295 1 98.12 264 LEU B O 1
ATOM 5098 N N . ILE B 1 265 ? -12.781 -32.438 2.557 1 97.75 265 ILE B N 1
ATOM 5099 C CA . ILE B 1 265 ? -13.047 -32.344 3.988 1 97.75 265 ILE B CA 1
ATOM 5100 C C . ILE B 1 265 ? -14.523 -32.062 4.223 1 97.75 265 ILE B C 1
ATOM 5102 O O . ILE B 1 265 ? -15.07 -32.406 5.277 1 97.75 265 ILE B O 1
ATOM 5106 N N . ILE B 1 266 ? -15.211 -31.5 3.205 1 97.62 266 ILE B N 1
ATOM 5107 C CA . ILE B 1 266 ? -16.625 -31.188 3.418 1 97.62 266 ILE B CA 1
ATOM 5108 C C . ILE B 1 266 ? -17.484 -32.281 2.807 1 97.62 266 ILE B C 1
ATOM 5110 O O . ILE B 1 266 ? -18.703 -32.125 2.65 1 97.62 266 ILE B O 1
ATOM 5114 N N . GLY B 1 267 ? -16.859 -33.375 2.361 1 97.12 267 GLY B N 1
ATOM 5115 C CA . GLY B 1 267 ? -17.562 -34.594 1.947 1 97.12 267 GLY B CA 1
ATOM 5116 C C . GLY B 1 267 ? -18.047 -34.531 0.509 1 97.12 267 GLY B C 1
ATOM 5117 O O . GLY B 1 267 ? -19.016 -35.188 0.15 1 97.12 267 GLY B O 1
ATOM 5118 N N . ARG B 1 268 ? -17.469 -33.688 -0.218 1 98 268 ARG B N 1
ATOM 5119 C CA . ARG B 1 268 ? -17.859 -33.562 -1.62 1 98 268 ARG B CA 1
ATOM 5120 C C . ARG B 1 268 ? -16.766 -34.125 -2.539 1 98 268 ARG B C 1
ATOM 5122 O O . ARG B 1 268 ? -16.188 -33.406 -3.342 1 98 268 ARG B O 1
ATOM 5129 N N . GLU B 1 269 ? -16.578 -35.406 -2.596 1 97.94 269 GLU B N 1
ATOM 5130 C CA . GLU B 1 269 ? -15.594 -36.094 -3.42 1 97.94 269 GLU B CA 1
ATOM 5131 C C . GLU B 1 269 ? -15.906 -35.938 -4.906 1 97.94 269 GLU B C 1
ATOM 5133 O O . GLU B 1 269 ? -14.992 -35.906 -5.734 1 97.94 269 GLU B O 1
ATOM 5138 N N . ASP B 1 270 ? -17.172 -35.875 -5.156 1 98.06 270 ASP B N 1
ATOM 5139 C CA . ASP B 1 270 ? -17.609 -35.688 -6.539 1 98.06 270 ASP B CA 1
ATOM 5140 C C . ASP B 1 270 ? -17.031 -34.375 -7.121 1 98.06 270 ASP B C 1
ATOM 5142 O O . ASP B 1 270 ? -16.578 -34.375 -8.266 1 98.06 270 ASP B O 1
ATOM 5146 N N . LEU B 1 271 ? -17.016 -33.312 -6.352 1 98.25 271 LEU B N 1
ATOM 5147 C CA . LEU B 1 271 ? -16.469 -32.031 -6.805 1 98.25 271 LEU B CA 1
ATOM 5148 C C . LEU B 1 271 ? -14.953 -32.031 -6.742 1 98.25 271 LEU B C 1
ATOM 5150 O O . LEU B 1 271 ? -14.289 -31.5 -7.633 1 98.25 271 LEU B O 1
ATOM 5154 N N . ALA B 1 272 ? -14.367 -32.688 -5.754 1 97.81 272 ALA B N 1
ATOM 5155 C CA . ALA B 1 272 ? -12.914 -32.75 -5.559 1 97.81 272 ALA B CA 1
ATOM 5156 C C . ALA B 1 272 ? -12.227 -33.438 -6.738 1 97.81 272 ALA B C 1
ATOM 5158 O O . ALA B 1 272 ? -11.109 -33.062 -7.102 1 97.81 272 ALA B O 1
ATOM 5159 N N . ASN B 1 273 ? -12.914 -34.375 -7.32 1 97.31 273 ASN B N 1
ATOM 5160 C CA . ASN B 1 273 ? -12.273 -35.219 -8.328 1 97.31 273 ASN B CA 1
ATOM 5161 C C . ASN B 1 273 ? -12.828 -34.938 -9.719 1 97.31 273 ASN B C 1
ATOM 5163 O O . ASN B 1 273 ? -12.531 -35.688 -10.664 1 97.31 273 ASN B O 1
ATOM 5167 N N . ASP B 1 274 ? -13.672 -33.938 -9.859 1 97.62 274 ASP B N 1
ATOM 5168 C CA . ASP B 1 274 ? -14.164 -33.531 -11.172 1 97.62 274 ASP B CA 1
ATOM 5169 C C . ASP B 1 274 ? -13.07 -32.844 -11.984 1 97.62 274 ASP B C 1
ATOM 5171 O O . ASP B 1 274 ? -12.602 -31.766 -11.617 1 97.62 274 ASP B O 1
ATOM 5175 N N . PRO B 1 275 ? -12.656 -33.438 -13.094 1 96.75 275 PRO B N 1
ATOM 5176 C CA . PRO B 1 275 ? -11.586 -32.844 -13.906 1 96.75 275 PRO B CA 1
ATOM 5177 C C . PRO B 1 275 ? -11.898 -31.438 -14.375 1 96.75 275 PRO B C 1
ATOM 5179 O O . PRO B 1 275 ? -10.984 -30.625 -14.555 1 96.75 275 PRO B O 1
ATOM 5182 N N . ALA B 1 276 ? -13.172 -31.125 -14.469 1 96.38 276 ALA B N 1
ATOM 5183 C CA . ALA B 1 276 ? -13.578 -29.812 -14.93 1 96.38 276 ALA B CA 1
ATOM 5184 C C . ALA B 1 276 ? -13.273 -28.734 -13.875 1 96.38 276 ALA B C 1
ATOM 5186 O O . ALA B 1 276 ? -13.227 -27.547 -14.188 1 96.38 276 ALA B O 1
ATOM 5187 N N . LEU B 1 277 ? -13.023 -29.188 -12.625 1 97.12 277 LEU B N 1
ATOM 5188 C CA . LEU B 1 277 ? -12.836 -28.25 -11.531 1 97.12 277 LEU B CA 1
ATOM 5189 C C . LEU B 1 277 ? -11.375 -28.219 -11.086 1 97.12 277 LEU B C 1
ATOM 5191 O O . LEU B 1 277 ? -11.047 -27.625 -10.047 1 97.12 277 LEU B O 1
ATOM 5195 N N . ALA B 1 278 ? -10.555 -28.812 -11.906 1 93.19 278 ALA B N 1
ATOM 5196 C CA . ALA B 1 278 ? -9.156 -28.984 -11.523 1 93.19 278 ALA B CA 1
ATOM 5197 C C . ALA B 1 278 ? -8.414 -27.641 -11.547 1 93.19 278 ALA B C 1
ATOM 5199 O O . ALA B 1 278 ? -7.406 -27.484 -10.859 1 93.19 278 ALA B O 1
ATOM 5200 N N . SER B 1 279 ? -8.914 -26.719 -12.352 1 91.56 279 SER B N 1
ATOM 5201 C CA . SER B 1 279 ? -8.289 -25.406 -12.469 1 91.56 279 SER B CA 1
ATOM 5202 C C . SER B 1 279 ? -9.297 -24.297 -12.219 1 91.56 279 SER B C 1
ATOM 5204 O O . SER B 1 279 ? -10.508 -24.516 -12.234 1 91.56 279 SER B O 1
ATOM 5206 N N . ASN B 1 280 ? -8.758 -23.109 -11.945 1 93.06 280 ASN B N 1
ATOM 5207 C CA . ASN B 1 280 ? -9.586 -21.969 -11.562 1 93.06 280 ASN B CA 1
ATOM 5208 C C . ASN B 1 280 ? -10.648 -21.656 -12.617 1 93.06 280 ASN B C 1
ATOM 5210 O O . ASN B 1 280 ? -11.781 -21.312 -12.281 1 93.06 280 ASN B O 1
ATOM 5214 N N . ASP B 1 281 ? -10.211 -21.656 -13.898 1 91.94 281 ASP B N 1
ATOM 5215 C CA . ASP B 1 281 ? -11.148 -21.297 -14.953 1 91.94 281 ASP B CA 1
ATOM 5216 C C . ASP B 1 281 ? -12.367 -22.219 -14.953 1 91.94 281 ASP B C 1
ATOM 5218 O O . ASP B 1 281 ? -13.5 -21.766 -15.109 1 91.94 281 ASP B O 1
ATOM 5222 N N . GLY B 1 282 ? -12.188 -23.516 -14.75 1 93.94 282 GLY B N 1
ATOM 5223 C CA . GLY B 1 282 ? -13.297 -24.453 -14.641 1 93.94 282 GLY B CA 1
ATOM 5224 C C . GLY B 1 282 ? -14.18 -24.203 -13.438 1 93.94 282 GLY B C 1
ATOM 5225 O O . GLY B 1 282 ? -15.406 -24.281 -13.531 1 93.94 282 GLY B O 1
ATOM 5226 N N . ARG B 1 283 ? -13.578 -23.891 -12.336 1 96.69 283 ARG B N 1
ATOM 5227 C CA . ARG B 1 283 ? -14.312 -23.609 -11.109 1 96.69 283 ARG B CA 1
ATOM 5228 C C . ARG B 1 283 ? -15.125 -22.328 -11.242 1 96.69 283 ARG B C 1
ATOM 5230 O O . ARG B 1 283 ? -16.266 -22.266 -10.789 1 96.69 283 ARG B O 1
ATOM 5237 N N . ASP B 1 284 ? -14.523 -21.344 -11.883 1 93.75 284 ASP B N 1
ATOM 5238 C CA . ASP B 1 284 ? -15.219 -20.078 -12.031 1 93.75 284 ASP B CA 1
ATOM 5239 C C . ASP B 1 284 ? -16.453 -20.219 -12.922 1 93.75 284 ASP B C 1
ATOM 5241 O O . ASP B 1 284 ? -17.453 -19.531 -12.727 1 93.75 284 ASP B O 1
ATOM 5245 N N . ALA B 1 285 ? -16.359 -21.109 -13.883 1 94.25 285 ALA B N 1
ATOM 5246 C CA . ALA B 1 285 ? -17.5 -21.375 -14.758 1 94.25 285 ALA B CA 1
ATOM 5247 C C . ALA B 1 285 ? -18.672 -21.969 -13.977 1 94.25 285 ALA B C 1
ATOM 5249 O O . ALA B 1 285 ? -19.828 -21.859 -14.391 1 94.25 285 ALA B O 1
ATOM 5250 N N . ARG B 1 286 ? -18.438 -22.578 -12.867 1 96.56 286 ARG B N 1
ATOM 5251 C CA . ARG B 1 286 ? -19.453 -23.188 -12.023 1 96.56 286 ARG B CA 1
ATOM 5252 C C . ARG B 1 286 ? -19.516 -22.531 -10.656 1 96.56 286 ARG B C 1
ATOM 5254 O O . ARG B 1 286 ? -19.781 -23.188 -9.648 1 96.56 286 ARG B O 1
ATOM 5261 N N . ARG B 1 287 ? -19.25 -21.328 -10.602 1 95 287 ARG B N 1
ATOM 5262 C CA . ARG B 1 287 ? -19.047 -20.547 -9.375 1 95 287 ARG B CA 1
ATOM 5263 C C . ARG B 1 287 ? -20.297 -20.594 -8.492 1 95 287 ARG B C 1
ATOM 5265 O O . ARG B 1 287 ? -20.203 -20.812 -7.285 1 95 287 ARG B O 1
ATOM 5272 N N . ASP B 1 288 ? -21.5 -20.422 -9.055 1 94.81 288 ASP B N 1
ATOM 5273 C CA . ASP B 1 288 ? -22.734 -20.375 -8.266 1 94.81 288 ASP B CA 1
ATOM 5274 C C . ASP B 1 288 ? -22.984 -21.703 -7.551 1 94.81 288 ASP B C 1
ATOM 5276 O O . ASP B 1 288 ? -23.375 -21.719 -6.387 1 94.81 288 ASP B O 1
ATOM 5280 N N . GLU B 1 289 ? -22.75 -22.734 -8.281 1 97.12 289 GLU B N 1
ATOM 5281 C CA . GLU B 1 289 ? -22.875 -24.062 -7.684 1 97.12 289 GLU B CA 1
ATOM 5282 C C . GLU B 1 289 ? -21.906 -24.234 -6.52 1 97.12 289 GLU B C 1
ATOM 5284 O O . GLU B 1 289 ? -22.312 -24.688 -5.441 1 97.12 289 GLU B O 1
ATOM 5289 N N . LEU B 1 290 ? -20.688 -23.906 -6.758 1 97.81 290 LEU B N 1
ATOM 5290 C CA . LEU B 1 290 ? -19.641 -24.094 -5.762 1 97.81 290 LEU B CA 1
ATOM 5291 C C . LEU B 1 290 ? -19.906 -23.25 -4.52 1 97.81 290 LEU B C 1
ATOM 5293 O O . LEU B 1 290 ? -19.797 -23.75 -3.395 1 97.81 290 LEU B O 1
ATOM 5297 N N . TYR B 1 291 ? -20.281 -22.031 -4.676 1 96.31 291 TYR B N 1
ATOM 5298 C CA . TYR B 1 291 ? -20.562 -21.172 -3.529 1 96.31 291 TYR B CA 1
ATOM 5299 C C . TYR B 1 291 ? -21.812 -21.641 -2.793 1 96.31 291 TYR B C 1
ATOM 5301 O O . TYR B 1 291 ? -21.891 -21.516 -1.569 1 96.31 291 TYR B O 1
ATOM 5309 N N . GLY B 1 292 ? -22.797 -22.141 -3.562 1 97.12 292 GLY B N 1
ATOM 5310 C CA . GLY B 1 292 ? -23.969 -22.719 -2.906 1 97.12 292 GLY B CA 1
ATOM 5311 C C . GLY B 1 292 ? -23.609 -23.875 -1.983 1 97.12 292 GLY B C 1
ATOM 5312 O O . GLY B 1 292 ? -24.109 -23.953 -0.859 1 97.12 292 GLY B O 1
ATOM 5313 N N . VAL B 1 293 ? -22.75 -24.734 -2.49 1 98.06 293 VAL B N 1
ATOM 5314 C CA . VAL B 1 293 ? -22.297 -25.891 -1.721 1 98.06 293 VAL B CA 1
ATOM 5315 C C . VAL B 1 293 ? -21.562 -25.406 -0.469 1 98.06 293 VAL B C 1
ATOM 5317 O O . VAL B 1 293 ? -21.828 -25.891 0.635 1 98.06 293 VAL B O 1
ATOM 5320 N N . ILE B 1 294 ? -20.688 -24.5 -0.583 1 98.19 294 ILE B N 1
ATOM 5321 C CA . ILE B 1 294 ? -19.859 -24.016 0.505 1 98.19 294 ILE B CA 1
ATOM 5322 C C . ILE B 1 294 ? -20.719 -23.281 1.528 1 98.19 294 ILE B C 1
ATOM 5324 O O . ILE B 1 294 ? -20.578 -23.484 2.734 1 98.19 294 ILE B O 1
ATOM 5328 N N . ASP B 1 295 ? -21.609 -22.469 1.064 1 97.5 295 ASP B N 1
ATOM 5329 C CA . ASP B 1 295 ? -22.484 -21.703 1.947 1 97.5 295 ASP B CA 1
ATOM 5330 C C . ASP B 1 295 ? -23.344 -22.625 2.807 1 97.5 295 ASP B C 1
ATOM 5332 O O . ASP B 1 295 ? -23.516 -22.391 4.004 1 97.5 295 ASP B O 1
ATOM 5336 N N . ARG B 1 296 ? -23.938 -23.609 2.16 1 98 296 ARG B N 1
ATOM 5337 C CA . ARG B 1 296 ? -24.75 -24.562 2.898 1 98 296 ARG B CA 1
ATOM 5338 C C . ARG B 1 296 ? -23.938 -25.266 3.977 1 98 296 ARG B C 1
ATOM 5340 O O . ARG B 1 296 ? -24.422 -25.453 5.102 1 98 296 ARG B O 1
ATOM 5347 N N . TRP B 1 297 ? -22.766 -25.625 3.605 1 98.5 297 TRP B N 1
ATOM 5348 C CA . TRP B 1 297 ? -21.906 -26.328 4.559 1 98.5 297 TRP B CA 1
ATOM 5349 C C . TRP B 1 297 ? -21.547 -25.406 5.723 1 98.5 297 TRP B C 1
ATOM 5351 O O . TRP B 1 297 ? -21.688 -25.797 6.887 1 98.5 297 TRP B O 1
ATOM 5361 N N . VAL B 1 298 ? -21.062 -24.203 5.488 1 98.5 298 VAL B N 1
ATOM 5362 C CA . VAL B 1 298 ? -20.641 -23.281 6.527 1 98.5 298 VAL B CA 1
ATOM 5363 C C . VAL B 1 298 ? -21.828 -22.938 7.426 1 98.5 298 VAL B C 1
ATOM 5365 O O . VAL B 1 298 ? -21.688 -22.844 8.648 1 98.5 298 VAL B O 1
ATOM 5368 N N . ASN B 1 299 ? -22.984 -22.812 6.797 1 98.12 299 ASN B N 1
ATOM 5369 C CA . ASN B 1 299 ? -24.172 -22.438 7.535 1 98.12 299 ASN B CA 1
ATOM 5370 C C . ASN B 1 299 ? -24.688 -23.578 8.398 1 98.12 299 ASN B C 1
ATOM 5372 O O . ASN B 1 299 ? -25.562 -23.375 9.242 1 98.12 299 ASN B O 1
ATOM 5376 N N . SER B 1 300 ? -24.188 -24.719 8.219 1 98.31 300 SER B N 1
ATOM 5377 C CA . SER B 1 300 ? -24.656 -25.875 8.977 1 98.31 300 SER B CA 1
ATOM 5378 C C . SER B 1 300 ? -23.828 -26.078 10.242 1 98.31 300 SER B C 1
ATOM 5380 O O . SER B 1 300 ? -24.172 -26.891 11.094 1 98.31 300 SER B O 1
ATOM 5382 N N . LEU B 1 301 ? -22.719 -25.359 10.453 1 98.44 301 LEU B N 1
ATOM 5383 C CA . LEU B 1 301 ? -21.797 -25.547 11.562 1 98.44 301 LEU B CA 1
ATOM 5384 C C . LEU B 1 301 ? -21.516 -24.234 12.273 1 98.44 301 LEU B C 1
ATOM 5386 O O . LEU B 1 301 ? -21.531 -23.172 11.648 1 98.44 301 LEU B O 1
ATOM 5390 N N . PRO B 1 302 ? -21.297 -24.312 13.594 1 98.06 302 PRO B N 1
ATOM 5391 C CA . PRO B 1 302 ? -20.766 -23.109 14.227 1 98.06 302 PRO B CA 1
ATOM 5392 C C . PRO B 1 302 ? -19.391 -22.719 13.688 1 98.06 302 PRO B C 1
ATOM 5394 O O . PRO B 1 302 ? -18.641 -23.578 13.219 1 98.06 302 PRO B O 1
ATOM 5397 N N . LEU B 1 303 ? -19.078 -21.469 13.805 1 97.31 303 LEU B N 1
ATOM 5398 C CA . LEU B 1 303 ? -17.859 -20.922 13.203 1 97.31 303 LEU B CA 1
ATOM 5399 C C . LEU B 1 303 ? -16.641 -21.703 13.633 1 97.31 303 LEU B C 1
ATOM 5401 O O . LEU B 1 303 ? -15.781 -22.031 12.805 1 97.31 303 LEU B O 1
ATOM 5405 N N . GLN B 1 304 ? -16.516 -22 14.914 1 97 304 GLN B N 1
ATOM 5406 C CA . GLN B 1 304 ? -15.328 -22.672 15.414 1 97 304 GLN B CA 1
ATOM 5407 C C . GLN B 1 304 ? -15.156 -24.047 14.766 1 97 304 GLN B C 1
ATOM 5409 O O . GLN B 1 304 ? -14.039 -24.438 14.43 1 97 304 GLN B O 1
ATOM 5414 N N . SER B 1 305 ? -16.234 -24.734 14.516 1 98.19 305 SER B N 1
ATOM 5415 C CA . SER B 1 305 ? -16.188 -26.031 13.844 1 98.19 305 SER B CA 1
ATOM 5416 C C . SER B 1 305 ? -15.742 -25.891 12.391 1 98.19 305 SER B C 1
ATOM 5418 O O . SER B 1 305 ? -14.977 -26.703 11.891 1 98.19 305 SER B O 1
ATOM 5420 N N . VAL B 1 306 ? -16.25 -24.859 11.781 1 98.25 306 VAL B N 1
ATOM 5421 C CA . VAL B 1 306 ? -15.859 -24.562 10.406 1 98.25 306 VAL B CA 1
ATOM 5422 C C . VAL B 1 306 ? -14.352 -24.344 10.344 1 98.25 306 VAL B C 1
ATOM 5424 O O . VAL B 1 306 ? -13.664 -24.953 9.523 1 98.25 306 VAL B O 1
ATOM 5427 N N . LEU B 1 307 ? -13.844 -23.531 11.242 1 96.31 307 LEU B N 1
ATOM 5428 C CA . LEU B 1 307 ? -12.43 -23.188 11.258 1 96.31 307 LEU B CA 1
ATOM 5429 C C . LEU B 1 307 ? -11.57 -24.406 11.562 1 96.31 307 LEU B C 1
ATOM 5431 O O . LEU B 1 307 ? -10.523 -24.594 10.945 1 96.31 307 LEU B O 1
ATOM 5435 N N . ASP B 1 308 ? -12 -25.203 12.461 1 96.62 308 ASP B N 1
ATOM 5436 C CA . ASP B 1 308 ? -11.258 -26.406 12.836 1 96.62 308 ASP B CA 1
ATOM 5437 C C . ASP B 1 308 ? -11.125 -27.359 11.641 1 96.62 308 ASP B C 1
ATOM 5439 O O . ASP B 1 308 ? -10.055 -27.906 11.398 1 96.62 308 ASP B O 1
ATOM 5443 N N . LEU B 1 309 ? -12.172 -27.562 10.93 1 97.56 309 LEU B N 1
ATOM 5444 C CA . LEU B 1 309 ? -12.172 -28.469 9.773 1 97.56 309 LEU B CA 1
ATOM 5445 C C . LEU B 1 309 ? -11.297 -27.906 8.656 1 97.56 309 LEU B C 1
ATOM 5447 O O . LEU B 1 309 ? -10.539 -28.656 8.023 1 97.56 309 LEU B O 1
ATOM 5451 N N . LEU B 1 310 ? -11.445 -26.641 8.406 1 96.81 310 LEU B N 1
ATOM 5452 C CA . LEU B 1 310 ? -10.625 -26 7.371 1 96.81 310 LEU B CA 1
ATOM 5453 C C . LEU B 1 310 ? -9.148 -26.078 7.727 1 96.81 310 LEU B C 1
ATOM 5455 O O . LEU B 1 310 ? -8.305 -26.312 6.859 1 96.81 310 LEU B O 1
ATOM 5459 N N . ASN B 1 311 ? -8.867 -25.844 8.969 1 92.69 311 ASN B N 1
ATOM 5460 C CA . ASN B 1 311 ? -7.484 -25.953 9.438 1 92.69 311 ASN B CA 1
ATOM 5461 C C . ASN B 1 311 ? -6.949 -27.375 9.273 1 92.69 311 ASN B C 1
ATOM 5463 O O . ASN B 1 311 ? -5.797 -27.562 8.883 1 92.69 311 ASN B O 1
ATOM 5467 N N . GLN B 1 312 ? -7.73 -28.344 9.555 1 94.81 312 GLN B N 1
ATOM 5468 C CA . GLN B 1 312 ? -7.355 -29.734 9.398 1 94.81 312 GLN B CA 1
ATOM 5469 C C . GLN B 1 312 ? -6.977 -30.047 7.957 1 94.81 312 GLN B C 1
ATOM 5471 O O . GLN B 1 312 ? -6.07 -30.844 7.707 1 94.81 312 GLN B O 1
ATOM 5476 N N . ALA B 1 313 ? -7.637 -29.438 7.074 1 96 313 ALA B N 1
ATOM 5477 C CA . ALA B 1 313 ? -7.426 -29.703 5.656 1 96 313 ALA B CA 1
ATOM 5478 C C . ALA B 1 313 ? -6.43 -28.719 5.055 1 96 313 ALA B C 1
ATOM 5480 O O . ALA B 1 313 ? -6.215 -28.703 3.842 1 96 313 ALA B O 1
ATOM 5481 N N . ASP B 1 314 ? -5.867 -27.781 5.812 1 93.44 314 ASP B N 1
ATOM 5482 C CA . ASP B 1 314 ? -4.922 -26.781 5.359 1 93.44 314 ASP B CA 1
ATOM 5483 C C . ASP B 1 314 ? -5.555 -25.844 4.324 1 93.44 314 ASP B C 1
ATOM 5485 O O . ASP B 1 314 ? -4.949 -25.562 3.293 1 93.44 314 ASP B O 1
ATOM 5489 N N . VAL B 1 315 ? -6.797 -25.547 4.566 1 95.12 315 VAL B N 1
ATOM 5490 C CA . VAL B 1 315 ? -7.508 -24.562 3.752 1 95.12 315 VAL B CA 1
ATOM 5491 C C . VAL B 1 315 ? -7.418 -23.188 4.402 1 95.12 315 VAL B C 1
ATOM 5493 O O . VAL B 1 315 ? -7.836 -23 5.551 1 95.12 315 VAL B O 1
ATOM 5496 N N . PRO B 1 316 ? -6.855 -22.188 3.678 1 93.81 316 PRO B N 1
ATOM 5497 C CA . PRO B 1 316 ? -6.77 -20.844 4.262 1 93.81 316 PRO B CA 1
ATOM 5498 C C . PRO B 1 316 ? -8.133 -20.281 4.652 1 93.81 316 PRO B C 1
ATOM 5500 O O . PRO B 1 316 ? -9.047 -20.234 3.82 1 93.81 316 PRO B O 1
ATOM 5503 N N . ALA B 1 317 ? -8.297 -19.938 5.895 1 94.56 317 ALA B N 1
ATOM 5504 C CA . ALA B 1 317 ? -9.523 -19.344 6.414 1 94.56 317 ALA B CA 1
ATOM 5505 C C . ALA B 1 317 ? -9.234 -18.453 7.613 1 94.56 317 ALA B C 1
ATOM 5507 O O . ALA B 1 317 ? -8.211 -18.609 8.281 1 94.56 317 ALA B O 1
ATOM 5508 N N . SER B 1 318 ? -10.07 -17.484 7.742 1 93.44 318 SER B N 1
ATOM 5509 C CA . SER B 1 318 ? -9.898 -16.578 8.867 1 93.44 318 SER B CA 1
ATOM 5510 C C . SER B 1 318 ? -11.242 -16 9.32 1 93.44 318 SER B C 1
ATOM 5512 O O . SER B 1 318 ? -12.141 -15.789 8.508 1 93.44 318 SER B O 1
ATOM 5514 N N . ARG B 1 319 ? -11.32 -15.789 10.641 1 94.38 319 ARG B N 1
ATOM 5515 C CA . ARG B 1 319 ? -12.352 -14.883 11.133 1 94.38 319 ARG B CA 1
ATOM 5516 C C . ARG B 1 319 ? -12.117 -13.461 10.641 1 94.38 319 ARG B C 1
ATOM 5518 O O . ARG B 1 319 ? -11.055 -13.156 10.094 1 94.38 319 ARG B O 1
ATOM 5525 N N . ILE B 1 320 ? -13.062 -12.688 10.75 1 95.69 320 ILE B N 1
ATOM 5526 C CA . ILE B 1 320 ? -12.945 -11.258 10.469 1 95.69 320 ILE B CA 1
ATOM 5527 C C . ILE B 1 320 ? -12.648 -10.5 11.758 1 95.69 320 ILE B C 1
ATOM 5529 O O . ILE B 1 320 ? -13.516 -10.367 12.625 1 95.69 320 ILE B O 1
ATOM 5533 N N . PHE B 1 321 ? -11.43 -9.906 11.852 1 96.81 321 PHE B N 1
ATOM 5534 C CA . PHE B 1 321 ? -10.93 -9.398 13.117 1 96.81 321 PHE B CA 1
ATOM 5535 C C . PHE B 1 321 ? -11.391 -7.969 13.352 1 96.81 321 PHE B C 1
ATOM 5537 O O . PHE B 1 321 ? -11.266 -7.121 12.469 1 96.81 321 PHE B O 1
ATOM 5544 N N . SER B 1 322 ? -11.961 -7.707 14.5 1 96.06 322 SER B N 1
ATOM 5545 C CA . SER B 1 322 ? -12.078 -6.367 15.062 1 96.06 322 SER B CA 1
ATOM 5546 C C . SER B 1 322 ? -10.789 -5.957 15.781 1 96.06 322 SER B C 1
ATOM 5548 O O . SER B 1 322 ? -9.875 -6.766 15.938 1 96.06 322 SER B O 1
ATOM 5550 N N . ALA B 1 323 ? -10.75 -4.719 16.219 1 96.88 323 ALA B N 1
ATOM 5551 C CA . ALA B 1 323 ? -9.617 -4.273 17.016 1 96.88 323 ALA B CA 1
ATOM 5552 C C . ALA B 1 323 ? -9.469 -5.133 18.266 1 96.88 323 ALA B C 1
ATOM 5554 O O . ALA B 1 323 ? -8.352 -5.496 18.656 1 96.88 323 ALA B O 1
ATOM 5555 N N . GLU B 1 324 ? -10.562 -5.441 18.875 1 97.31 324 GLU B N 1
ATOM 5556 C CA . GLU B 1 324 ? -10.531 -6.262 20.078 1 97.31 324 GLU B CA 1
ATOM 5557 C C . GLU B 1 324 ? -9.945 -7.641 19.797 1 97.31 324 GLU B C 1
ATOM 5559 O O . GLU B 1 324 ? -9.148 -8.156 20.578 1 97.31 324 GLU B O 1
ATOM 5564 N N . ASP B 1 325 ? -10.336 -8.234 18.688 1 96.69 325 ASP B N 1
ATOM 5565 C CA . ASP B 1 325 ? -9.797 -9.539 18.297 1 96.69 325 ASP B CA 1
ATOM 5566 C C . ASP B 1 325 ? -8.281 -9.477 18.141 1 96.69 325 ASP B C 1
ATOM 5568 O O . ASP B 1 325 ? -7.574 -10.406 18.531 1 96.69 325 ASP B O 1
ATOM 5572 N N . MET B 1 326 ? -7.781 -8.453 17.578 1 97.69 326 MET B N 1
ATOM 5573 C CA . MET B 1 326 ? -6.352 -8.289 17.328 1 97.69 326 MET B CA 1
ATOM 5574 C C . MET B 1 326 ? -5.574 -8.234 18.641 1 97.69 326 MET B C 1
ATOM 5576 O O . MET B 1 326 ? -4.539 -8.891 18.781 1 97.69 326 MET B O 1
ATOM 5580 N N . PHE B 1 327 ? -6.082 -7.48 19.594 1 97.31 327 PHE B N 1
ATOM 5581 C CA . PHE B 1 327 ? -5.387 -7.23 20.844 1 97.31 327 PHE B CA 1
ATOM 5582 C C . PHE B 1 327 ? -5.227 -8.523 21.641 1 97.31 327 PHE B C 1
ATOM 5584 O O . PHE B 1 327 ? -4.305 -8.648 22.453 1 97.31 327 PHE B O 1
ATOM 5591 N N . ASN B 1 328 ? -6.098 -9.461 21.344 1 96.12 328 ASN B N 1
ATOM 5592 C CA . ASN B 1 328 ? -6.094 -10.695 22.109 1 96.12 328 ASN B CA 1
ATOM 5593 C C . ASN B 1 328 ? -5.527 -11.859 21.297 1 96.12 328 ASN B C 1
ATOM 5595 O O . ASN B 1 328 ? -5.473 -12.992 21.781 1 96.12 328 ASN B O 1
ATOM 5599 N N . ASP B 1 329 ? -5.086 -11.641 20.125 1 97.06 329 ASP B N 1
ATOM 5600 C CA . ASP B 1 329 ? -4.656 -12.703 19.219 1 97.06 329 ASP B CA 1
ATOM 5601 C C . ASP B 1 329 ? -3.213 -13.117 19.5 1 97.06 329 ASP B C 1
ATOM 5603 O O . ASP B 1 329 ? -2.318 -12.273 19.547 1 97.06 329 ASP B O 1
ATOM 5607 N N . PRO B 1 330 ? -2.943 -14.406 19.641 1 97.56 330 PRO B N 1
ATOM 5608 C CA . PRO B 1 330 ? -1.602 -14.875 20 1 97.56 330 PRO B CA 1
ATOM 5609 C C . PRO B 1 330 ? -0.561 -14.555 18.922 1 97.56 330 PRO B C 1
ATOM 5611 O O . PRO B 1 330 ? 0.609 -14.32 19.25 1 97.56 330 PRO B O 1
ATOM 5614 N N . GLN B 1 331 ? -0.914 -14.578 17.703 1 97.75 331 GLN B N 1
ATOM 5615 C CA . GLN B 1 331 ? 0.019 -14.266 16.625 1 97.75 331 GLN B CA 1
ATOM 5616 C C . GLN B 1 331 ? 0.429 -12.797 16.656 1 97.75 331 GLN B C 1
ATOM 5618 O O . GLN B 1 331 ? 1.608 -12.477 16.5 1 97.75 331 GLN B O 1
ATOM 5623 N N . TYR B 1 332 ? -0.542 -11.891 16.875 1 98.25 332 TYR B N 1
ATOM 5624 C CA . TYR B 1 332 ? -0.256 -10.469 17 1 98.25 332 TYR B CA 1
ATOM 5625 C C . TYR B 1 332 ? 0.734 -10.211 18.125 1 98.25 332 TYR B C 1
ATOM 5627 O O . TYR B 1 332 ? 1.678 -9.43 17.969 1 98.25 332 TYR B O 1
ATOM 5635 N N . LEU B 1 333 ? 0.459 -10.852 19.234 1 98.19 333 LEU B N 1
ATOM 5636 C CA . LEU B 1 333 ? 1.296 -10.664 20.422 1 98.19 333 LEU B CA 1
ATOM 5637 C C . LEU B 1 333 ? 2.693 -11.227 20.188 1 98.19 333 LEU B C 1
ATOM 5639 O O . LEU B 1 333 ? 3.691 -10.57 20.5 1 98.19 333 LEU B O 1
ATOM 5643 N N . ALA B 1 334 ? 2.799 -12.391 19.578 1 98.44 334 ALA B N 1
ATOM 5644 C CA . ALA B 1 334 ? 4.082 -13.055 19.359 1 98.44 334 ALA B CA 1
ATOM 5645 C C . ALA B 1 334 ? 4.941 -12.266 18.375 1 98.44 334 ALA B C 1
ATOM 5647 O O . ALA B 1 334 ? 6.172 -12.281 18.469 1 98.44 334 ALA B O 1
ATOM 5648 N N . ARG B 1 335 ? 4.281 -11.562 17.484 1 98.25 335 ARG B N 1
ATOM 5649 C CA . ARG B 1 335 ? 5.02 -10.867 16.438 1 98.25 335 ARG B CA 1
ATOM 5650 C C . ARG B 1 335 ? 5.172 -9.383 16.781 1 98.25 335 ARG B C 1
ATOM 5652 O O . ARG B 1 335 ? 5.527 -8.578 15.914 1 98.25 335 ARG B O 1
ATOM 5659 N N . GLU B 1 336 ? 4.84 -9.016 17.969 1 97.81 336 GLU B N 1
ATOM 5660 C CA . GLU B 1 336 ? 5.098 -7.695 18.531 1 97.81 336 GLU B CA 1
ATOM 5661 C C . GLU B 1 336 ? 4.426 -6.602 17.703 1 97.81 336 GLU B C 1
ATOM 5663 O O . GLU B 1 336 ? 5.059 -5.602 17.359 1 97.81 336 GLU B O 1
ATOM 5668 N N . MET B 1 337 ? 3.156 -6.805 17.469 1 98.38 337 MET B N 1
ATOM 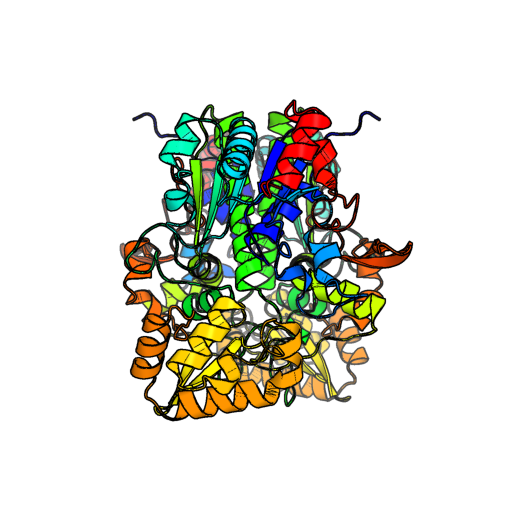5669 C CA . MET B 1 337 ? 2.438 -5.848 16.625 1 98.38 337 MET B CA 1
ATOM 5670 C C . MET B 1 337 ? 1.817 -4.742 17.469 1 98.38 337 MET B C 1
ATOM 5672 O O . MET B 1 337 ? 1.2 -3.818 16.938 1 98.38 337 MET B O 1
ATOM 5676 N N . PHE B 1 338 ? 2.02 -4.816 18.797 1 98.25 338 PHE B N 1
ATOM 5677 C CA . PHE B 1 338 ? 1.623 -3.738 19.688 1 98.25 338 PHE B CA 1
ATOM 5678 C C . PHE B 1 338 ? 2.818 -3.238 20.5 1 98.25 338 PHE B C 1
ATOM 5680 O O . PHE B 1 338 ? 3.377 -3.973 21.312 1 98.25 338 PHE B O 1
ATOM 5687 N N . LEU B 1 339 ? 3.207 -2.02 20.266 1 97.88 339 LEU B N 1
ATOM 5688 C CA . LEU B 1 339 ? 4.301 -1.379 20.984 1 97.88 339 LEU B CA 1
ATOM 5689 C C . LEU B 1 339 ? 3.781 -0.62 22.203 1 97.88 339 LEU B C 1
ATOM 5691 O O . LEU B 1 339 ? 2.689 -0.05 22.156 1 97.88 339 LEU B O 1
ATOM 5695 N N . HIS B 1 340 ? 4.57 -0.596 23.172 1 97.44 340 HIS B N 1
ATOM 5696 C CA . HIS B 1 340 ? 4.234 0.158 24.375 1 97.44 340 HIS B CA 1
ATOM 5697 C C . HIS B 1 340 ? 4.797 1.574 24.312 1 97.44 340 HIS B C 1
ATOM 5699 O O . HIS B 1 340 ? 5.938 1.775 23.906 1 97.44 340 HIS B O 1
ATOM 5705 N N . ALA B 1 341 ? 3.957 2.523 24.656 1 97.81 341 ALA B N 1
ATOM 5706 C CA . ALA B 1 341 ? 4.344 3.93 24.734 1 97.81 341 ALA B CA 1
ATOM 5707 C C . ALA B 1 341 ? 3.568 4.652 25.828 1 97.81 341 ALA B C 1
ATOM 5709 O O . ALA B 1 341 ? 2.811 4.031 26.578 1 97.81 341 ALA B O 1
ATOM 5710 N N . ARG B 1 342 ? 3.914 5.891 26.047 1 97.88 342 ARG B N 1
ATOM 5711 C CA . ARG B 1 342 ? 3.232 6.691 27.047 1 97.88 342 ARG B CA 1
ATOM 5712 C C . ARG B 1 342 ? 2.732 8.008 26.469 1 97.88 342 ARG B C 1
ATOM 5714 O O . ARG B 1 342 ? 3.42 8.633 25.656 1 97.88 342 ARG B O 1
ATOM 5721 N N . LEU B 1 343 ? 1.574 8.391 26.859 1 97.5 343 LEU B N 1
ATOM 5722 C CA . LEU B 1 343 ? 1.033 9.703 26.531 1 97.5 343 LEU B CA 1
ATOM 5723 C C . LEU B 1 343 ? 1.723 10.789 27.344 1 97.5 343 LEU B C 1
ATOM 5725 O O . LEU B 1 343 ? 2.477 10.492 28.281 1 97.5 343 LEU B O 1
ATOM 5729 N N . PRO B 1 344 ? 1.497 12.031 27 1 94.94 344 PRO B N 1
ATOM 5730 C CA . PRO B 1 344 ? 2.225 13.117 27.641 1 94.94 344 PRO B CA 1
ATOM 5731 C C . PRO B 1 344 ? 2.053 13.117 29.156 1 94.94 344 PRO B C 1
ATOM 5733 O O . PRO B 1 344 ? 2.963 13.531 29.891 1 94.94 344 PRO B O 1
ATOM 5736 N N . ASP B 1 345 ? 0.946 12.711 29.656 1 96.38 345 ASP B N 1
ATOM 5737 C CA . ASP B 1 345 ? 0.69 12.719 31.094 1 96.38 345 ASP B CA 1
ATOM 5738 C C . ASP B 1 345 ? 1.242 11.461 31.75 1 96.38 345 ASP B C 1
ATOM 5740 O O . ASP B 1 345 ? 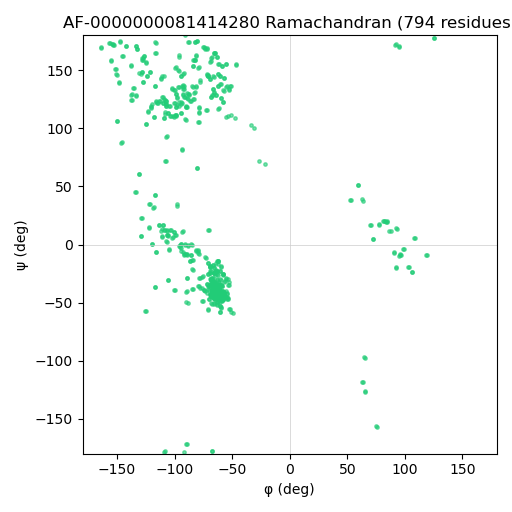1.051 11.242 32.938 1 96.38 345 ASP B O 1
ATOM 5744 N N . GLY B 1 346 ? 1.862 10.539 30.984 1 96.75 346 GLY B N 1
ATOM 5745 C CA . GLY B 1 346 ? 2.488 9.344 31.516 1 96.75 346 GLY B CA 1
ATOM 5746 C C . GLY B 1 346 ? 1.62 8.109 31.391 1 96.75 346 GLY B C 1
ATOM 5747 O O . GLY B 1 346 ? 2.084 6.992 31.625 1 96.75 346 GLY B O 1
ATOM 5748 N N . LYS B 1 347 ? 0.44 8.25 30.922 1 97.5 347 LYS B N 1
ATOM 5749 C CA . LYS B 1 347 ? -0.452 7.102 30.766 1 97.5 347 LYS B CA 1
ATOM 5750 C C . LYS B 1 347 ? 0.069 6.145 29.688 1 97.5 347 LYS B C 1
ATOM 5752 O O . LYS B 1 347 ? 0.396 6.566 28.578 1 97.5 347 LYS B O 1
ATOM 5757 N N . PRO B 1 348 ? 0.146 4.914 30.062 1 98 348 PRO B N 1
ATOM 5758 C CA . PRO B 1 348 ? 0.575 3.941 29.062 1 98 348 PRO B CA 1
ATOM 5759 C C . PRO B 1 348 ? -0.483 3.699 27.984 1 98 348 PRO B C 1
ATOM 5761 O O . PRO B 1 348 ? -1.683 3.74 28.266 1 98 348 PRO B O 1
ATOM 5764 N N . PHE B 1 349 ? -0.06 3.469 26.766 1 98.12 349 PHE B N 1
ATOM 5765 C CA . PHE B 1 349 ? -0.945 3.049 25.688 1 98.12 349 PHE B CA 1
ATOM 5766 C C . PHE B 1 349 ? -0.177 2.262 24.641 1 98.12 349 PHE B C 1
ATOM 5768 O O . PHE B 1 349 ? 1.048 2.145 24.719 1 98.12 349 PHE B O 1
ATOM 5775 N N . LYS B 1 350 ? -0.948 1.688 23.672 1 98 350 LYS B N 1
ATOM 5776 C CA . LYS B 1 350 ? -0.357 0.838 22.641 1 98 350 LYS B CA 1
ATOM 5777 C C . LYS B 1 350 ? -0.442 1.499 21.266 1 98 350 LYS B C 1
ATOM 5779 O O . LYS B 1 350 ? -1.404 2.213 20.969 1 98 350 LYS B O 1
ATOM 5784 N N . MET B 1 351 ? 0.573 1.306 20.5 1 97.06 351 MET B N 1
ATOM 5785 C CA . MET B 1 351 ? 0.665 1.738 19.109 1 97.06 351 MET B CA 1
ATOM 5786 C C . MET B 1 351 ? 0.986 0.561 18.188 1 97.06 351 MET B C 1
ATOM 5788 O O . MET B 1 351 ? 1.504 -0.461 18.656 1 97.06 351 MET B O 1
ATOM 5792 N N . PRO B 1 352 ? 0.654 0.669 16.953 1 97.94 352 PRO B N 1
ATOM 5793 C CA . PRO B 1 352 ? 0.975 -0.42 16.031 1 97.94 352 PRO B CA 1
ATOM 5794 C C . PRO B 1 352 ? 2.475 -0.691 15.93 1 97.94 352 PRO B C 1
ATOM 5796 O O . PRO B 1 352 ? 3.279 0.244 15.961 1 97.94 352 PRO B O 1
ATOM 5799 N N . GLY B 1 353 ? 2.811 -1.963 15.766 1 98 353 GLY B N 1
ATOM 5800 C CA . GLY B 1 353 ? 4.191 -2.369 15.562 1 98 353 GLY B CA 1
ATOM 5801 C C . GLY B 1 353 ? 4.758 -1.902 14.234 1 98 353 GLY B C 1
ATOM 5802 O O . GLY B 1 353 ? 4.105 -1.152 13.5 1 98 353 GLY B O 1
ATOM 5803 N N . ILE B 1 354 ? 6.02 -2.289 13.969 1 97.81 354 ILE B N 1
ATOM 5804 C CA . ILE B 1 354 ? 6.77 -1.794 12.82 1 97.81 354 ILE B CA 1
ATOM 5805 C C . ILE B 1 354 ? 6.719 -2.82 11.695 1 97.81 354 ILE B C 1
ATOM 5807 O O . ILE B 1 354 ? 6.938 -4.012 11.922 1 97.81 354 ILE B O 1
ATOM 5811 N N . VAL B 1 355 ? 6.371 -2.371 10.531 1 98 355 VAL B N 1
ATOM 5812 C CA . VAL B 1 355 ? 6.398 -3.152 9.297 1 98 355 VAL B CA 1
ATOM 5813 C C . VAL B 1 355 ? 7.262 -2.445 8.25 1 98 355 VAL B C 1
ATOM 5815 O O . VAL B 1 355 ? 7.297 -1.213 8.203 1 98 355 VAL B O 1
ATOM 5818 N N . PRO B 1 356 ? 8.016 -3.178 7.387 1 98.19 356 PRO B N 1
ATOM 5819 C CA . PRO B 1 356 ? 8.258 -4.621 7.48 1 98.19 356 PRO B CA 1
ATOM 5820 C C . PRO B 1 356 ? 9.25 -4.98 8.578 1 98.19 356 PRO B C 1
ATOM 5822 O O . PRO B 1 356 ? 9.82 -4.09 9.227 1 98.19 356 PRO B O 1
ATOM 5825 N N . LYS B 1 357 ? 9.391 -6.246 8.875 1 98.56 357 LYS B N 1
ATOM 5826 C CA . LYS B 1 357 ? 10.406 -6.707 9.812 1 98.56 357 LYS B CA 1
ATOM 5827 C C . LYS B 1 357 ? 11.711 -7.027 9.094 1 98.56 357 LYS B C 1
ATOM 5829 O O . LYS B 1 357 ? 11.742 -7.863 8.188 1 98.56 357 LYS B O 1
ATOM 5834 N N . LEU B 1 358 ? 12.773 -6.316 9.438 1 98.62 358 LEU B N 1
ATOM 5835 C CA . LEU B 1 358 ? 14.117 -6.578 8.953 1 98.62 358 LEU B CA 1
ATOM 5836 C C . LEU B 1 358 ? 14.93 -7.355 9.984 1 98.62 358 LEU B C 1
ATOM 5838 O O . LEU B 1 358 ? 14.953 -6.988 11.164 1 98.62 358 LEU B O 1
ATOM 5842 N N . SER B 1 359 ? 15.586 -8.359 9.531 1 98.19 359 SER B N 1
ATOM 5843 C CA . SER B 1 359 ? 16.234 -9.273 10.469 1 98.19 359 SER B CA 1
ATOM 5844 C C . SER B 1 359 ? 17.438 -8.633 11.125 1 98.19 359 SER B C 1
ATOM 5846 O O . SER B 1 359 ? 17.719 -8.867 12.305 1 98.19 359 SER B O 1
ATOM 5848 N N . GLU B 1 360 ? 18.172 -7.777 10.406 1 97.56 360 GLU B N 1
ATOM 5849 C CA . GLU B 1 360 ? 19.438 -7.238 10.922 1 97.56 360 GLU B CA 1
ATOM 5850 C C . GLU B 1 360 ? 19.281 -5.781 11.352 1 97.56 360 GLU B C 1
ATOM 5852 O O . GLU B 1 360 ? 19.969 -5.32 12.266 1 97.56 360 GLU B O 1
ATOM 5857 N N . THR B 1 361 ? 18.422 -5.082 10.719 1 98.06 361 THR B N 1
ATOM 5858 C CA . THR B 1 361 ? 18.266 -3.652 10.969 1 98.06 361 THR B CA 1
ATOM 5859 C C . THR B 1 361 ? 16.797 -3.305 11.188 1 98.06 361 THR B C 1
ATOM 5861 O O . THR B 1 361 ? 16.234 -2.467 10.477 1 98.06 361 THR B O 1
ATOM 5864 N N . PRO B 1 362 ? 16.172 -3.879 12.203 1 97.94 362 PRO B N 1
ATOM 5865 C CA . PRO B 1 362 ? 14.742 -3.643 12.445 1 97.94 362 PRO B CA 1
ATOM 5866 C C . PRO B 1 362 ? 14.43 -2.178 12.75 1 97.94 362 PRO B C 1
ATOM 5868 O O . PRO B 1 362 ? 15.266 -1.469 13.312 1 97.94 362 PRO B O 1
ATOM 5871 N N . GLY B 1 363 ? 13.25 -1.727 12.328 1 97.81 363 GLY B N 1
ATOM 5872 C CA . GLY B 1 363 ? 12.781 -0.412 12.734 1 97.81 363 GLY B CA 1
ATOM 5873 C C . GLY B 1 363 ? 12.367 -0.344 14.195 1 97.81 363 GLY B C 1
ATOM 5874 O O . GLY B 1 363 ? 12.297 -1.371 14.867 1 97.81 363 GLY B O 1
ATOM 5875 N N . SER B 1 364 ? 12.156 0.919 14.633 1 97.69 364 SER B N 1
ATOM 5876 C CA . SER B 1 364 ? 11.727 1.109 16.016 1 97.69 364 SER B CA 1
ATOM 5877 C C . SER B 1 364 ? 10.969 2.422 16.188 1 97.69 364 SER B C 1
ATOM 5879 O O . SER B 1 364 ? 10.992 3.279 15.305 1 97.69 364 SER B O 1
ATOM 5881 N N . SER B 1 365 ? 10.219 2.494 17.172 1 97.5 365 SER B N 1
ATOM 5882 C CA . SER B 1 365 ? 9.609 3.727 17.656 1 97.5 365 SER B CA 1
ATOM 5883 C C . SER B 1 365 ? 10.266 4.195 18.953 1 97.5 365 SER B C 1
ATOM 5885 O O . SER B 1 365 ? 10.195 3.508 19.969 1 97.5 365 SER B O 1
ATOM 5887 N N . GLU B 1 366 ? 10.836 5.355 18.922 1 97.25 366 GLU B N 1
ATOM 5888 C CA . GLU B 1 366 ? 11.625 5.82 20.047 1 97.25 366 GLU B CA 1
ATOM 5889 C C . GLU B 1 366 ? 10.828 6.789 20.922 1 97.25 366 GLU B C 1
ATOM 5891 O O . GLU B 1 366 ? 11.016 6.836 22.141 1 97.25 366 GLU B O 1
ATOM 5896 N N . TRP B 1 367 ? 10.039 7.656 20.359 1 97.94 367 TRP B N 1
ATOM 5897 C CA . TRP B 1 367 ? 9.156 8.562 21.078 1 97.94 367 TRP B CA 1
ATOM 5898 C C . TRP B 1 367 ? 7.859 8.797 20.312 1 97.94 367 TRP B C 1
ATOM 5900 O O . TRP B 1 367 ? 7.77 8.477 19.125 1 97.94 367 TRP B O 1
ATOM 5910 N N . VAL B 1 368 ? 6.801 9.305 20.969 1 98.25 368 VAL B N 1
ATOM 5911 C CA . VAL B 1 368 ? 5.492 9.539 20.375 1 98.25 368 VAL B CA 1
ATOM 5912 C C . VAL B 1 368 ? 5.453 10.93 19.75 1 98.25 368 VAL B C 1
ATOM 5914 O O . VAL B 1 368 ? 6.414 11.695 19.859 1 98.25 368 VAL B O 1
ATOM 5917 N N . GLY B 1 369 ? 4.348 11.234 19.062 1 98.56 369 GLY B N 1
ATOM 5918 C CA . GLY B 1 369 ? 4.215 12.547 18.453 1 98.56 369 GLY B CA 1
ATOM 5919 C C . GLY B 1 369 ? 4.445 13.688 19.438 1 98.56 369 GLY B C 1
ATOM 5920 O O . GLY B 1 369 ? 3.865 13.703 20.516 1 98.56 369 GLY B O 1
ATOM 5921 N N . PRO B 1 370 ? 5.199 14.641 19.078 1 98.44 370 PRO B N 1
ATOM 5922 C CA . PRO B 1 370 ? 5.594 15.719 19.984 1 98.44 370 PRO B CA 1
ATOM 5923 C C . PRO B 1 370 ? 4.527 16.797 20.109 1 98.44 370 PRO B C 1
ATOM 5925 O O . PRO B 1 370 ? 3.594 16.859 19.312 1 98.44 370 PRO B O 1
ATOM 5928 N N . THR B 1 371 ? 4.691 17.578 21.172 1 98.06 371 THR B N 1
ATOM 5929 C CA . THR B 1 371 ? 3.887 18.797 21.25 1 98.06 371 THR B CA 1
ATOM 5930 C C . THR B 1 371 ? 4.312 19.797 20.188 1 98.06 371 THR B C 1
ATOM 5932 O O . THR B 1 371 ? 5.398 19.688 19.609 1 98.06 371 THR B O 1
ATOM 5935 N N . LEU B 1 372 ? 3.443 20.719 19.906 1 98.25 372 LEU B N 1
ATOM 5936 C CA . LEU B 1 372 ? 3.699 21.703 18.844 1 98.25 372 LEU B CA 1
ATOM 5937 C C . LEU B 1 372 ? 4.93 22.531 19.172 1 98.25 372 LEU B C 1
ATOM 5939 O O . LEU B 1 372 ? 4.973 23.203 20.203 1 98.25 372 LEU B O 1
ATOM 5943 N N . GLY B 1 373 ? 5.973 22.469 18.375 1 98.44 373 GLY B N 1
ATOM 5944 C CA . GLY B 1 373 ? 7.184 23.25 18.547 1 98.44 373 GLY B CA 1
ATOM 5945 C C . GLY B 1 373 ? 8.094 22.703 19.641 1 98.44 373 GLY B C 1
ATOM 5946 O O . GLY B 1 373 ? 9.016 23.406 20.078 1 98.44 373 GLY B O 1
ATOM 5947 N N . GLU B 1 374 ? 7.879 21.5 20.016 1 98.25 374 GLU B N 1
ATOM 5948 C CA . GLU B 1 374 ? 8.656 20.891 21.094 1 98.25 374 GLU B CA 1
ATOM 5949 C C . GLU B 1 374 ? 10.148 20.969 20.812 1 98.25 374 GLU B C 1
ATOM 5951 O O . GLU B 1 374 ? 10.953 21.094 21.734 1 98.25 374 GLU B O 1
ATOM 5956 N N . HIS B 1 375 ? 10.547 20.984 19.578 1 98.75 375 HIS B N 1
ATOM 5957 C CA . HIS B 1 375 ? 11.961 20.859 19.234 1 98.75 375 HIS B CA 1
ATOM 5958 C C . HIS B 1 375 ? 12.484 22.141 18.609 1 98.75 375 HIS B C 1
ATOM 5960 O O . HIS B 1 375 ? 13.539 22.141 17.969 1 98.75 375 HIS B O 1
ATOM 5966 N N . ASN B 1 376 ? 11.781 23.25 18.75 1 98.75 376 ASN B N 1
ATOM 5967 C CA . ASN B 1 376 ? 12.211 24.531 18.203 1 98.75 376 ASN B CA 1
ATOM 5968 C C . ASN B 1 376 ? 13.641 24.875 18.625 1 98.75 376 ASN B C 1
ATOM 5970 O O . ASN B 1 376 ? 14.508 25.094 17.766 1 98.75 376 ASN B O 1
ATOM 5974 N N . ALA B 1 377 ? 13.875 24.875 19.922 1 98.38 377 ALA B N 1
ATOM 5975 C CA . ALA B 1 377 ? 15.18 25.281 20.438 1 98.38 377 ALA B CA 1
ATOM 5976 C C . ALA B 1 377 ? 16.281 24.359 19.922 1 98.38 377 ALA B C 1
ATOM 5978 O O . ALA B 1 377 ? 17.312 24.844 19.438 1 98.38 377 ALA B O 1
ATOM 5979 N N . GLN B 1 378 ? 16.078 23.078 19.969 1 98.38 378 GLN B N 1
ATOM 5980 C CA . GLN B 1 378 ? 17.094 22.109 19.578 1 98.38 378 GLN B CA 1
ATOM 5981 C C . GLN B 1 378 ? 17.453 22.25 18.109 1 98.38 378 GLN B C 1
ATOM 5983 O O . GLN B 1 378 ? 18.625 22.359 17.75 1 98.38 378 GLN B O 1
ATOM 5988 N N . VAL B 1 379 ? 16.438 22.25 17.266 1 98.69 379 VAL B N 1
ATOM 5989 C CA . VAL B 1 379 ? 16.656 22.266 15.82 1 98.69 379 VAL B CA 1
ATOM 5990 C C . VAL B 1 379 ? 17.297 23.594 15.414 1 98.69 379 VAL B C 1
ATOM 5992 O O . VAL B 1 379 ? 18.203 23.625 14.586 1 98.69 379 VAL B O 1
ATOM 5995 N N . LEU B 1 380 ? 16.828 24.719 16 1 98.75 380 LEU B N 1
ATOM 5996 C CA . LEU B 1 380 ? 17.359 26.031 15.648 1 98.75 380 LEU B CA 1
ATOM 5997 C C . LEU B 1 380 ? 18.781 26.203 16.172 1 98.75 380 LEU B C 1
ATOM 5999 O O . LEU B 1 380 ? 19.625 26.812 15.508 1 98.75 380 LEU B O 1
ATOM 6003 N N . HIS B 1 381 ? 19.094 25.656 17.328 1 98.31 381 HIS B N 1
ATOM 6004 C CA . HIS B 1 381 ? 20.469 25.672 17.828 1 98.31 381 HIS B CA 1
ATOM 6005 C C . HIS B 1 381 ? 21.406 24.906 16.891 1 98.31 381 HIS B C 1
ATOM 6007 O O . HIS B 1 381 ? 22.516 25.359 16.625 1 98.31 381 HIS B O 1
ATOM 6013 N N . ASP B 1 382 ? 20.922 23.781 16.422 1 97.38 382 ASP B N 1
ATOM 6014 C CA . ASP B 1 382 ? 21.719 22.984 15.492 1 97.38 382 ASP B CA 1
ATOM 6015 C C . ASP B 1 382 ? 21.984 23.75 14.195 1 97.38 382 ASP B C 1
ATOM 6017 O O . ASP B 1 382 ? 22.984 23.5 13.523 1 97.38 382 ASP B O 1
ATOM 6021 N N . LEU B 1 383 ? 21.125 24.734 13.883 1 97.62 383 LEU B N 1
ATOM 6022 C CA . LEU B 1 383 ? 21.266 25.531 12.68 1 97.62 383 LEU B CA 1
ATOM 6023 C C . LEU B 1 383 ? 22.109 26.766 12.945 1 97.62 383 LEU B C 1
ATOM 6025 O O . LEU B 1 383 ? 22.375 27.562 12.031 1 97.62 383 LEU B O 1
ATOM 6029 N N . GLY B 1 384 ? 22.453 27.031 14.234 1 97.44 384 GLY B N 1
ATOM 6030 C CA . GLY B 1 384 ? 23.375 28.109 14.562 1 97.44 384 GLY B CA 1
ATOM 6031 C C . GLY B 1 384 ? 22.719 29.297 15.227 1 97.44 384 GLY B C 1
ATOM 6032 O O . GLY B 1 384 ? 23.375 30.297 15.523 1 97.44 384 GLY B O 1
ATOM 6033 N N . TYR B 1 385 ? 21.453 29.156 15.516 1 98.19 385 TYR B N 1
ATOM 6034 C CA . TYR B 1 385 ? 20.766 30.25 16.203 1 98.19 385 TYR B CA 1
ATOM 6035 C C . TYR B 1 385 ? 21.031 30.203 17.703 1 98.19 385 TYR B C 1
ATOM 6037 O O . TYR B 1 385 ? 21.016 29.141 18.297 1 98.19 385 TYR B O 1
ATOM 6045 N N . ASP B 1 386 ? 21.312 31.344 18.266 1 97.88 386 ASP B N 1
ATOM 6046 C CA . ASP B 1 386 ? 21.5 31.375 19.719 1 97.88 386 ASP B CA 1
ATOM 6047 C C . ASP B 1 386 ? 20.188 31.672 20.438 1 97.88 386 ASP B C 1
ATOM 6049 O O . ASP B 1 386 ? 19.156 31.828 19.797 1 97.88 386 ASP B O 1
ATOM 6053 N N . GLU B 1 387 ? 20.25 31.719 21.703 1 97.81 387 GLU B N 1
ATOM 6054 C CA . GLU B 1 387 ? 19.047 31.859 22.531 1 97.81 387 GLU B CA 1
ATOM 6055 C C . GLU B 1 387 ? 18.359 33.188 22.281 1 97.81 387 GLU B C 1
ATOM 6057 O O . GLU B 1 387 ? 17.125 33.25 22.266 1 97.81 387 GLU B O 1
ATOM 6062 N N . LYS B 1 388 ? 19.156 34.188 22.109 1 98 388 LYS B N 1
ATOM 6063 C CA . LYS B 1 388 ? 18.609 35.531 21.875 1 98 388 LYS B CA 1
ATOM 6064 C C . LYS B 1 388 ? 17.906 35.594 20.531 1 98 388 LYS B C 1
ATOM 6066 O O . LYS B 1 388 ? 16.828 36.188 20.406 1 98 388 LYS B O 1
ATOM 6071 N N . GLN B 1 389 ? 18.5 35 19.531 1 97.94 389 GLN B N 1
ATOM 6072 C CA . GLN B 1 389 ? 17.906 34.938 18.188 1 97.94 389 GLN B CA 1
ATOM 6073 C C . GLN B 1 389 ? 16.594 34.188 18.188 1 97.94 389 GLN B C 1
ATOM 6075 O O . GLN B 1 389 ? 15.617 34.594 17.562 1 97.94 389 GLN B O 1
ATOM 6080 N N . ILE B 1 390 ? 16.547 33.125 18.875 1 98.25 390 ILE B N 1
ATOM 6081 C CA . ILE B 1 390 ? 15.359 32.281 18.922 1 98.25 390 ILE B CA 1
ATOM 6082 C C . ILE B 1 390 ? 14.227 33 19.625 1 98.25 390 ILE B C 1
ATOM 6084 O O . ILE B 1 390 ? 13.07 32.969 19.188 1 98.25 390 ILE B O 1
ATOM 6088 N N . ALA B 1 391 ? 14.57 33.719 20.688 1 98 391 ALA B N 1
ATOM 6089 C CA . ALA B 1 391 ? 13.57 34.5 21.391 1 98 391 ALA B CA 1
ATOM 6090 C C . ALA B 1 391 ? 12.969 35.562 20.484 1 98 391 ALA B C 1
ATOM 6092 O O . ALA B 1 391 ? 11.766 35.844 20.516 1 98 391 ALA B O 1
ATOM 6093 N N . ARG B 1 392 ? 13.781 36.188 19.703 1 98.12 392 ARG B N 1
ATOM 6094 C CA . ARG B 1 392 ? 13.328 37.219 18.766 1 98.12 392 ARG B CA 1
ATOM 6095 C C . ARG B 1 392 ? 12.414 36.625 17.703 1 98.12 392 ARG B C 1
ATOM 6097 O O . ARG B 1 392 ? 11.414 37.25 17.328 1 98.12 392 ARG B O 1
ATOM 6104 N N . LEU B 1 393 ? 12.797 35.469 17.156 1 98.44 393 LEU B N 1
ATOM 6105 C CA . LEU B 1 393 ? 11.984 34.781 16.156 1 98.44 393 LEU B CA 1
ATOM 6106 C C . LEU B 1 393 ? 10.594 34.5 16.703 1 98.44 393 LEU B C 1
ATOM 6108 O O . LEU B 1 393 ? 9.602 34.625 15.977 1 98.44 393 LEU B O 1
ATOM 6112 N N . ARG B 1 394 ? 10.555 34.094 17.984 1 97.62 394 ARG B N 1
ATOM 6113 C CA . ARG B 1 394 ? 9.273 33.812 18.641 1 97.62 394 ARG B CA 1
ATOM 6114 C C . ARG B 1 394 ? 8.445 35.094 18.797 1 97.62 394 ARG B C 1
ATOM 6116 O O . ARG B 1 394 ? 7.254 35.094 18.484 1 97.62 394 ARG B O 1
ATOM 6123 N N . GLU B 1 395 ? 9.086 36.094 19.234 1 97.75 395 GLU B N 1
ATOM 6124 C CA . GLU B 1 395 ? 8.414 37.375 19.469 1 97.75 395 GLU B CA 1
ATOM 6125 C C . GLU B 1 395 ? 7.883 37.938 18.156 1 97.75 395 GLU B C 1
ATOM 6127 O O . GLU B 1 395 ? 6.805 38.531 18.141 1 97.75 395 GLU B O 1
ATOM 6132 N N . ASP B 1 396 ? 8.594 37.719 17.109 1 97.62 396 ASP B N 1
ATOM 6133 C CA . ASP B 1 396 ? 8.242 38.281 15.812 1 97.62 396 ASP B CA 1
ATOM 6134 C C . ASP B 1 396 ? 7.207 37.406 15.094 1 97.62 396 ASP B C 1
ATOM 6136 O O . ASP B 1 396 ? 6.66 37.812 14.062 1 97.62 396 ASP B O 1
ATOM 6140 N N . GLY B 1 397 ? 7.008 36.219 15.578 1 97.69 397 GLY B N 1
ATOM 6141 C CA . GLY B 1 397 ? 5.973 35.375 15.016 1 97.69 397 GLY B CA 1
ATOM 6142 C C . GLY B 1 397 ? 6.48 34.469 13.922 1 97.69 397 GLY B C 1
ATOM 6143 O O . GLY B 1 397 ? 5.691 33.875 13.188 1 97.69 397 GLY B O 1
ATOM 6144 N N . ALA B 1 398 ? 7.812 34.344 13.812 1 98.5 398 ALA B N 1
ATOM 6145 C CA . ALA B 1 398 ? 8.406 33.5 12.781 1 98.5 398 ALA B CA 1
ATOM 6146 C C . ALA B 1 398 ? 8.32 32.031 13.164 1 98.5 398 ALA B C 1
ATOM 6148 O O . ALA B 1 398 ? 8.328 31.141 12.289 1 98.5 398 ALA B O 1
ATOM 6149 N N . ILE B 1 399 ? 8.328 31.812 14.516 1 98.38 399 ILE B N 1
ATOM 6150 C CA . ILE B 1 399 ? 8.234 30.453 15 1 98.38 399 ILE B CA 1
ATOM 6151 C C . ILE B 1 399 ? 7.129 30.344 16.047 1 98.38 399 ILE B C 1
ATOM 6153 O O . ILE B 1 399 ? 6.703 31.344 16.609 1 98.38 399 ILE B O 1
#

pLDDT: mean 95.94, std 6.38, range [25.2, 98.94]

Secondary structure (DSSP, 8-state):
------TTTT-EEEE---TTHHHHHHHHHHHTT-EEEEEE-TTT--GGGGSSSEETTEEHHHHHHTTTEEEEE--TTSHHHHHHHHHHHTT-SEEEE-PPTTHHHHTT--HHHHHHH-TT-EEEEEESS-SSSTTTTS---HHHHHHHTSTGGGSS-TTS-----SS-HHHHHHHHHHHHHHHHHHHHHHTS-----EEEEEHHHHHHTT-TTHHHHHHHH-------TT--TTS-SEEEEE-TTS-EEEEE--SHHHHHHHHHHTT-HHHHT-GGGSSHHHHHHTHHHHHHHHHHHHHTS-HHHHHHHHHHTT--EEE---HHHHHT-HHHHHTT-EEEEE-TTS-EEEEE--SSEESSS-----S-PPPTTTTHHHHHHHTT--HHHHHHHHHHT--/------TTTT-EEEE---TTHHHHHHHHHHHTT-EEEEEE-TTT--GGGGSSSEETTEEHHHHHHTTTEEEEE--TTSHHHHHHHHHHHHH-SEEEE-PPTTHHHHTT--HHHHHHH-TT-EEEEEESS-SSSTTTTS---HHHHHHHTSTGGGSS-TTS-----SS-HHHHHHHHHHHHHHHHHHHHHHTS-----EEEEEHHHHHHTT-TTHHHHHHHH-------TT--TTS-SEEEEE-TTS-EEEEE--SHHHHHHHHHHTT-HHHHT-GGGSSHHHHHHTHHHHHHHHHHHHHTS-HHHHHHHHHHTT--EEE---HHHHHT-HHHHHTT-EEEEE-TTS-EEEEE--SSEESSS-----S-PPPTTTTHHHHHHHTT--HHHHHHHHHHT--

Sequence (798 aa):
MPFANKPLSGLKVIELGTLIAGPFASRICGEFGAEVIKIESPDGGDPLRKWRKLYEGTSLWWFVQARNKKSLTLNLKHPDGLAILKKLLGEADILIENFRPGVLEKLGLSWETLHALNPKLVMVRLSGFGQTGPMKDQPGFGAVGESMGGLRYITGFDDRPPVRTGISIGDSIAALWGVIGALMALRHREVNGGLGQVVDVALYEAIFAMMESMVPEFDVFGFIRERTGNIMPGITPSSIHTSADGKHVQIGANGDAIFKRFMLIIGREDLANDPALASNDGRDARRDELYGVIDRWVNSLPLQSVLDLLNQADVPASRIFSAEDMFNDPQYLAREMFLHARLPDGKPFKMPGIVPKLSETPGSSEWVGPTLGEHNAQVLHDLGYDEKQIARLREDGAIMPFANKPLSGLKVIELGTLIAGPFASRICGEFGAEVIKIESPDGGDPLRKWRKLYEGTSLWWFVQARNKKSLTLNLKHPDGLAILKKLLGEADILIENFRPGVLEKLGLSWETLHALNPKLVMVRLSGFGQTGPMKDQPGFGAVGESMGGLRYITGFDDRPPVRTGISIGDSIAALWGVIGALMALRHREVNGGLGQVVDVALYEAIFAMMESMVPEFDVFGFIRERTGNIMPGITPSSIHTSADGKHVQIGANGDAIFKRFMLIIGREDLANDPALASNDGRDARRDELYGVIDRWVNSLPLQSVLDLLNQADVPASRIFSAEDMFNDPQYLAREMFLHARLPDGKPFKMPGIVPKLSETPGSSEWVGPTLGEHNAQVLHDLGYDEKQIARLREDGAI

Nearest PDB structures (foldseek):
  8rp3-assembly1_B  TM=8.609E-01  e=1.762E-27  Mycobacterium tuberculosis
  8rp5-assembly1_B  TM=8.506E-01  e=1.168E-27  Mycobacterium tuberculosis
  8rp4-assembly1_B  TM=8.576E-01  e=2.228E-27  Mycobacterium tuberculosis
  2gci-assembly2_C  TM=8.463E-01  e=2.779E-26  Mycobacterium tuberculosis
  2yim-assembly2_D  TM=8.581E-01  e=5.301E-26  Mycobacterium tuberculosis H37Rv

Organism: NCBI:txid198620

Foldseek 3Di:
DPQLQFPLAPAEEEEAAADFQQLQLVVLSLLRHYAYEYEAAPPPGGPQLQDDDHDVSGHPVLQFSQFSYHFAYFDLVDPVSVVVVLLSLLPHQEYTYEDQAPPCVVSVNDPVSSCVSFFAYAYEYEAAAKNDDDCSRPHHALVSLCVLLCVQFQADAPVDHGDDDPDSVLSNLQSVQSNVQSVVQNCCVPPVVHGYDYHITHSNVSSNVVVPVQVVCCVVPVDHRGHHYFCDQLQPDWGWEAAQVGFIKTWRQRDQLSVLLVCVLLPNNVLSPPPLNNHSNSCNVVRVVRVVSVRVSRNHHPPVVVVVSSVVSVTDMDGDDDPVNLVPDPVNVVVVQWDWAADPVGHIDTHGDDPDQDPSRGTDGDGTRDDHNPCNVVVVVVSPDDPVRSVVCVVVSRD/DPQLQFPLAPAEEEEAAADFQQLQLVVLSLLRHYAYEYEAAPPPGGPQLQDDDHDVSGHPVLQFSQFSYHFAYFDLVDPVSVVVVLLSLLPHQEYTYEDQAPPCVVSVNDPVSSCVSFFAYAYEYEAAAKNDDDCSRPHHALVSLCVLLCVQFQADAPVDHGDDDPDSVLSNLQSVQSNVQSVVQNCCVPPVVHGYDYHITHSNVSSNVVVPVQVVCCVVPVDHRGHHYFCDQLQPDWGWEAAQVGFIKTWRQRDQLSVLLVCVLLPNNVLSPPPLNNHSNSCNVVRVVRVVSVRVSRHVHPPVVVVVSSVVSVTDMDGDDDPVNLVPPPVNVVVVQWDWAADPVGHIDTHGDDPDQDDSRGTDGDGTRDDHNPCNVVVVVVSPDDPVRSVVCVVVSRD